Protein 1HLY (pdb70)

Structure (mmCIF, N/CA/C/O backbone):
data_1HLY
#
_entry.id   1HLY
#
loop_
_atom_site.group_PDB
_atom_site.id
_atom_site.type_symbol
_atom_site.label_atom_id
_atom_site.label_alt_id
_atom_site.label_comp_id
_atom_site.label_asym_id
_atom_site.label_entity_id
_atom_site.label_seq_id
_atom_site.pdbx_PDB_ins_code
_atom_site.Cartn_x
_atom_site.Cartn_y
_atom_site.Cartn_z
_atom_site.occupancy
_atom_site.B_iso_or_equiv
_atom_site.auth_seq_id
_atom_site.auth_comp_id
_atom_site.auth_asym_id
_atom_site.auth_atom_id
_atom_site.pdbx_PDB_model_num
ATOM 1 N N . THR A 1 1 ? 1.794 0.538 0.825 1.00 1.00 1 THR A N 1
ATOM 2 C CA . THR A 1 1 ? 2.369 0.585 -0.574 1.00 1.00 1 THR A CA 1
ATOM 3 C C . THR A 1 1 ? 2.352 1.989 -1.117 1.00 1.00 1 THR A C 1
ATOM 4 O O . THR A 1 1 ? 1.874 2.914 -0.468 1.00 1.00 1 THR A O 1
ATOM 17 N N . VAL A 1 2 ? 2.930 2.198 -2.301 1.00 1.00 2 VAL A N 1
ATOM 18 C CA . VAL A 1 2 ? 3.001 3.452 -2.990 1.00 1.00 2 VAL A CA 1
ATOM 19 C C . VAL A 1 2 ? 2.728 2.972 -4.385 1.00 1.00 2 VAL A C 1
ATOM 20 O O . VAL A 1 2 ? 3.188 1.907 -4.787 1.00 1.00 2 VAL A O 1
ATOM 33 N N . ILE A 1 3 ? 1.913 3.722 -5.099 1.00 1.00 3 ILE A N 1
ATOM 34 C CA . ILE A 1 3 ? 1.617 3.659 -6.477 1.00 1.00 3 ILE A CA 1
ATOM 35 C C . ILE A 1 3 ? 1.963 5.044 -6.945 1.00 1.00 3 ILE A C 1
ATOM 36 O O . ILE A 1 3 ? 1.955 6.012 -6.186 1.00 1.00 3 ILE A O 1
ATOM 52 N N . ASP A 1 4 ? 2.181 5.174 -8.246 1.00 1.00 4 ASP A N 1
ATOM 53 C CA . ASP A 1 4 ? 2.387 6.407 -8.952 1.00 1.00 4 ASP A CA 1
ATOM 54 C C . ASP A 1 4 ? 1.065 6.957 -9.467 1.00 1.00 4 ASP A C 1
ATOM 55 O O . ASP A 1 4 ? 0.879 7.379 -10.611 1.00 1.00 4 ASP A O 1
ATOM 64 N N . VAL A 1 5 ? 0.106 6.995 -8.540 1.00 1.00 5 VAL A N 1
ATOM 65 C CA . VAL A 1 5 ? -1.141 7.699 -8.669 1.00 1.00 5 VAL A CA 1
ATOM 66 C C . VAL A 1 5 ? -0.876 9.056 -8.071 1.00 1.00 5 VAL A C 1
ATOM 67 O O . VAL A 1 5 ? -0.587 9.199 -6.882 1.00 1.00 5 VAL A O 1
ATOM 80 N N . LYS A 1 6 ? -0.897 10.091 -8.922 1.00 1.00 6 LYS A N 1
ATOM 81 C CA . LYS A 1 6 ? -0.602 11.438 -8.509 1.00 1.00 6 LYS A CA 1
ATOM 82 C C . LYS A 1 6 ? -1.890 12.069 -8.027 1.00 1.00 6 LYS A C 1
ATOM 83 O O . LYS A 1 6 ? -2.956 11.852 -8.605 1.00 1.00 6 LYS A O 1
ATOM 102 N N . CYS A 1 7 ? -1.841 12.802 -6.908 1.00 1.00 7 CYS A N 1
ATOM 103 C CA . CYS A 1 7 ? -3.048 13.179 -6.209 1.00 1.00 7 CYS A CA 1
ATOM 104 C C . CYS A 1 7 ? -3.214 14.610 -5.767 1.00 1.00 7 CYS A C 1
ATOM 105 O O . CYS A 1 7 ? -2.290 15.313 -5.376 1.00 1.00 7 CYS A O 1
ATOM 112 N N . THR A 1 8 ? -4.499 15.022 -5.765 1.00 1.00 8 THR A N 1
ATOM 113 C CA . THR A 1 8 ? -4.984 16.267 -5.174 1.00 1.00 8 THR A CA 1
ATOM 114 C C . THR A 1 8 ? -5.634 16.011 -3.840 1.00 1.00 8 THR A C 1
ATOM 115 O O . THR A 1 8 ? -5.949 16.903 -3.058 1.00 1.00 8 THR A O 1
ATOM 126 N N . SER A 1 9 ? -5.929 14.741 -3.567 1.00 1.00 9 SER A N 1
ATOM 127 C CA . SER A 1 9 ? -6.741 14.324 -2.452 1.00 1.00 9 SER A CA 1
ATOM 128 C C . SER A 1 9 ? -6.613 12.816 -2.369 1.00 1.00 9 SER A C 1
ATOM 129 O O . SER A 1 9 ? -6.164 12.234 -3.354 1.00 1.00 9 SER A O 1
ATOM 137 N N . PRO A 1 10 ? -7.020 12.097 -1.329 1.00 1.00 10 PRO A N 1
ATOM 138 C CA . PRO A 1 10 ? -7.001 10.626 -1.329 1.00 1.00 10 PRO A CA 1
ATOM 139 C C . PRO A 1 10 ? -7.925 9.993 -2.344 1.00 1.00 10 PRO A C 1
ATOM 140 O O . PRO A 1 10 ? -7.675 8.865 -2.751 1.00 1.00 10 PRO A O 1
ATOM 151 N N . LYS A 1 11 ? -8.984 10.712 -2.765 1.00 1.00 11 LYS A N 1
ATOM 152 C CA . LYS A 1 11 ? -10.115 10.241 -3.552 1.00 1.00 11 LYS A CA 1
ATOM 153 C C . LYS A 1 11 ? -9.680 9.421 -4.756 1.00 1.00 11 LYS A C 1
ATOM 154 O O . LYS A 1 11 ? -10.027 8.261 -4.948 1.00 1.00 11 LYS A O 1
ATOM 173 N N . GLN A 1 12 ? -8.790 10.030 -5.542 1.00 1.00 12 GLN A N 1
ATOM 174 C CA . GLN A 1 12 ? -8.304 9.526 -6.807 1.00 1.00 12 GLN A CA 1
ATOM 175 C C . GLN A 1 12 ? -7.391 8.324 -6.696 1.00 1.00 12 GLN A C 1
ATOM 176 O O . GLN A 1 12 ? -7.118 7.651 -7.683 1.00 1.00 12 GLN A O 1
ATOM 190 N N . CYS A 1 13 ? -6.914 8.003 -5.480 1.00 1.00 13 CYS A N 1
ATOM 191 C CA . CYS A 1 13 ? -6.148 6.791 -5.273 1.00 1.00 13 CYS A CA 1
ATOM 192 C C . CYS A 1 13 ? -6.981 5.670 -4.661 1.00 1.00 13 CYS A C 1
ATOM 193 O O . CYS A 1 13 ? -6.571 4.510 -4.611 1.00 1.00 13 CYS A O 1
ATOM 200 N N . LEU A 1 14 ? -8.214 5.966 -4.213 1.00 1.00 14 LEU A N 1
ATOM 201 C CA . LEU A 1 14 ? -9.034 4.957 -3.562 1.00 1.00 14 LEU A CA 1
ATOM 202 C C . LEU A 1 14 ? -9.491 3.819 -4.494 1.00 1.00 14 LEU A C 1
ATOM 203 O O . LEU A 1 14 ? -9.335 2.655 -4.113 1.00 1.00 14 LEU A O 1
ATOM 219 N N . PRO A 1 15 ? -9.978 4.032 -5.724 1.00 1.00 15 PRO A N 1
ATOM 220 C CA . PRO A 1 15 ? -10.201 2.942 -6.673 1.00 1.00 15 PRO A CA 1
ATOM 221 C C . PRO A 1 15 ? -8.967 2.110 -7.039 1.00 1.00 15 PRO A C 1
ATOM 222 O O . PRO A 1 15 ? -9.176 0.901 -7.096 1.00 1.00 15 PRO A O 1
ATOM 233 N N . PRO A 1 16 ? -7.726 2.560 -7.283 1.00 1.00 16 PRO A N 1
ATOM 234 C CA . PRO A 1 16 ? -6.601 1.652 -7.485 1.00 1.00 16 PRO A CA 1
ATOM 235 C C . PRO A 1 16 ? -6.214 0.916 -6.230 1.00 1.00 16 PRO A C 1
ATOM 236 O O . PRO A 1 16 ? -5.815 -0.245 -6.276 1.00 1.00 16 PRO A O 1
ATOM 247 N N . CYS A 1 17 ? -6.330 1.546 -5.064 1.00 1.00 17 CYS A N 1
ATOM 248 C CA . CYS A 1 17 ? -6.063 0.887 -3.807 1.00 1.00 17 CYS A CA 1
ATOM 249 C C . CYS A 1 17 ? -6.958 -0.313 -3.595 1.00 1.00 17 CYS A C 1
ATOM 250 O O . CYS A 1 17 ? -6.518 -1.440 -3.368 1.00 1.00 17 CYS A O 1
ATOM 257 N N . LYS A 1 18 ? -8.265 -0.106 -3.749 1.00 1.00 18 LYS A N 1
ATOM 258 C CA . LYS A 1 18 ? -9.225 -1.195 -3.767 1.00 1.00 18 LYS A CA 1
ATOM 259 C C . LYS A 1 18 ? -9.200 -2.072 -5.019 1.00 1.00 18 LYS A C 1
ATOM 260 O O . LYS A 1 18 ? -9.917 -3.063 -5.133 1.00 1.00 18 LYS A O 1
ATOM 279 N N . ALA A 1 19 ? -8.358 -1.766 -6.010 1.00 1.00 19 ALA A N 1
ATOM 280 C CA . ALA A 1 19 ? -8.187 -2.613 -7.173 1.00 1.00 19 ALA A CA 1
ATOM 281 C C . ALA A 1 19 ? -7.443 -3.876 -6.822 1.00 1.00 19 ALA A C 1
ATOM 282 O O . ALA A 1 19 ? -7.942 -4.998 -6.822 1.00 1.00 19 ALA A O 1
ATOM 289 N N . GLN A 1 20 ? -6.163 -3.630 -6.539 1.00 1.00 20 GLN A N 1
ATOM 290 C CA . GLN A 1 20 ? -5.086 -4.552 -6.533 1.00 1.00 20 GLN A CA 1
ATOM 291 C C . GLN A 1 20 ? -4.500 -4.725 -5.156 1.00 1.00 20 GLN A C 1
ATOM 292 O O . GLN A 1 20 ? -3.959 -5.774 -4.825 1.00 1.00 20 GLN A O 1
ATOM 306 N N . PHE A 1 21 ? -4.571 -3.680 -4.311 1.00 1.00 21 PHE A N 1
ATOM 307 C CA . PHE A 1 21 ? -3.857 -3.670 -3.064 1.00 1.00 21 PHE A CA 1
ATOM 308 C C . PHE A 1 21 ? -4.624 -4.281 -1.905 1.00 1.00 21 PHE A C 1
ATOM 309 O O . PHE A 1 21 ? -4.021 -4.883 -1.023 1.00 1.00 21 PHE A O 1
ATOM 326 N N . GLY A 1 22 ? -5.964 -4.180 -1.849 1.00 1.00 22 GLY A N 1
ATOM 327 C CA . GLY A 1 22 ? -6.660 -4.913 -0.803 1.00 1.00 22 GLY A CA 1
ATOM 328 C C . GLY A 1 22 ? -8.156 -4.844 -0.843 1.00 1.00 22 GLY A C 1
ATOM 329 O O . GLY A 1 22 ? -8.780 -4.221 -1.702 1.00 1.00 22 GLY A O 1
ATOM 333 N N . ILE A 1 23 ? -8.805 -5.549 0.096 1.00 1.00 23 ILE A N 1
ATOM 334 C CA . ILE A 1 23 ? -10.235 -5.663 0.239 1.00 1.00 23 ILE A CA 1
ATOM 335 C C . ILE A 1 23 ? -10.907 -4.393 0.723 1.00 1.00 23 ILE A C 1
ATOM 336 O O . ILE A 1 23 ? -11.901 -3.956 0.149 1.00 1.00 23 ILE A O 1
ATOM 352 N N . ARG A 1 24 ? -10.363 -3.757 1.762 1.00 1.00 24 ARG A N 1
ATOM 353 C CA . ARG A 1 24 ? -10.902 -2.574 2.391 1.00 1.00 24 ARG A CA 1
ATOM 354 C C . ARG A 1 24 ? -9.813 -1.503 2.308 1.00 1.00 24 ARG A C 1
ATOM 355 O O . ARG A 1 24 ? -9.796 -0.505 3.023 1.00 1.00 24 ARG A O 1
ATOM 376 N N . ALA A 1 25 ? -8.867 -1.698 1.365 1.00 1.00 25 ALA A N 1
ATOM 377 C CA . ALA A 1 25 ? -7.676 -0.895 1.223 1.00 1.00 25 ALA A CA 1
ATOM 378 C C . ALA A 1 25 ? -7.897 0.592 1.020 1.00 1.00 25 ALA A C 1
ATOM 379 O O . ALA A 1 25 ? -8.831 1.044 0.360 1.00 1.00 25 ALA A O 1
ATOM 386 N N . GLY A 1 26 ? -6.996 1.391 1.617 1.00 1.00 26 GLY A N 1
ATOM 387 C CA . GLY A 1 26 ? -7.197 2.808 1.796 1.00 1.00 26 GLY A CA 1
ATOM 388 C C . GLY A 1 26 ? -6.109 3.529 1.103 1.00 1.00 26 GLY A C 1
ATOM 389 O O . GLY A 1 26 ? -5.148 2.940 0.625 1.00 1.00 26 GLY A O 1
ATOM 393 N N . ALA A 1 27 ? -6.204 4.850 1.031 1.00 1.00 27 ALA A N 1
ATOM 394 C CA . ALA A 1 27 ? -5.331 5.603 0.201 1.00 1.00 27 ALA A CA 1
ATOM 395 C C . ALA A 1 27 ? -5.203 6.957 0.814 1.00 1.00 27 ALA A C 1
ATOM 396 O O . ALA A 1 27 ? -6.182 7.548 1.266 1.00 1.00 27 ALA A O 1
ATOM 403 N N . LYS A 1 28 ? -3.995 7.521 0.834 1.00 1.00 28 LYS A N 1
ATOM 404 C CA . LYS A 1 28 ? -3.915 8.933 1.091 1.00 1.00 28 LYS A CA 1
ATOM 405 C C . LYS A 1 28 ? -2.816 9.534 0.280 1.00 1.00 28 LYS A C 1
ATOM 406 O O . LYS A 1 28 ? -2.010 8.861 -0.347 1.00 1.00 28 LYS A O 1
ATOM 425 N N . CYS A 1 29 ? -2.787 10.863 0.269 1.00 1.00 29 CYS A N 1
ATOM 426 C CA . CYS A 1 29 ? -1.860 11.647 -0.510 1.00 1.00 29 CYS A CA 1
ATOM 427 C C . CYS A 1 29 ? -0.807 12.256 0.397 1.00 1.00 29 CYS A C 1
ATOM 428 O O . CYS A 1 29 ? -1.077 12.566 1.563 1.00 1.00 29 CYS A O 1
ATOM 435 N N . MET A 1 30 ? 0.420 12.422 -0.118 1.00 1.00 30 MET A N 1
ATOM 436 C CA . MET A 1 30 ? 1.418 13.330 0.393 1.00 1.00 30 MET A CA 1
ATOM 437 C C . MET A 1 30 ? 2.393 13.547 -0.736 1.00 1.00 30 MET A C 1
ATOM 438 O O . MET A 1 30 ? 2.588 12.658 -1.553 1.00 1.00 30 MET A O 1
ATOM 452 N N . ASN A 1 31 ? 3.012 14.732 -0.842 1.00 1.00 31 ASN A N 1
ATOM 453 C CA . ASN A 1 31 ? 4.014 15.081 -1.833 1.00 1.00 31 ASN A CA 1
ATOM 454 C C . ASN A 1 31 ? 3.520 14.941 -3.272 1.00 1.00 31 ASN A C 1
ATOM 455 O O . ASN A 1 31 ? 4.266 14.688 -4.214 1.00 1.00 31 ASN A O 1
ATOM 466 N N . GLY A 1 32 ? 2.192 15.090 -3.414 1.00 1.00 32 GLY A N 1
ATOM 467 C CA . GLY A 1 32 ? 1.456 14.934 -4.666 1.00 1.00 32 GLY A CA 1
ATOM 468 C C . GLY A 1 32 ? 1.306 13.517 -5.173 1.00 1.00 32 GLY A C 1
ATOM 469 O O . GLY A 1 32 ? 0.942 13.308 -6.326 1.00 1.00 32 GLY A O 1
ATOM 473 N N . LYS A 1 33 ? 1.566 12.477 -4.356 1.00 1.00 33 LYS A N 1
ATOM 474 C CA . LYS A 1 33 ? 1.537 11.112 -4.811 1.00 1.00 33 LYS A CA 1
ATOM 475 C C . LYS A 1 33 ? 1.007 10.224 -3.692 1.00 1.00 33 LYS A C 1
ATOM 476 O O . LYS A 1 33 ? 1.040 10.563 -2.507 1.00 1.00 33 LYS A O 1
ATOM 495 N N . CYS A 1 34 ? 0.415 9.081 -4.054 1.00 1.00 34 CYS A N 1
ATOM 496 C CA . CYS A 1 34 ? -0.279 8.213 -3.121 1.00 1.00 34 CYS A CA 1
ATOM 497 C C . CYS A 1 34 ? 0.588 7.454 -2.122 1.00 1.00 34 CYS A C 1
ATOM 498 O O . CYS A 1 34 ? 1.779 7.212 -2.303 1.00 1.00 34 CYS A O 1
ATOM 505 N N . LYS A 1 35 ? -0.042 7.049 -1.011 1.00 1.00 35 LYS A N 1
ATOM 506 C CA . LYS A 1 35 ? 0.491 6.221 0.026 1.00 1.00 35 LYS A CA 1
ATOM 507 C C . LYS A 1 35 ? -0.716 5.384 0.382 1.00 1.00 35 LYS A C 1
ATOM 508 O O . LYS A 1 35 ? -1.629 5.790 1.095 1.00 1.00 35 LYS A O 1
ATOM 527 N N . CYS A 1 36 ? -0.760 4.223 -0.265 1.00 1.00 36 CYS A N 1
ATOM 528 C CA . CYS A 1 36 ? -1.818 3.239 -0.233 1.00 1.00 36 CYS A CA 1
ATOM 529 C C . CYS A 1 36 ? -1.671 2.268 0.935 1.00 1.00 36 CYS A C 1
ATOM 530 O O . CYS A 1 36 ? -0.572 1.797 1.246 1.00 1.00 36 CYS A O 1
ATOM 537 N N . TYR A 1 37 ? -2.780 1.938 1.616 1.00 1.00 37 TYR A N 1
ATOM 538 C CA . TYR A 1 37 ? -2.826 1.091 2.774 1.00 1.00 37 TYR A CA 1
ATOM 539 C C . TYR A 1 37 ? -3.457 -0.233 2.371 1.00 1.00 37 TYR A C 1
ATOM 540 O O . TYR A 1 37 ? -4.683 -0.287 2.291 1.00 1.00 37 TYR A O 1
ATOM 558 N N . PRO A 1 38 ? -2.732 -1.305 2.081 1.00 1.00 38 PRO A N 1
ATOM 559 C CA . PRO A 1 38 ? -3.337 -2.549 1.618 1.00 1.00 38 PRO A CA 1
ATOM 560 C C . PRO A 1 38 ? -3.942 -3.359 2.755 1.00 1.00 38 PRO A C 1
ATOM 561 O O . PRO A 1 38 ? -3.352 -4.346 3.189 1.00 1.00 38 PRO A O 1
ATOM 572 N N . HIS A 1 39 ? -5.118 -2.963 3.262 1.00 1.00 39 HIS A N 1
ATOM 573 C CA . HIS A 1 39 ? -5.841 -3.787 4.208 1.00 1.00 39 HIS A CA 1
ATOM 574 C C . HIS A 1 39 ? -7.373 -3.760 3.967 1.00 1.00 39 HIS A C 1
ATOM 575 O O . HIS A 1 39 ? -7.848 -4.295 2.927 1.00 1.00 39 HIS A O 1
ATOM 590 N N . THR A 1 1 ? 1.982 0.735 0.852 1.00 1.00 1 THR A N 2
ATOM 591 C CA . THR A 1 1 ? 2.540 0.772 -0.548 1.00 1.00 1 THR A CA 2
ATOM 592 C C . THR A 1 1 ? 2.451 2.153 -1.141 1.00 1.00 1 THR A C 2
ATOM 593 O O . THR A 1 1 ? 1.915 3.072 -0.528 1.00 1.00 1 THR A O 2
ATOM 606 N N . VAL A 1 2 ? 3.044 2.354 -2.325 1.00 1.00 2 VAL A N 2
ATOM 607 C CA . VAL A 1 2 ? 3.149 3.608 -3.006 1.00 1.00 2 VAL A CA 2
ATOM 608 C C . VAL A 1 2 ? 2.965 3.160 -4.428 1.00 1.00 2 VAL A C 2
ATOM 609 O O . VAL A 1 2 ? 3.518 2.142 -4.834 1.00 1.00 2 VAL A O 2
ATOM 622 N N . ILE A 1 3 ? 2.147 3.875 -5.180 1.00 1.00 3 ILE A N 2
ATOM 623 C CA . ILE A 1 3 ? 1.987 3.837 -6.581 1.00 1.00 3 ILE A CA 2
ATOM 624 C C . ILE A 1 3 ? 2.137 5.294 -6.940 1.00 1.00 3 ILE A C 2
ATOM 625 O O . ILE A 1 3 ? 1.830 6.190 -6.154 1.00 1.00 3 ILE A O 2
ATOM 641 N N . ASP A 1 4 ? 2.549 5.553 -8.178 1.00 1.00 4 ASP A N 2
ATOM 642 C CA . ASP A 1 4 ? 2.681 6.858 -8.773 1.00 1.00 4 ASP A CA 2
ATOM 643 C C . ASP A 1 4 ? 1.413 7.253 -9.519 1.00 1.00 4 ASP A C 2
ATOM 644 O O . ASP A 1 4 ? 1.390 7.815 -10.616 1.00 1.00 4 ASP A O 2
ATOM 653 N N . VAL A 1 5 ? 0.292 7.015 -8.831 1.00 1.00 5 VAL A N 2
ATOM 654 C CA . VAL A 1 5 ? -0.989 7.588 -9.132 1.00 1.00 5 VAL A CA 2
ATOM 655 C C . VAL A 1 5 ? -0.951 8.929 -8.449 1.00 1.00 5 VAL A C 2
ATOM 656 O O . VAL A 1 5 ? -0.811 9.017 -7.230 1.00 1.00 5 VAL A O 2
ATOM 669 N N . LYS A 1 6 ? -0.967 10.015 -9.233 1.00 1.00 6 LYS A N 2
ATOM 670 C CA . LYS A 1 6 ? -0.711 11.329 -8.697 1.00 1.00 6 LYS A CA 2
ATOM 671 C C . LYS A 1 6 ? -1.996 12.010 -8.312 1.00 1.00 6 LYS A C 2
ATOM 672 O O . LYS A 1 6 ? -3.042 11.835 -8.935 1.00 1.00 6 LYS A O 2
ATOM 691 N N . CYS A 1 7 ? -1.936 12.759 -7.211 1.00 1.00 7 CYS A N 2
ATOM 692 C CA . CYS A 1 7 ? -3.117 13.280 -6.583 1.00 1.00 7 CYS A CA 2
ATOM 693 C C . CYS A 1 7 ? -3.051 14.672 -6.026 1.00 1.00 7 CYS A C 2
ATOM 694 O O . CYS A 1 7 ? -2.004 15.201 -5.661 1.00 1.00 7 CYS A O 2
ATOM 701 N N . THR A 1 8 ? -4.261 15.239 -5.889 1.00 1.00 8 THR A N 2
ATOM 702 C CA . THR A 1 8 ? -4.547 16.389 -5.043 1.00 1.00 8 THR A CA 2
ATOM 703 C C . THR A 1 8 ? -5.416 15.991 -3.872 1.00 1.00 8 THR A C 2
ATOM 704 O O . THR A 1 8 ? -5.538 16.690 -2.873 1.00 1.00 8 THR A O 2
ATOM 715 N N . SER A 1 9 ? -6.047 14.818 -3.981 1.00 1.00 9 SER A N 2
ATOM 716 C CA . SER A 1 9 ? -7.049 14.324 -3.059 1.00 1.00 9 SER A CA 2
ATOM 717 C C . SER A 1 9 ? -6.779 12.867 -2.752 1.00 1.00 9 SER A C 2
ATOM 718 O O . SER A 1 9 ? -6.281 12.152 -3.623 1.00 1.00 9 SER A O 2
ATOM 726 N N . PRO A 1 10 ? -7.123 12.302 -1.598 1.00 1.00 10 PRO A N 2
ATOM 727 C CA . PRO A 1 10 ? -7.147 10.851 -1.436 1.00 1.00 10 PRO A CA 2
ATOM 728 C C . PRO A 1 10 ? -8.195 10.194 -2.306 1.00 1.00 10 PRO A C 2
ATOM 729 O O . PRO A 1 10 ? -8.086 9.010 -2.611 1.00 1.00 10 PRO A O 2
ATOM 740 N N . LYS A 1 11 ? -9.221 10.936 -2.752 1.00 1.00 11 LYS A N 2
ATOM 741 C CA . LYS A 1 11 ? -10.326 10.375 -3.515 1.00 1.00 11 LYS A CA 2
ATOM 742 C C . LYS A 1 11 ? -9.870 9.676 -4.783 1.00 1.00 11 LYS A C 2
ATOM 743 O O . LYS A 1 11 ? -10.182 8.516 -5.039 1.00 1.00 11 LYS A O 2
ATOM 762 N N . GLN A 1 12 ? -9.036 10.367 -5.560 1.00 1.00 12 GLN A N 2
ATOM 763 C CA . GLN A 1 12 ? -8.449 9.876 -6.797 1.00 1.00 12 GLN A CA 2
ATOM 764 C C . GLN A 1 12 ? -7.402 8.778 -6.605 1.00 1.00 12 GLN A C 2
ATOM 765 O O . GLN A 1 12 ? -7.003 8.101 -7.547 1.00 1.00 12 GLN A O 2
ATOM 779 N N . CYS A 1 13 ? -6.968 8.534 -5.350 1.00 1.00 13 CYS A N 2
ATOM 780 C CA . CYS A 1 13 ? -6.083 7.434 -5.003 1.00 1.00 13 CYS A CA 2
ATOM 781 C C . CYS A 1 13 ? -6.921 6.192 -4.734 1.00 1.00 13 CYS A C 2
ATOM 782 O O . CYS A 1 13 ? -6.484 5.059 -4.931 1.00 1.00 13 CYS A O 2
ATOM 789 N N . LEU A 1 14 ? -8.195 6.377 -4.322 1.00 1.00 14 LEU A N 2
ATOM 790 C CA . LEU A 1 14 ? -9.025 5.307 -3.816 1.00 1.00 14 LEU A CA 2
ATOM 791 C C . LEU A 1 14 ? -9.382 4.221 -4.836 1.00 1.00 14 LEU A C 2
ATOM 792 O O . LEU A 1 14 ? -9.183 3.056 -4.492 1.00 1.00 14 LEU A O 2
ATOM 808 N N . PRO A 1 15 ? -9.872 4.449 -6.060 1.00 1.00 15 PRO A N 2
ATOM 809 C CA . PRO A 1 15 ? -10.136 3.360 -6.993 1.00 1.00 15 PRO A CA 2
ATOM 810 C C . PRO A 1 15 ? -8.905 2.558 -7.433 1.00 1.00 15 PRO A C 2
ATOM 811 O O . PRO A 1 15 ? -9.099 1.342 -7.480 1.00 1.00 15 PRO A O 2
ATOM 822 N N . PRO A 1 16 ? -7.678 3.009 -7.731 1.00 1.00 16 PRO A N 2
ATOM 823 C CA . PRO A 1 16 ? -6.557 2.094 -7.926 1.00 1.00 16 PRO A CA 2
ATOM 824 C C . PRO A 1 16 ? -6.148 1.416 -6.650 1.00 1.00 16 PRO A C 2
ATOM 825 O O . PRO A 1 16 ? -5.762 0.249 -6.650 1.00 1.00 16 PRO A O 2
ATOM 836 N N . CYS A 1 17 ? -6.219 2.114 -5.513 1.00 1.00 17 CYS A N 2
ATOM 837 C CA . CYS A 1 17 ? -5.863 1.544 -4.238 1.00 1.00 17 CYS A CA 2
ATOM 838 C C . CYS A 1 17 ? -6.680 0.308 -3.902 1.00 1.00 17 CYS A C 2
ATOM 839 O O . CYS A 1 17 ? -6.178 -0.724 -3.486 1.00 1.00 17 CYS A O 2
ATOM 846 N N . LYS A 1 18 ? -7.985 0.399 -4.168 1.00 1.00 18 LYS A N 2
ATOM 847 C CA . LYS A 1 18 ? -8.916 -0.693 -3.996 1.00 1.00 18 LYS A CA 2
ATOM 848 C C . LYS A 1 18 ? -8.788 -1.835 -4.978 1.00 1.00 18 LYS A C 2
ATOM 849 O O . LYS A 1 18 ? -9.384 -2.893 -4.792 1.00 1.00 18 LYS A O 2
ATOM 868 N N . ALA A 1 19 ? -8.008 -1.641 -6.045 1.00 1.00 19 ALA A N 2
ATOM 869 C CA . ALA A 1 19 ? -7.806 -2.617 -7.090 1.00 1.00 19 ALA A CA 2
ATOM 870 C C . ALA A 1 19 ? -6.965 -3.781 -6.635 1.00 1.00 19 ALA A C 2
ATOM 871 O O . ALA A 1 19 ? -7.350 -4.944 -6.571 1.00 1.00 19 ALA A O 2
ATOM 878 N N . GLN A 1 20 ? -5.710 -3.406 -6.388 1.00 1.00 20 GLN A N 2
ATOM 879 C CA . GLN A 1 20 ? -4.566 -4.240 -6.295 1.00 1.00 20 GLN A CA 2
ATOM 880 C C . GLN A 1 20 ? -4.039 -4.305 -4.886 1.00 1.00 20 GLN A C 2
ATOM 881 O O . GLN A 1 20 ? -3.421 -5.286 -4.484 1.00 1.00 20 GLN A O 2
ATOM 895 N N . PHE A 1 21 ? -4.262 -3.244 -4.088 1.00 1.00 21 PHE A N 2
ATOM 896 C CA . PHE A 1 21 ? -3.749 -3.180 -2.750 1.00 1.00 21 PHE A CA 2
ATOM 897 C C . PHE A 1 21 ? -4.746 -3.617 -1.693 1.00 1.00 21 PHE A C 2
ATOM 898 O O . PHE A 1 21 ? -4.350 -4.001 -0.597 1.00 1.00 21 PHE A O 2
ATOM 915 N N . GLY A 1 22 ? -6.062 -3.617 -1.984 1.00 1.00 22 GLY A N 2
ATOM 916 C CA . GLY A 1 22 ? -7.002 -4.399 -1.211 1.00 1.00 22 GLY A CA 2
ATOM 917 C C . GLY A 1 22 ? -8.381 -3.828 -1.153 1.00 1.00 22 GLY A C 2
ATOM 918 O O . GLY A 1 22 ? -8.601 -2.622 -1.143 1.00 1.00 22 GLY A O 2
ATOM 922 N N . ILE A 1 23 ? -9.397 -4.695 -1.036 1.00 1.00 23 ILE A N 2
ATOM 923 C CA . ILE A 1 23 ? -10.782 -4.298 -0.997 1.00 1.00 23 ILE A CA 2
ATOM 924 C C . ILE A 1 23 ? -11.132 -3.584 0.289 1.00 1.00 23 ILE A C 2
ATOM 925 O O . ILE A 1 23 ? -11.853 -2.586 0.323 1.00 1.00 23 ILE A O 2
ATOM 941 N N . ARG A 1 24 ? -10.551 -4.025 1.417 1.00 1.00 24 ARG A N 2
ATOM 942 C CA . ARG A 1 24 ? -10.740 -3.365 2.689 1.00 1.00 24 ARG A CA 2
ATOM 943 C C . ARG A 1 24 ? -9.813 -2.155 2.839 1.00 1.00 24 ARG A C 2
ATOM 944 O O . ARG A 1 24 ? -10.162 -1.194 3.518 1.00 1.00 24 ARG A O 2
ATOM 965 N N . ALA A 1 25 ? -8.679 -2.149 2.103 1.00 1.00 25 ALA A N 2
ATOM 966 C CA . ALA A 1 25 ? -7.524 -1.269 2.256 1.00 1.00 25 ALA A CA 2
ATOM 967 C C . ALA A 1 25 ? -7.768 0.227 2.255 1.00 1.00 25 ALA A C 2
ATOM 968 O O . ALA A 1 25 ? -8.800 0.730 1.804 1.00 1.00 25 ALA A O 2
ATOM 975 N N . GLY A 1 26 ? -6.789 1.004 2.765 1.00 1.00 26 GLY A N 2
ATOM 976 C CA . GLY A 1 26 ? -6.928 2.436 2.949 1.00 1.00 26 GLY A CA 2
ATOM 977 C C . GLY A 1 26 ? -6.034 3.141 2.001 1.00 1.00 26 GLY A C 2
ATOM 978 O O . GLY A 1 26 ? -5.150 2.546 1.403 1.00 1.00 26 GLY A O 2
ATOM 982 N N . ALA A 1 27 ? -6.207 4.450 1.844 1.00 1.00 27 ALA A N 2
ATOM 983 C CA . ALA A 1 27 ? -5.588 5.164 0.767 1.00 1.00 27 ALA A CA 2
ATOM 984 C C . ALA A 1 27 ? -5.330 6.588 1.219 1.00 1.00 27 ALA A C 2
ATOM 985 O O . ALA A 1 27 ? -6.182 7.223 1.837 1.00 1.00 27 ALA A O 2
ATOM 992 N N . LYS A 1 28 ? -4.129 7.120 0.960 1.00 1.00 28 LYS A N 2
ATOM 993 C CA . LYS A 1 28 ? -3.787 8.498 1.246 1.00 1.00 28 LYS A CA 2
ATOM 994 C C . LYS A 1 28 ? -3.232 9.164 0.023 1.00 1.00 28 LYS A C 2
ATOM 995 O O . LYS A 1 28 ? -2.662 8.528 -0.847 1.00 1.00 28 LYS A O 2
ATOM 1014 N N . CYS A 1 29 ? -3.332 10.498 0.000 1.00 1.00 29 CYS A N 2
ATOM 1015 C CA . CYS A 1 29 ? -2.520 11.314 -0.871 1.00 1.00 29 CYS A CA 2
ATOM 1016 C C . CYS A 1 29 ? -1.357 11.859 -0.061 1.00 1.00 29 CYS A C 2
ATOM 1017 O O . CYS A 1 29 ? -1.542 12.379 1.028 1.00 1.00 29 CYS A O 2
ATOM 1024 N N . MET A 1 30 ? -0.119 11.705 -0.555 1.00 1.00 30 MET A N 2
ATOM 1025 C CA . MET A 1 30 ? 1.044 12.225 0.097 1.00 1.00 30 MET A CA 2
ATOM 1026 C C . MET A 1 30 ? 2.178 12.371 -0.882 1.00 1.00 30 MET A C 2
ATOM 1027 O O . MET A 1 30 ? 2.438 11.488 -1.704 1.00 1.00 30 MET A O 2
ATOM 1041 N N . ASN A 1 31 ? 2.857 13.526 -0.825 1.00 1.00 31 ASN A N 2
ATOM 1042 C CA . ASN A 1 31 ? 3.924 13.958 -1.725 1.00 1.00 31 ASN A CA 2
ATOM 1043 C C . ASN A 1 31 ? 3.434 13.952 -3.171 1.00 1.00 31 ASN A C 2
ATOM 1044 O O . ASN A 1 31 ? 4.082 13.476 -4.100 1.00 1.00 31 ASN A O 2
ATOM 1055 N N . GLY A 1 32 ? 2.177 14.418 -3.322 1.00 1.00 32 GLY A N 2
ATOM 1056 C CA . GLY A 1 32 ? 1.427 14.440 -4.576 1.00 1.00 32 GLY A CA 2
ATOM 1057 C C . GLY A 1 32 ? 1.118 13.092 -5.177 1.00 1.00 32 GLY A C 2
ATOM 1058 O O . GLY A 1 32 ? 0.768 13.004 -6.351 1.00 1.00 32 GLY A O 2
ATOM 1062 N N . LYS A 1 33 ? 1.252 11.975 -4.429 1.00 1.00 33 LYS A N 2
ATOM 1063 C CA . LYS A 1 33 ? 1.075 10.657 -4.974 1.00 1.00 33 LYS A CA 2
ATOM 1064 C C . LYS A 1 33 ? 0.301 9.808 -3.985 1.00 1.00 33 LYS A C 2
ATOM 1065 O O . LYS A 1 33 ? 0.279 10.043 -2.777 1.00 1.00 33 LYS A O 2
ATOM 1084 N N . CYS A 1 34 ? -0.331 8.753 -4.482 1.00 1.00 34 CYS A N 2
ATOM 1085 C CA . CYS A 1 34 ? -1.120 7.810 -3.709 1.00 1.00 34 CYS A CA 2
ATOM 1086 C C . CYS A 1 34 ? -0.291 7.010 -2.723 1.00 1.00 34 CYS A C 2
ATOM 1087 O O . CYS A 1 34 ? 0.919 6.845 -2.837 1.00 1.00 34 CYS A O 2
ATOM 1094 N N . LYS A 1 35 ? -0.945 6.564 -1.653 1.00 1.00 35 LYS A N 2
ATOM 1095 C CA . LYS A 1 35 ? -0.285 6.044 -0.488 1.00 1.00 35 LYS A CA 2
ATOM 1096 C C . LYS A 1 35 ? -1.209 5.061 0.185 1.00 1.00 35 LYS A C 2
ATOM 1097 O O . LYS A 1 35 ? -1.897 5.349 1.160 1.00 1.00 35 LYS A O 2
ATOM 1116 N N . CYS A 1 36 ? -1.275 3.858 -0.377 1.00 1.00 36 CYS A N 2
ATOM 1117 C CA . CYS A 1 36 ? -2.095 2.768 0.054 1.00 1.00 36 CYS A CA 2
ATOM 1118 C C . CYS A 1 36 ? -1.649 2.062 1.319 1.00 1.00 36 CYS A C 2
ATOM 1119 O O . CYS A 1 36 ? -0.467 1.765 1.519 1.00 1.00 36 CYS A O 2
ATOM 1126 N N . TYR A 1 37 ? -2.626 1.737 2.182 1.00 1.00 37 TYR A N 2
ATOM 1127 C CA . TYR A 1 37 ? -2.461 0.961 3.380 1.00 1.00 37 TYR A CA 2
ATOM 1128 C C . TYR A 1 37 ? -3.052 -0.401 3.075 1.00 1.00 37 TYR A C 2
ATOM 1129 O O . TYR A 1 37 ? -4.273 -0.511 3.179 1.00 1.00 37 TYR A O 2
ATOM 1147 N N . PRO A 1 38 ? -2.317 -1.433 2.658 1.00 1.00 38 PRO A N 2
ATOM 1148 C CA . PRO A 1 38 ? -2.902 -2.695 2.203 1.00 1.00 38 PRO A CA 2
ATOM 1149 C C . PRO A 1 38 ? -3.336 -3.580 3.361 1.00 1.00 38 PRO A C 2
ATOM 1150 O O . PRO A 1 38 ? -2.720 -4.608 3.633 1.00 1.00 38 PRO A O 2
ATOM 1161 N N . HIS A 1 39 ? -4.393 -3.174 4.062 1.00 1.00 39 HIS A N 2
ATOM 1162 C CA . HIS A 1 39 ? -4.985 -3.917 5.135 1.00 1.00 39 HIS A CA 2
ATOM 1163 C C . HIS A 1 39 ? -6.492 -3.603 5.181 1.00 1.00 39 HIS A C 2
ATOM 1164 O O . HIS A 1 39 ? -7.324 -4.509 4.919 1.00 1.00 39 HIS A O 2
ATOM 1179 N N . THR A 1 1 ? 1.729 0.381 0.697 1.00 1.00 1 THR A N 3
ATOM 1180 C CA . THR A 1 1 ? 2.310 0.463 -0.691 1.00 1.00 1 THR A CA 3
ATOM 1181 C C . THR A 1 1 ? 2.239 1.866 -1.236 1.00 1.00 1 THR A C 3
ATOM 1182 O O . THR A 1 1 ? 1.650 2.751 -0.625 1.00 1.00 1 THR A O 3
ATOM 1195 N N . VAL A 1 2 ? 2.894 2.130 -2.372 1.00 1.00 2 VAL A N 3
ATOM 1196 C CA . VAL A 1 2 ? 2.993 3.418 -2.996 1.00 1.00 2 VAL A CA 3
ATOM 1197 C C . VAL A 1 2 ? 2.946 3.012 -4.439 1.00 1.00 2 VAL A C 3
ATOM 1198 O O . VAL A 1 2 ? 3.521 2.000 -4.825 1.00 1.00 2 VAL A O 3
ATOM 1211 N N . ILE A 1 3 ? 2.199 3.763 -5.231 1.00 1.00 3 ILE A N 3
ATOM 1212 C CA . ILE A 1 3 ? 2.094 3.755 -6.636 1.00 1.00 3 ILE A CA 3
ATOM 1213 C C . ILE A 1 3 ? 2.316 5.202 -6.994 1.00 1.00 3 ILE A C 3
ATOM 1214 O O . ILE A 1 3 ? 2.083 6.114 -6.199 1.00 1.00 3 ILE A O 3
ATOM 1230 N N . ASP A 1 4 ? 2.688 5.434 -8.248 1.00 1.00 4 ASP A N 3
ATOM 1231 C CA . ASP A 1 4 ? 2.835 6.718 -8.881 1.00 1.00 4 ASP A CA 3
ATOM 1232 C C . ASP A 1 4 ? 1.528 7.155 -9.537 1.00 1.00 4 ASP A C 3
ATOM 1233 O O . ASP A 1 4 ? 1.446 7.664 -10.660 1.00 1.00 4 ASP A O 3
ATOM 1242 N N . VAL A 1 5 ? 0.454 6.995 -8.755 1.00 1.00 5 VAL A N 3
ATOM 1243 C CA . VAL A 1 5 ? -0.839 7.580 -8.970 1.00 1.00 5 VAL A CA 3
ATOM 1244 C C . VAL A 1 5 ? -0.749 8.940 -8.325 1.00 1.00 5 VAL A C 3
ATOM 1245 O O . VAL A 1 5 ? -0.258 9.076 -7.204 1.00 1.00 5 VAL A O 3
ATOM 1258 N N . LYS A 1 6 ? -1.120 9.991 -9.068 1.00 1.00 6 LYS A N 3
ATOM 1259 C CA . LYS A 1 6 ? -0.767 11.348 -8.726 1.00 1.00 6 LYS A CA 3
ATOM 1260 C C . LYS A 1 6 ? -2.016 12.118 -8.396 1.00 1.00 6 LYS A C 3
ATOM 1261 O O . LYS A 1 6 ? -3.050 11.984 -9.049 1.00 1.00 6 LYS A O 3
ATOM 1280 N N . CYS A 1 7 ? -1.959 12.899 -7.318 1.00 1.00 7 CYS A N 3
ATOM 1281 C CA . CYS A 1 7 ? -3.152 13.415 -6.704 1.00 1.00 7 CYS A CA 3
ATOM 1282 C C . CYS A 1 7 ? -3.012 14.747 -6.013 1.00 1.00 7 CYS A C 3
ATOM 1283 O O . CYS A 1 7 ? -1.940 15.195 -5.619 1.00 1.00 7 CYS A O 3
ATOM 1290 N N . THR A 1 8 ? -4.180 15.368 -5.799 1.00 1.00 8 THR A N 3
ATOM 1291 C CA . THR A 1 8 ? -4.408 16.389 -4.789 1.00 1.00 8 THR A CA 3
ATOM 1292 C C . THR A 1 8 ? -5.239 15.817 -3.657 1.00 1.00 8 THR A C 3
ATOM 1293 O O . THR A 1 8 ? -5.158 16.223 -2.503 1.00 1.00 8 THR A O 3
ATOM 1304 N N . SER A 1 9 ? -6.040 14.791 -3.963 1.00 1.00 9 SER A N 3
ATOM 1305 C CA . SER A 1 9 ? -7.019 14.231 -3.041 1.00 1.00 9 SER A CA 3
ATOM 1306 C C . SER A 1 9 ? -6.733 12.776 -2.747 1.00 1.00 9 SER A C 3
ATOM 1307 O O . SER A 1 9 ? -6.337 12.047 -3.658 1.00 1.00 9 SER A O 3
ATOM 1315 N N . PRO A 1 10 ? -6.991 12.238 -1.555 1.00 1.00 10 PRO A N 3
ATOM 1316 C CA . PRO A 1 10 ? -7.008 10.795 -1.345 1.00 1.00 10 PRO A CA 3
ATOM 1317 C C . PRO A 1 10 ? -8.118 10.108 -2.107 1.00 1.00 10 PRO A C 3
ATOM 1318 O O . PRO A 1 10 ? -8.043 8.907 -2.343 1.00 1.00 10 PRO A O 3
ATOM 1329 N N . LYS A 1 11 ? -9.160 10.842 -2.533 1.00 1.00 11 LYS A N 3
ATOM 1330 C CA . LYS A 1 11 ? -10.261 10.257 -3.289 1.00 1.00 11 LYS A CA 3
ATOM 1331 C C . LYS A 1 11 ? -9.802 9.598 -4.583 1.00 1.00 11 LYS A C 3
ATOM 1332 O O . LYS A 1 11 ? -10.186 8.476 -4.910 1.00 1.00 11 LYS A O 3
ATOM 1351 N N . GLN A 1 12 ? -8.870 10.265 -5.275 1.00 1.00 12 GLN A N 3
ATOM 1352 C CA . GLN A 1 12 ? -8.214 9.809 -6.489 1.00 1.00 12 GLN A CA 3
ATOM 1353 C C . GLN A 1 12 ? -7.420 8.529 -6.314 1.00 1.00 12 GLN A C 3
ATOM 1354 O O . GLN A 1 12 ? -7.159 7.789 -7.260 1.00 1.00 12 GLN A O 3
ATOM 1368 N N . CYS A 1 13 ? -7.033 8.233 -5.073 1.00 1.00 13 CYS A N 3
ATOM 1369 C CA . CYS A 1 13 ? -6.277 7.075 -4.727 1.00 1.00 13 CYS A CA 3
ATOM 1370 C C . CYS A 1 13 ? -7.166 5.913 -4.353 1.00 1.00 13 CYS A C 3
ATOM 1371 O O . CYS A 1 13 ? -6.714 4.772 -4.330 1.00 1.00 13 CYS A O 3
ATOM 1378 N N . LEU A 1 14 ? -8.464 6.143 -4.062 1.00 1.00 14 LEU A N 3
ATOM 1379 C CA . LEU A 1 14 ? -9.308 5.090 -3.540 1.00 1.00 14 LEU A CA 3
ATOM 1380 C C . LEU A 1 14 ? -9.575 3.957 -4.532 1.00 1.00 14 LEU A C 3
ATOM 1381 O O . LEU A 1 14 ? -9.318 2.809 -4.159 1.00 1.00 14 LEU A O 3
ATOM 1397 N N . PRO A 1 15 ? -10.022 4.144 -5.777 1.00 1.00 15 PRO A N 3
ATOM 1398 C CA . PRO A 1 15 ? -10.136 3.039 -6.719 1.00 1.00 15 PRO A CA 3
ATOM 1399 C C . PRO A 1 15 ? -8.816 2.353 -7.101 1.00 1.00 15 PRO A C 3
ATOM 1400 O O . PRO A 1 15 ? -8.924 1.136 -7.226 1.00 1.00 15 PRO A O 3
ATOM 1411 N N . PRO A 1 16 ? -7.602 2.894 -7.292 1.00 1.00 16 PRO A N 3
ATOM 1412 C CA . PRO A 1 16 ? -6.424 2.057 -7.493 1.00 1.00 16 PRO A CA 3
ATOM 1413 C C . PRO A 1 16 ? -5.998 1.328 -6.251 1.00 1.00 16 PRO A C 3
ATOM 1414 O O . PRO A 1 16 ? -5.663 0.146 -6.311 1.00 1.00 16 PRO A O 3
ATOM 1425 N N . CYS A 1 17 ? -6.002 1.980 -5.083 1.00 1.00 17 CYS A N 3
ATOM 1426 C CA . CYS A 1 17 ? -5.590 1.358 -3.850 1.00 1.00 17 CYS A CA 3
ATOM 1427 C C . CYS A 1 17 ? -6.442 0.148 -3.544 1.00 1.00 17 CYS A C 3
ATOM 1428 O O . CYS A 1 17 ? -5.956 -0.939 -3.294 1.00 1.00 17 CYS A O 3
ATOM 1435 N N . LYS A 1 18 ? -7.766 0.313 -3.637 1.00 1.00 18 LYS A N 3
ATOM 1436 C CA . LYS A 1 18 ? -8.691 -0.780 -3.468 1.00 1.00 18 LYS A CA 3
ATOM 1437 C C . LYS A 1 18 ? -8.728 -1.813 -4.572 1.00 1.00 18 LYS A C 3
ATOM 1438 O O . LYS A 1 18 ? -9.354 -2.857 -4.434 1.00 1.00 18 LYS A O 3
ATOM 1457 N N . ALA A 1 19 ? -8.064 -1.543 -5.700 1.00 1.00 19 ALA A N 3
ATOM 1458 C CA . ALA A 1 19 ? -7.875 -2.507 -6.756 1.00 1.00 19 ALA A CA 3
ATOM 1459 C C . ALA A 1 19 ? -6.881 -3.569 -6.388 1.00 1.00 19 ALA A C 3
ATOM 1460 O O . ALA A 1 19 ? -7.167 -4.728 -6.107 1.00 1.00 19 ALA A O 3
ATOM 1467 N N . GLN A 1 20 ? -5.625 -3.102 -6.428 1.00 1.00 20 GLN A N 3
ATOM 1468 C CA . GLN A 1 20 ? -4.419 -3.871 -6.445 1.00 1.00 20 GLN A CA 3
ATOM 1469 C C . GLN A 1 20 ? -4.179 -4.481 -5.096 1.00 1.00 20 GLN A C 3
ATOM 1470 O O . GLN A 1 20 ? -3.645 -5.576 -4.938 1.00 1.00 20 GLN A O 3
ATOM 1484 N N . PHE A 1 21 ? -4.564 -3.707 -4.075 1.00 1.00 21 PHE A N 3
ATOM 1485 C CA . PHE A 1 21 ? -4.329 -4.023 -2.706 1.00 1.00 21 PHE A CA 3
ATOM 1486 C C . PHE A 1 21 ? -5.631 -4.432 -2.019 1.00 1.00 21 PHE A C 3
ATOM 1487 O O . PHE A 1 21 ? -5.649 -4.952 -0.905 1.00 1.00 21 PHE A O 3
ATOM 1504 N N . GLY A 1 22 ? -6.771 -4.257 -2.713 1.00 1.00 22 GLY A N 3
ATOM 1505 C CA . GLY A 1 22 ? -7.986 -5.008 -2.465 1.00 1.00 22 GLY A CA 3
ATOM 1506 C C . GLY A 1 22 ? -8.980 -4.413 -1.506 1.00 1.00 22 GLY A C 3
ATOM 1507 O O . GLY A 1 22 ? -8.996 -3.234 -1.162 1.00 1.00 22 GLY A O 3
ATOM 1511 N N . ILE A 1 23 ? -9.891 -5.266 -1.005 1.00 1.00 23 ILE A N 3
ATOM 1512 C CA . ILE A 1 23 ? -11.080 -4.889 -0.277 1.00 1.00 23 ILE A CA 3
ATOM 1513 C C . ILE A 1 23 ? -10.769 -4.305 1.077 1.00 1.00 23 ILE A C 3
ATOM 1514 O O . ILE A 1 23 ? -11.458 -3.429 1.597 1.00 1.00 23 ILE A O 3
ATOM 1530 N N . ARG A 1 24 ? -9.640 -4.719 1.660 1.00 1.00 24 ARG A N 3
ATOM 1531 C CA . ARG A 1 24 ? -9.157 -4.219 2.913 1.00 1.00 24 ARG A CA 3
ATOM 1532 C C . ARG A 1 24 ? -8.491 -2.867 2.731 1.00 1.00 24 ARG A C 3
ATOM 1533 O O . ARG A 1 24 ? -8.551 -2.044 3.630 1.00 1.00 24 ARG A O 3
ATOM 1554 N N . ALA A 1 25 ? -7.876 -2.587 1.572 1.00 1.00 25 ALA A N 3
ATOM 1555 C CA . ALA A 1 25 ? -6.943 -1.482 1.441 1.00 1.00 25 ALA A CA 3
ATOM 1556 C C . ALA A 1 25 ? -7.509 -0.068 1.539 1.00 1.00 25 ALA A C 3
ATOM 1557 O O . ALA A 1 25 ? -8.673 0.192 1.230 1.00 1.00 25 ALA A O 3
ATOM 1564 N N . GLY A 1 26 ? -6.660 0.875 1.962 1.00 1.00 26 GLY A N 3
ATOM 1565 C CA . GLY A 1 26 ? -6.991 2.271 2.177 1.00 1.00 26 GLY A CA 3
ATOM 1566 C C . GLY A 1 26 ? -6.023 3.120 1.425 1.00 1.00 26 GLY A C 3
ATOM 1567 O O . GLY A 1 26 ? -5.125 2.621 0.755 1.00 1.00 26 GLY A O 3
ATOM 1571 N N . ALA A 1 27 ? -6.170 4.447 1.483 1.00 1.00 27 ALA A N 3
ATOM 1572 C CA . ALA A 1 27 ? -5.621 5.299 0.469 1.00 1.00 27 ALA A CA 3
ATOM 1573 C C . ALA A 1 27 ? -5.363 6.690 1.004 1.00 1.00 27 ALA A C 3
ATOM 1574 O O . ALA A 1 27 ? -6.248 7.322 1.579 1.00 1.00 27 ALA A O 3
ATOM 1581 N N . LYS A 1 28 ? -4.139 7.214 0.829 1.00 1.00 28 LYS A N 3
ATOM 1582 C CA . LYS A 1 28 ? -3.829 8.602 1.105 1.00 1.00 28 LYS A CA 3
ATOM 1583 C C . LYS A 1 28 ? -3.218 9.202 -0.111 1.00 1.00 28 LYS A C 3
ATOM 1584 O O . LYS A 1 28 ? -2.694 8.517 -0.984 1.00 1.00 28 LYS A O 3
ATOM 1603 N N . CYS A 1 29 ? -3.237 10.536 -0.141 1.00 1.00 29 CYS A N 3
ATOM 1604 C CA . CYS A 1 29 ? -2.374 11.311 -1.002 1.00 1.00 29 CYS A CA 3
ATOM 1605 C C . CYS A 1 29 ? -1.327 11.985 -0.136 1.00 1.00 29 CYS A C 3
ATOM 1606 O O . CYS A 1 29 ? -1.637 12.519 0.915 1.00 1.00 29 CYS A O 3
ATOM 1613 N N . MET A 1 30 ? -0.053 11.959 -0.555 1.00 1.00 30 MET A N 3
ATOM 1614 C CA . MET A 1 30 ? 0.989 12.699 0.096 1.00 1.00 30 MET A CA 3
ATOM 1615 C C . MET A 1 30 ? 2.114 12.944 -0.873 1.00 1.00 30 MET A C 3
ATOM 1616 O O . MET A 1 30 ? 2.478 12.074 -1.669 1.00 1.00 30 MET A O 3
ATOM 1630 N N . ASN A 1 31 ? 2.674 14.166 -0.847 1.00 1.00 31 ASN A N 3
ATOM 1631 C CA . ASN A 1 31 ? 3.738 14.647 -1.722 1.00 1.00 31 ASN A CA 3
ATOM 1632 C C . ASN A 1 31 ? 3.281 14.625 -3.180 1.00 1.00 31 ASN A C 3
ATOM 1633 O O . ASN A 1 31 ? 4.038 14.364 -4.112 1.00 1.00 31 ASN A O 3
ATOM 1644 N N . GLY A 1 32 ? 1.969 14.858 -3.365 1.00 1.00 32 GLY A N 3
ATOM 1645 C CA . GLY A 1 32 ? 1.292 14.799 -4.656 1.00 1.00 32 GLY A CA 3
ATOM 1646 C C . GLY A 1 32 ? 1.104 13.415 -5.232 1.00 1.00 32 GLY A C 3
ATOM 1647 O O . GLY A 1 32 ? 0.709 13.278 -6.385 1.00 1.00 32 GLY A O 3
ATOM 1651 N N . LYS A 1 33 ? 1.393 12.328 -4.484 1.00 1.00 33 LYS A N 3
ATOM 1652 C CA . LYS A 1 33 ? 1.276 10.999 -5.026 1.00 1.00 33 LYS A CA 3
ATOM 1653 C C . LYS A 1 33 ? 0.712 10.079 -3.966 1.00 1.00 33 LYS A C 3
ATOM 1654 O O . LYS A 1 33 ? 0.677 10.373 -2.771 1.00 1.00 33 LYS A O 3
ATOM 1673 N N . CYS A 1 34 ? 0.254 8.905 -4.384 1.00 1.00 34 CYS A N 3
ATOM 1674 C CA . CYS A 1 34 ? -0.522 8.012 -3.562 1.00 1.00 34 CYS A CA 3
ATOM 1675 C C . CYS A 1 34 ? 0.194 7.333 -2.423 1.00 1.00 34 CYS A C 3
ATOM 1676 O O . CYS A 1 34 ? 1.423 7.260 -2.396 1.00 1.00 34 CYS A O 3
ATOM 1683 N N . LYS A 1 35 ? -0.558 6.825 -1.441 1.00 1.00 35 LYS A N 3
ATOM 1684 C CA . LYS A 1 35 ? -0.039 6.144 -0.283 1.00 1.00 35 LYS A CA 3
ATOM 1685 C C . LYS A 1 35 ? -1.103 5.156 0.139 1.00 1.00 35 LYS A C 3
ATOM 1686 O O . LYS A 1 35 ? -1.921 5.426 1.015 1.00 1.00 35 LYS A O 3
ATOM 1705 N N . CYS A 1 36 ? -1.153 3.989 -0.499 1.00 1.00 36 CYS A N 3
ATOM 1706 C CA . CYS A 1 36 ? -2.059 2.929 -0.179 1.00 1.00 36 CYS A CA 3
ATOM 1707 C C . CYS A 1 36 ? -1.696 2.161 1.077 1.00 1.00 36 CYS A C 3
ATOM 1708 O O . CYS A 1 36 ? -0.568 1.689 1.257 1.00 1.00 36 CYS A O 3
ATOM 1715 N N . TYR A 1 37 ? -2.666 2.004 1.984 1.00 1.00 37 TYR A N 3
ATOM 1716 C CA . TYR A 1 37 ? -2.522 1.286 3.228 1.00 1.00 37 TYR A CA 3
ATOM 1717 C C . TYR A 1 37 ? -3.092 -0.102 3.046 1.00 1.00 37 TYR A C 3
ATOM 1718 O O . TYR A 1 37 ? -4.034 -0.244 2.271 1.00 1.00 37 TYR A O 3
ATOM 1736 N N . PRO A 1 38 ? -2.655 -1.162 3.717 1.00 1.00 38 PRO A N 3
ATOM 1737 C CA . PRO A 1 38 ? -3.428 -2.398 3.820 1.00 1.00 38 PRO A CA 3
ATOM 1738 C C . PRO A 1 38 ? -4.444 -2.336 4.943 1.00 1.00 38 PRO A C 3
ATOM 1739 O O . PRO A 1 38 ? -4.612 -3.282 5.709 1.00 1.00 38 PRO A O 3
ATOM 1750 N N . HIS A 1 39 ? -5.148 -1.214 5.009 1.00 1.00 39 HIS A N 3
ATOM 1751 C CA . HIS A 1 39 ? -6.131 -0.882 5.997 1.00 1.00 39 HIS A CA 3
ATOM 1752 C C . HIS A 1 39 ? -6.939 0.334 5.517 1.00 1.00 39 HIS A C 3
ATOM 1753 O O . HIS A 1 39 ? -8.189 0.235 5.416 1.00 1.00 39 HIS A O 3
ATOM 1768 N N . THR A 1 1 ? 1.480 0.327 0.387 1.00 1.00 1 THR A N 4
ATOM 1769 C CA . THR A 1 1 ? 2.142 0.443 -0.958 1.00 1.00 1 THR A CA 4
ATOM 1770 C C . THR A 1 1 ? 2.042 1.844 -1.502 1.00 1.00 1 THR A C 4
ATOM 1771 O O . THR A 1 1 ? 1.472 2.729 -0.872 1.00 1.00 1 THR A O 4
ATOM 1784 N N . VAL A 1 2 ? 2.640 2.104 -2.670 1.00 1.00 2 VAL A N 4
ATOM 1785 C CA . VAL A 1 2 ? 2.647 3.385 -3.324 1.00 1.00 2 VAL A CA 4
ATOM 1786 C C . VAL A 1 2 ? 2.582 2.989 -4.776 1.00 1.00 2 VAL A C 4
ATOM 1787 O O . VAL A 1 2 ? 3.265 2.066 -5.202 1.00 1.00 2 VAL A O 4
ATOM 1800 N N . ILE A 1 3 ? 1.706 3.644 -5.530 1.00 1.00 3 ILE A N 4
ATOM 1801 C CA . ILE A 1 3 ? 1.494 3.483 -6.941 1.00 1.00 3 ILE A CA 4
ATOM 1802 C C . ILE A 1 3 ? 2.209 4.632 -7.663 1.00 1.00 3 ILE A C 4
ATOM 1803 O O . ILE A 1 3 ? 3.249 5.145 -7.241 1.00 1.00 3 ILE A O 4
ATOM 1819 N N . ASP A 1 4 ? 1.609 5.137 -8.747 1.00 1.00 4 ASP A N 4
ATOM 1820 C CA . ASP A 1 4 ? 1.942 6.402 -9.343 1.00 1.00 4 ASP A CA 4
ATOM 1821 C C . ASP A 1 4 ? 0.679 7.127 -9.771 1.00 1.00 4 ASP A C 4
ATOM 1822 O O . ASP A 1 4 ? 0.538 7.721 -10.841 1.00 1.00 4 ASP A O 4
ATOM 1831 N N . VAL A 1 5 ? -0.257 7.155 -8.825 1.00 1.00 5 VAL A N 4
ATOM 1832 C CA . VAL A 1 5 ? -1.381 8.059 -8.850 1.00 1.00 5 VAL A CA 4
ATOM 1833 C C . VAL A 1 5 ? -0.913 9.336 -8.193 1.00 1.00 5 VAL A C 4
ATOM 1834 O O . VAL A 1 5 ? -0.512 9.329 -7.025 1.00 1.00 5 VAL A O 4
ATOM 1847 N N . LYS A 1 6 ? -0.915 10.448 -8.950 1.00 1.00 6 LYS A N 4
ATOM 1848 C CA . LYS A 1 6 ? -0.569 11.753 -8.433 1.00 1.00 6 LYS A CA 4
ATOM 1849 C C . LYS A 1 6 ? -1.863 12.442 -8.064 1.00 1.00 6 LYS A C 4
ATOM 1850 O O . LYS A 1 6 ? -2.894 12.269 -8.712 1.00 1.00 6 LYS A O 4
ATOM 1869 N N . CYS A 1 7 ? -1.846 13.189 -6.960 1.00 1.00 7 CYS A N 4
ATOM 1870 C CA . CYS A 1 7 ? -3.057 13.611 -6.324 1.00 1.00 7 CYS A CA 4
ATOM 1871 C C . CYS A 1 7 ? -2.929 14.831 -5.448 1.00 1.00 7 CYS A C 4
ATOM 1872 O O . CYS A 1 7 ? -1.855 15.238 -5.013 1.00 1.00 7 CYS A O 4
ATOM 1879 N N . THR A 1 8 ? -4.103 15.388 -5.116 1.00 1.00 8 THR A N 4
ATOM 1880 C CA . THR A 1 8 ? -4.338 16.133 -3.887 1.00 1.00 8 THR A CA 4
ATOM 1881 C C . THR A 1 8 ? -5.158 15.295 -2.924 1.00 1.00 8 THR A C 4
ATOM 1882 O O . THR A 1 8 ? -4.997 15.312 -1.705 1.00 1.00 8 THR A O 4
ATOM 1893 N N . SER A 1 9 ? -6.045 14.466 -3.479 1.00 1.00 9 SER A N 4
ATOM 1894 C CA . SER A 1 9 ? -7.102 13.790 -2.748 1.00 1.00 9 SER A CA 4
ATOM 1895 C C . SER A 1 9 ? -6.770 12.331 -2.493 1.00 1.00 9 SER A C 4
ATOM 1896 O O . SER A 1 9 ? -6.064 11.718 -3.294 1.00 1.00 9 SER A O 4
ATOM 1904 N N . PRO A 1 10 ? -7.291 11.676 -1.458 1.00 1.00 10 PRO A N 4
ATOM 1905 C CA . PRO A 1 10 ? -7.361 10.219 -1.427 1.00 1.00 10 PRO A CA 4
ATOM 1906 C C . PRO A 1 10 ? -8.249 9.652 -2.510 1.00 1.00 10 PRO A C 4
ATOM 1907 O O . PRO A 1 10 ? -7.978 8.559 -3.001 1.00 1.00 10 PRO A O 4
ATOM 1918 N N . LYS A 1 11 ? -9.316 10.367 -2.919 1.00 1.00 11 LYS A N 4
ATOM 1919 C CA . LYS A 1 11 ? -10.338 9.807 -3.792 1.00 1.00 11 LYS A CA 4
ATOM 1920 C C . LYS A 1 11 ? -9.799 9.400 -5.149 1.00 1.00 11 LYS A C 4
ATOM 1921 O O . LYS A 1 11 ? -10.126 8.341 -5.676 1.00 1.00 11 LYS A O 4
ATOM 1940 N N . GLN A 1 12 ? -8.864 10.208 -5.671 1.00 1.00 12 GLN A N 4
ATOM 1941 C CA . GLN A 1 12 ? -8.137 9.983 -6.908 1.00 1.00 12 GLN A CA 4
ATOM 1942 C C . GLN A 1 12 ? -7.377 8.670 -6.945 1.00 1.00 12 GLN A C 4
ATOM 1943 O O . GLN A 1 12 ? -7.155 8.080 -7.996 1.00 1.00 12 GLN A O 4
ATOM 1957 N N . CYS A 1 13 ? -6.970 8.174 -5.769 1.00 1.00 13 CYS A N 4
ATOM 1958 C CA . CYS A 1 13 ? -6.230 6.938 -5.659 1.00 1.00 13 CYS A CA 4
ATOM 1959 C C . CYS A 1 13 ? -7.126 5.760 -5.344 1.00 1.00 13 CYS A C 4
ATOM 1960 O O . CYS A 1 13 ? -6.719 4.607 -5.459 1.00 1.00 13 CYS A O 4
ATOM 1967 N N . LEU A 1 14 ? -8.382 6.008 -4.931 1.00 1.00 14 LEU A N 4
ATOM 1968 C CA . LEU A 1 14 ? -9.194 4.981 -4.302 1.00 1.00 14 LEU A CA 4
ATOM 1969 C C . LEU A 1 14 ? -9.548 3.816 -5.228 1.00 1.00 14 LEU A C 4
ATOM 1970 O O . LEU A 1 14 ? -9.338 2.681 -4.798 1.00 1.00 14 LEU A O 4
ATOM 1986 N N . PRO A 1 15 ? -10.006 3.962 -6.475 1.00 1.00 15 PRO A N 4
ATOM 1987 C CA . PRO A 1 15 ? -10.217 2.825 -7.372 1.00 1.00 15 PRO A CA 4
ATOM 1988 C C . PRO A 1 15 ? -8.984 1.955 -7.653 1.00 1.00 15 PRO A C 4
ATOM 1989 O O . PRO A 1 15 ? -9.170 0.748 -7.503 1.00 1.00 15 PRO A O 4
ATOM 2000 N N . PRO A 1 16 ? -7.761 2.372 -8.015 1.00 1.00 16 PRO A N 4
ATOM 2001 C CA . PRO A 1 16 ? -6.636 1.446 -8.147 1.00 1.00 16 PRO A CA 4
ATOM 2002 C C . PRO A 1 16 ? -6.184 0.888 -6.820 1.00 1.00 16 PRO A C 4
ATOM 2003 O O . PRO A 1 16 ? -5.834 -0.276 -6.709 1.00 1.00 16 PRO A O 4
ATOM 2014 N N . CYS A 1 17 ? -6.189 1.697 -5.761 1.00 1.00 17 CYS A N 4
ATOM 2015 C CA . CYS A 1 17 ? -5.793 1.267 -4.445 1.00 1.00 17 CYS A CA 4
ATOM 2016 C C . CYS A 1 17 ? -6.648 0.121 -3.935 1.00 1.00 17 CYS A C 4
ATOM 2017 O O . CYS A 1 17 ? -6.184 -0.825 -3.325 1.00 1.00 17 CYS A O 4
ATOM 2024 N N . LYS A 1 18 ? -7.945 0.173 -4.257 1.00 1.00 18 LYS A N 4
ATOM 2025 C CA . LYS A 1 18 ? -8.876 -0.886 -3.959 1.00 1.00 18 LYS A CA 4
ATOM 2026 C C . LYS A 1 18 ? -8.698 -2.153 -4.766 1.00 1.00 18 LYS A C 4
ATOM 2027 O O . LYS A 1 18 ? -9.065 -3.250 -4.351 1.00 1.00 18 LYS A O 4
ATOM 2046 N N . ALA A 1 19 ? -8.136 -1.992 -5.960 1.00 1.00 19 ALA A N 4
ATOM 2047 C CA . ALA A 1 19 ? -7.925 -3.028 -6.938 1.00 1.00 19 ALA A CA 4
ATOM 2048 C C . ALA A 1 19 ? -6.836 -3.993 -6.552 1.00 1.00 19 ALA A C 4
ATOM 2049 O O . ALA A 1 19 ? -7.005 -5.186 -6.330 1.00 1.00 19 ALA A O 4
ATOM 2056 N N . GLN A 1 20 ? -5.638 -3.402 -6.552 1.00 1.00 20 GLN A N 4
ATOM 2057 C CA . GLN A 1 20 ? -4.371 -4.042 -6.509 1.00 1.00 20 GLN A CA 4
ATOM 2058 C C . GLN A 1 20 ? -4.005 -4.333 -5.082 1.00 1.00 20 GLN A C 4
ATOM 2059 O O . GLN A 1 20 ? -3.349 -5.317 -4.753 1.00 1.00 20 GLN A O 4
ATOM 2073 N N . PHE A 1 21 ? -4.373 -3.380 -4.213 1.00 1.00 21 PHE A N 4
ATOM 2074 C CA . PHE A 1 21 ? -3.783 -3.265 -2.916 1.00 1.00 21 PHE A CA 4
ATOM 2075 C C . PHE A 1 21 ? -4.705 -3.568 -1.752 1.00 1.00 21 PHE A C 4
ATOM 2076 O O . PHE A 1 21 ? -4.224 -3.762 -0.637 1.00 1.00 21 PHE A O 4
ATOM 2093 N N . GLY A 1 22 ? -6.034 -3.674 -1.954 1.00 1.00 22 GLY A N 4
ATOM 2094 C CA . GLY A 1 22 ? -6.865 -4.402 -1.011 1.00 1.00 22 GLY A CA 4
ATOM 2095 C C . GLY A 1 22 ? -8.281 -3.929 -0.934 1.00 1.00 22 GLY A C 4
ATOM 2096 O O . GLY A 1 22 ? -8.592 -2.753 -1.079 1.00 1.00 22 GLY A O 4
ATOM 2100 N N . ILE A 1 23 ? -9.223 -4.837 -0.634 1.00 1.00 23 ILE A N 4
ATOM 2101 C CA . ILE A 1 23 ? -10.634 -4.546 -0.613 1.00 1.00 23 ILE A CA 4
ATOM 2102 C C . ILE A 1 23 ? -11.032 -3.656 0.541 1.00 1.00 23 ILE A C 4
ATOM 2103 O O . ILE A 1 23 ? -11.797 -2.698 0.414 1.00 1.00 23 ILE A O 4
ATOM 2119 N N . ARG A 1 24 ? -10.455 -3.892 1.726 1.00 1.00 24 ARG A N 4
ATOM 2120 C CA . ARG A 1 24 ? -10.724 -3.069 2.886 1.00 1.00 24 ARG A CA 4
ATOM 2121 C C . ARG A 1 24 ? -9.839 -1.826 2.888 1.00 1.00 24 ARG A C 4
ATOM 2122 O O . ARG A 1 24 ? -10.216 -0.791 3.426 1.00 1.00 24 ARG A O 4
ATOM 2143 N N . ALA A 1 25 ? -8.700 -1.904 2.166 1.00 1.00 25 ALA A N 4
ATOM 2144 C CA . ALA A 1 25 ? -7.563 -0.990 2.182 1.00 1.00 25 ALA A CA 4
ATOM 2145 C C . ALA A 1 25 ? -7.844 0.491 2.016 1.00 1.00 25 ALA A C 4
ATOM 2146 O O . ALA A 1 25 ? -8.882 0.913 1.499 1.00 1.00 25 ALA A O 4
ATOM 2153 N N . GLY A 1 26 ? -6.891 1.342 2.453 1.00 1.00 26 GLY A N 4
ATOM 2154 C CA . GLY A 1 26 ? -7.065 2.780 2.470 1.00 1.00 26 GLY A CA 4
ATOM 2155 C C . GLY A 1 26 ? -6.107 3.401 1.528 1.00 1.00 26 GLY A C 4
ATOM 2156 O O . GLY A 1 26 ? -5.135 2.791 1.103 1.00 1.00 26 GLY A O 4
ATOM 2160 N N . ALA A 1 27 ? -6.337 4.664 1.186 1.00 1.00 27 ALA A N 4
ATOM 2161 C CA . ALA A 1 27 ? -5.532 5.358 0.231 1.00 1.00 27 ALA A CA 4
ATOM 2162 C C . ALA A 1 27 ? -5.492 6.794 0.679 1.00 1.00 27 ALA A C 4
ATOM 2163 O O . ALA A 1 27 ? -6.517 7.362 1.042 1.00 1.00 27 ALA A O 4
ATOM 2170 N N . LYS A 1 28 ? -4.313 7.421 0.704 1.00 1.00 28 LYS A N 4
ATOM 2171 C CA . LYS A 1 28 ? -4.237 8.799 1.109 1.00 1.00 28 LYS A CA 4
ATOM 2172 C C . LYS A 1 28 ? -3.102 9.419 0.333 1.00 1.00 28 LYS A C 4
ATOM 2173 O O . LYS A 1 28 ? -2.194 8.732 -0.117 1.00 1.00 28 LYS A O 4
ATOM 2192 N N . CYS A 1 29 ? -3.125 10.743 0.107 1.00 1.00 29 CYS A N 4
ATOM 2193 C CA . CYS A 1 29 ? -2.122 11.400 -0.702 1.00 1.00 29 CYS A CA 4
ATOM 2194 C C . CYS A 1 29 ? -1.041 12.052 0.144 1.00 1.00 29 CYS A C 4
ATOM 2195 O O . CYS A 1 29 ? -1.302 12.547 1.245 1.00 1.00 29 CYS A O 4
ATOM 2202 N N . MET A 1 30 ? 0.213 12.042 -0.318 1.00 1.00 30 MET A N 4
ATOM 2203 C CA . MET A 1 30 ? 1.301 12.779 0.277 1.00 1.00 30 MET A CA 4
ATOM 2204 C C . MET A 1 30 ? 2.463 12.895 -0.683 1.00 1.00 30 MET A C 4
ATOM 2205 O O . MET A 1 30 ? 2.745 11.980 -1.460 1.00 1.00 30 MET A O 4
ATOM 2219 N N . ASN A 1 31 ? 3.170 14.040 -0.666 1.00 1.00 31 ASN A N 4
ATOM 2220 C CA . ASN A 1 31 ? 4.337 14.323 -1.495 1.00 1.00 31 ASN A CA 4
ATOM 2221 C C . ASN A 1 31 ? 3.968 14.259 -2.972 1.00 1.00 31 ASN A C 4
ATOM 2222 O O . ASN A 1 31 ? 4.693 13.744 -3.818 1.00 1.00 31 ASN A O 4
ATOM 2233 N N . GLY A 1 32 ? 2.748 14.735 -3.264 1.00 1.00 32 GLY A N 4
ATOM 2234 C CA . GLY A 1 32 ? 2.164 14.723 -4.598 1.00 1.00 32 GLY A CA 4
ATOM 2235 C C . GLY A 1 32 ? 1.568 13.414 -5.043 1.00 1.00 32 GLY A C 4
ATOM 2236 O O . GLY A 1 32 ? 0.922 13.367 -6.084 1.00 1.00 32 GLY A O 4
ATOM 2240 N N . LYS A 1 33 ? 1.744 12.288 -4.314 1.00 1.00 33 LYS A N 4
ATOM 2241 C CA . LYS A 1 33 ? 1.268 11.026 -4.827 1.00 1.00 33 LYS A CA 4
ATOM 2242 C C . LYS A 1 33 ? 0.805 10.112 -3.716 1.00 1.00 33 LYS A C 4
ATOM 2243 O O . LYS A 1 33 ? 0.977 10.346 -2.520 1.00 1.00 33 LYS A O 4
ATOM 2262 N N . CYS A 1 34 ? 0.142 9.023 -4.091 1.00 1.00 34 CYS A N 4
ATOM 2263 C CA . CYS A 1 34 ? -0.578 8.171 -3.165 1.00 1.00 34 CYS A CA 4
ATOM 2264 C C . CYS A 1 34 ? 0.264 7.429 -2.135 1.00 1.00 34 CYS A C 4
ATOM 2265 O O . CYS A 1 34 ? 1.489 7.322 -2.233 1.00 1.00 34 CYS A O 4
ATOM 2272 N N . LYS A 1 35 ? -0.392 6.948 -1.082 1.00 1.00 35 LYS A N 4
ATOM 2273 C CA . LYS A 1 35 ? 0.085 6.216 0.036 1.00 1.00 35 LYS A CA 4
ATOM 2274 C C . LYS A 1 35 ? -1.069 5.295 0.349 1.00 1.00 35 LYS A C 4
ATOM 2275 O O . LYS A 1 35 ? -2.009 5.643 1.053 1.00 1.00 35 LYS A O 4
ATOM 2294 N N . CYS A 1 36 ? -1.064 4.116 -0.265 1.00 1.00 36 CYS A N 4
ATOM 2295 C CA . CYS A 1 36 ? -1.983 3.035 -0.033 1.00 1.00 36 CYS A CA 4
ATOM 2296 C C . CYS A 1 36 ? -1.656 2.269 1.225 1.00 1.00 36 CYS A C 4
ATOM 2297 O O . CYS A 1 36 ? -0.504 1.884 1.453 1.00 1.00 36 CYS A O 4
ATOM 2304 N N . TYR A 1 37 ? -2.670 2.004 2.061 1.00 1.00 37 TYR A N 4
ATOM 2305 C CA . TYR A 1 37 ? -2.543 1.301 3.311 1.00 1.00 37 TYR A CA 4
ATOM 2306 C C . TYR A 1 37 ? -3.180 -0.055 3.112 1.00 1.00 37 TYR A C 4
ATOM 2307 O O . TYR A 1 37 ? -4.408 -0.130 3.181 1.00 1.00 37 TYR A O 4
ATOM 2325 N N . PRO A 1 38 ? -2.449 -1.130 2.819 1.00 1.00 38 PRO A N 4
ATOM 2326 C CA . PRO A 1 38 ? -3.034 -2.429 2.520 1.00 1.00 38 PRO A CA 4
ATOM 2327 C C . PRO A 1 38 ? -3.437 -3.158 3.788 1.00 1.00 38 PRO A C 4
ATOM 2328 O O . PRO A 1 38 ? -2.813 -4.149 4.161 1.00 1.00 38 PRO A O 4
ATOM 2339 N N . HIS A 1 39 ? -4.478 -2.668 4.467 1.00 1.00 39 HIS A N 4
ATOM 2340 C CA . HIS A 1 39 ? -5.100 -3.349 5.571 1.00 1.00 39 HIS A CA 4
ATOM 2341 C C . HIS A 1 39 ? -6.611 -3.455 5.301 1.00 1.00 39 HIS A C 4
ATOM 2342 O O . HIS A 1 39 ? -7.290 -2.405 5.170 1.00 1.00 39 HIS A O 4
ATOM 2357 N N . THR A 1 1 ? 0.929 -0.133 0.111 1.00 1.00 1 THR A N 5
ATOM 2358 C CA . THR A 1 1 ? 1.913 0.098 -1.001 1.00 1.00 1 THR A CA 5
ATOM 2359 C C . THR A 1 1 ? 2.070 1.563 -1.309 1.00 1.00 1 THR A C 5
ATOM 2360 O O . THR A 1 1 ? 1.475 2.420 -0.666 1.00 1.00 1 THR A O 5
ATOM 2373 N N . VAL A 1 2 ? 2.899 1.891 -2.299 1.00 1.00 2 VAL A N 5
ATOM 2374 C CA . VAL A 1 2 ? 3.020 3.192 -2.882 1.00 1.00 2 VAL A CA 5
ATOM 2375 C C . VAL A 1 2 ? 2.864 2.811 -4.326 1.00 1.00 2 VAL A C 5
ATOM 2376 O O . VAL A 1 2 ? 3.392 1.801 -4.780 1.00 1.00 2 VAL A O 5
ATOM 2389 N N . ILE A 1 3 ? 2.054 3.577 -5.027 1.00 1.00 3 ILE A N 5
ATOM 2390 C CA . ILE A 1 3 ? 1.788 3.564 -6.412 1.00 1.00 3 ILE A CA 5
ATOM 2391 C C . ILE A 1 3 ? 2.143 4.964 -6.830 1.00 1.00 3 ILE A C 5
ATOM 2392 O O . ILE A 1 3 ? 2.127 5.908 -6.043 1.00 1.00 3 ILE A O 5
ATOM 2408 N N . ASP A 1 4 ? 2.371 5.125 -8.126 1.00 1.00 4 ASP A N 5
ATOM 2409 C CA . ASP A 1 4 ? 2.575 6.372 -8.815 1.00 1.00 4 ASP A CA 5
ATOM 2410 C C . ASP A 1 4 ? 1.259 6.917 -9.348 1.00 1.00 4 ASP A C 5
ATOM 2411 O O . ASP A 1 4 ? 1.116 7.479 -10.436 1.00 1.00 4 ASP A O 5
ATOM 2420 N N . VAL A 1 5 ? 0.252 6.802 -8.483 1.00 1.00 5 VAL A N 5
ATOM 2421 C CA . VAL A 1 5 ? -1.027 7.430 -8.616 1.00 1.00 5 VAL A CA 5
ATOM 2422 C C . VAL A 1 5 ? -0.848 8.784 -7.986 1.00 1.00 5 VAL A C 5
ATOM 2423 O O . VAL A 1 5 ? -0.515 8.917 -6.804 1.00 1.00 5 VAL A O 5
ATOM 2436 N N . LYS A 1 6 ? -0.965 9.828 -8.813 1.00 1.00 6 LYS A N 5
ATOM 2437 C CA . LYS A 1 6 ? -0.665 11.174 -8.413 1.00 1.00 6 LYS A CA 5
ATOM 2438 C C . LYS A 1 6 ? -1.956 11.889 -8.144 1.00 1.00 6 LYS A C 5
ATOM 2439 O O . LYS A 1 6 ? -2.974 11.670 -8.797 1.00 1.00 6 LYS A O 5
ATOM 2458 N N . CYS A 1 7 ? -1.948 12.696 -7.087 1.00 1.00 7 CYS A N 5
ATOM 2459 C CA . CYS A 1 7 ? -3.175 13.115 -6.467 1.00 1.00 7 CYS A CA 5
ATOM 2460 C C . CYS A 1 7 ? -3.192 14.496 -5.869 1.00 1.00 7 CYS A C 5
ATOM 2461 O O . CYS A 1 7 ? -2.198 15.064 -5.428 1.00 1.00 7 CYS A O 5
ATOM 2468 N N . THR A 1 8 ? -4.421 15.026 -5.824 1.00 1.00 8 THR A N 5
ATOM 2469 C CA . THR A 1 8 ? -4.816 16.266 -5.177 1.00 1.00 8 THR A CA 5
ATOM 2470 C C . THR A 1 8 ? -5.687 15.980 -3.973 1.00 1.00 8 THR A C 5
ATOM 2471 O O . THR A 1 8 ? -6.183 16.874 -3.297 1.00 1.00 8 THR A O 5
ATOM 2482 N N . SER A 1 9 ? -5.933 14.692 -3.692 1.00 1.00 9 SER A N 5
ATOM 2483 C CA . SER A 1 9 ? -6.884 14.269 -2.682 1.00 1.00 9 SER A CA 5
ATOM 2484 C C . SER A 1 9 ? -6.749 12.779 -2.481 1.00 1.00 9 SER A C 5
ATOM 2485 O O . SER A 1 9 ? -6.364 12.090 -3.427 1.00 1.00 9 SER A O 5
ATOM 2493 N N . PRO A 1 10 ? -7.078 12.194 -1.325 1.00 1.00 10 PRO A N 5
ATOM 2494 C CA . PRO A 1 10 ? -6.979 10.747 -1.105 1.00 1.00 10 PRO A CA 5
ATOM 2495 C C . PRO A 1 10 ? -7.951 9.974 -1.976 1.00 1.00 10 PRO A C 5
ATOM 2496 O O . PRO A 1 10 ? -7.626 8.881 -2.430 1.00 1.00 10 PRO A O 5
ATOM 2507 N N . LYS A 1 11 ? -9.123 10.570 -2.272 1.00 1.00 11 LYS A N 5
ATOM 2508 C CA . LYS A 1 11 ? -10.201 10.041 -3.095 1.00 1.00 11 LYS A CA 5
ATOM 2509 C C . LYS A 1 11 ? -9.712 9.449 -4.398 1.00 1.00 11 LYS A C 5
ATOM 2510 O O . LYS A 1 11 ? -10.069 8.350 -4.812 1.00 1.00 11 LYS A O 5
ATOM 2529 N N . GLN A 1 12 ? -8.822 10.199 -5.052 1.00 1.00 12 GLN A N 5
ATOM 2530 C CA . GLN A 1 12 ? -8.298 9.899 -6.366 1.00 1.00 12 GLN A CA 5
ATOM 2531 C C . GLN A 1 12 ? -7.418 8.661 -6.413 1.00 1.00 12 GLN A C 5
ATOM 2532 O O . GLN A 1 12 ? -7.210 8.082 -7.472 1.00 1.00 12 GLN A O 5
ATOM 2546 N N . CYS A 1 13 ? -6.923 8.198 -5.253 1.00 1.00 13 CYS A N 5
ATOM 2547 C CA . CYS A 1 13 ? -6.169 6.960 -5.181 1.00 1.00 13 CYS A CA 5
ATOM 2548 C C . CYS A 1 13 ? -6.999 5.796 -4.655 1.00 1.00 13 CYS A C 5
ATOM 2549 O O . CYS A 1 13 ? -6.582 4.638 -4.685 1.00 1.00 13 CYS A O 5
ATOM 2556 N N . LEU A 1 14 ? -8.233 6.055 -4.188 1.00 1.00 14 LEU A N 5
ATOM 2557 C CA . LEU A 1 14 ? -9.048 5.022 -3.569 1.00 1.00 14 LEU A CA 5
ATOM 2558 C C . LEU A 1 14 ? -9.468 3.907 -4.541 1.00 1.00 14 LEU A C 5
ATOM 2559 O O . LEU A 1 14 ? -9.275 2.738 -4.201 1.00 1.00 14 LEU A O 5
ATOM 2575 N N . PRO A 1 15 ? -9.959 4.147 -5.764 1.00 1.00 15 PRO A N 5
ATOM 2576 C CA . PRO A 1 15 ? -10.168 3.083 -6.745 1.00 1.00 15 PRO A CA 5
ATOM 2577 C C . PRO A 1 15 ? -8.925 2.268 -7.121 1.00 1.00 15 PRO A C 5
ATOM 2578 O O . PRO A 1 15 ? -9.105 1.051 -7.120 1.00 1.00 15 PRO A O 5
ATOM 2589 N N . PRO A 1 16 ? -7.702 2.736 -7.419 1.00 1.00 16 PRO A N 5
ATOM 2590 C CA . PRO A 1 16 ? -6.571 1.843 -7.669 1.00 1.00 16 PRO A CA 5
ATOM 2591 C C . PRO A 1 16 ? -6.140 1.091 -6.437 1.00 1.00 16 PRO A C 5
ATOM 2592 O O . PRO A 1 16 ? -5.759 -0.067 -6.515 1.00 1.00 16 PRO A O 5
ATOM 2603 N N . CYS A 1 17 ? -6.207 1.715 -5.260 1.00 1.00 17 CYS A N 5
ATOM 2604 C CA . CYS A 1 17 ? -5.944 1.052 -4.002 1.00 1.00 17 CYS A CA 5
ATOM 2605 C C . CYS A 1 17 ? -6.834 -0.140 -3.794 1.00 1.00 17 CYS A C 5
ATOM 2606 O O . CYS A 1 17 ? -6.407 -1.243 -3.462 1.00 1.00 17 CYS A O 5
ATOM 2613 N N . LYS A 1 18 ? -8.124 0.037 -4.050 1.00 1.00 18 LYS A N 5
ATOM 2614 C CA . LYS A 1 18 ? -9.085 -1.031 -4.053 1.00 1.00 18 LYS A CA 5
ATOM 2615 C C . LYS A 1 18 ? -9.018 -2.018 -5.189 1.00 1.00 18 LYS A C 5
ATOM 2616 O O . LYS A 1 18 ? -9.710 -3.034 -5.140 1.00 1.00 18 LYS A O 5
ATOM 2635 N N . ALA A 1 19 ? -8.220 -1.743 -6.219 1.00 1.00 19 ALA A N 5
ATOM 2636 C CA . ALA A 1 19 ? -8.105 -2.577 -7.393 1.00 1.00 19 ALA A CA 5
ATOM 2637 C C . ALA A 1 19 ? -7.373 -3.855 -7.066 1.00 1.00 19 ALA A C 5
ATOM 2638 O O . ALA A 1 19 ? -7.886 -4.970 -7.085 1.00 1.00 19 ALA A O 5
ATOM 2645 N N . GLN A 1 20 ? -6.098 -3.638 -6.732 1.00 1.00 20 GLN A N 5
ATOM 2646 C CA . GLN A 1 20 ? -5.082 -4.618 -6.581 1.00 1.00 20 GLN A CA 5
ATOM 2647 C C . GLN A 1 20 ? -4.604 -4.698 -5.155 1.00 1.00 20 GLN A C 5
ATOM 2648 O O . GLN A 1 20 ? -4.180 -5.744 -4.671 1.00 1.00 20 GLN A O 5
ATOM 2662 N N . PHE A 1 21 ? -4.589 -3.552 -4.457 1.00 1.00 21 PHE A N 5
ATOM 2663 C CA . PHE A 1 21 ? -3.749 -3.379 -3.312 1.00 1.00 21 PHE A CA 5
ATOM 2664 C C . PHE A 1 21 ? -4.408 -3.688 -1.992 1.00 1.00 21 PHE A C 5
ATOM 2665 O O . PHE A 1 21 ? -3.708 -3.915 -1.010 1.00 1.00 21 PHE A O 5
ATOM 2682 N N . GLY A 1 22 ? -5.748 -3.738 -1.890 1.00 1.00 22 GLY A N 5
ATOM 2683 C CA . GLY A 1 22 ? -6.287 -4.301 -0.667 1.00 1.00 22 GLY A CA 5
ATOM 2684 C C . GLY A 1 22 ? -7.758 -4.572 -0.656 1.00 1.00 22 GLY A C 5
ATOM 2685 O O . GLY A 1 22 ? -8.537 -4.146 -1.513 1.00 1.00 22 GLY A O 5
ATOM 2689 N N . ILE A 1 23 ? -8.198 -5.312 0.368 1.00 1.00 23 ILE A N 5
ATOM 2690 C CA . ILE A 1 23 ? -9.518 -5.868 0.485 1.00 1.00 23 ILE A CA 5
ATOM 2691 C C . ILE A 1 23 ? -10.543 -4.791 0.727 1.00 1.00 23 ILE A C 5
ATOM 2692 O O . ILE A 1 23 ? -11.525 -4.679 0.000 1.00 1.00 23 ILE A O 5
ATOM 2708 N N . ARG A 1 24 ? -10.289 -3.919 1.704 1.00 1.00 24 ARG A N 5
ATOM 2709 C CA . ARG A 1 24 ? -11.117 -2.802 2.042 1.00 1.00 24 ARG A CA 5
ATOM 2710 C C . ARG A 1 24 ? -10.216 -1.564 2.058 1.00 1.00 24 ARG A C 5
ATOM 2711 O O . ARG A 1 24 ? -10.436 -0.609 2.801 1.00 1.00 24 ARG A O 5
ATOM 2732 N N . ALA A 1 25 ? -9.189 -1.599 1.172 1.00 1.00 25 ALA A N 5
ATOM 2733 C CA . ALA A 1 25 ? -8.013 -0.730 1.111 1.00 1.00 25 ALA A CA 5
ATOM 2734 C C . ALA A 1 25 ? -8.172 0.749 1.390 1.00 1.00 25 ALA A C 5
ATOM 2735 O O . ALA A 1 25 ? -9.210 1.357 1.133 1.00 1.00 25 ALA A O 5
ATOM 2742 N N . GLY A 1 26 ? -7.092 1.391 1.888 1.00 1.00 26 GLY A N 5
ATOM 2743 C CA . GLY A 1 26 ? -7.103 2.813 2.160 1.00 1.00 26 GLY A CA 5
ATOM 2744 C C . GLY A 1 26 ? -6.109 3.472 1.283 1.00 1.00 26 GLY A C 5
ATOM 2745 O O . GLY A 1 26 ? -5.231 2.842 0.705 1.00 1.00 26 GLY A O 5
ATOM 2749 N N . ALA A 1 27 ? -6.206 4.787 1.168 1.00 1.00 27 ALA A N 5
ATOM 2750 C CA . ALA A 1 27 ? -5.437 5.514 0.206 1.00 1.00 27 ALA A CA 5
ATOM 2751 C C . ALA A 1 27 ? -5.299 6.916 0.714 1.00 1.00 27 ALA A C 5
ATOM 2752 O O . ALA A 1 27 ? -6.277 7.542 1.121 1.00 1.00 27 ALA A O 5
ATOM 2759 N N . LYS A 1 28 ? -4.084 7.470 0.735 1.00 1.00 28 LYS A N 5
ATOM 2760 C CA . LYS A 1 28 ? -3.965 8.868 1.062 1.00 1.00 28 LYS A CA 5
ATOM 2761 C C . LYS A 1 28 ? -2.810 9.454 0.318 1.00 1.00 28 LYS A C 5
ATOM 2762 O O . LYS A 1 28 ? -2.013 8.759 -0.288 1.00 1.00 28 LYS A O 5
ATOM 2781 N N . CYS A 1 29 ? -2.741 10.784 0.302 1.00 1.00 29 CYS A N 5
ATOM 2782 C CA . CYS A 1 29 ? -1.902 11.521 -0.610 1.00 1.00 29 CYS A CA 5
ATOM 2783 C C . CYS A 1 29 ? -0.914 12.378 0.141 1.00 1.00 29 CYS A C 5
ATOM 2784 O O . CYS A 1 29 ? -1.267 13.015 1.127 1.00 1.00 29 CYS A O 5
ATOM 2791 N N . MET A 1 30 ? 0.349 12.396 -0.286 1.00 1.00 30 MET A N 5
ATOM 2792 C CA . MET A 1 30 ? 1.351 13.315 0.181 1.00 1.00 30 MET A CA 5
ATOM 2793 C C . MET A 1 30 ? 2.428 13.418 -0.874 1.00 1.00 30 MET A C 5
ATOM 2794 O O . MET A 1 30 ? 2.684 12.464 -1.610 1.00 1.00 30 MET A O 5
ATOM 2808 N N . ASN A 1 31 ? 3.028 14.617 -1.028 1.00 1.00 31 ASN A N 5
ATOM 2809 C CA . ASN A 1 31 ? 3.998 14.973 -2.062 1.00 1.00 31 ASN A CA 5
ATOM 2810 C C . ASN A 1 31 ? 3.377 14.824 -3.449 1.00 1.00 31 ASN A C 5
ATOM 2811 O O . ASN A 1 31 ? 4.014 14.445 -4.428 1.00 1.00 31 ASN A O 5
ATOM 2822 N N . GLY A 1 32 ? 2.056 15.078 -3.512 1.00 1.00 32 GLY A N 5
ATOM 2823 C CA . GLY A 1 32 ? 1.224 14.882 -4.696 1.00 1.00 32 GLY A CA 5
ATOM 2824 C C . GLY A 1 32 ? 1.100 13.456 -5.173 1.00 1.00 32 GLY A C 5
ATOM 2825 O O . GLY A 1 32 ? 0.754 13.214 -6.325 1.00 1.00 32 GLY A O 5
ATOM 2829 N N . LYS A 1 33 ? 1.385 12.439 -4.334 1.00 1.00 33 LYS A N 5
ATOM 2830 C CA . LYS A 1 33 ? 1.416 11.079 -4.801 1.00 1.00 33 LYS A CA 5
ATOM 2831 C C . LYS A 1 33 ? 0.960 10.164 -3.679 1.00 1.00 33 LYS A C 5
ATOM 2832 O O . LYS A 1 33 ? 1.091 10.465 -2.490 1.00 1.00 33 LYS A O 5
ATOM 2851 N N . CYS A 1 34 ? 0.379 9.014 -4.019 1.00 1.00 34 CYS A N 5
ATOM 2852 C CA . CYS A 1 34 ? -0.305 8.157 -3.072 1.00 1.00 34 CYS A CA 5
ATOM 2853 C C . CYS A 1 34 ? 0.555 7.442 -2.037 1.00 1.00 34 CYS A C 5
ATOM 2854 O O . CYS A 1 34 ? 1.780 7.336 -2.142 1.00 1.00 34 CYS A O 5
ATOM 2861 N N . LYS A 1 35 ? -0.091 6.957 -0.973 1.00 1.00 35 LYS A N 5
ATOM 2862 C CA . LYS A 1 35 ? 0.401 6.138 0.081 1.00 1.00 35 LYS A CA 5
ATOM 2863 C C . LYS A 1 35 ? -0.804 5.314 0.436 1.00 1.00 35 LYS A C 5
ATOM 2864 O O . LYS A 1 35 ? -1.731 5.739 1.121 1.00 1.00 35 LYS A O 5
ATOM 2883 N N . CYS A 1 36 ? -0.831 4.131 -0.159 1.00 1.00 36 CYS A N 5
ATOM 2884 C CA . CYS A 1 36 ? -1.889 3.150 -0.119 1.00 1.00 36 CYS A CA 5
ATOM 2885 C C . CYS A 1 36 ? -1.765 2.213 1.068 1.00 1.00 36 CYS A C 5
ATOM 2886 O O . CYS A 1 36 ? -0.689 1.668 1.339 1.00 1.00 36 CYS A O 5
ATOM 2893 N N . TYR A 1 37 ? -2.857 1.971 1.815 1.00 1.00 37 TYR A N 5
ATOM 2894 C CA . TYR A 1 37 ? -2.862 1.129 2.980 1.00 1.00 37 TYR A CA 5
ATOM 2895 C C . TYR A 1 37 ? -3.480 -0.192 2.568 1.00 1.00 37 TYR A C 5
ATOM 2896 O O . TYR A 1 37 ? -4.665 -0.206 2.230 1.00 1.00 37 TYR A O 5
ATOM 2914 N N . PRO A 1 38 ? -2.757 -1.314 2.506 1.00 1.00 38 PRO A N 5
ATOM 2915 C CA . PRO A 1 38 ? -3.250 -2.526 1.863 1.00 1.00 38 PRO A CA 5
ATOM 2916 C C . PRO A 1 38 ? -4.060 -3.395 2.810 1.00 1.00 38 PRO A C 5
ATOM 2917 O O . PRO A 1 38 ? -3.728 -4.550 3.065 1.00 1.00 38 PRO A O 5
ATOM 2928 N N . HIS A 1 39 ? -5.133 -2.832 3.340 1.00 1.00 39 HIS A N 5
ATOM 2929 C CA . HIS A 1 39 ? -5.972 -3.406 4.346 1.00 1.00 39 HIS A CA 5
ATOM 2930 C C . HIS A 1 39 ? -7.356 -2.765 4.183 1.00 1.00 39 HIS A C 5
ATOM 2931 O O . HIS A 1 39 ? -8.392 -3.474 4.081 1.00 1.00 39 HIS A O 5
ATOM 2946 N N . THR A 1 1 ? 4.649 1.775 1.077 1.00 1.00 1 THR A N 6
ATOM 2947 C CA . THR A 1 1 ? 3.869 1.638 -0.204 1.00 1.00 1 THR A CA 6
ATOM 2948 C C . THR A 1 1 ? 3.673 2.967 -0.896 1.00 1.00 1 THR A C 6
ATOM 2949 O O . THR A 1 1 ? 3.630 4.010 -0.248 1.00 1.00 1 THR A O 6
ATOM 2962 N N . VAL A 1 2 ? 3.589 2.959 -2.235 1.00 1.00 2 VAL A N 6
ATOM 2963 C CA . VAL A 1 2 ? 3.252 4.037 -3.097 1.00 1.00 2 VAL A CA 6
ATOM 2964 C C . VAL A 1 2 ? 2.866 3.323 -4.352 1.00 1.00 2 VAL A C 6
ATOM 2965 O O . VAL A 1 2 ? 3.282 2.187 -4.578 1.00 1.00 2 VAL A O 6
ATOM 2978 N N . ILE A 1 3 ? 2.046 3.965 -5.155 1.00 1.00 3 ILE A N 6
ATOM 2979 C CA . ILE A 1 3 ? 1.805 3.744 -6.523 1.00 1.00 3 ILE A CA 6
ATOM 2980 C C . ILE A 1 3 ? 1.961 5.131 -7.082 1.00 1.00 3 ILE A C 6
ATOM 2981 O O . ILE A 1 3 ? 1.725 6.133 -6.408 1.00 1.00 3 ILE A O 6
ATOM 2997 N N . ASP A 1 4 ? 2.306 5.224 -8.361 1.00 1.00 4 ASP A N 6
ATOM 2998 C CA . ASP A 1 4 ? 2.542 6.454 -9.073 1.00 1.00 4 ASP A CA 6
ATOM 2999 C C . ASP A 1 4 ? 1.274 7.000 -9.713 1.00 1.00 4 ASP A C 6
ATOM 3000 O O . ASP A 1 4 ? 1.232 7.551 -10.818 1.00 1.00 4 ASP A O 6
ATOM 3009 N N . VAL A 1 5 ? 0.203 6.905 -8.920 1.00 1.00 5 VAL A N 6
ATOM 3010 C CA . VAL A 1 5 ? -1.064 7.537 -9.122 1.00 1.00 5 VAL A CA 6
ATOM 3011 C C . VAL A 1 5 ? -0.947 8.858 -8.407 1.00 1.00 5 VAL A C 6
ATOM 3012 O O . VAL A 1 5 ? -0.713 8.921 -7.201 1.00 1.00 5 VAL A O 6
ATOM 3025 N N . LYS A 1 6 ? -1.006 9.951 -9.173 1.00 1.00 6 LYS A N 6
ATOM 3026 C CA . LYS A 1 6 ? -0.581 11.249 -8.713 1.00 1.00 6 LYS A CA 6
ATOM 3027 C C . LYS A 1 6 ? -1.803 12.062 -8.383 1.00 1.00 6 LYS A C 6
ATOM 3028 O O . LYS A 1 6 ? -2.815 12.004 -9.079 1.00 1.00 6 LYS A O 6
ATOM 3047 N N . CYS A 1 7 ? -1.764 12.781 -7.258 1.00 1.00 7 CYS A N 6
ATOM 3048 C CA . CYS A 1 7 ? -2.979 13.304 -6.682 1.00 1.00 7 CYS A CA 6
ATOM 3049 C C . CYS A 1 7 ? -2.947 14.690 -6.092 1.00 1.00 7 CYS A C 6
ATOM 3050 O O . CYS A 1 7 ? -1.968 15.190 -5.548 1.00 1.00 7 CYS A O 6
ATOM 3057 N N . THR A 1 8 ? -4.140 15.297 -6.169 1.00 1.00 8 THR A N 6
ATOM 3058 C CA . THR A 1 8 ? -4.537 16.567 -5.585 1.00 1.00 8 THR A CA 6
ATOM 3059 C C . THR A 1 8 ? -5.614 16.334 -4.541 1.00 1.00 8 THR A C 6
ATOM 3060 O O . THR A 1 8 ? -6.269 17.250 -4.049 1.00 1.00 8 THR A O 6
ATOM 3071 N N . SER A 1 9 ? -5.877 15.064 -4.186 1.00 1.00 9 SER A N 6
ATOM 3072 C CA . SER A 1 9 ? -6.949 14.722 -3.271 1.00 1.00 9 SER A CA 6
ATOM 3073 C C . SER A 1 9 ? -6.779 13.281 -2.849 1.00 1.00 9 SER A C 6
ATOM 3074 O O . SER A 1 9 ? -6.289 12.493 -3.658 1.00 1.00 9 SER A O 6
ATOM 3082 N N . PRO A 1 10 ? -7.182 12.830 -1.661 1.00 1.00 10 PRO A N 6
ATOM 3083 C CA . PRO A 1 10 ? -7.067 11.422 -1.273 1.00 1.00 10 PRO A CA 6
ATOM 3084 C C . PRO A 1 10 ? -8.003 10.538 -2.069 1.00 1.00 10 PRO A C 6
ATOM 3085 O O . PRO A 1 10 ? -7.717 9.362 -2.251 1.00 1.00 10 PRO A O 6
ATOM 3096 N N . LYS A 1 11 ? -9.102 11.108 -2.593 1.00 1.00 11 LYS A N 6
ATOM 3097 C CA . LYS A 1 11 ? -10.112 10.452 -3.412 1.00 1.00 11 LYS A CA 6
ATOM 3098 C C . LYS A 1 11 ? -9.514 9.642 -4.549 1.00 1.00 11 LYS A C 6
ATOM 3099 O O . LYS A 1 11 ? -9.850 8.487 -4.793 1.00 1.00 11 LYS A O 6
ATOM 3118 N N . GLN A 1 12 ? -8.529 10.254 -5.222 1.00 1.00 12 GLN A N 6
ATOM 3119 C CA . GLN A 1 12 ? -7.864 9.718 -6.399 1.00 1.00 12 GLN A CA 6
ATOM 3120 C C . GLN A 1 12 ? -7.051 8.458 -6.119 1.00 1.00 12 GLN A C 6
ATOM 3121 O O . GLN A 1 12 ? -6.724 7.684 -7.013 1.00 1.00 12 GLN A O 6
ATOM 3135 N N . CYS A 1 13 ? -6.728 8.215 -4.837 1.00 1.00 13 CYS A N 6
ATOM 3136 C CA . CYS A 1 13 ? -5.993 7.051 -4.388 1.00 1.00 13 CYS A CA 6
ATOM 3137 C C . CYS A 1 13 ? -6.916 5.854 -4.191 1.00 1.00 13 CYS A C 6
ATOM 3138 O O . CYS A 1 13 ? -6.510 4.693 -4.286 1.00 1.00 13 CYS A O 6
ATOM 3145 N N . LEU A 1 14 ? -8.217 6.112 -3.932 1.00 1.00 14 LEU A N 6
ATOM 3146 C CA . LEU A 1 14 ? -9.158 5.106 -3.495 1.00 1.00 14 LEU A CA 6
ATOM 3147 C C . LEU A 1 14 ? -9.470 4.035 -4.545 1.00 1.00 14 LEU A C 6
ATOM 3148 O O . LEU A 1 14 ? -9.308 2.858 -4.214 1.00 1.00 14 LEU A O 6
ATOM 3164 N N . PRO A 1 15 ? -9.867 4.306 -5.795 1.00 1.00 15 PRO A N 6
ATOM 3165 C CA . PRO A 1 15 ? -10.064 3.248 -6.778 1.00 1.00 15 PRO A CA 6
ATOM 3166 C C . PRO A 1 15 ? -8.806 2.457 -7.155 1.00 1.00 15 PRO A C 6
ATOM 3167 O O . PRO A 1 15 ? -9.013 1.251 -7.280 1.00 1.00 15 PRO A O 6
ATOM 3178 N N . PRO A 1 16 ? -7.548 2.892 -7.334 1.00 1.00 16 PRO A N 6
ATOM 3179 C CA . PRO A 1 16 ? -6.441 1.963 -7.542 1.00 1.00 16 PRO A CA 6
ATOM 3180 C C . PRO A 1 16 ? -6.111 1.184 -6.301 1.00 1.00 16 PRO A C 6
ATOM 3181 O O . PRO A 1 16 ? -5.782 0.000 -6.373 1.00 1.00 16 PRO A O 6
ATOM 3192 N N . CYS A 1 17 ? -6.194 1.809 -5.123 1.00 1.00 17 CYS A N 6
ATOM 3193 C CA . CYS A 1 17 ? -5.954 1.141 -3.869 1.00 1.00 17 CYS A CA 6
ATOM 3194 C C . CYS A 1 17 ? -6.865 -0.052 -3.685 1.00 1.00 17 CYS A C 6
ATOM 3195 O O . CYS A 1 17 ? -6.446 -1.151 -3.335 1.00 1.00 17 CYS A O 6
ATOM 3202 N N . LYS A 1 18 ? -8.150 0.130 -4.005 1.00 1.00 18 LYS A N 6
ATOM 3203 C CA . LYS A 1 18 ? -9.118 -0.944 -3.987 1.00 1.00 18 LYS A CA 6
ATOM 3204 C C . LYS A 1 18 ? -8.983 -1.992 -5.071 1.00 1.00 18 LYS A C 6
ATOM 3205 O O . LYS A 1 18 ? -9.557 -3.072 -4.975 1.00 1.00 18 LYS A O 6
ATOM 3224 N N . ALA A 1 19 ? -8.249 -1.665 -6.138 1.00 1.00 19 ALA A N 6
ATOM 3225 C CA . ALA A 1 19 ? -8.088 -2.490 -7.313 1.00 1.00 19 ALA A CA 6
ATOM 3226 C C . ALA A 1 19 ? -7.222 -3.701 -7.069 1.00 1.00 19 ALA A C 6
ATOM 3227 O O . ALA A 1 19 ? -7.604 -4.863 -7.145 1.00 1.00 19 ALA A O 6
ATOM 3234 N N . GLN A 1 20 ? -5.956 -3.348 -6.852 1.00 1.00 20 GLN A N 6
ATOM 3235 C CA . GLN A 1 20 ? -4.800 -4.162 -6.946 1.00 1.00 20 GLN A CA 6
ATOM 3236 C C . GLN A 1 20 ? -4.342 -4.571 -5.574 1.00 1.00 20 GLN A C 6
ATOM 3237 O O . GLN A 1 20 ? -3.858 -5.675 -5.340 1.00 1.00 20 GLN A O 6
ATOM 3251 N N . PHE A 1 21 ? -4.452 -3.622 -4.639 1.00 1.00 21 PHE A N 6
ATOM 3252 C CA . PHE A 1 21 ? -3.819 -3.707 -3.358 1.00 1.00 21 PHE A CA 6
ATOM 3253 C C . PHE A 1 21 ? -4.717 -4.267 -2.275 1.00 1.00 21 PHE A C 6
ATOM 3254 O O . PHE A 1 21 ? -4.305 -5.116 -1.491 1.00 1.00 21 PHE A O 6
ATOM 3271 N N . GLY A 1 22 ? -5.980 -3.821 -2.177 1.00 1.00 22 GLY A N 6
ATOM 3272 C CA . GLY A 1 22 ? -6.881 -4.490 -1.263 1.00 1.00 22 GLY A CA 6
ATOM 3273 C C . GLY A 1 22 ? -8.232 -3.869 -1.150 1.00 1.00 22 GLY A C 6
ATOM 3274 O O . GLY A 1 22 ? -8.417 -2.658 -1.120 1.00 1.00 22 GLY A O 6
ATOM 3278 N N . ILE A 1 23 ? -9.265 -4.709 -1.014 1.00 1.00 23 ILE A N 6
ATOM 3279 C CA . ILE A 1 23 ? -10.641 -4.289 -1.027 1.00 1.00 23 ILE A CA 6
ATOM 3280 C C . ILE A 1 23 ? -11.015 -3.507 0.208 1.00 1.00 23 ILE A C 6
ATOM 3281 O O . ILE A 1 23 ? -11.710 -2.491 0.160 1.00 1.00 23 ILE A O 6
ATOM 3297 N N . ARG A 1 24 ? -10.484 -3.910 1.373 1.00 1.00 24 ARG A N 6
ATOM 3298 C CA . ARG A 1 24 ? -10.728 -3.227 2.626 1.00 1.00 24 ARG A CA 6
ATOM 3299 C C . ARG A 1 24 ? -9.826 -2.005 2.787 1.00 1.00 24 ARG A C 6
ATOM 3300 O O . ARG A 1 24 ? -10.209 -1.035 3.436 1.00 1.00 24 ARG A O 6
ATOM 3321 N N . ALA A 1 25 ? -8.674 -2.003 2.084 1.00 1.00 25 ALA A N 6
ATOM 3322 C CA . ALA A 1 25 ? -7.519 -1.117 2.224 1.00 1.00 25 ALA A CA 6
ATOM 3323 C C . ALA A 1 25 ? -7.758 0.377 2.331 1.00 1.00 25 ALA A C 6
ATOM 3324 O O . ALA A 1 25 ? -8.767 0.912 1.868 1.00 1.00 25 ALA A O 6
ATOM 3331 N N . GLY A 1 26 ? -6.804 1.125 2.930 1.00 1.00 26 GLY A N 6
ATOM 3332 C CA . GLY A 1 26 ? -6.953 2.555 3.165 1.00 1.00 26 GLY A CA 6
ATOM 3333 C C . GLY A 1 26 ? -6.115 3.265 2.180 1.00 1.00 26 GLY A C 6
ATOM 3334 O O . GLY A 1 26 ? -5.228 2.692 1.580 1.00 1.00 26 GLY A O 6
ATOM 3338 N N . ALA A 1 27 ? -6.341 4.544 1.955 1.00 1.00 27 ALA A N 6
ATOM 3339 C CA . ALA A 1 27 ? -5.798 5.156 0.775 1.00 1.00 27 ALA A CA 6
ATOM 3340 C C . ALA A 1 27 ? -5.720 6.632 1.026 1.00 1.00 27 ALA A C 6
ATOM 3341 O O . ALA A 1 27 ? -6.708 7.249 1.419 1.00 1.00 27 ALA A O 6
ATOM 3348 N N . LYS A 1 28 ? -4.553 7.259 0.818 1.00 1.00 28 LYS A N 6
ATOM 3349 C CA . LYS A 1 28 ? -4.545 8.704 0.876 1.00 1.00 28 LYS A CA 6
ATOM 3350 C C . LYS A 1 28 ? -3.438 9.263 0.039 1.00 1.00 28 LYS A C 6
ATOM 3351 O O . LYS A 1 28 ? -2.582 8.553 -0.464 1.00 1.00 28 LYS A O 6
ATOM 3370 N N . CYS A 1 29 ? -3.463 10.584 -0.144 1.00 1.00 29 CYS A N 6
ATOM 3371 C CA . CYS A 1 29 ? -2.496 11.289 -0.953 1.00 1.00 29 CYS A CA 6
ATOM 3372 C C . CYS A 1 29 ? -1.390 11.808 -0.060 1.00 1.00 29 CYS A C 6
ATOM 3373 O O . CYS A 1 29 ? -1.638 12.359 1.001 1.00 1.00 29 CYS A O 6
ATOM 3380 N N . MET A 1 30 ? -0.127 11.620 -0.461 1.00 1.00 30 MET A N 6
ATOM 3381 C CA . MET A 1 30 ? 0.986 12.153 0.257 1.00 1.00 30 MET A CA 6
ATOM 3382 C C . MET A 1 30 ? 2.139 12.359 -0.682 1.00 1.00 30 MET A C 6
ATOM 3383 O O . MET A 1 30 ? 2.466 11.506 -1.506 1.00 1.00 30 MET A O 6
ATOM 3397 N N . ASN A 1 31 ? 2.763 13.538 -0.576 1.00 1.00 31 ASN A N 6
ATOM 3398 C CA . ASN A 1 31 ? 3.799 14.090 -1.427 1.00 1.00 31 ASN A CA 6
ATOM 3399 C C . ASN A 1 31 ? 3.410 14.104 -2.900 1.00 1.00 31 ASN A C 6
ATOM 3400 O O . ASN A 1 31 ? 4.217 13.941 -3.811 1.00 1.00 31 ASN A O 6
ATOM 3411 N N . GLY A 1 32 ? 2.097 14.291 -3.110 1.00 1.00 32 GLY A N 6
ATOM 3412 C CA . GLY A 1 32 ? 1.461 14.310 -4.420 1.00 1.00 32 GLY A CA 6
ATOM 3413 C C . GLY A 1 32 ? 1.214 12.957 -5.039 1.00 1.00 32 GLY A C 6
ATOM 3414 O O . GLY A 1 32 ? 0.854 12.883 -6.209 1.00 1.00 32 GLY A O 6
ATOM 3418 N N . LYS A 1 33 ? 1.386 11.832 -4.310 1.00 1.00 33 LYS A N 6
ATOM 3419 C CA . LYS A 1 33 ? 1.128 10.525 -4.870 1.00 1.00 33 LYS A CA 6
ATOM 3420 C C . LYS A 1 33 ? 0.377 9.674 -3.860 1.00 1.00 33 LYS A C 6
ATOM 3421 O O . LYS A 1 33 ? 0.396 9.911 -2.650 1.00 1.00 33 LYS A O 6
ATOM 3440 N N . CYS A 1 34 ? -0.325 8.662 -4.361 1.00 1.00 34 CYS A N 6
ATOM 3441 C CA . CYS A 1 34 ? -1.160 7.754 -3.589 1.00 1.00 34 CYS A CA 6
ATOM 3442 C C . CYS A 1 34 ? -0.384 6.811 -2.716 1.00 1.00 34 CYS A C 6
ATOM 3443 O O . CYS A 1 34 ? 0.658 6.272 -3.053 1.00 1.00 34 CYS A O 6
ATOM 3450 N N . LYS A 1 35 ? -0.953 6.595 -1.534 1.00 1.00 35 LYS A N 6
ATOM 3451 C CA . LYS A 1 35 ? -0.374 5.891 -0.435 1.00 1.00 35 LYS A CA 6
ATOM 3452 C C . LYS A 1 35 ? -1.504 5.010 0.005 1.00 1.00 35 LYS A C 6
ATOM 3453 O O . LYS A 1 35 ? -2.302 5.346 0.878 1.00 1.00 35 LYS A O 6
ATOM 3472 N N . CYS A 1 36 ? -1.610 3.869 -0.674 1.00 1.00 36 CYS A N 6
ATOM 3473 C CA . CYS A 1 36 ? -2.488 2.772 -0.340 1.00 1.00 36 CYS A CA 6
ATOM 3474 C C . CYS A 1 36 ? -1.911 1.957 0.797 1.00 1.00 36 CYS A C 6
ATOM 3475 O O . CYS A 1 36 ? -0.727 1.616 0.814 1.00 1.00 36 CYS A O 6
ATOM 3482 N N . TYR A 1 37 ? -2.741 1.650 1.796 1.00 1.00 37 TYR A N 6
ATOM 3483 C CA . TYR A 1 37 ? -2.408 0.898 2.971 1.00 1.00 37 TYR A CA 6
ATOM 3484 C C . TYR A 1 37 ? -3.119 -0.427 2.840 1.00 1.00 37 TYR A C 6
ATOM 3485 O O . TYR A 1 37 ? -4.300 -0.468 3.186 1.00 1.00 37 TYR A O 6
ATOM 3503 N N . PRO A 1 38 ? -2.515 -1.504 2.337 1.00 1.00 38 PRO A N 6
ATOM 3504 C CA . PRO A 1 38 ? -3.210 -2.769 2.116 1.00 1.00 38 PRO A CA 6
ATOM 3505 C C . PRO A 1 38 ? -3.437 -3.538 3.407 1.00 1.00 38 PRO A C 6
ATOM 3506 O O . PRO A 1 38 ? -2.788 -4.552 3.655 1.00 1.00 38 PRO A O 6
ATOM 3517 N N . HIS A 1 39 ? -4.373 -3.065 4.237 1.00 1.00 39 HIS A N 6
ATOM 3518 C CA . HIS A 1 39 ? -4.967 -3.833 5.300 1.00 1.00 39 HIS A CA 6
ATOM 3519 C C . HIS A 1 39 ? -6.484 -3.909 5.052 1.00 1.00 39 HIS A C 6
ATOM 3520 O O . HIS A 1 39 ? -7.165 -2.850 5.030 1.00 1.00 39 HIS A O 6
ATOM 3535 N N . THR A 1 1 ? 1.126 0.051 -0.055 1.00 1.00 1 THR A N 7
ATOM 3536 C CA . THR A 1 1 ? 2.053 0.380 -1.200 1.00 1.00 1 THR A CA 7
ATOM 3537 C C . THR A 1 1 ? 2.090 1.858 -1.460 1.00 1.00 1 THR A C 7
ATOM 3538 O O . THR A 1 1 ? 1.418 2.630 -0.787 1.00 1.00 1 THR A O 7
ATOM 3551 N N . VAL A 1 2 ? 2.913 2.285 -2.420 1.00 1.00 2 VAL A N 7
ATOM 3552 C CA . VAL A 1 2 ? 3.018 3.622 -2.919 1.00 1.00 2 VAL A CA 7
ATOM 3553 C C . VAL A 1 2 ? 3.037 3.290 -4.380 1.00 1.00 2 VAL A C 7
ATOM 3554 O O . VAL A 1 2 ? 3.619 2.285 -4.783 1.00 1.00 2 VAL A O 7
ATOM 3567 N N . ILE A 1 3 ? 2.331 4.071 -5.172 1.00 1.00 3 ILE A N 7
ATOM 3568 C CA . ILE A 1 3 ? 2.212 4.037 -6.573 1.00 1.00 3 ILE A CA 7
ATOM 3569 C C . ILE A 1 3 ? 2.355 5.494 -6.923 1.00 1.00 3 ILE A C 7
ATOM 3570 O O . ILE A 1 3 ? 2.046 6.385 -6.131 1.00 1.00 3 ILE A O 7
ATOM 3586 N N . ASP A 1 4 ? 2.770 5.757 -8.156 1.00 1.00 4 ASP A N 7
ATOM 3587 C CA . ASP A 1 4 ? 2.871 7.057 -8.753 1.00 1.00 4 ASP A CA 7
ATOM 3588 C C . ASP A 1 4 ? 1.606 7.393 -9.528 1.00 1.00 4 ASP A C 7
ATOM 3589 O O . ASP A 1 4 ? 1.576 7.822 -10.678 1.00 1.00 4 ASP A O 7
ATOM 3598 N N . VAL A 1 5 ? 0.483 7.225 -8.825 1.00 1.00 5 VAL A N 7
ATOM 3599 C CA . VAL A 1 5 ? -0.775 7.810 -9.195 1.00 1.00 5 VAL A CA 7
ATOM 3600 C C . VAL A 1 5 ? -0.800 9.149 -8.498 1.00 1.00 5 VAL A C 7
ATOM 3601 O O . VAL A 1 5 ? -0.984 9.238 -7.281 1.00 1.00 5 VAL A O 7
ATOM 3614 N N . LYS A 1 6 ? -0.547 10.247 -9.239 1.00 1.00 6 LYS A N 7
ATOM 3615 C CA . LYS A 1 6 ? -0.481 11.546 -8.609 1.00 1.00 6 LYS A CA 7
ATOM 3616 C C . LYS A 1 6 ? -1.844 12.076 -8.226 1.00 1.00 6 LYS A C 7
ATOM 3617 O O . LYS A 1 6 ? -2.835 12.003 -8.952 1.00 1.00 6 LYS A O 7
ATOM 3636 N N . CYS A 1 7 ? -1.921 12.628 -7.017 1.00 1.00 7 CYS A N 7
ATOM 3637 C CA . CYS A 1 7 ? -3.185 13.026 -6.435 1.00 1.00 7 CYS A CA 7
ATOM 3638 C C . CYS A 1 7 ? -3.473 14.507 -6.534 1.00 1.00 7 CYS A C 7
ATOM 3639 O O . CYS A 1 7 ? -2.609 15.370 -6.684 1.00 1.00 7 CYS A O 7
ATOM 3646 N N . THR A 1 8 ? -4.775 14.815 -6.522 1.00 1.00 8 THR A N 7
ATOM 3647 C CA . THR A 1 8 ? -5.351 16.152 -6.456 1.00 1.00 8 THR A CA 7
ATOM 3648 C C . THR A 1 8 ? -6.363 16.167 -5.328 1.00 1.00 8 THR A C 7
ATOM 3649 O O . THR A 1 8 ? -7.081 17.129 -5.081 1.00 1.00 8 THR A O 7
ATOM 3660 N N . SER A 1 9 ? -6.468 15.035 -4.615 1.00 1.00 9 SER A N 7
ATOM 3661 C CA . SER A 1 9 ? -7.361 14.821 -3.499 1.00 1.00 9 SER A CA 7
ATOM 3662 C C . SER A 1 9 ? -7.027 13.427 -3.025 1.00 1.00 9 SER A C 7
ATOM 3663 O O . SER A 1 9 ? -6.535 12.654 -3.847 1.00 1.00 9 SER A O 7
ATOM 3671 N N . PRO A 1 10 ? -7.275 12.998 -1.796 1.00 1.00 10 PRO A N 7
ATOM 3672 C CA . PRO A 1 10 ? -7.032 11.612 -1.388 1.00 1.00 10 PRO A CA 7
ATOM 3673 C C . PRO A 1 10 ? -8.013 10.655 -2.023 1.00 1.00 10 PRO A C 7
ATOM 3674 O O . PRO A 1 10 ? -7.715 9.475 -2.163 1.00 1.00 10 PRO A O 7
ATOM 3685 N N . LYS A 1 11 ? -9.193 11.138 -2.440 1.00 1.00 11 LYS A N 7
ATOM 3686 C CA . LYS A 1 11 ? -10.271 10.311 -2.963 1.00 1.00 11 LYS A CA 7
ATOM 3687 C C . LYS A 1 11 ? -9.855 9.483 -4.171 1.00 1.00 11 LYS A C 7
ATOM 3688 O O . LYS A 1 11 ? -10.120 8.290 -4.265 1.00 1.00 11 LYS A O 7
ATOM 3707 N N . GLN A 1 12 ? -9.094 10.104 -5.088 1.00 1.00 12 GLN A N 7
ATOM 3708 C CA . GLN A 1 12 ? -8.600 9.449 -6.292 1.00 1.00 12 GLN A CA 7
ATOM 3709 C C . GLN A 1 12 ? -7.518 8.402 -6.057 1.00 1.00 12 GLN A C 7
ATOM 3710 O O . GLN A 1 12 ? -7.140 7.679 -6.969 1.00 1.00 12 GLN A O 7
ATOM 3724 N N . CYS A 1 13 ? -7.007 8.277 -4.816 1.00 1.00 13 CYS A N 7
ATOM 3725 C CA . CYS A 1 13 ? -6.102 7.206 -4.438 1.00 1.00 13 CYS A CA 7
ATOM 3726 C C . CYS A 1 13 ? -6.891 5.939 -4.099 1.00 1.00 13 CYS A C 7
ATOM 3727 O O . CYS A 1 13 ? -6.421 4.814 -4.266 1.00 1.00 13 CYS A O 7
ATOM 3734 N N . LEU A 1 14 ? -8.169 6.074 -3.673 1.00 1.00 14 LEU A N 7
ATOM 3735 C CA . LEU A 1 14 ? -8.969 4.948 -3.226 1.00 1.00 14 LEU A CA 7
ATOM 3736 C C . LEU A 1 14 ? -9.295 3.930 -4.319 1.00 1.00 14 LEU A C 7
ATOM 3737 O O . LEU A 1 14 ? -9.071 2.747 -4.055 1.00 1.00 14 LEU A O 7
ATOM 3753 N N . PRO A 1 15 ? -9.769 4.231 -5.532 1.00 1.00 15 PRO A N 7
ATOM 3754 C CA . PRO A 1 15 ? -9.937 3.215 -6.565 1.00 1.00 15 PRO A CA 7
ATOM 3755 C C . PRO A 1 15 ? -8.644 2.530 -7.025 1.00 1.00 15 PRO A C 7
ATOM 3756 O O . PRO A 1 15 ? -8.780 1.324 -7.229 1.00 1.00 15 PRO A O 7
ATOM 3767 N N . PRO A 1 16 ? -7.422 3.058 -7.196 1.00 1.00 16 PRO A N 7
ATOM 3768 C CA . PRO A 1 16 ? -6.253 2.221 -7.440 1.00 1.00 16 PRO A CA 7
ATOM 3769 C C . PRO A 1 16 ? -5.887 1.383 -6.247 1.00 1.00 16 PRO A C 7
ATOM 3770 O O . PRO A 1 16 ? -5.496 0.228 -6.395 1.00 1.00 16 PRO A O 7
ATOM 3781 N N . CYS A 1 17 ? -6.028 1.907 -5.025 1.00 1.00 17 CYS A N 7
ATOM 3782 C CA . CYS A 1 17 ? -5.828 1.120 -3.831 1.00 1.00 17 CYS A CA 7
ATOM 3783 C C . CYS A 1 17 ? -6.739 -0.085 -3.778 1.00 1.00 17 CYS A C 7
ATOM 3784 O O . CYS A 1 17 ? -6.346 -1.192 -3.422 1.00 1.00 17 CYS A O 7
ATOM 3791 N N . LYS A 1 18 ? -7.987 0.092 -4.213 1.00 1.00 18 LYS A N 7
ATOM 3792 C CA . LYS A 1 18 ? -8.963 -0.960 -4.354 1.00 1.00 18 LYS A CA 7
ATOM 3793 C C . LYS A 1 18 ? -8.739 -1.960 -5.475 1.00 1.00 18 LYS A C 7
ATOM 3794 O O . LYS A 1 18 ? -9.367 -3.014 -5.524 1.00 1.00 18 LYS A O 7
ATOM 3813 N N . ALA A 1 19 ? -7.830 -1.641 -6.400 1.00 1.00 19 ALA A N 7
ATOM 3814 C CA . ALA A 1 19 ? -7.619 -2.364 -7.644 1.00 1.00 19 ALA A CA 7
ATOM 3815 C C . ALA A 1 19 ? -6.989 -3.722 -7.453 1.00 1.00 19 ALA A C 7
ATOM 3816 O O . ALA A 1 19 ? -7.223 -4.681 -8.186 1.00 1.00 19 ALA A O 7
ATOM 3823 N N . GLN A 1 20 ? -6.105 -3.776 -6.457 1.00 1.00 20 GLN A N 7
ATOM 3824 C CA . GLN A 1 20 ? -5.260 -4.898 -6.188 1.00 1.00 20 GLN A CA 7
ATOM 3825 C C . GLN A 1 20 ? -4.661 -4.827 -4.805 1.00 1.00 20 GLN A C 7
ATOM 3826 O O . GLN A 1 20 ? -4.362 -5.845 -4.191 1.00 1.00 20 GLN A O 7
ATOM 3840 N N . PHE A 1 21 ? -4.472 -3.614 -4.243 1.00 1.00 21 PHE A N 7
ATOM 3841 C CA . PHE A 1 21 ? -3.796 -3.457 -2.985 1.00 1.00 21 PHE A CA 7
ATOM 3842 C C . PHE A 1 21 ? -4.688 -3.757 -1.789 1.00 1.00 21 PHE A C 7
ATOM 3843 O O . PHE A 1 21 ? -4.197 -4.030 -0.696 1.00 1.00 21 PHE A O 7
ATOM 3860 N N . GLY A 1 22 ? -6.023 -3.765 -1.973 1.00 1.00 22 GLY A N 7
ATOM 3861 C CA . GLY A 1 22 ? -6.899 -4.544 -1.119 1.00 1.00 22 GLY A CA 7
ATOM 3862 C C . GLY A 1 22 ? -8.320 -4.074 -1.160 1.00 1.00 22 GLY A C 7
ATOM 3863 O O . GLY A 1 22 ? -8.609 -2.912 -1.415 1.00 1.00 22 GLY A O 7
ATOM 3867 N N . ILE A 1 23 ? -9.290 -4.958 -0.872 1.00 1.00 23 ILE A N 7
ATOM 3868 C CA . ILE A 1 23 ? -10.697 -4.633 -0.892 1.00 1.00 23 ILE A CA 7
ATOM 3869 C C . ILE A 1 23 ? -11.097 -3.712 0.243 1.00 1.00 23 ILE A C 7
ATOM 3870 O O . ILE A 1 23 ? -11.783 -2.701 0.080 1.00 1.00 23 ILE A O 7
ATOM 3886 N N . ARG A 1 24 ? -10.592 -3.982 1.453 1.00 1.00 24 ARG A N 7
ATOM 3887 C CA . ARG A 1 24 ? -10.784 -3.105 2.591 1.00 1.00 24 ARG A CA 7
ATOM 3888 C C . ARG A 1 24 ? -9.886 -1.874 2.495 1.00 1.00 24 ARG A C 7
ATOM 3889 O O . ARG A 1 24 ? -10.268 -0.790 2.928 1.00 1.00 24 ARG A O 7
ATOM 3910 N N . ALA A 1 25 ? -8.725 -2.017 1.822 1.00 1.00 25 ALA A N 7
ATOM 3911 C CA . ALA A 1 25 ? -7.562 -1.142 1.879 1.00 1.00 25 ALA A CA 7
ATOM 3912 C C . ALA A 1 25 ? -7.772 0.360 1.805 1.00 1.00 25 ALA A C 7
ATOM 3913 O O . ALA A 1 25 ? -8.719 0.874 1.204 1.00 1.00 25 ALA A O 7
ATOM 3920 N N . GLY A 1 26 ? -6.846 1.114 2.430 1.00 1.00 26 GLY A N 7
ATOM 3921 C CA . GLY A 1 26 ? -6.981 2.542 2.654 1.00 1.00 26 GLY A CA 7
ATOM 3922 C C . GLY A 1 26 ? -6.091 3.288 1.723 1.00 1.00 26 GLY A C 7
ATOM 3923 O O . GLY A 1 26 ? -5.315 2.697 0.984 1.00 1.00 26 GLY A O 7
ATOM 3927 N N . ALA A 1 27 ? -6.159 4.623 1.735 1.00 1.00 27 ALA A N 7
ATOM 3928 C CA . ALA A 1 27 ? -5.571 5.408 0.689 1.00 1.00 27 ALA A CA 7
ATOM 3929 C C . ALA A 1 27 ? -5.220 6.791 1.210 1.00 1.00 27 ALA A C 7
ATOM 3930 O O . ALA A 1 27 ? -6.021 7.444 1.877 1.00 1.00 27 ALA A O 7
ATOM 3937 N N . LYS A 1 28 ? -3.994 7.270 0.941 1.00 1.00 28 LYS A N 7
ATOM 3938 C CA . LYS A 1 28 ? -3.556 8.609 1.275 1.00 1.00 28 LYS A CA 7
ATOM 3939 C C . LYS A 1 28 ? -2.976 9.309 0.077 1.00 1.00 28 LYS A C 7
ATOM 3940 O O . LYS A 1 28 ? -2.435 8.700 -0.830 1.00 1.00 28 LYS A O 7
ATOM 3959 N N . CYS A 1 29 ? -3.044 10.647 0.112 1.00 1.00 29 CYS A N 7
ATOM 3960 C CA . CYS A 1 29 ? -2.285 11.513 -0.757 1.00 1.00 29 CYS A CA 7
ATOM 3961 C C . CYS A 1 29 ? -1.106 12.051 0.023 1.00 1.00 29 CYS A C 7
ATOM 3962 O O . CYS A 1 29 ? -1.292 12.731 1.027 1.00 1.00 29 CYS A O 7
ATOM 3969 N N . MET A 1 30 ? 0.134 11.748 -0.371 1.00 1.00 30 MET A N 7
ATOM 3970 C CA . MET A 1 30 ? 1.296 12.293 0.298 1.00 1.00 30 MET A CA 7
ATOM 3971 C C . MET A 1 30 ? 2.418 12.494 -0.685 1.00 1.00 30 MET A C 7
ATOM 3972 O O . MET A 1 30 ? 2.647 11.683 -1.580 1.00 1.00 30 MET A O 7
ATOM 3986 N N . ASN A 1 31 ? 3.096 13.651 -0.588 1.00 1.00 31 ASN A N 7
ATOM 3987 C CA . ASN A 1 31 ? 4.085 14.195 -1.512 1.00 1.00 31 ASN A CA 7
ATOM 3988 C C . ASN A 1 31 ? 3.579 14.270 -2.948 1.00 1.00 31 ASN A C 7
ATOM 3989 O O . ASN A 1 31 ? 4.303 14.158 -3.931 1.00 1.00 31 ASN A O 7
ATOM 4000 N N . GLY A 1 32 ? 2.252 14.463 -3.045 1.00 1.00 32 GLY A N 7
ATOM 4001 C CA . GLY A 1 32 ? 1.510 14.540 -4.297 1.00 1.00 32 GLY A CA 7
ATOM 4002 C C . GLY A 1 32 ? 1.194 13.218 -4.951 1.00 1.00 32 GLY A C 7
ATOM 4003 O O . GLY A 1 32 ? 0.667 13.201 -6.056 1.00 1.00 32 GLY A O 7
ATOM 4007 N N . LYS A 1 33 ? 1.483 12.066 -4.311 1.00 1.00 33 LYS A N 7
ATOM 4008 C CA . LYS A 1 33 ? 1.349 10.754 -4.897 1.00 1.00 33 LYS A CA 7
ATOM 4009 C C . LYS A 1 33 ? 0.640 9.838 -3.906 1.00 1.00 33 LYS A C 7
ATOM 4010 O O . LYS A 1 33 ? 0.688 10.029 -2.692 1.00 1.00 33 LYS A O 7
ATOM 4029 N N . CYS A 1 34 ? -0.059 8.829 -4.424 1.00 1.00 34 CYS A N 7
ATOM 4030 C CA . CYS A 1 34 ? -0.891 7.890 -3.676 1.00 1.00 34 CYS A CA 7
ATOM 4031 C C . CYS A 1 34 ? -0.157 6.890 -2.799 1.00 1.00 34 CYS A C 7
ATOM 4032 O O . CYS A 1 34 ? 0.901 6.369 -3.118 1.00 1.00 34 CYS A O 7
ATOM 4039 N N . LYS A 1 35 ? -0.766 6.611 -1.639 1.00 1.00 35 LYS A N 7
ATOM 4040 C CA . LYS A 1 35 ? -0.216 5.900 -0.511 1.00 1.00 35 LYS A CA 7
ATOM 4041 C C . LYS A 1 35 ? -1.287 4.969 0.000 1.00 1.00 35 LYS A C 7
ATOM 4042 O O . LYS A 1 35 ? -1.999 5.248 0.961 1.00 1.00 35 LYS A O 7
ATOM 4061 N N . CYS A 1 36 ? -1.433 3.816 -0.638 1.00 1.00 36 CYS A N 7
ATOM 4062 C CA . CYS A 1 36 ? -2.311 2.762 -0.231 1.00 1.00 36 CYS A CA 7
ATOM 4063 C C . CYS A 1 36 ? -1.899 2.030 1.027 1.00 1.00 36 CYS A C 7
ATOM 4064 O O . CYS A 1 36 ? -0.758 1.589 1.177 1.00 1.00 36 CYS A O 7
ATOM 4071 N N . TYR A 1 37 ? -2.849 1.843 1.959 1.00 1.00 37 TYR A N 7
ATOM 4072 C CA . TYR A 1 37 ? -2.666 1.076 3.167 1.00 1.00 37 TYR A CA 7
ATOM 4073 C C . TYR A 1 37 ? -3.208 -0.302 2.885 1.00 1.00 37 TYR A C 7
ATOM 4074 O O . TYR A 1 37 ? -4.431 -0.435 2.882 1.00 1.00 37 TYR A O 7
ATOM 4092 N N . PRO A 1 38 ? -2.426 -1.336 2.599 1.00 1.00 38 PRO A N 7
ATOM 4093 C CA . PRO A 1 38 ? -2.961 -2.626 2.196 1.00 1.00 38 PRO A CA 7
ATOM 4094 C C . PRO A 1 38 ? -3.416 -3.446 3.393 1.00 1.00 38 PRO A C 7
ATOM 4095 O O . PRO A 1 38 ? -2.750 -4.407 3.782 1.00 1.00 38 PRO A O 7
ATOM 4106 N N . HIS A 1 39 ? -4.543 -3.075 4.006 1.00 1.00 39 HIS A N 7
ATOM 4107 C CA . HIS A 1 39 ? -5.143 -3.857 5.055 1.00 1.00 39 HIS A CA 7
ATOM 4108 C C . HIS A 1 39 ? -6.671 -3.886 4.857 1.00 1.00 39 HIS A C 7
ATOM 4109 O O . HIS A 1 39 ? -7.233 -4.994 4.639 1.00 1.00 39 HIS A O 7
ATOM 4124 N N . THR A 1 1 ? 1.270 -0.055 0.513 1.00 1.00 1 THR A N 8
ATOM 4125 C CA . THR A 1 1 ? 2.172 0.069 -0.680 1.00 1.00 1 THR A CA 8
ATOM 4126 C C . THR A 1 1 ? 2.269 1.501 -1.119 1.00 1.00 1 THR A C 8
ATOM 4127 O O . THR A 1 1 ? 1.679 2.389 -0.515 1.00 1.00 1 THR A O 8
ATOM 4140 N N . VAL A 1 2 ? 3.058 1.780 -2.158 1.00 1.00 2 VAL A N 8
ATOM 4141 C CA . VAL A 1 2 ? 3.220 3.090 -2.725 1.00 1.00 2 VAL A CA 8
ATOM 4142 C C . VAL A 1 2 ? 3.142 2.773 -4.191 1.00 1.00 2 VAL A C 8
ATOM 4143 O O . VAL A 1 2 ? 3.794 1.852 -4.670 1.00 1.00 2 VAL A O 8
ATOM 4156 N N . ILE A 1 3 ? 2.267 3.472 -4.902 1.00 1.00 3 ILE A N 8
ATOM 4157 C CA . ILE A 1 3 ? 2.050 3.372 -6.311 1.00 1.00 3 ILE A CA 8
ATOM 4158 C C . ILE A 1 3 ? 2.739 4.576 -6.951 1.00 1.00 3 ILE A C 8
ATOM 4159 O O . ILE A 1 3 ? 3.708 5.144 -6.443 1.00 1.00 3 ILE A O 8
ATOM 4175 N N . ASP A 1 4 ? 2.196 5.056 -8.072 1.00 1.00 4 ASP A N 8
ATOM 4176 C CA . ASP A 1 4 ? 2.557 6.317 -8.665 1.00 1.00 4 ASP A CA 8
ATOM 4177 C C . ASP A 1 4 ? 1.332 6.999 -9.243 1.00 1.00 4 ASP A C 8
ATOM 4178 O O . ASP A 1 4 ? 1.333 7.724 -10.240 1.00 1.00 4 ASP A O 8
ATOM 4187 N N . VAL A 1 5 ? 0.245 6.815 -8.485 1.00 1.00 5 VAL A N 8
ATOM 4188 C CA . VAL A 1 5 ? -1.026 7.456 -8.670 1.00 1.00 5 VAL A CA 8
ATOM 4189 C C . VAL A 1 5 ? -0.929 8.808 -8.004 1.00 1.00 5 VAL A C 8
ATOM 4190 O O . VAL A 1 5 ? -0.635 8.918 -6.811 1.00 1.00 5 VAL A O 8
ATOM 4203 N N . LYS A 1 6 ? -1.098 9.874 -8.796 1.00 1.00 6 LYS A N 8
ATOM 4204 C CA . LYS A 1 6 ? -0.843 11.224 -8.360 1.00 1.00 6 LYS A CA 8
ATOM 4205 C C . LYS A 1 6 ? -2.153 11.899 -8.053 1.00 1.00 6 LYS A C 8
ATOM 4206 O O . LYS A 1 6 ? -3.182 11.624 -8.664 1.00 1.00 6 LYS A O 8
ATOM 4225 N N . CYS A 1 7 ? -2.153 12.737 -7.013 1.00 1.00 7 CYS A N 8
ATOM 4226 C CA . CYS A 1 7 ? -3.386 13.142 -6.392 1.00 1.00 7 CYS A CA 8
ATOM 4227 C C . CYS A 1 7 ? -3.499 14.576 -5.932 1.00 1.00 7 CYS A C 8
ATOM 4228 O O . CYS A 1 7 ? -2.567 15.243 -5.502 1.00 1.00 7 CYS A O 8
ATOM 4235 N N . THR A 1 8 ? -4.761 15.031 -5.986 1.00 1.00 8 THR A N 8
ATOM 4236 C CA . THR A 1 8 ? -5.266 16.309 -5.508 1.00 1.00 8 THR A CA 8
ATOM 4237 C C . THR A 1 8 ? -6.150 16.089 -4.295 1.00 1.00 8 THR A C 8
ATOM 4238 O O . THR A 1 8 ? -6.792 16.988 -3.754 1.00 1.00 8 THR A O 8
ATOM 4249 N N . SER A 1 9 ? -6.248 14.828 -3.855 1.00 1.00 9 SER A N 8
ATOM 4250 C CA . SER A 1 9 ? -7.105 14.387 -2.778 1.00 1.00 9 SER A CA 8
ATOM 4251 C C . SER A 1 9 ? -6.825 12.908 -2.610 1.00 1.00 9 SER A C 8
ATOM 4252 O O . SER A 1 9 ? -6.602 12.260 -3.632 1.00 1.00 9 SER A O 8
ATOM 4260 N N . PRO A 1 10 ? -6.861 12.276 -1.443 1.00 1.00 10 PRO A N 8
ATOM 4261 C CA . PRO A 1 10 ? -6.557 10.844 -1.303 1.00 1.00 10 PRO A CA 8
ATOM 4262 C C . PRO A 1 10 ? -7.557 9.959 -2.014 1.00 1.00 10 PRO A C 8
ATOM 4263 O O . PRO A 1 10 ? -7.202 8.872 -2.455 1.00 1.00 10 PRO A O 8
ATOM 4274 N N . LYS A 1 11 ? -8.802 10.441 -2.178 1.00 1.00 11 LYS A N 8
ATOM 4275 C CA . LYS A 1 11 ? -9.898 9.755 -2.839 1.00 1.00 11 LYS A CA 8
ATOM 4276 C C . LYS A 1 11 ? -9.572 9.297 -4.255 1.00 1.00 11 LYS A C 8
ATOM 4277 O O . LYS A 1 11 ? -9.995 8.238 -4.704 1.00 1.00 11 LYS A O 8
ATOM 4296 N N . GLN A 1 12 ? -8.697 10.047 -4.952 1.00 1.00 12 GLN A N 8
ATOM 4297 C CA . GLN A 1 12 ? -8.244 9.729 -6.300 1.00 1.00 12 GLN A CA 8
ATOM 4298 C C . GLN A 1 12 ? -7.493 8.412 -6.390 1.00 1.00 12 GLN A C 8
ATOM 4299 O O . GLN A 1 12 ? -7.466 7.747 -7.420 1.00 1.00 12 GLN A O 8
ATOM 4313 N N . CYS A 1 13 ? -6.872 7.998 -5.278 1.00 1.00 13 CYS A N 8
ATOM 4314 C CA . CYS A 1 13 ? -6.131 6.755 -5.210 1.00 1.00 13 CYS A CA 8
ATOM 4315 C C . CYS A 1 13 ? -6.924 5.639 -4.553 1.00 1.00 13 CYS A C 8
ATOM 4316 O O . CYS A 1 13 ? -6.491 4.489 -4.487 1.00 1.00 13 CYS A O 8
ATOM 4323 N N . LEU A 1 14 ? -8.159 5.925 -4.107 1.00 1.00 14 LEU A N 8
ATOM 4324 C CA . LEU A 1 14 ? -9.030 4.910 -3.540 1.00 1.00 14 LEU A CA 8
ATOM 4325 C C . LEU A 1 14 ? -9.404 3.796 -4.528 1.00 1.00 14 LEU A C 8
ATOM 4326 O O . LEU A 1 14 ? -9.225 2.627 -4.174 1.00 1.00 14 LEU A O 8
ATOM 4342 N N . PRO A 1 15 ? -9.865 4.022 -5.766 1.00 1.00 15 PRO A N 8
ATOM 4343 C CA . PRO A 1 15 ? -10.087 2.930 -6.703 1.00 1.00 15 PRO A CA 8
ATOM 4344 C C . PRO A 1 15 ? -8.830 2.159 -7.128 1.00 1.00 15 PRO A C 8
ATOM 4345 O O . PRO A 1 15 ? -9.035 0.962 -7.305 1.00 1.00 15 PRO A O 8
ATOM 4356 N N . PRO A 1 16 ? -7.578 2.613 -7.309 1.00 1.00 16 PRO A N 8
ATOM 4357 C CA . PRO A 1 16 ? -6.451 1.704 -7.502 1.00 1.00 16 PRO A CA 8
ATOM 4358 C C . PRO A 1 16 ? -6.089 0.945 -6.252 1.00 1.00 16 PRO A C 8
ATOM 4359 O O . PRO A 1 16 ? -5.717 -0.215 -6.311 1.00 1.00 16 PRO A O 8
ATOM 4370 N N . CYS A 1 17 ? -6.189 1.565 -5.077 1.00 1.00 17 CYS A N 8
ATOM 4371 C CA . CYS A 1 17 ? -5.941 0.895 -3.822 1.00 1.00 17 CYS A CA 8
ATOM 4372 C C . CYS A 1 17 ? -6.855 -0.288 -3.636 1.00 1.00 17 CYS A C 8
ATOM 4373 O O . CYS A 1 17 ? -6.434 -1.424 -3.431 1.00 1.00 17 CYS A O 8
ATOM 4380 N N . LYS A 1 18 ? -8.156 -0.048 -3.787 1.00 1.00 18 LYS A N 8
ATOM 4381 C CA . LYS A 1 18 ? -9.161 -1.091 -3.818 1.00 1.00 18 LYS A CA 8
ATOM 4382 C C . LYS A 1 18 ? -9.170 -1.949 -5.081 1.00 1.00 18 LYS A C 8
ATOM 4383 O O . LYS A 1 18 ? -9.933 -2.903 -5.214 1.00 1.00 18 LYS A O 8
ATOM 4402 N N . ALA A 1 19 ? -8.308 -1.668 -6.062 1.00 1.00 19 ALA A N 8
ATOM 4403 C CA . ALA A 1 19 ? -8.177 -2.502 -7.242 1.00 1.00 19 ALA A CA 8
ATOM 4404 C C . ALA A 1 19 ? -7.503 -3.809 -6.908 1.00 1.00 19 ALA A C 8
ATOM 4405 O O . ALA A 1 19 ? -8.058 -4.904 -6.936 1.00 1.00 19 ALA A O 8
ATOM 4412 N N . GLN A 1 20 ? -6.218 -3.633 -6.603 1.00 1.00 20 GLN A N 8
ATOM 4413 C CA . GLN A 1 20 ? -5.191 -4.610 -6.572 1.00 1.00 20 GLN A CA 8
ATOM 4414 C C . GLN A 1 20 ? -4.642 -4.811 -5.181 1.00 1.00 20 GLN A C 8
ATOM 4415 O O . GLN A 1 20 ? -4.169 -5.889 -4.838 1.00 1.00 20 GLN A O 8
ATOM 4429 N N . PHE A 1 21 ? -4.663 -3.762 -4.340 1.00 1.00 21 PHE A N 8
ATOM 4430 C CA . PHE A 1 21 ? -3.938 -3.776 -3.099 1.00 1.00 21 PHE A CA 8
ATOM 4431 C C . PHE A 1 21 ? -4.733 -4.253 -1.894 1.00 1.00 21 PHE A C 8
ATOM 4432 O O . PHE A 1 21 ? -4.144 -4.726 -0.928 1.00 1.00 21 PHE A O 8
ATOM 4449 N N . GLY A 1 22 ? -6.076 -4.180 -1.889 1.00 1.00 22 GLY A N 8
ATOM 4450 C CA . GLY A 1 22 ? -6.806 -4.834 -0.815 1.00 1.00 22 GLY A CA 8
ATOM 4451 C C . GLY A 1 22 ? -8.298 -4.728 -0.900 1.00 1.00 22 GLY A C 8
ATOM 4452 O O . GLY A 1 22 ? -8.879 -4.116 -1.796 1.00 1.00 22 GLY A O 8
ATOM 4456 N N . ILE A 1 23 ? -8.993 -5.384 0.032 1.00 1.00 23 ILE A N 8
ATOM 4457 C CA . ILE A 1 23 ? -10.429 -5.423 0.154 1.00 1.00 23 ILE A CA 8
ATOM 4458 C C . ILE A 1 23 ? -11.049 -4.114 0.605 1.00 1.00 23 ILE A C 8
ATOM 4459 O O . ILE A 1 23 ? -12.029 -3.653 0.024 1.00 1.00 23 ILE A O 8
ATOM 4475 N N . ARG A 1 24 ? -10.474 -3.477 1.625 1.00 1.00 24 ARG A N 8
ATOM 4476 C CA . ARG A 1 24 ? -10.957 -2.260 2.242 1.00 1.00 24 ARG A CA 8
ATOM 4477 C C . ARG A 1 24 ? -9.851 -1.215 2.097 1.00 1.00 24 ARG A C 8
ATOM 4478 O O . ARG A 1 24 ? -9.866 -0.143 2.698 1.00 1.00 24 ARG A O 8
ATOM 4499 N N . ALA A 1 25 ? -8.861 -1.515 1.233 1.00 1.00 25 ALA A N 8
ATOM 4500 C CA . ALA A 1 25 ? -7.671 -0.717 1.040 1.00 1.00 25 ALA A CA 8
ATOM 4501 C C . ALA A 1 25 ? -7.893 0.728 0.661 1.00 1.00 25 ALA A C 8
ATOM 4502 O O . ALA A 1 25 ? -8.829 1.098 -0.038 1.00 1.00 25 ALA A O 8
ATOM 4509 N N . GLY A 1 26 ? -6.995 1.599 1.150 1.00 1.00 26 GLY A N 8
ATOM 4510 C CA . GLY A 1 26 ? -7.248 3.027 1.173 1.00 1.00 26 GLY A CA 8
ATOM 4511 C C . GLY A 1 26 ? -5.988 3.761 0.923 1.00 1.00 26 GLY A C 8
ATOM 4512 O O . GLY A 1 26 ? -4.932 3.171 0.759 1.00 1.00 26 GLY A O 8
ATOM 4516 N N . ALA A 1 27 ? -6.036 5.091 0.871 1.00 1.00 27 ALA A N 8
ATOM 4517 C CA . ALA A 1 27 ? -4.976 5.857 0.311 1.00 1.00 27 ALA A CA 8
ATOM 4518 C C . ALA A 1 27 ? -4.794 7.127 1.084 1.00 1.00 27 ALA A C 8
ATOM 4519 O O . ALA A 1 27 ? -5.743 7.771 1.522 1.00 1.00 27 ALA A O 8
ATOM 4526 N N . LYS A 1 28 ? -3.532 7.520 1.252 1.00 1.00 28 LYS A N 8
ATOM 4527 C CA . LYS A 1 28 ? -3.132 8.814 1.720 1.00 1.00 28 LYS A CA 8
ATOM 4528 C C . LYS A 1 28 ? -2.469 9.509 0.568 1.00 1.00 28 LYS A C 8
ATOM 4529 O O . LYS A 1 28 ? -1.735 8.894 -0.184 1.00 1.00 28 LYS A O 8
ATOM 4548 N N . CYS A 1 29 ? -2.728 10.811 0.400 1.00 1.00 29 CYS A N 8
ATOM 4549 C CA . CYS A 1 29 ? -2.012 11.617 -0.567 1.00 1.00 29 CYS A CA 8
ATOM 4550 C C . CYS A 1 29 ? -0.955 12.432 0.146 1.00 1.00 29 CYS A C 8
ATOM 4551 O O . CYS A 1 29 ? -1.242 13.063 1.160 1.00 1.00 29 CYS A O 8
ATOM 4558 N N . MET A 1 30 ? 0.289 12.432 -0.326 1.00 1.00 30 MET A N 8
ATOM 4559 C CA . MET A 1 30 ? 1.299 13.325 0.185 1.00 1.00 30 MET A CA 8
ATOM 4560 C C . MET A 1 30 ? 2.285 13.646 -0.903 1.00 1.00 30 MET A C 8
ATOM 4561 O O . MET A 1 30 ? 2.668 12.785 -1.689 1.00 1.00 30 MET A O 8
ATOM 4575 N N . ASN A 1 31 ? 2.688 14.924 -0.998 1.00 1.00 31 ASN A N 8
ATOM 4576 C CA . ASN A 1 31 ? 3.627 15.446 -1.984 1.00 1.00 31 ASN A CA 8
ATOM 4577 C C . ASN A 1 31 ? 3.084 15.286 -3.405 1.00 1.00 31 ASN A C 8
ATOM 4578 O O . ASN A 1 31 ? 3.807 15.156 -4.386 1.00 1.00 31 ASN A O 8
ATOM 4589 N N . GLY A 1 32 ? 1.743 15.269 -3.497 1.00 1.00 32 GLY A N 8
ATOM 4590 C CA . GLY A 1 32 ? 1.007 15.036 -4.733 1.00 1.00 32 GLY A CA 8
ATOM 4591 C C . GLY A 1 32 ? 0.920 13.598 -5.180 1.00 1.00 32 GLY A C 8
ATOM 4592 O O . GLY A 1 32 ? 0.476 13.331 -6.293 1.00 1.00 32 GLY A O 8
ATOM 4596 N N . LYS A 1 33 ? 1.318 12.598 -4.365 1.00 1.00 33 LYS A N 8
ATOM 4597 C CA . LYS A 1 33 ? 1.302 11.221 -4.787 1.00 1.00 33 LYS A CA 8
ATOM 4598 C C . LYS A 1 33 ? 0.857 10.316 -3.643 1.00 1.00 33 LYS A C 8
ATOM 4599 O O . LYS A 1 33 ? 0.972 10.618 -2.456 1.00 1.00 33 LYS A O 8
ATOM 4618 N N . CYS A 1 34 ? 0.245 9.184 -4.001 1.00 1.00 34 CYS A N 8
ATOM 4619 C CA . CYS A 1 34 ? -0.356 8.234 -3.088 1.00 1.00 34 CYS A CA 8
ATOM 4620 C C . CYS A 1 34 ? 0.565 7.408 -2.211 1.00 1.00 34 CYS A C 8
ATOM 4621 O O . CYS A 1 34 ? 1.703 7.089 -2.551 1.00 1.00 34 CYS A O 8
ATOM 4628 N N . LYS A 1 35 ? 0.025 6.983 -1.059 1.00 1.00 35 LYS A N 8
ATOM 4629 C CA . LYS A 1 35 ? 0.627 6.131 -0.079 1.00 1.00 35 LYS A CA 8
ATOM 4630 C C . LYS A 1 35 ? -0.499 5.293 0.452 1.00 1.00 35 LYS A C 8
ATOM 4631 O O . LYS A 1 35 ? -1.265 5.665 1.337 1.00 1.00 35 LYS A O 8
ATOM 4650 N N . CYS A 1 36 ? -0.646 4.147 -0.195 1.00 1.00 36 CYS A N 8
ATOM 4651 C C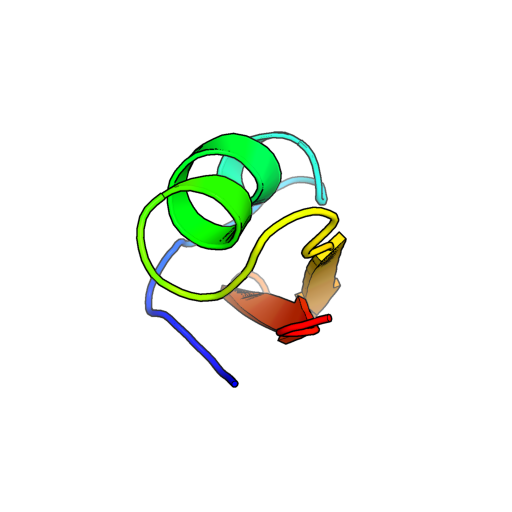A . CYS A 1 36 ? -1.704 3.165 -0.064 1.00 1.00 36 CYS A CA 8
ATOM 4652 C C . CYS A 1 36 ? -1.589 2.261 1.158 1.00 1.00 36 CYS A C 8
ATOM 4653 O O . CYS A 1 36 ? -0.513 1.754 1.493 1.00 1.00 36 CYS A O 8
ATOM 4660 N N . TYR A 1 37 ? -2.713 2.006 1.848 1.00 1.00 37 TYR A N 8
ATOM 4661 C CA . TYR A 1 37 ? -2.853 1.095 2.956 1.00 1.00 37 TYR A CA 8
ATOM 4662 C C . TYR A 1 37 ? -3.461 -0.168 2.393 1.00 1.00 37 TYR A C 8
ATOM 4663 O O . TYR A 1 37 ? -4.659 -0.160 2.117 1.00 1.00 37 TYR A O 8
ATOM 4681 N N . PRO A 1 38 ? -2.735 -1.246 2.148 1.00 1.00 38 PRO A N 8
ATOM 4682 C CA . PRO A 1 38 ? -3.287 -2.403 1.474 1.00 1.00 38 PRO A CA 8
ATOM 4683 C C . PRO A 1 38 ? -3.993 -3.341 2.444 1.00 1.00 38 PRO A C 8
ATOM 4684 O O . PRO A 1 38 ? -3.472 -4.408 2.762 1.00 1.00 38 PRO A O 8
ATOM 4695 N N . HIS A 1 39 ? -5.170 -2.956 2.953 1.00 1.00 39 HIS A N 8
ATOM 4696 C CA . HIS A 1 39 ? -5.909 -3.817 3.853 1.00 1.00 39 HIS A CA 8
ATOM 4697 C C . HIS A 1 39 ? -7.441 -3.678 3.680 1.00 1.00 39 HIS A C 8
ATOM 4698 O O . HIS A 1 39 ? -8.107 -3.106 4.583 1.00 1.00 39 HIS A O 8
ATOM 4713 N N . THR A 1 1 ? 1.116 -0.019 0.043 1.00 1.00 1 THR A N 9
ATOM 4714 C CA . THR A 1 1 ? 2.017 0.242 -1.131 1.00 1.00 1 THR A CA 9
ATOM 4715 C C . THR A 1 1 ? 2.104 1.711 -1.456 1.00 1.00 1 THR A C 9
ATOM 4716 O O . THR A 1 1 ? 1.471 2.543 -0.812 1.00 1.00 1 THR A O 9
ATOM 4729 N N . VAL A 1 2 ? 2.915 2.063 -2.456 1.00 1.00 2 VAL A N 9
ATOM 4730 C CA . VAL A 1 2 ? 3.050 3.375 -3.008 1.00 1.00 2 VAL A CA 9
ATOM 4731 C C . VAL A 1 2 ? 2.999 3.014 -4.465 1.00 1.00 2 VAL A C 9
ATOM 4732 O O . VAL A 1 2 ? 3.560 2.005 -4.884 1.00 1.00 2 VAL A O 9
ATOM 4745 N N . ILE A 1 3 ? 2.252 3.787 -5.226 1.00 1.00 3 ILE A N 9
ATOM 4746 C CA . ILE A 1 3 ? 2.063 3.758 -6.623 1.00 1.00 3 ILE A CA 9
ATOM 4747 C C . ILE A 1 3 ? 2.292 5.203 -6.984 1.00 1.00 3 ILE A C 9
ATOM 4748 O O . ILE A 1 3 ? 2.090 6.114 -6.183 1.00 1.00 3 ILE A O 9
ATOM 4764 N N . ASP A 1 4 ? 2.673 5.436 -8.235 1.00 1.00 4 ASP A N 9
ATOM 4765 C CA . ASP A 1 4 ? 2.921 6.718 -8.833 1.00 1.00 4 ASP A CA 9
ATOM 4766 C C . ASP A 1 4 ? 1.672 7.242 -9.539 1.00 1.00 4 ASP A C 9
ATOM 4767 O O . ASP A 1 4 ? 1.670 7.754 -10.660 1.00 1.00 4 ASP A O 9
ATOM 4776 N N . VAL A 1 5 ? 0.558 7.148 -8.803 1.00 1.00 5 VAL A N 9
ATOM 4777 C CA . VAL A 1 5 ? -0.721 7.733 -9.114 1.00 1.00 5 VAL A CA 9
ATOM 4778 C C . VAL A 1 5 ? -0.754 9.063 -8.400 1.00 1.00 5 VAL A C 9
ATOM 4779 O O . VAL A 1 5 ? -0.541 9.124 -7.189 1.00 1.00 5 VAL A O 9
ATOM 4792 N N . LYS A 1 6 ? -0.963 10.165 -9.141 1.00 1.00 6 LYS A N 9
ATOM 4793 C CA . LYS A 1 6 ? -0.808 11.505 -8.614 1.00 1.00 6 LYS A CA 9
ATOM 4794 C C . LYS A 1 6 ? -2.131 12.042 -8.113 1.00 1.00 6 LYS A C 9
ATOM 4795 O O . LYS A 1 6 ? -3.198 11.771 -8.663 1.00 1.00 6 LYS A O 9
ATOM 4814 N N . CYS A 1 7 ? -2.085 12.820 -7.025 1.00 1.00 7 CYS A N 9
ATOM 4815 C CA . CYS A 1 7 ? -3.264 13.319 -6.385 1.00 1.00 7 CYS A CA 9
ATOM 4816 C C . CYS A 1 7 ? -3.126 14.675 -5.743 1.00 1.00 7 CYS A C 9
ATOM 4817 O O . CYS A 1 7 ? -2.066 15.121 -5.313 1.00 1.00 7 CYS A O 9
ATOM 4824 N N . THR A 1 8 ? -4.292 15.324 -5.624 1.00 1.00 8 THR A N 9
ATOM 4825 C CA . THR A 1 8 ? -4.581 16.381 -4.667 1.00 1.00 8 THR A CA 9
ATOM 4826 C C . THR A 1 8 ? -5.570 15.881 -3.630 1.00 1.00 8 THR A C 9
ATOM 4827 O O . THR A 1 8 ? -5.627 16.321 -2.488 1.00 1.00 8 THR A O 9
ATOM 4838 N N . SER A 1 9 ? -6.367 14.874 -4.003 1.00 1.00 9 SER A N 9
ATOM 4839 C CA . SER A 1 9 ? -7.467 14.368 -3.201 1.00 1.00 9 SER A CA 9
ATOM 4840 C C . SER A 1 9 ? -7.228 12.920 -2.837 1.00 1.00 9 SER A C 9
ATOM 4841 O O . SER A 1 9 ? -6.715 12.179 -3.675 1.00 1.00 9 SER A O 9
ATOM 4849 N N . PRO A 1 10 ? -7.647 12.408 -1.679 1.00 1.00 10 PRO A N 9
ATOM 4850 C CA . PRO A 1 10 ? -7.685 10.968 -1.432 1.00 1.00 10 PRO A CA 9
ATOM 4851 C C . PRO A 1 10 ? -8.681 10.263 -2.330 1.00 1.00 10 PRO A C 9
ATOM 4852 O O . PRO A 1 10 ? -8.613 9.054 -2.514 1.00 1.00 10 PRO A O 9
ATOM 4863 N N . LYS A 1 11 ? -9.616 10.996 -2.949 1.00 1.00 11 LYS A N 9
ATOM 4864 C CA . LYS A 1 11 ? -10.584 10.397 -3.855 1.00 1.00 11 LYS A CA 9
ATOM 4865 C C . LYS A 1 11 ? -9.920 9.692 -5.038 1.00 1.00 11 LYS A C 9
ATOM 4866 O O . LYS A 1 11 ? -10.223 8.551 -5.380 1.00 1.00 11 LYS A O 9
ATOM 4885 N N . GLN A 1 12 ? -8.893 10.350 -5.595 1.00 1.00 12 GLN A N 9
ATOM 4886 C CA . GLN A 1 12 ? -8.048 9.862 -6.675 1.00 1.00 12 GLN A CA 9
ATOM 4887 C C . GLN A 1 12 ? -7.224 8.639 -6.310 1.00 1.00 12 GLN A C 9
ATOM 4888 O O . GLN A 1 12 ? -6.730 7.913 -7.165 1.00 1.00 12 GLN A O 9
ATOM 4902 N N . CYS A 1 13 ? -7.089 8.364 -5.007 1.00 1.00 13 CYS A N 9
ATOM 4903 C CA . CYS A 1 13 ? -6.399 7.205 -4.514 1.00 1.00 13 CYS A CA 9
ATOM 4904 C C . CYS A 1 13 ? -7.310 5.987 -4.510 1.00 1.00 13 CYS A C 9
ATOM 4905 O O . CYS A 1 13 ? -6.848 4.849 -4.603 1.00 1.00 13 CYS A O 9
ATOM 4912 N N . LEU A 1 14 ? -8.639 6.182 -4.369 1.00 1.00 14 LEU A N 9
ATOM 4913 C CA . LEU A 1 14 ? -9.524 5.116 -3.945 1.00 1.00 14 LEU A CA 9
ATOM 4914 C C . LEU A 1 14 ? -9.729 4.010 -4.985 1.00 1.00 14 LEU A C 9
ATOM 4915 O O . LEU A 1 14 ? -9.452 2.853 -4.648 1.00 1.00 14 LEU A O 9
ATOM 4931 N N . PRO A 1 15 ? -10.126 4.258 -6.239 1.00 1.00 15 PRO A N 9
ATOM 4932 C CA . PRO A 1 15 ? -10.188 3.218 -7.265 1.00 1.00 15 PRO A CA 9
ATOM 4933 C C . PRO A 1 15 ? -8.874 2.481 -7.533 1.00 1.00 15 PRO A C 9
ATOM 4934 O O . PRO A 1 15 ? -8.978 1.256 -7.569 1.00 1.00 15 PRO A O 9
ATOM 4945 N N . PRO A 1 16 ? -7.659 3.029 -7.699 1.00 1.00 16 PRO A N 9
ATOM 4946 C CA . PRO A 1 16 ? -6.465 2.205 -7.858 1.00 1.00 16 PRO A CA 9
ATOM 4947 C C . PRO A 1 16 ? -6.127 1.439 -6.609 1.00 1.00 16 PRO A C 9
ATOM 4948 O O . PRO A 1 16 ? -5.690 0.292 -6.665 1.00 1.00 16 PRO A O 9
ATOM 4959 N N . CYS A 1 17 ? -6.316 2.030 -5.430 1.00 1.00 17 CYS A N 9
ATOM 4960 C CA . CYS A 1 17 ? -6.001 1.364 -4.196 1.00 1.00 17 CYS A CA 9
ATOM 4961 C C . CYS A 1 17 ? -6.862 0.137 -3.954 1.00 1.00 17 CYS A C 9
ATOM 4962 O O . CYS A 1 17 ? -6.416 -0.890 -3.472 1.00 1.00 17 CYS A O 9
ATOM 4969 N N . LYS A 1 18 ? -8.144 0.215 -4.333 1.00 1.00 18 LYS A N 9
ATOM 4970 C CA . LYS A 1 18 ? -9.023 -0.940 -4.354 1.00 1.00 18 LYS A CA 9
ATOM 4971 C C . LYS A 1 18 ? -8.760 -1.982 -5.427 1.00 1.00 18 LYS A C 9
ATOM 4972 O O . LYS A 1 18 ? -9.311 -3.076 -5.377 1.00 1.00 18 LYS A O 9
ATOM 4991 N N . ALA A 1 19 ? -7.914 -1.669 -6.411 1.00 1.00 19 ALA A N 9
ATOM 4992 C CA . ALA A 1 19 ? -7.736 -2.450 -7.628 1.00 1.00 19 ALA A CA 9
ATOM 4993 C C . ALA A 1 19 ? -7.041 -3.772 -7.397 1.00 1.00 19 ALA A C 9
ATOM 4994 O O . ALA A 1 19 ? -7.267 -4.775 -8.067 1.00 1.00 19 ALA A O 9
ATOM 5001 N N . GLN A 1 20 ? -6.125 -3.739 -6.429 1.00 1.00 20 GLN A N 9
ATOM 5002 C CA . GLN A 1 20 ? -5.256 -4.828 -6.099 1.00 1.00 20 GLN A CA 9
ATOM 5003 C C . GLN A 1 20 ? -4.613 -4.629 -4.747 1.00 1.00 20 GLN A C 9
ATOM 5004 O O . GLN A 1 20 ? -4.288 -5.584 -4.050 1.00 1.00 20 GLN A O 9
ATOM 5018 N N . PHE A 1 21 ? -4.422 -3.369 -4.303 1.00 1.00 21 PHE A N 9
ATOM 5019 C CA . PHE A 1 21 ? -3.697 -3.081 -3.097 1.00 1.00 21 PHE A CA 9
ATOM 5020 C C . PHE A 1 21 ? -4.513 -3.309 -1.837 1.00 1.00 21 PHE A C 9
ATOM 5021 O O . PHE A 1 21 ? -3.967 -3.417 -0.742 1.00 1.00 21 PHE A O 9
ATOM 5038 N N . GLY A 1 22 ? -5.845 -3.437 -1.979 1.00 1.00 22 GLY A N 9
ATOM 5039 C CA . GLY A 1 22 ? -6.627 -4.257 -1.080 1.00 1.00 22 GLY A CA 9
ATOM 5040 C C . GLY A 1 22 ? -8.069 -3.868 -1.036 1.00 1.00 22 GLY A C 9
ATOM 5041 O O . GLY A 1 22 ? -8.450 -2.721 -1.277 1.00 1.00 22 GLY A O 9
ATOM 5045 N N . ILE A 1 23 ? -8.945 -4.822 -0.681 1.00 1.00 23 ILE A N 9
ATOM 5046 C CA . ILE A 1 23 ? -10.377 -4.656 -0.701 1.00 1.00 23 ILE A CA 9
ATOM 5047 C C . ILE A 1 23 ? -10.866 -3.718 0.371 1.00 1.00 23 ILE A C 9
ATOM 5048 O O . ILE A 1 23 ? -11.680 -2.832 0.135 1.00 1.00 23 ILE A O 9
ATOM 5064 N N . ARG A 1 24 ? -10.306 -3.834 1.581 1.00 1.00 24 ARG A N 9
ATOM 5065 C CA . ARG A 1 24 ? -10.593 -2.926 2.671 1.00 1.00 24 ARG A CA 9
ATOM 5066 C C . ARG A 1 24 ? -9.612 -1.757 2.681 1.00 1.00 24 ARG A C 9
ATOM 5067 O O . ARG A 1 24 ? -9.896 -0.703 3.239 1.00 1.00 24 ARG A O 9
ATOM 5088 N N . ALA A 1 25 ? -8.460 -1.924 1.993 1.00 1.00 25 ALA A N 9
ATOM 5089 C CA . ALA A 1 25 ? -7.258 -1.095 2.088 1.00 1.00 25 ALA A CA 9
ATOM 5090 C C . ALA A 1 25 ? -7.439 0.407 2.072 1.00 1.00 25 ALA A C 9
ATOM 5091 O O . ALA A 1 25 ? -8.280 0.950 1.349 1.00 1.00 25 ALA A O 9
ATOM 5098 N N . GLY A 1 26 ? -6.607 1.142 2.837 1.00 1.00 26 GLY A N 9
ATOM 5099 C CA . GLY A 1 26 ? -6.789 2.568 3.013 1.00 1.00 26 GLY A CA 9
ATOM 5100 C C . GLY A 1 26 ? -5.948 3.249 2.010 1.00 1.00 26 GLY A C 9
ATOM 5101 O O . GLY A 1 26 ? -5.061 2.652 1.416 1.00 1.00 26 GLY A O 9
ATOM 5105 N N . ALA A 1 27 ? -6.191 4.528 1.774 1.00 1.00 27 ALA A N 9
ATOM 5106 C CA . ALA A 1 27 ? -5.570 5.158 0.645 1.00 1.00 27 ALA A CA 9
ATOM 5107 C C . ALA A 1 27 ? -5.572 6.653 0.836 1.00 1.00 27 ALA A C 9
ATOM 5108 O O . ALA A 1 27 ? -6.610 7.261 1.087 1.00 1.00 27 ALA A O 9
ATOM 5115 N N . LYS A 1 28 ? -4.404 7.299 0.757 1.00 1.00 28 LYS A N 9
ATOM 5116 C CA . LYS A 1 28 ? -4.381 8.737 0.938 1.00 1.00 28 LYS A CA 9
ATOM 5117 C C . LYS A 1 28 ? -3.223 9.321 0.187 1.00 1.00 28 LYS A C 9
ATOM 5118 O O . LYS A 1 28 ? -2.365 8.613 -0.318 1.00 1.00 28 LYS A O 9
ATOM 5137 N N . CYS A 1 29 ? -3.186 10.650 0.078 1.00 1.00 29 CYS A N 9
ATOM 5138 C CA . CYS A 1 29 ? -2.201 11.343 -0.719 1.00 1.00 29 CYS A CA 9
ATOM 5139 C C . CYS A 1 29 ? -1.068 11.905 0.120 1.00 1.00 29 CYS A C 9
ATOM 5140 O O . CYS A 1 29 ? -1.293 12.413 1.217 1.00 1.00 29 CYS A O 9
ATOM 5147 N N . MET A 1 30 ? 0.178 11.811 -0.354 1.00 1.00 30 MET A N 9
ATOM 5148 C CA . MET A 1 30 ? 1.313 12.518 0.192 1.00 1.00 30 MET A CA 9
ATOM 5149 C C . MET A 1 30 ? 2.429 12.500 -0.830 1.00 1.00 30 MET A C 9
ATOM 5150 O O . MET A 1 30 ? 2.531 11.558 -1.617 1.00 1.00 30 MET A O 9
ATOM 5164 N N . ASN A 1 31 ? 3.286 13.548 -0.884 1.00 1.00 31 ASN A N 9
ATOM 5165 C CA . ASN A 1 31 ? 4.343 13.694 -1.893 1.00 1.00 31 ASN A CA 9
ATOM 5166 C C . ASN A 1 31 ? 3.726 13.814 -3.294 1.00 1.00 31 ASN A C 9
ATOM 5167 O O . ASN A 1 31 ? 4.283 13.413 -4.310 1.00 1.00 31 ASN A O 9
ATOM 5178 N N . GLY A 1 32 ? 2.494 14.360 -3.335 1.00 1.00 32 GLY A N 9
ATOM 5179 C CA . GLY A 1 32 ? 1.667 14.449 -4.533 1.00 1.00 32 GLY A CA 9
ATOM 5180 C C . GLY A 1 32 ? 1.194 13.133 -5.095 1.00 1.00 32 GLY A C 9
ATOM 5181 O O . GLY A 1 32 ? 0.707 13.091 -6.218 1.00 1.00 32 GLY A O 9
ATOM 5185 N N . LYS A 1 33 ? 1.323 12.001 -4.367 1.00 1.00 33 LYS A N 9
ATOM 5186 C CA . LYS A 1 33 ? 0.994 10.726 -4.941 1.00 1.00 33 LYS A CA 9
ATOM 5187 C C . LYS A 1 33 ? 0.491 9.781 -3.878 1.00 1.00 33 LYS A C 9
ATOM 5188 O O . LYS A 1 33 ? 0.614 9.998 -2.671 1.00 1.00 33 LYS A O 9
ATOM 5207 N N . CYS A 1 34 ? -0.128 8.686 -4.302 1.00 1.00 34 CYS A N 9
ATOM 5208 C CA . CYS A 1 34 ? -0.889 7.831 -3.410 1.00 1.00 34 CYS A CA 9
ATOM 5209 C C . CYS A 1 34 ? -0.062 7.049 -2.404 1.00 1.00 34 CYS A C 9
ATOM 5210 O O . CYS A 1 34 ? 1.121 6.790 -2.575 1.00 1.00 34 CYS A O 9
ATOM 5217 N N . LYS A 1 35 ? -0.694 6.708 -1.280 1.00 1.00 35 LYS A N 9
ATOM 5218 C CA . LYS A 1 35 ? -0.149 6.092 -0.110 1.00 1.00 35 LYS A CA 9
ATOM 5219 C C . LYS A 1 35 ? -1.233 5.139 0.326 1.00 1.00 35 LYS A C 9
ATOM 5220 O O . LYS A 1 35 ? -2.106 5.458 1.130 1.00 1.00 35 LYS A O 9
ATOM 5239 N N . CYS A 1 36 ? -1.221 3.946 -0.256 1.00 1.00 36 CYS A N 9
ATOM 5240 C CA . CYS A 1 36 ? -2.065 2.836 0.070 1.00 1.00 36 CYS A CA 9
ATOM 5241 C C . CYS A 1 36 ? -1.634 2.126 1.343 1.00 1.00 36 CYS A C 9
ATOM 5242 O O . CYS A 1 36 ? -0.483 1.695 1.467 1.00 1.00 36 CYS A O 9
ATOM 5249 N N . TYR A 1 37 ? -2.559 1.939 2.299 1.00 1.00 37 TYR A N 9
ATOM 5250 C CA . TYR A 1 37 ? -2.336 1.207 3.515 1.00 1.00 37 TYR A CA 9
ATOM 5251 C C . TYR A 1 37 ? -2.903 -0.171 3.273 1.00 1.00 37 TYR A C 9
ATOM 5252 O O . TYR A 1 37 ? -4.129 -0.293 3.259 1.00 1.00 37 TYR A O 9
ATOM 5270 N N . PRO A 1 38 ? -2.123 -1.215 3.003 1.00 1.00 38 PRO A N 9
ATOM 5271 C CA . PRO A 1 38 ? -2.655 -2.469 2.489 1.00 1.00 38 PRO A CA 9
ATOM 5272 C C . PRO A 1 38 ? -3.169 -3.368 3.596 1.00 1.00 38 PRO A C 9
ATOM 5273 O O . PRO A 1 38 ? -2.623 -4.441 3.834 1.00 1.00 38 PRO A O 9
ATOM 5284 N N . HIS A 1 39 ? -4.234 -2.941 4.274 1.00 1.00 39 HIS A N 9
ATOM 5285 C CA . HIS A 1 39 ? -4.953 -3.760 5.213 1.00 1.00 39 HIS A CA 9
ATOM 5286 C C . HIS A 1 39 ? -6.462 -3.572 4.987 1.00 1.00 39 HIS A C 9
ATOM 5287 O O . HIS A 1 39 ? -7.176 -4.574 4.718 1.00 1.00 39 HIS A O 9
ATOM 5302 N N . THR A 1 1 ? 2.167 0.490 0.822 1.00 1.00 1 THR A N 10
ATOM 5303 C CA . THR A 1 1 ? 2.617 0.528 -0.613 1.00 1.00 1 THR A CA 10
ATOM 5304 C C . THR A 1 1 ? 2.523 1.919 -1.181 1.00 1.00 1 THR A C 10
ATOM 5305 O O . THR A 1 1 ? 2.056 2.844 -0.525 1.00 1.00 1 THR A O 10
ATOM 5318 N N . VAL A 1 2 ? 3.023 2.122 -2.402 1.00 1.00 2 VAL A N 10
ATOM 5319 C CA . VAL A 1 2 ? 3.085 3.385 -3.072 1.00 1.00 2 VAL A CA 10
ATOM 5320 C C . VAL A 1 2 ? 2.764 2.955 -4.474 1.00 1.00 2 VAL A C 10
ATOM 5321 O O . VAL A 1 2 ? 3.239 1.924 -4.940 1.00 1.00 2 VAL A O 10
ATOM 5334 N N . ILE A 1 3 ? 1.908 3.712 -5.138 1.00 1.00 3 ILE A N 10
ATOM 5335 C CA . ILE A 1 3 ? 1.657 3.736 -6.527 1.00 1.00 3 ILE A CA 10
ATOM 5336 C C . ILE A 1 3 ? 1.937 5.173 -6.870 1.00 1.00 3 ILE A C 10
ATOM 5337 O O . ILE A 1 3 ? 1.788 6.075 -6.047 1.00 1.00 3 ILE A O 10
ATOM 5353 N N . ASP A 1 4 ? 2.261 5.409 -8.135 1.00 1.00 4 ASP A N 10
ATOM 5354 C CA . ASP A 1 4 ? 2.466 6.701 -8.729 1.00 1.00 4 ASP A CA 10
ATOM 5355 C C . ASP A 1 4 ? 1.179 7.246 -9.329 1.00 1.00 4 ASP A C 10
ATOM 5356 O O . ASP A 1 4 ? 1.112 7.823 -10.418 1.00 1.00 4 ASP A O 10
ATOM 5365 N N . VAL A 1 5 ? 0.111 7.114 -8.541 1.00 1.00 5 VAL A N 10
ATOM 5366 C CA . VAL A 1 5 ? -1.153 7.755 -8.772 1.00 1.00 5 VAL A CA 10
ATOM 5367 C C . VAL A 1 5 ? -1.012 9.123 -8.158 1.00 1.00 5 VAL A C 10
ATOM 5368 O O . VAL A 1 5 ? -0.733 9.270 -6.968 1.00 1.00 5 VAL A O 10
ATOM 5381 N N . LYS A 1 6 ? -1.096 10.163 -8.998 1.00 1.00 6 LYS A N 10
ATOM 5382 C CA . LYS A 1 6 ? -0.775 11.509 -8.602 1.00 1.00 6 LYS A CA 10
ATOM 5383 C C . LYS A 1 6 ? -2.047 12.265 -8.339 1.00 1.00 6 LYS A C 10
ATOM 5384 O O . LYS A 1 6 ? -3.067 12.092 -9.005 1.00 1.00 6 LYS A O 10
ATOM 5403 N N . CYS A 1 7 ? -2.023 13.069 -7.278 1.00 1.00 7 CYS A N 10
ATOM 5404 C CA . CYS A 1 7 ? -3.240 13.516 -6.660 1.00 1.00 7 CYS A CA 10
ATOM 5405 C C . CYS A 1 7 ? -3.169 14.820 -5.901 1.00 1.00 7 CYS A C 10
ATOM 5406 O O . CYS A 1 7 ? -2.127 15.311 -5.484 1.00 1.00 7 CYS A O 10
ATOM 5413 N N . THR A 1 8 ? -4.373 15.370 -5.661 1.00 1.00 8 THR A N 10
ATOM 5414 C CA . THR A 1 8 ? -4.635 16.442 -4.707 1.00 1.00 8 THR A CA 10
ATOM 5415 C C . THR A 1 8 ? -5.410 15.905 -3.513 1.00 1.00 8 THR A C 10
ATOM 5416 O O . THR A 1 8 ? -5.452 16.482 -2.433 1.00 1.00 8 THR A O 10
ATOM 5427 N N . SER A 1 9 ? -6.010 14.721 -3.673 1.00 1.00 9 SER A N 10
ATOM 5428 C CA . SER A 1 9 ? -6.880 14.114 -2.675 1.00 1.00 9 SER A CA 10
ATOM 5429 C C . SER A 1 9 ? -6.598 12.631 -2.631 1.00 1.00 9 SER A C 10
ATOM 5430 O O . SER A 1 9 ? -6.279 12.072 -3.681 1.00 1.00 9 SER A O 10
ATOM 5438 N N . PRO A 1 10 ? -6.748 11.904 -1.521 1.00 1.00 10 PRO A N 10
ATOM 5439 C CA . PRO A 1 10 ? -6.727 10.442 -1.537 1.00 1.00 10 PRO A CA 10
ATOM 5440 C C . PRO A 1 10 ? -7.848 9.853 -2.362 1.00 1.00 10 PRO A C 10
ATOM 5441 O O . PRO A 1 10 ? -7.732 8.713 -2.804 1.00 1.00 10 PRO A O 10
ATOM 5452 N N . LYS A 1 11 ? -8.923 10.627 -2.613 1.00 1.00 11 LYS A N 10
ATOM 5453 C CA . LYS A 1 11 ? -10.082 10.214 -3.397 1.00 1.00 11 LYS A CA 10
ATOM 5454 C C . LYS A 1 11 ? -9.709 9.631 -4.748 1.00 1.00 11 LYS A C 10
ATOM 5455 O O . LYS A 1 11 ? -10.161 8.560 -5.154 1.00 1.00 11 LYS A O 10
ATOM 5474 N N . GLN A 1 12 ? -8.785 10.320 -5.428 1.00 1.00 12 GLN A N 10
ATOM 5475 C CA . GLN A 1 12 ? -8.281 9.994 -6.749 1.00 1.00 12 GLN A CA 10
ATOM 5476 C C . GLN A 1 12 ? -7.524 8.680 -6.798 1.00 1.00 12 GLN A C 10
ATOM 5477 O O . GLN A 1 12 ? -7.407 8.043 -7.838 1.00 1.00 12 GLN A O 10
ATOM 5491 N N . CYS A 1 13 ? -7.013 8.233 -5.642 1.00 1.00 13 CYS A N 10
ATOM 5492 C CA . CYS A 1 13 ? -6.291 6.987 -5.538 1.00 1.00 13 CYS A CA 10
ATOM 5493 C C . CYS A 1 13 ? -7.173 5.868 -5.040 1.00 1.00 13 CYS A C 10
ATOM 5494 O O . CYS A 1 13 ? -6.781 4.706 -5.035 1.00 1.00 13 CYS A O 10
ATOM 5501 N N . LEU A 1 14 ? -8.414 6.159 -4.617 1.00 1.00 14 LEU A N 10
ATOM 5502 C CA . LEU A 1 14 ? -9.246 5.152 -3.992 1.00 1.00 14 LEU A CA 10
ATOM 5503 C C . LEU A 1 14 ? -9.617 3.992 -4.934 1.00 1.00 14 LEU A C 10
ATOM 5504 O O . LEU A 1 14 ? -9.372 2.844 -4.557 1.00 1.00 14 LEU A O 10
ATOM 5520 N N . PRO A 1 15 ? -10.122 4.180 -6.159 1.00 1.00 15 PRO A N 10
ATOM 5521 C CA . PRO A 1 15 ? -10.334 3.075 -7.098 1.00 1.00 15 PRO A CA 10
ATOM 5522 C C . PRO A 1 15 ? -9.099 2.225 -7.424 1.00 1.00 15 PRO A C 10
ATOM 5523 O O . PRO A 1 15 ? -9.293 1.013 -7.369 1.00 1.00 15 PRO A O 10
ATOM 5534 N N . PRO A 1 16 ? -7.871 2.670 -7.731 1.00 1.00 16 PRO A N 10
ATOM 5535 C CA . PRO A 1 16 ? -6.743 1.756 -7.891 1.00 1.00 16 PRO A CA 10
ATOM 5536 C C . PRO A 1 16 ? -6.322 1.107 -6.597 1.00 1.00 16 PRO A C 10
ATOM 5537 O O . PRO A 1 16 ? -5.938 -0.045 -6.580 1.00 1.00 16 PRO A O 10
ATOM 5548 N N . CYS A 1 17 ? -6.362 1.822 -5.476 1.00 1.00 17 CYS A N 10
ATOM 5549 C CA . CYS A 1 17 ? -5.941 1.294 -4.201 1.00 1.00 17 CYS A CA 10
ATOM 5550 C C . CYS A 1 17 ? -6.799 0.117 -3.763 1.00 1.00 17 CYS A C 10
ATOM 5551 O O . CYS A 1 17 ? -6.324 -0.878 -3.238 1.00 1.00 17 CYS A O 10
ATOM 5558 N N . LYS A 1 18 ? -8.114 0.196 -4.026 1.00 1.00 18 LYS A N 10
ATOM 5559 C CA . LYS A 1 18 ? -9.025 -0.902 -3.792 1.00 1.00 18 LYS A CA 10
ATOM 5560 C C . LYS A 1 18 ? -8.900 -2.089 -4.732 1.00 1.00 18 LYS A C 10
ATOM 5561 O O . LYS A 1 18 ? -9.541 -3.114 -4.521 1.00 1.00 18 LYS A O 10
ATOM 5580 N N . ALA A 1 19 ? -8.081 -1.969 -5.783 1.00 1.00 19 ALA A N 10
ATOM 5581 C CA . ALA A 1 19 ? -7.984 -2.929 -6.862 1.00 1.00 19 ALA A CA 10
ATOM 5582 C C . ALA A 1 19 ? -7.314 -4.217 -6.448 1.00 1.00 19 ALA A C 10
ATOM 5583 O O . ALA A 1 19 ? -7.853 -5.318 -6.502 1.00 1.00 19 ALA A O 10
ATOM 5590 N N . GLN A 1 20 ? -6.046 -4.044 -6.064 1.00 1.00 20 GLN A N 10
ATOM 5591 C CA . GLN A 1 20 ? -5.075 -5.077 -5.886 1.00 1.00 20 GLN A CA 10
ATOM 5592 C C . GLN A 1 20 ? -4.327 -4.970 -4.576 1.00 1.00 20 GLN A C 10
ATOM 5593 O O . GLN A 1 20 ? -3.890 -5.974 -4.017 1.00 1.00 20 GLN A O 10
ATOM 5607 N N . PHE A 1 21 ? -4.205 -3.763 -3.990 1.00 1.00 21 PHE A N 10
ATOM 5608 C CA . PHE A 1 21 ? -3.881 -3.616 -2.597 1.00 1.00 21 PHE A CA 10
ATOM 5609 C C . PHE A 1 21 ? -5.118 -3.959 -1.763 1.00 1.00 21 PHE A C 10
ATOM 5610 O O . PHE A 1 21 ? -5.050 -4.582 -0.705 1.00 1.00 21 PHE A O 10
ATOM 5627 N N . GLY A 1 22 ? -6.311 -3.637 -2.300 1.00 1.00 22 GLY A N 10
ATOM 5628 C CA . GLY A 1 22 ? -7.452 -4.526 -2.228 1.00 1.00 22 GLY A CA 10
ATOM 5629 C C . GLY A 1 22 ? -8.547 -4.151 -1.277 1.00 1.00 22 GLY A C 10
ATOM 5630 O O . GLY A 1 22 ? -8.789 -2.996 -0.931 1.00 1.00 22 GLY A O 10
ATOM 5634 N N . ILE A 1 23 ? -9.296 -5.164 -0.810 1.00 1.00 23 ILE A N 10
ATOM 5635 C CA . ILE A 1 23 ? -10.575 -5.004 -0.166 1.00 1.00 23 ILE A CA 10
ATOM 5636 C C . ILE A 1 23 ? -10.471 -4.378 1.194 1.00 1.00 23 ILE A C 10
ATOM 5637 O O . ILE A 1 23 ? -11.286 -3.550 1.601 1.00 1.00 23 ILE A O 10
ATOM 5653 N N . ARG A 1 24 ? -9.379 -4.671 1.907 1.00 1.00 24 ARG A N 10
ATOM 5654 C CA . ARG A 1 24 ? -9.068 -4.057 3.171 1.00 1.00 24 ARG A CA 10
ATOM 5655 C C . ARG A 1 24 ? -8.555 -2.638 2.954 1.00 1.00 24 ARG A C 10
ATOM 5656 O O . ARG A 1 24 ? -8.899 -1.737 3.710 1.00 1.00 24 ARG A O 10
ATOM 5677 N N . ALA A 1 25 ? -7.786 -2.402 1.879 1.00 1.00 25 ALA A N 10
ATOM 5678 C CA . ALA A 1 25 ? -6.893 -1.262 1.741 1.00 1.00 25 ALA A CA 10
ATOM 5679 C C . ALA A 1 25 ? -7.510 0.127 1.681 1.00 1.00 25 ALA A C 10
ATOM 5680 O O . ALA A 1 25 ? -8.706 0.306 1.431 1.00 1.00 25 ALA A O 10
ATOM 5687 N N . GLY A 1 26 ? -6.675 1.162 1.895 1.00 1.00 26 GLY A N 10
ATOM 5688 C CA . GLY A 1 26 ? -7.070 2.558 1.798 1.00 1.00 26 GLY A CA 10
ATOM 5689 C C . GLY A 1 26 ? -5.876 3.349 1.390 1.00 1.00 26 GLY A C 10
ATOM 5690 O O . GLY A 1 26 ? -4.756 2.858 1.389 1.00 1.00 26 GLY A O 10
ATOM 5694 N N . ALA A 1 27 ? -6.063 4.617 1.022 1.00 1.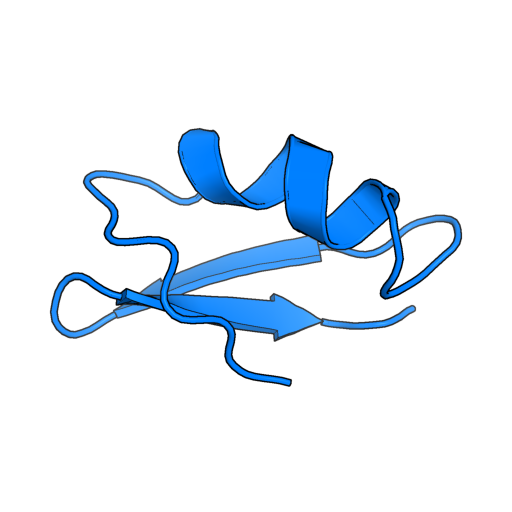00 27 ALA A N 10
ATOM 5695 C CA . ALA A 1 27 ? -5.057 5.403 0.385 1.00 1.00 27 ALA A CA 10
ATOM 5696 C C . ALA A 1 27 ? -4.935 6.730 1.083 1.00 1.00 27 ALA A C 10
ATOM 5697 O O . ALA A 1 27 ? -5.880 7.288 1.638 1.00 1.00 27 ALA A O 10
ATOM 5704 N N . LYS A 1 28 ? -3.724 7.270 1.042 1.00 1.00 28 LYS A N 10
ATOM 5705 C CA . LYS A 1 28 ? -3.406 8.638 1.376 1.00 1.00 28 LYS A CA 10
ATOM 5706 C C . LYS A 1 28 ? -2.847 9.259 0.138 1.00 1.00 28 LYS A C 10
ATOM 5707 O O . LYS A 1 28 ? -2.254 8.591 -0.694 1.00 1.00 28 LYS A O 10
ATOM 5726 N N . CYS A 1 29 ? -3.009 10.580 0.034 1.00 1.00 29 CYS A N 10
ATOM 5727 C CA . CYS A 1 29 ? -2.245 11.393 -0.879 1.00 1.00 29 CYS A CA 10
ATOM 5728 C C . CYS A 1 29 ? -1.273 12.234 -0.078 1.00 1.00 29 CYS A C 10
ATOM 5729 O O . CYS A 1 29 ? -1.669 12.928 0.843 1.00 1.00 29 CYS A O 10
ATOM 5736 N N . MET A 1 30 ? 0.019 12.173 -0.397 1.00 1.00 30 MET A N 10
ATOM 5737 C CA . MET A 1 30 ? 1.020 13.009 0.213 1.00 1.00 30 MET A CA 10
ATOM 5738 C C . MET A 1 30 ? 2.188 13.150 -0.737 1.00 1.00 30 MET A C 10
ATOM 5739 O O . MET A 1 30 ? 2.493 12.241 -1.519 1.00 1.00 30 MET A O 10
ATOM 5753 N N . ASN A 1 31 ? 2.820 14.342 -0.751 1.00 1.00 31 ASN A N 10
ATOM 5754 C CA . ASN A 1 31 ? 3.841 14.772 -1.703 1.00 1.00 31 ASN A CA 10
ATOM 5755 C C . ASN A 1 31 ? 3.268 14.790 -3.120 1.00 1.00 31 ASN A C 10
ATOM 5756 O O . ASN A 1 31 ? 3.946 14.539 -4.112 1.00 1.00 31 ASN A O 10
ATOM 5767 N N . GLY A 1 32 ? 1.948 15.045 -3.200 1.00 1.00 32 GLY A N 10
ATOM 5768 C CA . GLY A 1 32 ? 1.163 14.986 -4.426 1.00 1.00 32 GLY A CA 10
ATOM 5769 C C . GLY A 1 32 ? 0.956 13.608 -5.007 1.00 1.00 32 GLY A C 10
ATOM 5770 O O . GLY A 1 32 ? 0.489 13.483 -6.135 1.00 1.00 32 GLY A O 10
ATOM 5774 N N . LYS A 1 33 ? 1.307 12.505 -4.300 1.00 1.00 33 LYS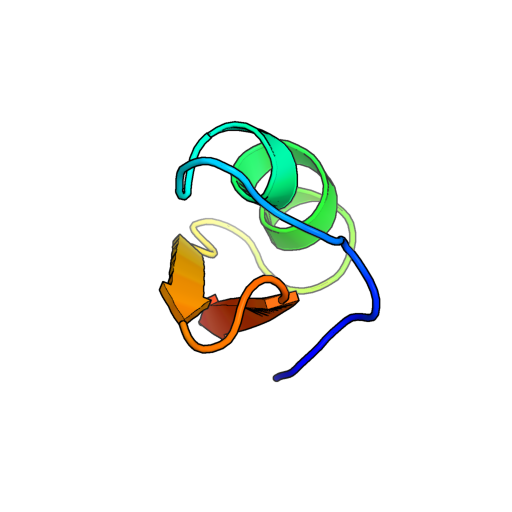 A N 10
ATOM 5775 C CA . LYS A 1 33 ? 1.206 11.191 -4.884 1.00 1.00 33 LYS A CA 10
ATOM 5776 C C . LYS A 1 33 ? 0.698 10.231 -3.828 1.00 1.00 33 LYS A C 10
ATOM 5777 O O . LYS A 1 33 ? 0.774 10.469 -2.621 1.00 1.00 33 LYS A O 10
ATOM 5796 N N . CYS A 1 34 ? 0.149 9.094 -4.252 1.00 1.00 34 CYS A N 10
ATOM 5797 C CA . CYS A 1 34 ? -0.529 8.169 -3.370 1.00 1.00 34 CYS A CA 10
ATOM 5798 C C . CYS A 1 34 ? 0.367 7.442 -2.382 1.00 1.00 34 CYS A C 10
ATOM 5799 O O . CYS A 1 34 ? 1.592 7.443 -2.502 1.00 1.00 34 CYS A O 10
ATOM 5806 N N . LYS A 1 35 ? -0.226 6.836 -1.346 1.00 1.00 35 LYS A N 10
ATOM 5807 C CA . LYS A 1 35 ? 0.398 6.021 -0.350 1.00 1.00 35 LYS A CA 10
ATOM 5808 C C . LYS A 1 35 ? -0.664 5.178 0.267 1.00 1.00 35 LYS A C 10
ATOM 5809 O O . LYS A 1 35 ? -1.437 5.581 1.131 1.00 1.00 35 LYS A O 10
ATOM 5828 N N . CYS A 1 36 ? -0.732 3.972 -0.254 1.00 1.00 36 CYS A N 10
ATOM 5829 C CA . CYS A 1 36 ? -1.671 2.926 0.034 1.00 1.00 36 CYS A CA 10
ATOM 5830 C C . CYS A 1 36 ? -1.297 2.101 1.254 1.00 1.00 36 CYS A C 10
ATOM 5831 O O . CYS A 1 36 ? -0.156 1.668 1.436 1.00 1.00 36 CYS A O 10
ATOM 5838 N N . TYR A 1 37 ? -2.286 1.852 2.120 1.00 1.00 37 TYR A N 10
ATOM 5839 C CA . TYR A 1 37 ? -2.189 1.067 3.316 1.00 1.00 37 TYR A CA 10
ATOM 5840 C C . TYR A 1 37 ? -2.867 -0.247 3.015 1.00 1.00 37 TYR A C 10
ATOM 5841 O O . TYR A 1 37 ? -3.930 -0.200 2.402 1.00 1.00 37 TYR A O 10
ATOM 5859 N N . PRO A 1 38 ? -2.406 -1.434 3.394 1.00 1.00 38 PRO A N 10
ATOM 5860 C CA . PRO A 1 38 ? -3.246 -2.630 3.410 1.00 1.00 38 PRO A CA 10
ATOM 5861 C C . PRO A 1 38 ? -4.054 -2.720 4.684 1.00 1.00 38 PRO A C 10
ATOM 5862 O O . PRO A 1 38 ? -4.216 -3.784 5.272 1.00 1.00 38 PRO A O 10
ATOM 5873 N N . HIS A 1 39 ? -4.589 -1.579 5.093 1.00 1.00 39 HIS A N 10
ATOM 5874 C CA . HIS A 1 39 ? -5.271 -1.344 6.326 1.00 1.00 39 HIS A CA 10
ATOM 5875 C C . HIS A 1 39 ? -6.029 -0.002 6.254 1.00 1.00 39 HIS A C 10
ATOM 5876 O O . HIS A 1 39 ? -6.036 0.624 5.167 1.00 1.00 39 HIS A O 10
ATOM 5891 N N . THR A 1 1 ? 2.167 0.490 0.822 1.00 1.00 1 THR A N 11
ATOM 5892 C CA . THR A 1 1 ? 2.617 0.528 -0.613 1.00 1.00 1 THR A CA 11
ATOM 5893 C C . THR A 1 1 ? 2.523 1.919 -1.181 1.00 1.00 1 THR A C 11
ATOM 5894 O O . THR A 1 1 ? 2.056 2.844 -0.525 1.00 1.00 1 THR A O 11
ATOM 5907 N N . VAL A 1 2 ? 3.023 2.122 -2.402 1.00 1.00 2 VAL A N 11
ATOM 5908 C CA . VAL A 1 2 ? 3.085 3.385 -3.072 1.00 1.00 2 VAL A CA 11
ATOM 5909 C C . VAL A 1 2 ? 2.764 2.955 -4.474 1.00 1.00 2 VAL A C 11
ATOM 5910 O O . VAL A 1 2 ? 3.239 1.924 -4.940 1.00 1.00 2 VAL A O 11
ATOM 5923 N N . ILE A 1 3 ? 1.908 3.712 -5.138 1.00 1.00 3 ILE A N 11
ATOM 5924 C CA . ILE A 1 3 ? 1.657 3.736 -6.527 1.00 1.00 3 ILE A CA 11
ATOM 5925 C C . ILE A 1 3 ? 1.937 5.173 -6.870 1.00 1.00 3 ILE A C 11
ATOM 5926 O O . ILE A 1 3 ? 1.788 6.075 -6.047 1.00 1.00 3 ILE A O 11
ATOM 5942 N N . ASP A 1 4 ? 2.261 5.409 -8.135 1.00 1.00 4 ASP A N 11
ATOM 5943 C CA . ASP A 1 4 ? 2.466 6.701 -8.729 1.00 1.00 4 ASP A CA 11
ATOM 5944 C C . ASP A 1 4 ? 1.179 7.246 -9.329 1.00 1.00 4 ASP A C 11
ATOM 5945 O O . ASP A 1 4 ? 1.112 7.823 -10.418 1.00 1.00 4 ASP A O 11
ATOM 5954 N N . VAL A 1 5 ? 0.111 7.114 -8.541 1.00 1.00 5 VAL A N 11
ATOM 5955 C CA . VAL A 1 5 ? -1.153 7.755 -8.772 1.00 1.00 5 VAL A CA 11
ATOM 5956 C C . VAL A 1 5 ? -1.012 9.123 -8.158 1.00 1.00 5 VAL A C 11
ATOM 5957 O O . VAL A 1 5 ? -0.733 9.270 -6.968 1.00 1.00 5 VAL A O 11
ATOM 5970 N N . LYS A 1 6 ? -1.096 10.163 -8.998 1.00 1.00 6 LYS A N 11
ATOM 5971 C CA . LYS A 1 6 ? -0.775 11.509 -8.602 1.00 1.00 6 LYS A CA 11
ATOM 5972 C C . LYS A 1 6 ? -2.047 12.265 -8.339 1.00 1.00 6 LYS A C 11
ATOM 5973 O O . LYS A 1 6 ? -3.067 12.092 -9.005 1.00 1.00 6 LYS A O 11
ATOM 5992 N N . CYS A 1 7 ? -2.023 13.069 -7.278 1.00 1.00 7 CYS A N 11
ATOM 5993 C CA . CYS A 1 7 ? -3.240 13.516 -6.660 1.00 1.00 7 CYS A CA 11
ATOM 5994 C C . CYS A 1 7 ? -3.169 14.820 -5.901 1.00 1.00 7 CYS A C 11
ATOM 5995 O O . CYS A 1 7 ? -2.127 15.311 -5.484 1.00 1.00 7 CYS A O 11
ATOM 6002 N N . THR A 1 8 ? -4.373 15.370 -5.661 1.00 1.00 8 THR A N 11
ATOM 6003 C CA . THR A 1 8 ? -4.635 16.442 -4.707 1.00 1.00 8 THR A CA 11
ATOM 6004 C C . THR A 1 8 ? -5.410 15.905 -3.513 1.00 1.00 8 THR A C 11
ATOM 6005 O O . THR A 1 8 ? -5.452 16.482 -2.433 1.00 1.00 8 THR A O 11
ATOM 6016 N N . SER A 1 9 ? -6.010 14.721 -3.673 1.00 1.00 9 SER A N 11
ATOM 6017 C CA . SER A 1 9 ? -6.880 14.114 -2.675 1.00 1.00 9 SER A CA 11
ATOM 6018 C C . SER A 1 9 ? -6.598 12.631 -2.631 1.00 1.00 9 SER A C 11
ATOM 6019 O O . SER A 1 9 ? -6.279 12.072 -3.681 1.00 1.00 9 SER A O 11
ATOM 6027 N N . PRO A 1 10 ? -6.748 11.904 -1.521 1.00 1.00 10 PRO A N 11
ATOM 6028 C CA . PRO A 1 10 ? -6.727 10.442 -1.537 1.00 1.00 10 PRO A CA 11
ATOM 6029 C C . PRO A 1 10 ? -7.848 9.853 -2.362 1.00 1.00 10 PRO A C 11
ATOM 6030 O O . PRO A 1 10 ? -7.732 8.713 -2.804 1.00 1.00 10 PRO A O 11
ATOM 6041 N N . LYS A 1 11 ? -8.923 10.627 -2.613 1.00 1.00 11 LYS A N 11
ATOM 6042 C CA . LYS A 1 11 ? -10.082 10.214 -3.397 1.00 1.00 11 LYS A CA 11
ATOM 6043 C C . LYS A 1 11 ? -9.709 9.631 -4.748 1.00 1.00 11 LYS A C 11
ATOM 6044 O O . LYS A 1 11 ? -10.161 8.560 -5.154 1.00 1.00 11 LYS A O 11
ATOM 6063 N N . GLN A 1 12 ? -8.785 10.320 -5.428 1.00 1.00 12 GLN A N 11
ATOM 6064 C CA . GLN A 1 12 ? -8.281 9.994 -6.749 1.00 1.00 12 GLN A CA 11
ATOM 6065 C C . GLN A 1 12 ? -7.524 8.680 -6.798 1.00 1.00 12 GLN A C 11
ATOM 6066 O O . GLN A 1 12 ? -7.407 8.043 -7.838 1.00 1.00 12 GLN A O 11
ATOM 6080 N N . CYS A 1 13 ? -7.013 8.233 -5.642 1.00 1.00 13 CYS A N 11
ATOM 6081 C CA . CYS A 1 13 ? -6.291 6.987 -5.538 1.00 1.00 13 CYS A CA 11
ATOM 6082 C C . CYS A 1 13 ? -7.173 5.868 -5.040 1.00 1.00 13 CYS A C 11
ATOM 6083 O O . CYS A 1 13 ? -6.781 4.706 -5.035 1.00 1.00 13 CYS A O 11
ATOM 6090 N N . LEU A 1 14 ? -8.414 6.159 -4.617 1.00 1.00 14 LEU A N 11
ATOM 6091 C CA . LEU A 1 14 ? -9.246 5.152 -3.992 1.00 1.00 14 LEU A CA 11
ATOM 6092 C C . LEU A 1 14 ? -9.617 3.992 -4.934 1.00 1.00 14 LEU A C 11
ATOM 6093 O O . LEU A 1 14 ? -9.372 2.844 -4.557 1.00 1.00 14 LEU A O 11
ATOM 6109 N N . PRO A 1 15 ? -10.122 4.180 -6.159 1.00 1.00 15 PRO A N 11
ATOM 6110 C CA . PRO A 1 15 ? -10.334 3.075 -7.098 1.00 1.00 15 PRO A CA 11
ATOM 6111 C C . PRO A 1 15 ? -9.099 2.225 -7.424 1.00 1.00 15 PRO A C 11
ATOM 6112 O O . PRO A 1 15 ? -9.293 1.013 -7.369 1.00 1.00 15 PRO A O 11
ATOM 6123 N N . PRO A 1 16 ? -7.871 2.670 -7.731 1.00 1.00 16 PRO A N 11
ATOM 6124 C CA . PRO A 1 16 ? -6.743 1.756 -7.891 1.00 1.00 16 PRO A CA 11
ATOM 6125 C C . PRO A 1 16 ? -6.322 1.107 -6.597 1.00 1.00 16 PRO A C 11
ATOM 6126 O O . PRO A 1 16 ? -5.938 -0.045 -6.580 1.00 1.00 16 PRO A O 11
ATOM 6137 N N . CYS A 1 17 ? -6.362 1.822 -5.476 1.00 1.00 17 CYS A N 11
ATOM 6138 C CA . CYS A 1 17 ? -5.941 1.294 -4.201 1.00 1.00 17 CYS A CA 11
ATOM 6139 C C . CYS A 1 17 ? -6.799 0.117 -3.763 1.00 1.00 17 CYS A C 11
ATOM 6140 O O . CYS A 1 17 ? -6.324 -0.878 -3.238 1.00 1.00 17 CYS A O 11
ATOM 6147 N N . LYS A 1 18 ? -8.114 0.196 -4.026 1.00 1.00 18 LYS A N 11
ATOM 6148 C CA . LYS A 1 18 ? -9.025 -0.902 -3.792 1.00 1.00 18 LYS A CA 11
ATOM 6149 C C . LYS A 1 18 ? -8.900 -2.089 -4.732 1.00 1.00 18 LYS A C 11
ATOM 6150 O O . LYS A 1 18 ? -9.541 -3.114 -4.521 1.00 1.00 18 LYS A O 11
ATOM 6169 N N . ALA A 1 19 ? -8.081 -1.969 -5.783 1.00 1.00 19 ALA A N 11
ATOM 6170 C CA . ALA A 1 19 ? -7.984 -2.929 -6.862 1.00 1.00 19 ALA A CA 11
ATOM 6171 C C . ALA A 1 19 ? -7.314 -4.217 -6.448 1.00 1.00 19 ALA A C 11
ATOM 6172 O O . ALA A 1 19 ? -7.853 -5.318 -6.502 1.00 1.00 19 ALA A O 11
ATOM 6179 N N . GLN A 1 20 ? -6.046 -4.044 -6.064 1.00 1.00 20 GLN A N 11
ATOM 6180 C CA . GLN A 1 20 ? -5.075 -5.077 -5.886 1.00 1.00 20 GLN A CA 11
ATOM 6181 C C . GLN A 1 20 ? -4.327 -4.970 -4.576 1.00 1.00 20 GLN A C 11
ATOM 6182 O O . GLN A 1 20 ? -3.890 -5.974 -4.017 1.00 1.00 20 GLN A O 11
ATOM 6196 N N . PHE A 1 21 ? -4.205 -3.763 -3.990 1.00 1.00 21 PHE A N 11
ATOM 6197 C CA . PHE A 1 21 ? -3.881 -3.616 -2.597 1.00 1.00 21 PHE A CA 11
ATOM 6198 C C . PHE A 1 21 ? -5.118 -3.959 -1.763 1.00 1.00 21 PHE A C 11
ATOM 6199 O O . PHE A 1 21 ? -5.050 -4.582 -0.705 1.00 1.00 21 PHE A O 11
ATOM 6216 N N . GLY A 1 22 ? -6.311 -3.637 -2.300 1.00 1.00 22 GLY A N 11
ATOM 6217 C CA . GLY A 1 22 ? -7.452 -4.526 -2.228 1.00 1.00 22 GLY A CA 11
ATOM 6218 C C . GLY A 1 22 ? -8.547 -4.151 -1.277 1.00 1.00 22 GLY A C 11
ATOM 6219 O O . GLY A 1 22 ? -8.789 -2.996 -0.931 1.00 1.00 22 GLY A O 11
ATOM 6223 N N . ILE A 1 23 ? -9.296 -5.164 -0.810 1.00 1.00 23 ILE A N 11
ATOM 6224 C CA . ILE A 1 23 ? -10.575 -5.004 -0.166 1.00 1.00 23 ILE A CA 11
ATOM 6225 C C . ILE A 1 23 ? -10.471 -4.378 1.194 1.00 1.00 23 ILE A C 11
ATOM 6226 O O . ILE A 1 23 ? -11.286 -3.550 1.601 1.00 1.00 23 ILE A O 11
ATOM 6242 N N . ARG A 1 24 ? -9.379 -4.671 1.907 1.00 1.00 24 ARG A N 11
ATOM 6243 C CA . ARG A 1 24 ? -9.068 -4.057 3.171 1.00 1.00 24 ARG A CA 11
ATOM 6244 C C . ARG A 1 24 ? -8.555 -2.638 2.954 1.00 1.00 24 ARG A C 11
ATOM 6245 O O . ARG A 1 24 ? -8.899 -1.737 3.710 1.00 1.00 24 ARG A O 11
ATOM 6266 N N . ALA A 1 25 ? -7.786 -2.402 1.879 1.00 1.00 25 ALA A N 11
ATOM 6267 C CA . ALA A 1 25 ? -6.893 -1.262 1.741 1.00 1.00 25 ALA A CA 11
ATOM 6268 C C . ALA A 1 25 ? -7.510 0.127 1.681 1.00 1.00 25 ALA A C 11
ATOM 6269 O O . ALA A 1 25 ? -8.706 0.306 1.431 1.00 1.00 25 ALA A O 11
ATOM 6276 N N . GLY A 1 26 ? -6.675 1.162 1.895 1.00 1.00 26 GLY A N 11
ATOM 6277 C CA . GLY A 1 26 ? -7.070 2.558 1.798 1.00 1.00 26 GLY A CA 11
ATOM 6278 C C . GLY A 1 26 ? -5.876 3.349 1.390 1.00 1.00 26 GLY A C 11
ATOM 6279 O O . GLY A 1 26 ? -4.756 2.858 1.389 1.00 1.00 26 GLY A O 11
ATOM 6283 N N . ALA A 1 27 ? -6.063 4.617 1.022 1.00 1.00 27 ALA A N 11
ATOM 6284 C CA . ALA A 1 27 ? -5.057 5.403 0.385 1.00 1.00 27 ALA A CA 11
ATOM 6285 C C . ALA A 1 27 ? -4.935 6.730 1.083 1.00 1.00 27 ALA A C 11
ATOM 6286 O O . ALA A 1 27 ? -5.880 7.288 1.638 1.00 1.00 27 ALA A O 11
ATOM 6293 N N . LYS A 1 28 ? -3.724 7.270 1.042 1.00 1.00 28 LYS A N 11
ATOM 6294 C CA . LYS A 1 28 ? -3.406 8.638 1.376 1.00 1.00 28 LYS A CA 11
ATOM 6295 C C . LYS A 1 28 ? -2.847 9.259 0.138 1.00 1.00 28 LYS A C 11
ATOM 6296 O O . LYS A 1 28 ? -2.254 8.591 -0.694 1.00 1.00 28 LYS A O 11
ATOM 6315 N N . CYS A 1 29 ? -3.009 10.580 0.034 1.00 1.00 29 CYS A N 11
ATOM 6316 C CA . CYS A 1 29 ? -2.245 11.393 -0.879 1.00 1.00 29 CYS A CA 11
ATOM 6317 C C . CYS A 1 29 ? -1.273 12.234 -0.078 1.00 1.00 29 CYS A C 11
ATOM 6318 O O . CYS A 1 29 ? -1.669 12.928 0.843 1.00 1.00 29 CYS A O 11
ATOM 6325 N N . MET A 1 30 ? 0.019 12.173 -0.397 1.00 1.00 30 MET A N 11
ATOM 6326 C CA . MET A 1 30 ? 1.020 13.009 0.213 1.00 1.00 30 MET A CA 11
ATOM 6327 C C . MET A 1 30 ? 2.188 13.150 -0.737 1.00 1.00 30 MET A C 11
ATOM 6328 O O . MET A 1 30 ? 2.493 12.241 -1.519 1.00 1.00 30 MET A O 11
ATOM 6342 N N . ASN A 1 31 ? 2.820 14.342 -0.751 1.00 1.00 31 ASN A N 11
ATOM 6343 C CA . ASN A 1 31 ? 3.841 14.772 -1.703 1.00 1.00 31 ASN A CA 11
ATOM 6344 C C . ASN A 1 31 ? 3.268 14.790 -3.120 1.00 1.00 31 ASN A C 11
ATOM 6345 O O . ASN A 1 31 ? 3.946 14.539 -4.112 1.00 1.00 31 ASN A O 11
ATOM 6356 N N . GLY A 1 32 ? 1.948 15.045 -3.200 1.00 1.00 32 GLY A N 11
ATOM 6357 C CA . GLY A 1 32 ? 1.163 14.986 -4.426 1.00 1.00 32 GLY A CA 11
ATOM 6358 C C . GLY A 1 32 ? 0.956 13.608 -5.007 1.00 1.00 32 GLY A C 11
ATOM 6359 O O . GLY A 1 32 ? 0.489 13.483 -6.135 1.00 1.00 32 GLY A O 11
ATOM 6363 N N . LYS A 1 33 ? 1.307 12.505 -4.300 1.00 1.00 33 LYS A N 11
ATOM 6364 C CA . LYS A 1 33 ? 1.206 11.191 -4.884 1.00 1.00 33 LYS A CA 11
ATOM 6365 C C . LYS A 1 33 ? 0.698 10.231 -3.828 1.00 1.00 33 LYS A C 11
ATOM 6366 O O . LYS A 1 33 ? 0.774 10.469 -2.621 1.00 1.00 33 LYS A O 11
ATOM 6385 N N . CYS A 1 34 ? 0.149 9.094 -4.252 1.00 1.00 34 CYS A N 11
ATOM 6386 C CA . CYS A 1 34 ? -0.529 8.169 -3.370 1.00 1.00 34 CYS A CA 11
ATOM 6387 C C . CYS A 1 34 ? 0.367 7.442 -2.382 1.00 1.00 34 CYS A C 11
ATOM 6388 O O . CYS A 1 34 ? 1.592 7.443 -2.502 1.00 1.00 34 CYS A O 11
ATOM 6395 N N . LYS A 1 35 ? -0.226 6.836 -1.346 1.00 1.00 35 LYS A N 11
ATOM 6396 C CA . LYS A 1 35 ? 0.398 6.021 -0.350 1.00 1.00 35 LYS A CA 11
ATOM 6397 C C . LYS A 1 35 ? -0.664 5.178 0.267 1.00 1.00 35 LYS A C 11
ATOM 6398 O O . LYS A 1 35 ? -1.437 5.581 1.131 1.00 1.00 35 LYS A O 11
ATOM 6417 N N . CYS A 1 36 ? -0.732 3.972 -0.254 1.00 1.00 36 CYS A N 11
ATOM 6418 C CA . CYS A 1 36 ? -1.671 2.926 0.034 1.00 1.00 36 CYS A CA 11
ATOM 6419 C C . CYS A 1 36 ? -1.297 2.101 1.254 1.00 1.00 36 CYS A C 11
ATOM 6420 O O . CYS A 1 36 ? -0.156 1.668 1.436 1.00 1.00 36 CYS A O 11
ATOM 6427 N N . TYR A 1 37 ? -2.286 1.852 2.120 1.00 1.00 37 TYR A N 11
ATOM 6428 C CA . TYR A 1 37 ? -2.189 1.067 3.316 1.00 1.00 37 TYR A CA 11
ATOM 6429 C C . TYR A 1 37 ? -2.867 -0.247 3.015 1.00 1.00 37 TYR A C 11
ATOM 6430 O O . TYR A 1 37 ? -3.930 -0.200 2.402 1.00 1.00 37 TYR A O 11
ATOM 6448 N N . PRO A 1 38 ? -2.406 -1.434 3.394 1.00 1.00 38 PRO A N 11
ATOM 6449 C CA . PRO A 1 38 ? -3.246 -2.630 3.410 1.00 1.00 38 PRO A CA 11
ATOM 6450 C C . PRO A 1 38 ? -4.054 -2.720 4.684 1.00 1.00 38 PRO A C 11
ATOM 6451 O O . PRO A 1 38 ? -4.216 -3.784 5.272 1.00 1.00 38 PRO A O 11
ATOM 6462 N N . HIS A 1 39 ? -4.589 -1.579 5.093 1.00 1.00 39 HIS A N 11
ATOM 6463 C CA . HIS A 1 39 ? -5.271 -1.344 6.326 1.00 1.00 39 HIS A CA 11
ATOM 6464 C C . HIS A 1 39 ? -6.029 -0.002 6.254 1.00 1.00 39 HIS A C 11
ATOM 6465 O O . HIS A 1 39 ? -6.036 0.624 5.167 1.00 1.00 39 HIS A O 11
ATOM 6480 N N . THR A 1 1 ? 4.305 2.010 1.458 1.00 1.00 1 THR A N 12
ATOM 6481 C CA . THR A 1 1 ? 3.738 1.782 0.070 1.00 1.00 1 THR A CA 12
ATOM 6482 C C . THR A 1 1 ? 3.730 3.067 -0.722 1.00 1.00 1 THR A C 12
ATOM 6483 O O . THR A 1 1 ? 3.709 4.148 -0.142 1.00 1.00 1 THR A O 12
ATOM 6496 N N . VAL A 1 2 ? 3.777 2.990 -2.064 1.00 1.00 2 VAL A N 12
ATOM 6497 C CA . VAL A 1 2 ? 3.716 4.111 -2.966 1.00 1.00 2 VAL A CA 12
ATOM 6498 C C . VAL A 1 2 ? 3.200 3.427 -4.205 1.00 1.00 2 VAL A C 12
ATOM 6499 O O . VAL A 1 2 ? 3.624 2.317 -4.510 1.00 1.00 2 VAL A O 12
ATOM 6512 N N . ILE A 1 3 ? 2.265 4.040 -4.919 1.00 1.00 3 ILE A N 12
ATOM 6513 C CA . ILE A 1 3 ? 2.005 3.861 -6.295 1.00 1.00 3 ILE A CA 12
ATOM 6514 C C . ILE A 1 3 ? 2.055 5.289 -6.781 1.00 1.00 3 ILE A C 12
ATOM 6515 O O . ILE A 1 3 ? 1.770 6.229 -6.037 1.00 1.00 3 ILE A O 12
ATOM 6531 N N . ASP A 1 4 ? 2.404 5.479 -8.049 1.00 1.00 4 ASP A N 12
ATOM 6532 C CA . ASP A 1 4 ? 2.588 6.752 -8.691 1.00 1.00 4 ASP A CA 12
ATOM 6533 C C . ASP A 1 4 ? 1.363 7.146 -9.503 1.00 1.00 4 ASP A C 12
ATOM 6534 O O . ASP A 1 4 ? 1.404 7.570 -10.659 1.00 1.00 4 ASP A O 12
ATOM 6543 N N . VAL A 1 5 ? 0.216 7.049 -8.823 1.00 1.00 5 VAL A N 12
ATOM 6544 C CA . VAL A 1 5 ? -1.021 7.664 -9.221 1.00 1.00 5 VAL A CA 12
ATOM 6545 C C . VAL A 1 5 ? -1.028 9.007 -8.535 1.00 1.00 5 VAL A C 12
ATOM 6546 O O . VAL A 1 5 ? -0.950 9.083 -7.308 1.00 1.00 5 VAL A O 12
ATOM 6559 N N . LYS A 1 6 ? -1.033 10.101 -9.316 1.00 1.00 6 LYS A N 12
ATOM 6560 C CA . LYS A 1 6 ? -0.786 11.428 -8.797 1.00 1.00 6 LYS A CA 12
ATOM 6561 C C . LYS A 1 6 ? -2.072 12.086 -8.332 1.00 1.00 6 LYS A C 12
ATOM 6562 O O . LYS A 1 6 ? -3.143 11.886 -8.906 1.00 1.00 6 LYS A O 12
ATOM 6581 N N . CYS A 1 7 ? -2.006 12.868 -7.244 1.00 1.00 7 CYS A N 12
ATOM 6582 C CA . CYS A 1 7 ? -3.177 13.395 -6.608 1.00 1.00 7 CYS A CA 12
ATOM 6583 C C . CYS A 1 7 ? -3.039 14.754 -5.973 1.00 1.00 7 CYS A C 12
ATOM 6584 O O . CYS A 1 7 ? -1.997 15.178 -5.487 1.00 1.00 7 CYS A O 12
ATOM 6591 N N . THR A 1 8 ? -4.209 15.407 -5.917 1.00 1.00 8 THR A N 12
ATOM 6592 C CA . THR A 1 8 ? -4.574 16.473 -5.004 1.00 1.00 8 THR A CA 12
ATOM 6593 C C . THR A 1 8 ? -5.278 15.880 -3.814 1.00 1.00 8 THR A C 12
ATOM 6594 O O . THR A 1 8 ? -5.086 16.228 -2.653 1.00 1.00 8 THR A O 12
ATOM 6605 N N . SER A 1 9 ? -6.147 14.919 -4.111 1.00 1.00 9 SER A N 12
ATOM 6606 C CA . SER A 1 9 ? -7.147 14.406 -3.184 1.00 1.00 9 SER A CA 12
ATOM 6607 C C . SER A 1 9 ? -6.808 13.004 -2.724 1.00 1.00 9 SER A C 12
ATOM 6608 O O . SER A 1 9 ? -6.277 12.218 -3.511 1.00 1.00 9 SER A O 12
ATOM 6616 N N . PRO A 1 10 ? -7.142 12.568 -1.509 1.00 1.00 10 PRO A N 12
ATOM 6617 C CA . PRO A 1 10 ? -7.126 11.150 -1.171 1.00 1.00 10 PRO A CA 12
ATOM 6618 C C . PRO A 1 10 ? -8.108 10.346 -1.989 1.00 1.00 10 PRO A C 12
ATOM 6619 O O . PRO A 1 10 ? -7.911 9.150 -2.170 1.00 1.00 10 PRO A O 12
ATOM 6630 N N . LYS A 1 11 ? -9.173 10.962 -2.527 1.00 1.00 11 LYS A N 12
ATOM 6631 C CA . LYS A 1 11 ? -10.167 10.229 -3.296 1.00 1.00 11 LYS A CA 12
ATOM 6632 C C . LYS A 1 11 ? -9.609 9.622 -4.572 1.00 1.00 11 LYS A C 12
ATOM 6633 O O . LYS A 1 11 ? -9.938 8.500 -4.943 1.00 1.00 11 LYS A O 12
ATOM 6652 N N . GLN A 1 12 ? -8.648 10.308 -5.203 1.00 1.00 12 GLN A N 12
ATOM 6653 C CA . GLN A 1 12 ? -7.921 9.828 -6.367 1.00 1.00 12 GLN A CA 12
ATOM 6654 C C . GLN A 1 12 ? -7.064 8.590 -6.094 1.00 1.00 12 GLN A C 12
ATOM 6655 O O . GLN A 1 12 ? -6.640 7.887 -7.005 1.00 1.00 12 GLN A O 12
ATOM 6669 N N . CYS A 1 13 ? -6.817 8.277 -4.809 1.00 1.00 13 CYS A N 12
ATOM 6670 C CA . CYS A 1 13 ? -6.076 7.108 -4.388 1.00 1.00 13 CYS A CA 12
ATOM 6671 C C . CYS A 1 13 ? -6.993 5.905 -4.196 1.00 1.00 13 CYS A C 12
ATOM 6672 O O . CYS A 1 13 ? -6.559 4.753 -4.268 1.00 1.00 13 CYS A O 12
ATOM 6679 N N . LEU A 1 14 ? -8.315 6.130 -3.985 1.00 1.00 14 LEU A N 12
ATOM 6680 C CA . LEU A 1 14 ? -9.250 5.083 -3.668 1.00 1.00 14 LEU A CA 12
ATOM 6681 C C . LEU A 1 14 ? -9.440 4.062 -4.794 1.00 1.00 14 LEU A C 12
ATOM 6682 O O . LEU A 1 14 ? -9.277 2.874 -4.511 1.00 1.00 14 LEU A O 12
ATOM 6698 N N . PRO A 1 15 ? -9.753 4.391 -6.055 1.00 1.00 15 PRO A N 12
ATOM 6699 C CA . PRO A 1 15 ? -9.865 3.383 -7.101 1.00 1.00 15 PRO A CA 12
ATOM 6700 C C . PRO A 1 15 ? -8.568 2.641 -7.435 1.00 1.00 15 PRO A C 12
ATOM 6701 O O . PRO A 1 15 ? -8.748 1.450 -7.678 1.00 1.00 15 PRO A O 12
ATOM 6712 N N . PRO A 1 16 ? -7.307 3.101 -7.472 1.00 1.00 16 PRO A N 12
ATOM 6713 C CA . PRO A 1 16 ? -6.173 2.194 -7.623 1.00 1.00 16 PRO A CA 12
ATOM 6714 C C . PRO A 1 16 ? -5.947 1.349 -6.399 1.00 1.00 16 PRO A C 12
ATOM 6715 O O . PRO A 1 16 ? -5.642 0.164 -6.512 1.00 1.00 16 PRO A O 12
ATOM 6726 N N . CYS A 1 17 ? -6.097 1.914 -5.199 1.00 1.00 17 CYS A N 12
ATOM 6727 C CA . CYS A 1 17 ? -5.920 1.190 -3.964 1.00 1.00 17 CYS A CA 12
ATOM 6728 C C . CYS A 1 17 ? -6.832 -0.013 -3.881 1.00 1.00 17 CYS A C 12
ATOM 6729 O O . CYS A 1 17 ? -6.438 -1.153 -3.640 1.00 1.00 17 CYS A O 12
ATOM 6736 N N . LYS A 1 18 ? -8.113 0.219 -4.153 1.00 1.00 18 LYS A N 12
ATOM 6737 C CA . LYS A 1 18 ? -9.130 -0.793 -4.252 1.00 1.00 18 LYS A CA 12
ATOM 6738 C C . LYS A 1 18 ? -9.058 -1.690 -5.479 1.00 1.00 18 LYS A C 12
ATOM 6739 O O . LYS A 1 18 ? -9.765 -2.693 -5.572 1.00 1.00 18 LYS A O 12
ATOM 6758 N N . ALA A 1 19 ? -8.196 -1.376 -6.445 1.00 1.00 19 ALA A N 12
ATOM 6759 C CA . ALA A 1 19 ? -8.045 -2.159 -7.654 1.00 1.00 19 ALA A CA 12
ATOM 6760 C C . ALA A 1 19 ? -7.366 -3.476 -7.364 1.00 1.00 19 ALA A C 12
ATOM 6761 O O . ALA A 1 19 ? -7.918 -4.570 -7.443 1.00 1.00 19 ALA A O 12
ATOM 6768 N N . GLN A 1 20 ? -6.092 -3.314 -7.017 1.00 1.00 20 GLN A N 12
ATOM 6769 C CA . GLN A 1 20 ? -5.090 -4.315 -6.907 1.00 1.00 20 GLN A CA 12
ATOM 6770 C C . GLN A 1 20 ? -4.774 -4.591 -5.462 1.00 1.00 20 GLN A C 12
ATOM 6771 O O . GLN A 1 20 ? -4.604 -5.726 -5.028 1.00 1.00 20 GLN A O 12
ATOM 6785 N N . PHE A 1 21 ? -4.630 -3.507 -4.685 1.00 1.00 21 PHE A N 12
ATOM 6786 C CA . PHE A 1 21 ? -3.847 -3.517 -3.487 1.00 1.00 21 PHE A CA 12
ATOM 6787 C C . PHE A 1 21 ? -4.624 -3.944 -2.266 1.00 1.00 21 PHE A C 12
ATOM 6788 O O . PHE A 1 21 ? -4.054 -4.458 -1.308 1.00 1.00 21 PHE A O 12
ATOM 6805 N N . GLY A 1 22 ? -5.961 -3.786 -2.237 1.00 1.00 22 GLY A N 12
ATOM 6806 C CA . GLY A 1 22 ? -6.642 -4.478 -1.165 1.00 1.00 22 GLY A CA 12
ATOM 6807 C C . GLY A 1 22 ? -8.132 -4.481 -1.160 1.00 1.00 22 GLY A C 12
ATOM 6808 O O . GLY A 1 22 ? -8.823 -3.767 -1.885 1.00 1.00 22 GLY A O 12
ATOM 6812 N N . ILE A 1 23 ? -8.692 -5.354 -0.305 1.00 1.00 23 ILE A N 12
ATOM 6813 C CA . ILE A 1 23 ? -10.113 -5.451 -0.035 1.00 1.00 23 ILE A CA 12
ATOM 6814 C C . ILE A 1 23 ? -10.624 -4.281 0.758 1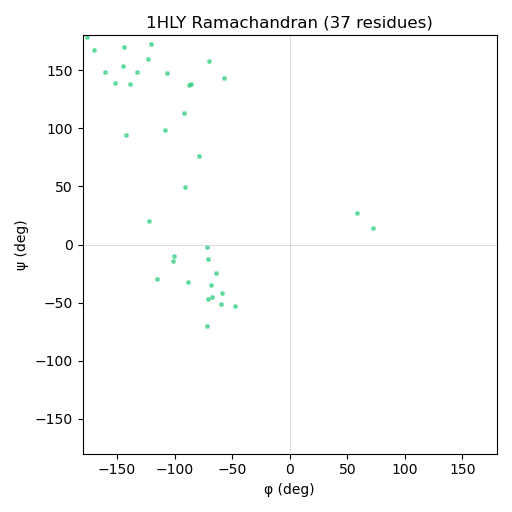.00 1.00 23 ILE A C 12
ATOM 6815 O O . ILE A 1 23 ? -11.475 -3.519 0.314 1.00 1.00 23 ILE A O 12
ATOM 6831 N N . ARG A 1 24 ? -10.076 -4.120 1.969 1.00 1.00 24 ARG A N 12
ATOM 6832 C CA . ARG A 1 24 ? -10.519 -3.150 2.945 1.00 1.00 24 ARG A CA 12
ATOM 6833 C C . ARG A 1 24 ? -9.527 -1.994 3.006 1.00 1.00 24 ARG A C 12
ATOM 6834 O O . ARG A 1 24 ? -9.555 -1.158 3.903 1.00 1.00 24 ARG A O 12
ATOM 6855 N N . ALA A 1 25 ? -8.590 -1.956 2.046 1.00 1.00 25 ALA A N 12
ATOM 6856 C CA . ALA A 1 25 ? -7.430 -1.067 2.082 1.00 1.00 25 ALA A CA 12
ATOM 6857 C C . ALA A 1 25 ? -7.756 0.424 2.148 1.00 1.00 25 ALA A C 12
ATOM 6858 O O . ALA A 1 25 ? -8.757 0.893 1.610 1.00 1.00 25 ALA A O 12
ATOM 6865 N N . GLY A 1 26 ? -6.907 1.207 2.851 1.00 1.00 26 GLY A N 12
ATOM 6866 C CA . GLY A 1 26 ? -7.117 2.630 3.064 1.00 1.00 26 GLY A CA 12
ATOM 6867 C C . GLY A 1 26 ? -6.252 3.362 2.110 1.00 1.00 26 GLY A C 12
ATOM 6868 O O . GLY A 1 26 ? -5.376 2.786 1.491 1.00 1.00 26 GLY A O 12
ATOM 6872 N N . ALA A 1 27 ? -6.446 4.658 1.929 1.00 1.00 27 ALA A N 12
ATOM 6873 C CA . ALA A 1 27 ? -5.896 5.277 0.757 1.00 1.00 27 ALA A CA 12
ATOM 6874 C C . ALA A 1 27 ? -5.774 6.765 0.978 1.00 1.00 27 ALA A C 12
ATOM 6875 O O . ALA A 1 27 ? -6.734 7.441 1.351 1.00 1.00 27 ALA A O 12
ATOM 6882 N N . LYS A 1 28 ? -4.579 7.337 0.758 1.00 1.00 28 LYS A N 12
ATOM 6883 C CA . LYS A 1 28 ? -4.452 8.778 0.868 1.00 1.00 28 LYS A CA 12
ATOM 6884 C C . LYS A 1 28 ? -3.367 9.298 -0.019 1.00 1.00 28 LYS A C 12
ATOM 6885 O O . LYS A 1 28 ? -2.626 8.562 -0.658 1.00 1.00 28 LYS A O 12
ATOM 6904 N N . CYS A 1 29 ? -3.263 10.630 -0.092 1.00 1.00 29 CYS A N 12
ATOM 6905 C CA . CYS A 1 29 ? -2.287 11.315 -0.912 1.00 1.00 29 CYS A CA 12
ATOM 6906 C C . CYS A 1 29 ? -1.128 11.801 -0.051 1.00 1.00 29 CYS A C 12
ATOM 6907 O O . CYS A 1 29 ? -1.327 12.245 1.077 1.00 1.00 29 CYS A O 12
ATOM 6914 N N . MET A 1 30 ? 0.104 11.687 -0.558 1.00 1.00 30 MET A N 12
ATOM 6915 C CA . MET A 1 30 ? 1.299 12.271 0.012 1.00 1.00 30 MET A CA 12
ATOM 6916 C C . MET A 1 30 ? 2.394 12.241 -1.028 1.00 1.00 30 MET A C 12
ATOM 6917 O O . MET A 1 30 ? 2.437 11.325 -1.847 1.00 1.00 30 MET A O 12
ATOM 6931 N N . ASN A 1 31 ? 3.293 13.248 -1.061 1.00 1.00 31 ASN A N 12
ATOM 6932 C CA . ASN A 1 31 ? 4.335 13.397 -2.087 1.00 1.00 31 ASN A CA 12
ATOM 6933 C C . ASN A 1 31 ? 3.699 13.597 -3.469 1.00 1.00 31 ASN A C 12
ATOM 6934 O O . ASN A 1 31 ? 4.227 13.226 -4.509 1.00 1.00 31 ASN A O 12
ATOM 6945 N N . GLY A 1 32 ? 2.483 14.176 -3.471 1.00 1.00 32 GLY A N 12
ATOM 6946 C CA . GLY A 1 32 ? 1.645 14.325 -4.659 1.00 1.00 32 GLY A CA 12
ATOM 6947 C C . GLY A 1 32 ? 1.146 13.034 -5.261 1.00 1.00 32 GLY A C 12
ATOM 6948 O O . GLY A 1 32 ? 0.698 13.021 -6.401 1.00 1.00 32 GLY A O 12
ATOM 6952 N N . LYS A 1 33 ? 1.206 11.893 -4.541 1.00 1.00 33 LYS A N 12
ATOM 6953 C CA . LYS A 1 33 ? 0.830 10.628 -5.114 1.00 1.00 33 LYS A CA 12
ATOM 6954 C C . LYS A 1 33 ? 0.277 9.694 -4.051 1.00 1.00 33 LYS A C 12
ATOM 6955 O O . LYS A 1 33 ? 0.428 9.881 -2.842 1.00 1.00 33 LYS A O 12
ATOM 6974 N N . CYS A 1 34 ? -0.418 8.655 -4.492 1.00 1.00 34 CYS A N 12
ATOM 6975 C CA . CYS A 1 34 ? -1.189 7.740 -3.663 1.00 1.00 34 CYS A CA 12
ATOM 6976 C C . CYS A 1 34 ? -0.372 6.916 -2.686 1.00 1.00 34 CYS A C 12
ATOM 6977 O O . CYS A 1 34 ? 0.816 6.651 -2.840 1.00 1.00 34 CYS A O 12
ATOM 6984 N N . LYS A 1 35 ? -1.038 6.549 -1.592 1.00 1.00 35 LYS A N 12
ATOM 6985 C CA . LYS A 1 35 ? -0.521 5.826 -0.474 1.00 1.00 35 LYS A CA 12
ATOM 6986 C C . LYS A 1 35 ? -1.648 4.923 -0.061 1.00 1.00 35 LYS A C 12
ATOM 6987 O O . LYS A 1 35 ? -2.486 5.275 0.753 1.00 1.00 35 LYS A O 12
ATOM 7006 N N . CYS A 1 36 ? -1.719 3.758 -0.706 1.00 1.00 36 CYS A N 12
ATOM 7007 C CA . CYS A 1 36 ? -2.633 2.689 -0.354 1.00 1.00 36 CYS A CA 12
ATOM 7008 C C . CYS A 1 36 ? -2.108 1.866 0.810 1.00 1.00 36 CYS A C 12
ATOM 7009 O O . CYS A 1 36 ? -0.965 1.408 0.801 1.00 1.00 36 CYS A O 12
ATOM 7016 N N . TYR A 1 37 ? -2.929 1.675 1.849 1.00 1.00 37 TYR A N 12
ATOM 7017 C CA . TYR A 1 37 ? -2.611 0.976 3.067 1.00 1.00 37 TYR A CA 12
ATOM 7018 C C . TYR A 1 37 ? -3.399 -0.319 3.117 1.00 1.00 37 TYR A C 12
ATOM 7019 O O . TYR A 1 37 ? -4.559 -0.295 3.536 1.00 1.00 37 TYR A O 12
ATOM 7037 N N . PRO A 1 38 ? -2.880 -1.476 2.716 1.00 1.00 38 PRO A N 12
ATOM 7038 C CA . PRO A 1 38 ? -3.505 -2.765 3.003 1.00 1.00 38 PRO A CA 12
ATOM 7039 C C . PRO A 1 38 ? -3.228 -3.217 4.432 1.00 1.00 38 PRO A C 12
ATOM 7040 O O . PRO A 1 38 ? -2.531 -4.202 4.652 1.00 1.00 38 PRO A O 12
ATOM 7051 N N . HIS A 1 39 ? -3.785 -2.494 5.406 1.00 1.00 39 HIS A N 12
ATOM 7052 C CA . HIS A 1 39 ? -3.709 -2.782 6.814 1.00 1.00 39 HIS A CA 12
ATOM 7053 C C . HIS A 1 39 ? -4.946 -2.120 7.449 1.00 1.00 39 HIS A C 12
ATOM 7054 O O . HIS A 1 39 ? -5.279 -0.975 7.042 1.00 1.00 39 HIS A O 12
ATOM 7069 N N . THR A 1 1 ? 0.488 -0.302 -0.518 1.00 1.00 1 THR A N 13
ATOM 7070 C CA . THR A 1 1 ? 1.644 -0.002 -1.445 1.00 1.00 1 THR A CA 13
ATOM 7071 C C . THR A 1 1 ? 1.873 1.470 -1.610 1.00 1.00 1 THR A C 13
ATOM 7072 O O . THR A 1 1 ? 1.155 2.300 -1.064 1.00 1.00 1 THR A O 13
ATOM 7085 N N . VAL A 1 2 ? 2.902 1.846 -2.374 1.00 1.00 2 VAL A N 13
ATOM 7086 C CA . VAL A 1 2 ? 3.128 3.184 -2.828 1.00 1.00 2 VAL A CA 13
ATOM 7087 C C . VAL A 1 2 ? 3.121 2.939 -4.306 1.00 1.00 2 VAL A C 13
ATOM 7088 O O . VAL A 1 2 ? 3.756 2.018 -4.809 1.00 1.00 2 VAL A O 13
ATOM 7101 N N . ILE A 1 3 ? 2.308 3.712 -4.986 1.00 1.00 3 ILE A N 13
ATOM 7102 C CA . ILE A 1 3 ? 2.116 3.811 -6.375 1.00 1.00 3 ILE A CA 13
ATOM 7103 C C . ILE A 1 3 ? 2.247 5.298 -6.570 1.00 1.00 3 ILE A C 13
ATOM 7104 O O . ILE A 1 3 ? 1.935 6.093 -5.683 1.00 1.00 3 ILE A O 13
ATOM 7120 N N . ASP A 1 4 ? 2.653 5.692 -7.768 1.00 1.00 4 ASP A N 13
ATOM 7121 C CA . ASP A 1 4 ? 2.743 7.047 -8.228 1.00 1.00 4 ASP A CA 13
ATOM 7122 C C . ASP A 1 4 ? 1.498 7.417 -9.037 1.00 1.00 4 ASP A C 13
ATOM 7123 O O . ASP A 1 4 ? 1.517 7.968 -10.140 1.00 1.00 4 ASP A O 13
ATOM 7132 N N . VAL A 1 5 ? 0.349 7.155 -8.398 1.00 1.00 5 VAL A N 13
ATOM 7133 C CA . VAL A 1 5 ? -0.926 7.709 -8.762 1.00 1.00 5 VAL A CA 13
ATOM 7134 C C . VAL A 1 5 ? -0.945 9.098 -8.166 1.00 1.00 5 VAL A C 13
ATOM 7135 O O . VAL A 1 5 ? -0.705 9.279 -6.970 1.00 1.00 5 VAL A O 13
ATOM 7148 N N . LYS A 1 6 ? -1.164 10.122 -9.008 1.00 1.00 6 LYS A N 13
ATOM 7149 C CA . LYS A 1 6 ? -1.073 11.500 -8.589 1.00 1.00 6 LYS A CA 13
ATOM 7150 C C . LYS A 1 6 ? -2.336 11.921 -7.875 1.00 1.00 6 LYS A C 13
ATOM 7151 O O . LYS A 1 6 ? -3.442 11.506 -8.218 1.00 1.00 6 LYS A O 13
ATOM 7170 N N . CYS A 1 7 ? -2.191 12.749 -6.839 1.00 1.00 7 CYS A N 13
ATOM 7171 C CA . CYS A 1 7 ? -3.327 13.161 -6.060 1.00 1.00 7 CYS A CA 13
ATOM 7172 C C . CYS A 1 7 ? -3.340 14.604 -5.617 1.00 1.00 7 CYS A C 13
ATOM 7173 O O . CYS A 1 7 ? -2.332 15.257 -5.365 1.00 1.00 7 CYS A O 13
ATOM 7180 N N . THR A 1 8 ? -4.582 15.084 -5.496 1.00 1.00 8 THR A N 13
ATOM 7181 C CA . THR A 1 8 ? -5.028 16.373 -4.998 1.00 1.00 8 THR A CA 13
ATOM 7182 C C . THR A 1 8 ? -5.808 16.136 -3.718 1.00 1.00 8 THR A C 13
ATOM 7183 O O . THR A 1 8 ? -6.222 17.033 -2.990 1.00 1.00 8 THR A O 13
ATOM 7194 N N . SER A 1 9 ? -6.076 14.855 -3.447 1.00 1.00 9 SER A N 13
ATOM 7195 C CA . SER A 1 9 ? -7.023 14.384 -2.460 1.00 1.00 9 SER A CA 13
ATOM 7196 C C . SER A 1 9 ? -6.893 12.879 -2.395 1.00 1.00 9 SER A C 13
ATOM 7197 O O . SER A 1 9 ? -6.431 12.273 -3.360 1.00 1.00 9 SER A O 13
ATOM 7205 N N . PRO A 1 10 ? -7.285 12.181 -1.333 1.00 1.00 10 PRO A N 13
ATOM 7206 C CA . PRO A 1 10 ? -7.131 10.726 -1.252 1.00 1.00 10 PRO A CA 13
ATOM 7207 C C . PRO A 1 10 ? -8.030 9.998 -2.226 1.00 1.00 10 PRO A C 13
ATOM 7208 O O . PRO A 1 10 ? -7.680 8.915 -2.690 1.00 1.00 10 PRO A O 13
ATOM 7219 N N . LYS A 1 11 ? -9.188 10.597 -2.566 1.00 1.00 11 LYS A N 13
ATOM 7220 C CA . LYS A 1 11 ? -10.246 9.992 -3.359 1.00 1.00 11 LYS A CA 13
ATOM 7221 C C . LYS A 1 11 ? -9.767 9.470 -4.701 1.00 1.00 11 LYS A C 13
ATOM 7222 O O . LYS A 1 11 ? -10.109 8.372 -5.129 1.00 1.00 11 LYS A O 13
ATOM 7241 N N . GLN A 1 12 ? -8.877 10.240 -5.343 1.00 1.00 12 GLN A N 13
ATOM 7242 C CA . GLN A 1 12 ? -8.269 9.925 -6.625 1.00 1.00 12 GLN A CA 13
ATOM 7243 C C . GLN A 1 12 ? -7.490 8.626 -6.637 1.00 1.00 12 GLN A C 13
ATOM 7244 O O . GLN A 1 12 ? -7.408 7.937 -7.649 1.00 1.00 12 GLN A O 13
ATOM 7258 N N . CYS A 1 13 ? -6.934 8.231 -5.483 1.00 1.00 13 CYS A N 13
ATOM 7259 C CA . CYS A 1 13 ? -6.203 6.978 -5.406 1.00 1.00 13 CYS A CA 13
ATOM 7260 C C . CYS A 1 13 ? -7.024 5.846 -4.824 1.00 1.00 13 CYS A C 13
ATOM 7261 O O . CYS A 1 13 ? -6.588 4.697 -4.779 1.00 1.00 13 CYS A O 13
ATOM 7268 N N . LEU A 1 14 ? -8.264 6.116 -4.388 1.00 1.00 14 LEU A N 13
ATOM 7269 C CA . LEU A 1 14 ? -9.098 5.081 -3.807 1.00 1.00 14 LEU A CA 13
ATOM 7270 C C . LEU A 1 14 ? -9.420 3.930 -4.770 1.00 1.00 14 LEU A C 13
ATOM 7271 O O . LEU A 1 14 ? -9.152 2.786 -4.394 1.00 1.00 14 LEU A O 13
ATOM 7287 N N . PRO A 1 15 ? -9.918 4.107 -6.000 1.00 1.00 15 PRO A N 13
ATOM 7288 C CA . PRO A 1 15 ? -10.104 2.988 -6.914 1.00 1.00 15 PRO A CA 13
ATOM 7289 C C . PRO A 1 15 ? -8.824 2.251 -7.334 1.00 1.00 15 PRO A C 13
ATOM 7290 O O . PRO A 1 15 ? -8.968 1.033 -7.404 1.00 1.00 15 PRO A O 13
ATOM 7301 N N . PRO A 1 16 ? -7.605 2.752 -7.601 1.00 1.00 16 PRO A N 13
ATOM 7302 C CA . PRO A 1 16 ? -6.451 1.880 -7.816 1.00 1.00 16 PRO A CA 13
ATOM 7303 C C . PRO A 1 16 ? -6.021 1.164 -6.561 1.00 1.00 16 PRO A C 13
ATOM 7304 O O . PRO A 1 16 ? -5.633 0.001 -6.605 1.00 1.00 16 PRO A O 13
ATOM 7315 N N . CYS A 1 17 ? -6.070 1.822 -5.405 1.00 1.00 17 CYS A N 13
ATOM 7316 C CA . CYS A 1 17 ? -5.694 1.232 -4.143 1.00 1.00 17 CYS A CA 13
ATOM 7317 C C . CYS A 1 17 ? -6.523 0.000 -3.829 1.00 1.00 17 CYS A C 13
ATOM 7318 O O . CYS A 1 17 ? -6.033 -1.090 -3.552 1.00 1.00 17 CYS A O 13
ATOM 7325 N N . LYS A 1 18 ? -7.841 0.152 -3.928 1.00 1.00 18 LYS A N 13
ATOM 7326 C CA . LYS A 1 18 ? -8.803 -0.916 -3.835 1.00 1.00 18 LYS A CA 13
ATOM 7327 C C . LYS A 1 18 ? -8.870 -1.883 -5.010 1.00 1.00 18 LYS A C 13
ATOM 7328 O O . LYS A 1 18 ? -9.648 -2.835 -4.987 1.00 1.00 18 LYS A O 13
ATOM 7347 N N . ALA A 1 19 ? -8.056 -1.676 -6.053 1.00 1.00 19 ALA A N 13
ATOM 7348 C CA . ALA A 1 19 ? -8.093 -2.475 -7.271 1.00 1.00 19 ALA A CA 13
ATOM 7349 C C . ALA A 1 19 ? -7.576 -3.877 -7.053 1.00 1.00 19 ALA A C 13
ATOM 7350 O O . ALA A 1 19 ? -8.099 -4.875 -7.541 1.00 1.00 19 ALA A O 13
ATOM 7357 N N . GLN A 1 20 ? -6.472 -3.931 -6.306 1.00 1.00 20 GLN A N 13
ATOM 7358 C CA . GLN A 1 20 ? -5.695 -5.106 -6.091 1.00 1.00 20 GLN A CA 13
ATOM 7359 C C . GLN A 1 20 ? -4.891 -5.032 -4.815 1.00 1.00 20 GLN A C 13
ATOM 7360 O O . GLN A 1 20 ? -4.575 -6.051 -4.209 1.00 1.00 20 GLN A O 13
ATOM 7374 N N . PHE A 1 21 ? -4.533 -3.824 -4.334 1.00 1.00 21 PHE A N 13
ATOM 7375 C CA . PHE A 1 21 ? -3.590 -3.689 -3.263 1.00 1.00 21 PHE A CA 13
ATOM 7376 C C . PHE A 1 21 ? -4.191 -3.956 -1.905 1.00 1.00 21 PHE A C 13
ATOM 7377 O O . PHE A 1 21 ? -3.475 -4.273 -0.960 1.00 1.00 21 PHE A O 13
ATOM 7394 N N . GLY A 1 22 ? -5.527 -3.882 -1.765 1.00 1.00 22 GLY A N 13
ATOM 7395 C CA . GLY A 1 22 ? -6.131 -4.587 -0.653 1.00 1.00 22 GLY A CA 13
ATOM 7396 C C . GLY A 1 22 ? -7.626 -4.586 -0.653 1.00 1.00 22 GLY A C 13
ATOM 7397 O O . GLY A 1 22 ? -8.294 -3.725 -1.216 1.00 1.00 22 GLY A O 13
ATOM 7401 N N . ILE A 1 23 ? -8.223 -5.567 0.037 1.00 1.00 23 ILE A N 13
ATOM 7402 C CA . ILE A 1 23 ? -9.642 -5.825 0.046 1.00 1.00 23 ILE A CA 13
ATOM 7403 C C . ILE A 1 23 ? -10.421 -4.738 0.774 1.00 1.00 23 ILE A C 13
ATOM 7404 O O . ILE A 1 23 ? -11.518 -4.352 0.365 1.00 1.00 23 ILE A O 13
ATOM 7420 N N . ARG A 1 24 ? -9.826 -4.185 1.844 1.00 1.00 24 ARG A N 13
ATOM 7421 C CA . ARG A 1 24 ? -10.372 -3.124 2.657 1.00 1.00 24 ARG A CA 13
ATOM 7422 C C . ARG A 1 24 ? -9.553 -1.842 2.502 1.00 1.00 24 ARG A C 13
ATOM 7423 O O . ARG A 1 24 ? -9.688 -0.893 3.267 1.00 1.00 24 ARG A O 13
ATOM 7444 N N . ALA A 1 25 ? -8.638 -1.799 1.523 1.00 1.00 25 ALA A N 13
ATOM 7445 C CA . ALA A 1 25 ? -7.612 -0.769 1.440 1.00 1.00 25 ALA A CA 13
ATOM 7446 C C . ALA A 1 25 ? -8.110 0.648 1.203 1.00 1.00 25 ALA A C 13
ATOM 7447 O O . ALA A 1 25 ? -9.192 0.881 0.669 1.00 1.00 25 ALA A O 13
ATOM 7454 N N . GLY A 1 26 ? -7.303 1.643 1.617 1.00 1.00 26 GLY A N 13
ATOM 7455 C CA . GLY A 1 26 ? -7.637 3.047 1.451 1.00 1.00 26 GLY A CA 13
ATOM 7456 C C . GLY A 1 26 ? -6.367 3.766 1.201 1.00 1.00 26 GLY A C 13
ATOM 7457 O O . GLY A 1 26 ? -5.284 3.235 1.393 1.00 1.00 26 GLY A O 13
ATOM 7461 N N . ALA A 1 27 ? -6.437 5.005 0.742 1.00 1.00 27 ALA A N 13
ATOM 7462 C CA . ALA A 1 27 ? -5.317 5.678 0.190 1.00 1.00 27 ALA A CA 13
ATOM 7463 C C . ALA A 1 27 ? -5.306 7.066 0.734 1.00 1.00 27 ALA A C 13
ATOM 7464 O O . ALA A 1 27 ? -6.330 7.633 1.106 1.00 1.00 27 ALA A O 13
ATOM 7471 N N . LYS A 1 28 ? -4.117 7.656 0.770 1.00 1.00 28 LYS A N 13
ATOM 7472 C CA . LYS A 1 28 ? -4.000 9.066 1.024 1.00 1.00 28 LYS A CA 13
ATOM 7473 C C . LYS A 1 28 ? -2.794 9.616 0.319 1.00 1.00 28 LYS A C 13
ATOM 7474 O O . LYS A 1 28 ? -1.971 8.881 -0.213 1.00 1.00 28 LYS A O 13
ATOM 7493 N N . CYS A 1 29 ? -2.731 10.950 0.226 1.00 1.00 29 CYS A N 13
ATOM 7494 C CA . CYS A 1 29 ? -1.772 11.645 -0.592 1.00 1.00 29 CYS A CA 13
ATOM 7495 C C . CYS A 1 29 ? -0.558 12.125 0.178 1.00 1.00 29 CYS A C 13
ATOM 7496 O O . CYS A 1 29 ? -0.669 12.592 1.307 1.00 1.00 29 CYS A O 13
ATOM 7503 N N . MET A 1 30 ? 0.635 12.030 -0.409 1.00 1.00 30 MET A N 13
ATOM 7504 C CA . MET A 1 30 ? 1.820 12.676 0.107 1.00 1.00 30 MET A CA 13
ATOM 7505 C C . MET A 1 30 ? 2.808 12.888 -1.009 1.00 1.00 30 MET A C 13
ATOM 7506 O O . MET A 1 30 ? 3.007 12.020 -1.857 1.00 1.00 30 MET A O 13
ATOM 7520 N N . ASN A 1 31 ? 3.434 14.077 -1.060 1.00 1.00 31 ASN A N 13
ATOM 7521 C CA . ASN A 1 31 ? 4.360 14.497 -2.116 1.00 1.00 31 ASN A CA 13
ATOM 7522 C C . ASN A 1 31 ? 3.637 14.539 -3.473 1.00 1.00 31 ASN A C 13
ATOM 7523 O O . ASN A 1 31 ? 4.186 14.264 -4.540 1.00 1.00 31 ASN A O 13
ATOM 7534 N N . GLY A 1 32 ? 2.328 14.847 -3.417 1.00 1.00 32 GLY A N 13
ATOM 7535 C CA . GLY A 1 32 ? 1.420 14.832 -4.566 1.00 1.00 32 GLY A CA 13
ATOM 7536 C C . GLY A 1 32 ? 1.148 13.465 -5.147 1.00 1.00 32 GLY A C 13
ATOM 7537 O O . GLY A 1 32 ? 0.664 13.351 -6.269 1.00 1.00 32 GLY A O 13
ATOM 7541 N N . LYS A 1 33 ? 1.463 12.368 -4.426 1.00 1.00 33 LYS A N 13
ATOM 7542 C CA . LYS A 1 33 ? 1.305 11.048 -4.967 1.00 1.00 33 LYS A CA 13
ATOM 7543 C C . LYS A 1 33 ? 0.927 10.074 -3.864 1.00 1.00 33 LYS A C 13
ATOM 7544 O O . LYS A 1 33 ? 1.114 10.302 -2.666 1.00 1.00 33 LYS A O 13
ATOM 7563 N N . CYS A 1 34 ? 0.321 8.952 -4.243 1.00 1.00 34 CYS A N 13
ATOM 7564 C CA . CYS A 1 34 ? -0.416 8.094 -3.342 1.00 1.00 34 CYS A CA 13
ATOM 7565 C C . CYS A 1 34 ? 0.371 7.317 -2.311 1.00 1.00 34 CYS A C 13
ATOM 7566 O O . CYS A 1 34 ? 1.568 7.054 -2.435 1.00 1.00 34 CYS A O 13
ATOM 7573 N N . LYS A 1 35 ? -0.314 6.943 -1.231 1.00 1.00 35 LYS A N 13
ATOM 7574 C CA . LYS A 1 35 ? 0.131 6.159 -0.125 1.00 1.00 35 LYS A CA 13
ATOM 7575 C C . LYS A 1 35 ? -1.063 5.298 0.201 1.00 1.00 35 LYS A C 13
ATOM 7576 O O . LYS A 1 35 ? -1.965 5.692 0.932 1.00 1.00 35 LYS A O 13
ATOM 7595 N N . CYS A 1 36 ? -1.124 4.131 -0.438 1.00 1.00 36 CYS A N 13
ATOM 7596 C CA . CYS A 1 36 ? -2.151 3.107 -0.317 1.00 1.00 36 CYS A CA 13
ATOM 7597 C C . CYS A 1 36 ? -1.892 2.141 0.836 1.00 1.00 36 CYS A C 13
ATOM 7598 O O . CYS A 1 36 ? -0.828 1.526 0.947 1.00 1.00 36 CYS A O 13
ATOM 7605 N N . TYR A 1 37 ? -2.881 1.968 1.727 1.00 1.00 37 TYR A N 13
ATOM 7606 C CA . TYR A 1 37 ? -2.803 1.232 2.959 1.00 1.00 37 TYR A CA 13
ATOM 7607 C C . TYR A 1 37 ? -3.747 0.045 2.872 1.00 1.00 37 TYR A C 13
ATOM 7608 O O . TYR A 1 37 ? -4.961 0.252 2.917 1.00 1.00 37 TYR A O 13
ATOM 7626 N N . PRO A 1 38 ? -3.312 -1.192 2.748 1.00 1.00 38 PRO A N 13
ATOM 7627 C CA . PRO A 1 38 ? -4.130 -2.351 3.089 1.00 1.00 38 PRO A CA 13
ATOM 7628 C C . PRO A 1 38 ? -4.083 -2.608 4.585 1.00 1.00 38 PRO A C 13
ATOM 7629 O O . PRO A 1 38 ? -3.716 -3.693 5.024 1.00 1.00 38 PRO A O 13
ATOM 7640 N N . HIS A 1 39 ? -4.458 -1.591 5.356 1.00 1.00 39 HIS A N 13
ATOM 7641 C CA . HIS A 1 39 ? -4.332 -1.504 6.785 1.00 1.00 39 HIS A CA 13
ATOM 7642 C C . HIS A 1 39 ? -5.324 -0.411 7.224 1.00 1.00 39 HIS A C 13
ATOM 7643 O O . HIS A 1 39 ? -5.532 0.549 6.443 1.00 1.00 39 HIS A O 13
ATOM 7658 N N . THR A 1 1 ? 1.894 0.767 0.988 1.00 1.00 1 THR A N 14
ATOM 7659 C CA . THR A 1 1 ? 2.521 0.906 -0.376 1.00 1.00 1 THR A CA 14
ATOM 7660 C C . THR A 1 1 ? 2.539 2.346 -0.823 1.00 1.00 1 THR A C 14
ATOM 7661 O O . THR A 1 1 ? 1.976 3.211 -0.163 1.00 1.00 1 THR A O 14
ATOM 7674 N N . VAL A 1 2 ? 3.194 2.650 -1.946 1.00 1.00 2 VAL A N 14
ATOM 7675 C CA . VAL A 1 2 ? 3.220 3.926 -2.597 1.00 1.00 2 VAL A CA 14
ATOM 7676 C C . VAL A 1 2 ? 3.089 3.456 -4.018 1.00 1.00 2 VAL A C 14
ATOM 7677 O O . VAL A 1 2 ? 3.679 2.448 -4.393 1.00 1.00 2 VAL A O 14
ATOM 7690 N N . ILE A 1 3 ? 2.253 4.113 -4.803 1.00 1.00 3 ILE A N 14
ATOM 7691 C CA . ILE A 1 3 ? 2.071 3.952 -6.191 1.00 1.00 3 ILE A CA 14
ATOM 7692 C C . ILE A 1 3 ? 2.258 5.344 -6.742 1.00 1.00 3 ILE A C 14
ATOM 7693 O O . ILE A 1 3 ? 2.086 6.356 -6.065 1.00 1.00 3 ILE A O 14
ATOM 7709 N N . ASP A 1 4 ? 2.536 5.412 -8.038 1.00 1.00 4 ASP A N 14
ATOM 7710 C CA . ASP A 1 4 ? 2.627 6.607 -8.841 1.00 1.00 4 ASP A CA 14
ATOM 7711 C C . ASP A 1 4 ? 1.261 6.976 -9.415 1.00 1.00 4 ASP A C 14
ATOM 7712 O O . ASP A 1 4 ? 1.068 7.376 -10.567 1.00 1.00 4 ASP A O 14
ATOM 7721 N N . VAL A 1 5 ? 0.269 6.879 -8.524 1.00 1.00 5 VAL A N 14
ATOM 7722 C CA . VAL A 1 5 ? -1.078 7.346 -8.676 1.00 1.00 5 VAL A CA 14
ATOM 7723 C C . VAL A 1 5 ? -1.049 8.731 -8.098 1.00 1.00 5 VAL A C 14
ATOM 7724 O O . VAL A 1 5 ? -0.759 8.938 -6.920 1.00 1.00 5 VAL A O 14
ATOM 7737 N N . LYS A 1 6 ? -1.243 9.733 -8.960 1.00 1.00 6 LYS A N 14
ATOM 7738 C CA . LYS A 1 6 ? -0.864 11.085 -8.652 1.00 1.00 6 LYS A CA 14
ATOM 7739 C C . LYS A 1 6 ? -2.073 11.844 -8.180 1.00 1.00 6 LYS A C 14
ATOM 7740 O O . LYS A 1 6 ? -3.161 11.723 -8.738 1.00 1.00 6 LYS A O 14
ATOM 7759 N N . CYS A 1 7 ? -1.911 12.582 -7.080 1.00 1.00 7 CYS A N 14
ATOM 7760 C CA . CYS A 1 7 ? -3.048 13.092 -6.353 1.00 1.00 7 CYS A CA 14
ATOM 7761 C C . CYS A 1 7 ? -3.018 14.519 -5.886 1.00 1.00 7 CYS A C 14
ATOM 7762 O O . CYS A 1 7 ? -1.982 15.128 -5.633 1.00 1.00 7 CYS A O 14
ATOM 7769 N N . THR A 1 8 ? -4.244 15.029 -5.679 1.00 1.00 8 THR A N 14
ATOM 7770 C CA . THR A 1 8 ? -4.540 16.156 -4.803 1.00 1.00 8 THR A CA 14
ATOM 7771 C C . THR A 1 8 ? -5.288 15.686 -3.572 1.00 1.00 8 THR A C 14
ATOM 7772 O O . THR A 1 8 ? -5.247 16.278 -2.497 1.00 1.00 8 THR A O 14
ATOM 7783 N N . SER A 1 9 ? -5.961 14.536 -3.681 1.00 1.00 9 SER A N 14
ATOM 7784 C CA . SER A 1 9 ? -6.826 13.997 -2.645 1.00 1.00 9 SER A CA 14
ATOM 7785 C C . SER A 1 9 ? -6.496 12.544 -2.414 1.00 1.00 9 SER A C 14
ATOM 7786 O O . SER A 1 9 ? -6.091 11.871 -3.361 1.00 1.00 9 SER A O 14
ATOM 7794 N N . PRO A 1 10 ? -6.685 11.941 -1.246 1.00 1.00 10 PRO A N 14
ATOM 7795 C CA . PRO A 1 10 ? -6.678 10.485 -1.130 1.00 1.00 10 PRO A CA 14
ATOM 7796 C C . PRO A 1 10 ? -7.837 9.851 -1.876 1.00 1.00 10 PRO A C 14
ATOM 7797 O O . PRO A 1 10 ? -7.752 8.697 -2.284 1.00 1.00 10 PRO A O 14
ATOM 7808 N N . LYS A 1 11 ? -8.947 10.586 -2.080 1.00 1.00 11 LYS A N 14
ATOM 7809 C CA . LYS A 1 11 ? -10.170 10.028 -2.652 1.00 1.00 11 LYS A CA 14
ATOM 7810 C C . LYS A 1 11 ? -9.972 9.423 -4.029 1.00 1.00 11 LYS A C 14
ATOM 7811 O O . LYS A 1 11 ? -10.439 8.327 -4.341 1.00 1.00 11 LYS A O 14
ATOM 7830 N N . GLN A 1 12 ? -9.184 10.114 -4.859 1.00 1.00 12 GLN A N 14
ATOM 7831 C CA . GLN A 1 12 ? -8.895 9.731 -6.226 1.00 1.00 12 GLN A CA 14
ATOM 7832 C C . GLN A 1 12 ? -8.026 8.491 -6.335 1.00 1.00 12 GLN A C 14
ATOM 7833 O O . GLN A 1 12 ? -7.926 7.851 -7.378 1.00 1.00 12 GLN A O 14
ATOM 7847 N N . CYS A 1 13 ? -7.406 8.080 -5.219 1.00 1.00 13 CYS A N 14
ATOM 7848 C CA . CYS A 1 13 ? -6.596 6.919 -5.151 1.00 1.00 13 CYS A CA 14
ATOM 7849 C C . CYS A 1 13 ? -7.401 5.696 -4.766 1.00 1.00 13 CYS A C 14
ATOM 7850 O O . CYS A 1 13 ? -6.891 4.578 -4.790 1.00 1.00 13 CYS A O 14
ATOM 7857 N N . LEU A 1 14 ? -8.685 5.868 -4.378 1.00 1.00 14 LEU A N 14
ATOM 7858 C CA . LEU A 1 14 ? -9.488 4.777 -3.860 1.00 1.00 14 LEU A CA 14
ATOM 7859 C C . LEU A 1 14 ? -9.778 3.694 -4.901 1.00 1.00 14 LEU A C 14
ATOM 7860 O O . LEU A 1 14 ? -9.587 2.526 -4.555 1.00 1.00 14 LEU A O 14
ATOM 7876 N N . PRO A 1 15 ? -10.149 3.945 -6.163 1.00 1.00 15 PRO A N 14
ATOM 7877 C CA . PRO A 1 15 ? -10.225 2.896 -7.182 1.00 1.00 15 PRO A CA 14
ATOM 7878 C C . PRO A 1 15 ? -8.919 2.137 -7.454 1.00 1.00 15 PRO A C 14
ATOM 7879 O O . PRO A 1 15 ? -9.037 0.914 -7.464 1.00 1.00 15 PRO A O 14
ATOM 7890 N N . PRO A 1 16 ? -7.695 2.656 -7.645 1.00 1.00 16 PRO A N 14
ATOM 7891 C CA . PRO A 1 16 ? -6.509 1.811 -7.789 1.00 1.00 16 PRO A CA 14
ATOM 7892 C C . PRO A 1 16 ? -6.149 1.089 -6.513 1.00 1.00 16 PRO A C 14
ATOM 7893 O O . PRO A 1 16 ? -5.695 -0.043 -6.536 1.00 1.00 16 PRO A O 14
ATOM 7904 N N . CYS A 1 17 ? -6.359 1.714 -5.356 1.00 1.00 17 CYS A N 14
ATOM 7905 C CA . CYS A 1 17 ? -6.211 1.065 -4.077 1.00 1.00 17 CYS A CA 14
ATOM 7906 C C . CYS A 1 17 ? -7.116 -0.127 -3.934 1.00 1.00 17 CYS A C 14
ATOM 7907 O O . CYS A 1 17 ? -6.746 -1.158 -3.387 1.00 1.00 17 CYS A O 14
ATOM 7914 N N . LYS A 1 18 ? -8.323 -0.043 -4.499 1.00 1.00 18 LYS A N 14
ATOM 7915 C CA . LYS A 1 18 ? -9.230 -1.168 -4.578 1.00 1.00 18 LYS A CA 14
ATOM 7916 C C . LYS A 1 18 ? -8.853 -2.284 -5.527 1.00 1.00 18 LYS A C 14
ATOM 7917 O O . LYS A 1 18 ? -9.335 -3.404 -5.405 1.00 1.00 18 LYS A O 14
ATOM 7936 N N . ALA A 1 19 ? -7.981 -1.980 -6.491 1.00 1.00 19 ALA A N 14
ATOM 7937 C CA . ALA A 1 19 ? -7.584 -2.854 -7.567 1.00 1.00 19 ALA A CA 14
ATOM 7938 C C . ALA A 1 19 ? -6.704 -3.975 -7.084 1.00 1.00 19 ALA A C 14
ATOM 7939 O O . ALA A 1 19 ? -7.020 -5.159 -7.062 1.00 1.00 19 ALA A O 14
ATOM 7946 N N . GLN A 1 20 ? -5.506 -3.527 -6.718 1.00 1.00 20 GLN A N 14
ATOM 7947 C CA . GLN A 1 20 ? -4.352 -4.299 -6.441 1.00 1.00 20 GLN A CA 14
ATOM 7948 C C . GLN A 1 20 ? -4.265 -4.596 -4.968 1.00 1.00 20 GLN A C 14
ATOM 7949 O O . GLN A 1 20 ? -3.834 -5.665 -4.542 1.00 1.00 20 GLN A O 14
ATOM 7963 N N . PHE A 1 21 ? -4.638 -3.600 -4.153 1.00 1.00 21 PHE A N 14
ATOM 7964 C CA . PHE A 1 21 ? -4.386 -3.613 -2.743 1.00 1.00 21 PHE A CA 14
ATOM 7965 C C . PHE A 1 21 ? -5.596 -4.042 -1.918 1.00 1.00 21 PHE A C 14
ATOM 7966 O O . PHE A 1 21 ? -5.461 -4.358 -0.739 1.00 1.00 21 PHE A O 14
ATOM 7983 N N . GLY A 1 22 ? -6.801 -4.125 -2.522 1.00 1.00 22 GLY A N 14
ATOM 7984 C CA . GLY A 1 22 ? -7.910 -4.903 -2.004 1.00 1.00 22 GLY A CA 14
ATOM 7985 C C . GLY A 1 22 ? -9.100 -4.103 -1.560 1.00 1.00 22 GLY A C 14
ATOM 7986 O O . GLY A 1 22 ? -9.105 -2.879 -1.511 1.00 1.00 22 GLY A O 14
ATOM 7990 N N . ILE A 1 23 ? -10.198 -4.784 -1.188 1.00 1.00 23 ILE A N 14
ATOM 7991 C CA . ILE A 1 23 ? -11.500 -4.186 -0.992 1.00 1.00 23 ILE A CA 14
ATOM 7992 C C . ILE A 1 23 ? -11.561 -3.277 0.218 1.00 1.00 23 ILE A C 14
ATOM 7993 O O . ILE A 1 23 ? -12.202 -2.225 0.232 1.00 1.00 23 ILE A O 14
ATOM 8009 N N . ARG A 1 24 ? -10.806 -3.625 1.266 1.00 1.00 24 ARG A N 14
ATOM 8010 C CA . ARG A 1 24 ? -10.751 -2.884 2.511 1.00 1.00 24 ARG A CA 14
ATOM 8011 C C . ARG A 1 24 ? -9.711 -1.763 2.466 1.00 1.00 24 ARG A C 14
ATOM 8012 O O . ARG A 1 24 ? -9.710 -0.854 3.294 1.00 1.00 24 ARG A O 14
ATOM 8033 N N . ALA A 1 25 ? -8.829 -1.763 1.446 1.00 1.00 25 ALA A N 14
ATOM 8034 C CA . ALA A 1 25 ? -7.695 -0.864 1.348 1.00 1.00 25 ALA A CA 14
ATOM 8035 C C . ALA A 1 25 ? -8.007 0.628 1.257 1.00 1.00 25 ALA A C 14
ATOM 8036 O O . ALA A 1 25 ? -9.103 1.051 0.872 1.00 1.00 25 ALA A O 14
ATOM 8043 N N . GLY A 1 26 ? -7.024 1.478 1.617 1.00 1.00 26 GLY A N 14
ATOM 8044 C CA . GLY A 1 26 ? -7.196 2.916 1.780 1.00 1.00 26 GLY A CA 14
ATOM 8045 C C . GLY A 1 26 ? -6.034 3.665 1.219 1.00 1.00 26 GLY A C 14
ATOM 8046 O O . GLY A 1 26 ? -5.128 3.080 0.646 1.00 1.00 26 GLY A O 14
ATOM 8050 N N . ALA A 1 27 ? -6.003 4.994 1.360 1.00 1.00 27 ALA A N 14
ATOM 8051 C CA . ALA A 1 27 ? -5.020 5.806 0.706 1.00 1.00 27 ALA A CA 14
ATOM 8052 C C . ALA A 1 27 ? -4.770 7.084 1.472 1.00 1.00 27 ALA A C 14
ATOM 8053 O O . ALA A 1 27 ? -5.647 7.629 2.141 1.00 1.00 27 ALA A O 14
ATOM 8060 N N . LYS A 1 28 ? -3.535 7.586 1.383 1.00 1.00 28 LYS A N 14
ATOM 8061 C CA . LYS A 1 28 ? -3.128 8.910 1.800 1.00 1.00 28 LYS A CA 14
ATOM 8062 C C . LYS A 1 28 ? -2.528 9.611 0.623 1.00 1.00 28 LYS A C 14
ATOM 8063 O O . LYS A 1 28 ? -1.716 9.048 -0.090 1.00 1.00 28 LYS A O 14
ATOM 8082 N N . CYS A 1 29 ? -2.875 10.882 0.412 1.00 1.00 29 CYS A N 14
ATOM 8083 C CA . CYS A 1 29 ? -2.131 11.683 -0.544 1.00 1.00 29 CYS A CA 14
ATOM 8084 C C . CYS A 1 29 ? -0.972 12.383 0.135 1.00 1.00 29 CYS A C 14
ATOM 8085 O O . CYS A 1 29 ? -1.138 13.009 1.176 1.00 1.00 29 CYS A O 14
ATOM 8092 N N . MET A 1 30 ? 0.236 12.282 -0.422 1.00 1.00 30 MET A N 14
ATOM 8093 C CA . MET A 1 30 ? 1.366 13.030 0.065 1.00 1.00 30 MET A CA 14
ATOM 8094 C C . MET A 1 30 ? 2.367 13.205 -1.038 1.00 1.00 30 MET A C 14
ATOM 8095 O O . MET A 1 30 ? 2.646 12.284 -1.808 1.00 1.00 30 MET A O 14
ATOM 8109 N N . ASN A 1 31 ? 2.927 14.419 -1.152 1.00 1.00 31 ASN A N 14
ATOM 8110 C CA . ASN A 1 31 ? 3.941 14.813 -2.124 1.00 1.00 31 ASN A CA 14
ATOM 8111 C C . ASN A 1 31 ? 3.426 14.644 -3.550 1.00 1.00 31 ASN A C 14
ATOM 8112 O O . ASN A 1 31 ? 4.158 14.345 -4.491 1.00 1.00 31 ASN A O 14
ATOM 8123 N N . GLY A 1 32 ? 2.097 14.782 -3.690 1.00 1.00 32 GLY A N 14
ATOM 8124 C CA . GLY A 1 32 ? 1.367 14.582 -4.936 1.00 1.00 32 GLY A CA 14
ATOM 8125 C C . GLY A 1 32 ? 1.290 13.165 -5.454 1.00 1.00 32 GLY A C 14
ATOM 8126 O O . GLY A 1 32 ? 0.869 12.956 -6.587 1.00 1.00 32 GLY A O 14
ATOM 8130 N N . LYS A 1 33 ? 1.680 12.123 -4.681 1.00 1.00 33 LYS A N 14
ATOM 8131 C CA . LYS A 1 33 ? 1.628 10.760 -5.191 1.00 1.00 33 LYS A CA 14
ATOM 8132 C C . LYS A 1 33 ? 1.235 9.825 -4.069 1.00 1.00 33 LYS A C 14
ATOM 8133 O O . LYS A 1 33 ? 1.808 9.852 -2.982 1.00 1.00 33 LYS A O 14
ATOM 8152 N N . CYS A 1 34 ? 0.205 9.003 -4.280 1.00 1.00 34 CYS A N 14
ATOM 8153 C CA . CYS A 1 34 ? -0.513 8.341 -3.229 1.00 1.00 34 CYS A CA 14
ATOM 8154 C C . CYS A 1 34 ? 0.156 7.217 -2.463 1.00 1.00 34 CYS A C 14
ATOM 8155 O O . CYS A 1 34 ? 1.059 6.520 -2.921 1.00 1.00 34 CYS A O 14
ATOM 8162 N N . LYS A 1 35 ? -0.288 7.032 -1.220 1.00 1.00 35 LYS A N 14
ATOM 8163 C CA . LYS A 1 35 ? 0.282 6.230 -0.177 1.00 1.00 35 LYS A CA 14
ATOM 8164 C C . LYS A 1 35 ? -0.812 5.289 0.201 1.00 1.00 35 LYS A C 14
ATOM 8165 O O . LYS A 1 35 ? -1.561 5.484 1.155 1.00 1.00 35 LYS A O 14
ATOM 8184 N N . CYS A 1 36 ? -0.967 4.265 -0.623 1.00 1.00 36 CYS A N 14
ATOM 8185 C CA . CYS A 1 36 ? -1.956 3.221 -0.484 1.00 1.00 36 CYS A CA 14
ATOM 8186 C C . CYS A 1 36 ? -1.702 2.274 0.682 1.00 1.00 36 CYS A C 14
ATOM 8187 O O . CYS A 1 36 ? -0.590 1.781 0.887 1.00 1.00 36 CYS A O 14
ATOM 8194 N N . TYR A 1 37 ? -2.741 1.991 1.481 1.00 1.00 37 TYR A N 14
ATOM 8195 C CA . TYR A 1 37 ? -2.717 1.104 2.607 1.00 1.00 37 TYR A CA 14
ATOM 8196 C C . TYR A 1 37 ? -3.442 -0.152 2.190 1.00 1.00 37 TYR A C 14
ATOM 8197 O O . TYR A 1 37 ? -4.673 -0.105 2.153 1.00 1.00 37 TYR A O 14
ATOM 8215 N N . PRO A 1 38 ? -2.820 -1.279 1.880 1.00 1.00 38 PRO A N 14
ATOM 8216 C CA . PRO A 1 38 ? -3.496 -2.568 1.952 1.00 1.00 38 PRO A CA 14
ATOM 8217 C C . PRO A 1 38 ? -3.787 -2.920 3.404 1.00 1.00 38 PRO A C 14
ATOM 8218 O O . PRO A 1 38 ? -2.937 -3.476 4.093 1.00 1.00 38 PRO A O 14
ATOM 8229 N N . HIS A 1 39 ? -4.980 -2.534 3.880 1.00 1.00 39 HIS A N 14
ATOM 8230 C CA . HIS A 1 39 ? -5.510 -2.928 5.162 1.00 1.00 39 HIS A CA 14
ATOM 8231 C C . HIS A 1 39 ? -6.234 -4.281 5.027 1.00 1.00 39 HIS A C 14
ATOM 8232 O O . HIS A 1 39 ? -7.244 -4.384 4.275 1.00 1.00 39 HIS A O 14
ATOM 8247 N N . THR A 1 1 ? 1.492 0.571 0.158 1.00 1.00 1 THR A N 15
ATOM 8248 C CA . THR A 1 1 ? 2.053 0.780 -1.225 1.00 1.00 1 THR A CA 15
ATOM 8249 C C . THR A 1 1 ? 1.941 2.210 -1.708 1.00 1.00 1 THR A C 15
ATOM 8250 O O . THR A 1 1 ? 1.258 3.035 -1.110 1.00 1.00 1 THR A O 15
ATOM 8263 N N . VAL A 1 2 ? 2.611 2.557 -2.816 1.00 1.00 2 VAL A N 15
ATOM 8264 C CA . VAL A 1 2 ? 2.557 3.834 -3.477 1.00 1.00 2 VAL A CA 15
ATOM 8265 C C . VAL A 1 2 ? 2.564 3.384 -4.913 1.00 1.00 2 VAL A C 15
ATOM 8266 O O . VAL A 1 2 ? 3.279 2.455 -5.269 1.00 1.00 2 VAL A O 15
ATOM 8279 N N . ILE A 1 3 ? 1.696 3.971 -5.727 1.00 1.00 3 ILE A N 15
ATOM 8280 C CA . ILE A 1 3 ? 1.488 3.676 -7.113 1.00 1.00 3 ILE A CA 15
ATOM 8281 C C . ILE A 1 3 ? 2.140 4.800 -7.934 1.00 1.00 3 ILE A C 15
ATOM 8282 O O . ILE A 1 3 ? 3.119 5.443 -7.540 1.00 1.00 3 ILE A O 15
ATOM 8298 N N . ASP A 1 4 ? 1.540 5.132 -9.080 1.00 1.00 4 ASP A N 15
ATOM 8299 C CA . ASP A 1 4 ? 1.773 6.341 -9.821 1.00 1.00 4 ASP A CA 15
ATOM 8300 C C . ASP A 1 4 ? 0.458 7.056 -10.022 1.00 1.00 4 ASP A C 15
ATOM 8301 O O . ASP A 1 4 ? 0.103 7.595 -11.066 1.00 1.00 4 ASP A O 15
ATOM 8310 N N . VAL A 1 5 ? -0.260 7.122 -8.903 1.00 1.00 5 VAL A N 15
ATOM 8311 C CA . VAL A 1 5 ? -1.320 8.070 -8.703 1.00 1.00 5 VAL A CA 15
ATOM 8312 C C . VAL A 1 5 ? -0.668 9.268 -8.060 1.00 1.00 5 VAL A C 15
ATOM 8313 O O . VAL A 1 5 ? -0.277 9.243 -6.887 1.00 1.00 5 VAL A O 15
ATOM 8326 N N . LYS A 1 6 ? -0.495 10.333 -8.855 1.00 1.00 6 LYS A N 15
ATOM 8327 C CA . LYS A 1 6 ? -0.055 11.621 -8.387 1.00 1.00 6 LYS A CA 15
ATOM 8328 C C . LYS A 1 6 ? -1.298 12.430 -8.108 1.00 1.00 6 LYS A C 15
ATOM 8329 O O . LYS A 1 6 ? -2.252 12.426 -8.885 1.00 1.00 6 LYS A O 15
ATOM 8348 N N . CYS A 1 7 ? -1.360 13.064 -6.935 1.00 1.00 7 CYS A N 15
ATOM 8349 C CA . CYS A 1 7 ? -2.619 13.531 -6.418 1.00 1.00 7 CYS A CA 15
ATOM 8350 C C . CYS A 1 7 ? -2.598 14.802 -5.605 1.00 1.00 7 CYS A C 15
ATOM 8351 O O . CYS A 1 7 ? -1.604 15.238 -5.035 1.00 1.00 7 CYS A O 15
ATOM 8358 N N . THR A 1 8 ? -3.811 15.368 -5.493 1.00 1.00 8 THR A N 15
ATOM 8359 C CA . THR A 1 8 ? -4.244 16.243 -4.410 1.00 1.00 8 THR A CA 15
ATOM 8360 C C . THR A 1 8 ? -4.841 15.415 -3.291 1.00 1.00 8 THR A C 15
ATOM 8361 O O . THR A 1 8 ? -4.573 15.571 -2.103 1.00 1.00 8 THR A O 15
ATOM 8372 N N . SER A 1 9 ? -5.709 14.498 -3.695 1.00 1.00 9 SER A N 15
ATOM 8373 C CA . SER A 1 9 ? -6.833 14.043 -2.891 1.00 1.00 9 SER A CA 15
ATOM 8374 C C . SER A 1 9 ? -6.860 12.537 -2.759 1.00 1.00 9 SER A C 15
ATOM 8375 O O . SER A 1 9 ? -6.394 11.852 -3.673 1.00 1.00 9 SER A O 15
ATOM 8383 N N . PRO A 1 10 ? -7.424 11.949 -1.693 1.00 1.00 10 PRO A N 15
ATOM 8384 C CA . PRO A 1 10 ? -7.460 10.494 -1.502 1.0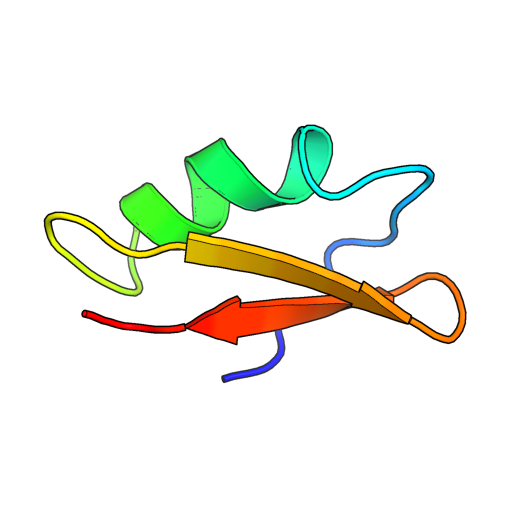0 1.00 10 PRO A CA 15
ATOM 8385 C C . PRO A 1 10 ? -8.298 9.807 -2.549 1.00 1.00 10 PRO A C 15
ATOM 8386 O O . PRO A 1 10 ? -7.944 8.713 -2.983 1.00 1.00 10 PRO A O 15
ATOM 8397 N N . LYS A 1 11 ? -9.375 10.471 -3.015 1.00 1.00 11 LYS A N 15
ATOM 8398 C CA . LYS A 1 11 ? -10.316 10.022 -4.029 1.00 1.00 11 LYS A CA 15
ATOM 8399 C C . LYS A 1 11 ? -9.625 9.412 -5.224 1.00 1.00 11 LYS A C 15
ATOM 8400 O O . LYS A 1 11 ? -9.914 8.309 -5.678 1.00 1.00 11 LYS A O 15
ATOM 8419 N N . GLN A 1 12 ? -8.619 10.144 -5.710 1.00 1.00 12 GLN A N 15
ATOM 8420 C CA . GLN A 1 12 ? -7.883 9.851 -6.919 1.00 1.00 12 GLN A CA 15
ATOM 8421 C C . GLN A 1 12 ? -7.105 8.550 -6.867 1.00 1.00 12 GLN A C 15
ATOM 8422 O O . GLN A 1 12 ? -6.808 7.957 -7.895 1.00 1.00 12 GLN A O 15
ATOM 8436 N N . CYS A 1 13 ? -6.786 8.064 -5.656 1.00 1.00 13 CYS A N 15
ATOM 8437 C CA . CYS A 1 13 ? -6.088 6.802 -5.488 1.00 1.00 13 CYS A CA 15
ATOM 8438 C C . CYS A 1 13 ? -6.993 5.705 -4.976 1.00 1.00 13 CYS A C 15
ATOM 8439 O O . CYS A 1 13 ? -6.607 4.536 -4.918 1.00 1.00 13 CYS A O 15
ATOM 8446 N N . LEU A 1 14 ? -8.241 6.040 -4.599 1.00 1.00 14 LEU A N 15
ATOM 8447 C CA . LEU A 1 14 ? -9.112 5.089 -3.942 1.00 1.00 14 LEU A CA 15
ATOM 8448 C C . LEU A 1 14 ? -9.491 3.897 -4.819 1.00 1.00 14 LEU A C 15
ATOM 8449 O O . LEU A 1 14 ? -9.278 2.774 -4.357 1.00 1.00 14 LEU A O 15
ATOM 8465 N N . PRO A 1 15 ? -9.980 4.006 -6.060 1.00 1.00 15 PRO A N 15
ATOM 8466 C CA . PRO A 1 15 ? -10.217 2.834 -6.889 1.00 1.00 15 PRO A CA 15
ATOM 8467 C C . PRO A 1 15 ? -8.976 1.998 -7.222 1.00 1.00 15 PRO A C 15
ATOM 8468 O O . PRO A 1 15 ? -9.177 0.789 -7.138 1.00 1.00 15 PRO A O 15
ATOM 8479 N N . PRO A 1 16 ? -7.739 2.404 -7.556 1.00 1.00 16 PRO A N 15
ATOM 8480 C CA . PRO A 1 16 ? -6.639 1.454 -7.713 1.00 1.00 16 PRO A CA 15
ATOM 8481 C C . PRO A 1 16 ? -6.205 0.829 -6.411 1.00 1.00 16 PRO A C 15
ATOM 8482 O O . PRO A 1 16 ? -5.938 -0.360 -6.345 1.00 1.00 16 PRO A O 15
ATOM 8493 N N . CYS A 1 17 ? -6.144 1.597 -5.319 1.00 1.00 17 CYS A N 15
ATOM 8494 C CA . CYS A 1 17 ? -5.792 1.077 -4.016 1.00 1.00 17 CYS A CA 15
ATOM 8495 C C . CYS A 1 17 ? -6.717 -0.050 -3.595 1.00 1.00 17 CYS A C 15
ATOM 8496 O O . CYS A 1 17 ? -6.318 -1.124 -3.151 1.00 1.00 17 CYS A O 15
ATOM 8503 N N . LYS A 1 18 ? -8.012 0.161 -3.819 1.00 1.00 18 LYS A N 15
ATOM 8504 C CA . LYS A 1 18 ? -9.052 -0.808 -3.615 1.00 1.00 18 LYS A CA 15
ATOM 8505 C C . LYS A 1 18 ? -9.094 -1.966 -4.584 1.00 1.00 18 LYS A C 15
ATOM 8506 O O . LYS A 1 18 ? -9.694 -3.000 -4.288 1.00 1.00 18 LYS A O 15
ATOM 8525 N N . ALA A 1 19 ? -8.487 -1.791 -5.754 1.00 1.00 19 ALA A N 15
ATOM 8526 C CA . ALA A 1 19 ? -8.381 -2.772 -6.808 1.00 1.00 19 ALA A CA 15
ATOM 8527 C C . ALA A 1 19 ? -7.424 -3.884 -6.478 1.00 1.00 19 ALA A C 15
ATOM 8528 O O . ALA A 1 19 ? -7.751 -5.050 -6.282 1.00 1.00 19 ALA A O 15
ATOM 8535 N N . GLN A 1 20 ? -6.160 -3.454 -6.494 1.00 1.00 20 GLN A N 15
ATOM 8536 C CA . GLN A 1 20 ? -4.976 -4.228 -6.628 1.00 1.00 20 GLN A CA 15
ATOM 8537 C C . GLN A 1 20 ? -4.503 -4.619 -5.266 1.00 1.00 20 GLN A C 15
ATOM 8538 O O . GLN A 1 20 ? -4.024 -5.717 -5.009 1.00 1.00 20 GLN A O 15
ATOM 8552 N N . PHE A 1 21 ? -4.574 -3.629 -4.370 1.00 1.00 21 PHE A N 15
ATOM 8553 C CA . PHE A 1 21 ? -3.812 -3.647 -3.166 1.00 1.00 21 PHE A CA 15
ATOM 8554 C C . PHE A 1 21 ? -4.572 -4.167 -1.975 1.00 1.00 21 PHE A C 15
ATOM 8555 O O . PHE A 1 21 ? -3.976 -4.780 -1.096 1.00 1.00 21 PHE A O 15
ATOM 8572 N N . GLY A 1 22 ? -5.905 -4.004 -1.882 1.00 1.00 22 GLY A N 15
ATOM 8573 C CA . GLY A 1 22 ? -6.552 -4.832 -0.877 1.00 1.00 22 GLY A CA 15
ATOM 8574 C C . GLY A 1 22 ? -8.018 -4.639 -0.754 1.00 1.00 22 GLY A C 15
ATOM 8575 O O . GLY A 1 22 ? -8.560 -3.613 -1.130 1.00 1.00 22 GLY A O 15
ATOM 8579 N N . ILE A 1 23 ? -8.735 -5.626 -0.186 1.00 1.00 23 ILE A N 15
ATOM 8580 C CA . ILE A 1 23 ? -10.176 -5.680 -0.070 1.00 1.00 23 ILE A CA 15
ATOM 8581 C C . ILE A 1 23 ? -10.748 -4.684 0.907 1.00 1.00 23 ILE A C 15
ATOM 8582 O O . ILE A 1 23 ? -11.800 -4.107 0.648 1.00 1.00 23 ILE A O 15
ATOM 8598 N N . ARG A 1 24 ? -10.030 -4.397 1.999 1.00 1.00 24 ARG A N 15
ATOM 8599 C CA . ARG A 1 24 ? -10.385 -3.342 2.933 1.00 1.00 24 ARG A CA 15
ATOM 8600 C C . ARG A 1 24 ? -9.596 -2.055 2.665 1.00 1.00 24 ARG A C 15
ATOM 8601 O O . ARG A 1 24 ? -9.924 -0.991 3.178 1.00 1.00 24 ARG A O 15
ATOM 8622 N N . ALA A 1 25 ? -8.555 -2.126 1.806 1.00 1.00 25 ALA A N 15
ATOM 8623 C CA . ALA A 1 25 ? -7.552 -1.091 1.623 1.00 1.00 25 ALA A CA 15
ATOM 8624 C C . ALA A 1 25 ? -8.030 0.300 1.246 1.00 1.00 25 ALA A C 15
ATOM 8625 O O . ALA A 1 25 ? -9.055 0.493 0.592 1.00 1.00 25 ALA A O 15
ATOM 8632 N N . GLY A 1 26 ? -7.238 1.320 1.638 1.00 1.00 26 GLY A N 15
ATOM 8633 C CA . GLY A 1 26 ? -7.644 2.710 1.494 1.00 1.00 26 GLY A CA 15
ATOM 8634 C C . GLY A 1 26 ? -6.438 3.547 1.285 1.00 1.00 26 GLY A C 15
ATOM 8635 O O . GLY A 1 26 ? -5.312 3.095 1.447 1.00 1.00 26 GLY A O 15
ATOM 8639 N N . ALA A 1 27 ? -6.614 4.804 0.890 1.00 1.00 27 ALA A N 15
ATOM 8640 C CA . ALA A 1 27 ? -5.548 5.581 0.358 1.00 1.00 27 ALA A CA 15
ATOM 8641 C C . ALA A 1 27 ? -5.696 7.012 0.772 1.00 1.00 27 ALA A C 15
ATOM 8642 O O . ALA A 1 27 ? -6.781 7.534 1.019 1.00 1.00 27 ALA A O 15
ATOM 8649 N N . LYS A 1 28 ? -4.561 7.700 0.809 1.00 1.00 28 LYS A N 15
ATOM 8650 C CA . LYS A 1 28 ? -4.551 9.137 0.914 1.00 1.00 28 LYS A CA 15
ATOM 8651 C C . LYS A 1 28 ? -3.382 9.634 0.138 1.00 1.00 28 LYS A C 15
ATOM 8652 O O . LYS A 1 28 ? -2.597 8.873 -0.405 1.00 1.00 28 LYS A O 15
ATOM 8671 N N . CYS A 1 29 ? -3.256 10.955 0.044 1.00 1.00 29 CYS A N 15
ATOM 8672 C CA . CYS A 1 29 ? -2.182 11.578 -0.690 1.00 1.00 29 CYS A CA 15
ATOM 8673 C C . CYS A 1 29 ? -1.183 12.198 0.258 1.00 1.00 29 CYS A C 15
ATOM 8674 O O . CYS A 1 29 ? -1.540 12.635 1.357 1.00 1.00 29 CYS A O 15
ATOM 8681 N N . MET A 1 30 ? 0.096 12.202 -0.119 1.00 1.00 30 MET A N 15
ATOM 8682 C CA . MET A 1 30 ? 1.154 12.922 0.535 1.00 1.00 30 MET A CA 15
ATOM 8683 C C . MET A 1 30 ? 2.355 13.007 -0.377 1.00 1.00 30 MET A C 15
ATOM 8684 O O . MET A 1 30 ? 2.668 12.067 -1.110 1.00 1.00 30 MET A O 15
ATOM 8698 N N . ASN A 1 31 ? 3.050 14.157 -0.362 1.00 1.00 31 ASN A N 15
ATOM 8699 C CA . ASN A 1 31 ? 4.270 14.434 -1.109 1.00 1.00 31 ASN A CA 15
ATOM 8700 C C . ASN A 1 31 ? 4.019 14.306 -2.606 1.00 1.00 31 ASN A C 15
ATOM 8701 O O . ASN A 1 31 ? 4.832 13.804 -3.377 1.00 1.00 31 ASN A O 15
ATOM 8712 N N . GLY A 1 32 ? 2.806 14.718 -3.007 1.00 1.00 32 GLY A N 15
ATOM 8713 C CA . GLY A 1 32 ? 2.330 14.645 -4.386 1.00 1.00 32 GLY A CA 15
ATOM 8714 C C . GLY A 1 32 ? 1.873 13.288 -4.863 1.00 1.00 32 GLY A C 15
ATOM 8715 O O . GLY A 1 32 ? 1.374 13.172 -5.976 1.00 1.00 32 GLY A O 15
ATOM 8719 N N . LYS A 1 33 ? 2.007 12.198 -4.074 1.00 1.00 33 LYS A N 15
ATOM 8720 C CA . LYS A 1 33 ? 1.644 10.885 -4.547 1.00 1.00 33 LYS A CA 15
ATOM 8721 C C . LYS A 1 33 ? 0.860 10.159 -3.484 1.00 1.00 33 LYS A C 15
ATOM 8722 O O . LYS A 1 33 ? 0.834 10.499 -2.302 1.00 1.00 33 LYS A O 15
ATOM 8741 N N . CYS A 1 34 ? 0.210 9.073 -3.900 1.00 1.00 34 CYS A N 15
ATOM 8742 C CA . CYS A 1 34 ? -0.582 8.235 -3.033 1.00 1.00 34 CYS A CA 15
ATOM 8743 C C . CYS A 1 34 ? 0.184 7.576 -1.902 1.00 1.00 34 CYS A C 15
ATOM 8744 O O . CYS A 1 34 ? 1.411 7.476 -1.899 1.00 1.00 34 CYS A O 15
ATOM 8751 N N . LYS A 1 35 ? -0.548 7.137 -0.884 1.00 1.00 35 LYS A N 15
ATOM 8752 C CA . LYS A 1 35 ? -0.115 6.399 0.245 1.00 1.00 35 LYS A CA 15
ATOM 8753 C C . LYS A 1 35 ? -1.294 5.476 0.432 1.00 1.00 35 LYS A C 15
ATOM 8754 O O . LYS A 1 35 ? -2.305 5.833 1.026 1.00 1.00 35 LYS A O 15
ATOM 8773 N N . CYS A 1 36 ? -1.218 4.316 -0.214 1.00 1.00 36 CYS A N 15
ATOM 8774 C CA . CYS A 1 36 ? -2.210 3.258 -0.197 1.00 1.00 36 CYS A CA 15
ATOM 8775 C C . CYS A 1 36 ? -1.867 2.279 0.900 1.00 1.00 36 CYS A C 15
ATOM 8776 O O . CYS A 1 36 ? -0.730 1.807 0.988 1.00 1.00 36 CYS A O 15
ATOM 8783 N N . TYR A 1 37 ? -2.832 1.959 1.772 1.00 1.00 37 TYR A N 15
ATOM 8784 C CA . TYR A 1 37 ? -2.647 1.175 2.961 1.00 1.00 37 TYR A CA 15
ATOM 8785 C C . TYR A 1 37 ? -3.373 -0.130 2.756 1.00 1.00 37 TYR A C 15
ATOM 8786 O O . TYR A 1 37 ? -4.593 -0.168 2.923 1.00 1.00 37 TYR A O 15
ATOM 8804 N N . PRO A 1 38 ? -2.723 -1.217 2.367 1.00 1.00 38 PRO A N 15
ATOM 8805 C CA . PRO A 1 38 ? -3.377 -2.511 2.292 1.00 1.00 38 PRO A CA 15
ATOM 8806 C C . PRO A 1 38 ? -3.497 -3.143 3.668 1.00 1.00 38 PRO A C 15
ATOM 8807 O O . PRO A 1 38 ? -2.716 -4.027 4.012 1.00 1.00 38 PRO A O 15
ATOM 8818 N N . HIS A 1 39 ? -4.469 -2.696 4.472 1.00 1.00 39 HIS A N 15
ATOM 8819 C CA . HIS A 1 39 ? -4.861 -3.380 5.678 1.00 1.00 39 HIS A CA 15
ATOM 8820 C C . HIS A 1 39 ? -6.351 -3.756 5.581 1.00 1.00 39 HIS A C 15
ATOM 8821 O O . HIS A 1 39 ? -6.684 -4.970 5.622 1.00 1.00 39 HIS A O 15
ATOM 8836 N N . THR A 1 1 ? 1.120 0.182 0.164 1.00 1.00 1 THR A N 16
ATOM 8837 C CA . THR A 1 1 ? 2.064 0.424 -0.984 1.00 1.00 1 THR A CA 16
ATOM 8838 C C . THR A 1 1 ? 2.139 1.880 -1.357 1.00 1.00 1 THR A C 16
ATOM 8839 O O . THR A 1 1 ? 1.488 2.725 -0.752 1.00 1.00 1 THR A O 16
ATOM 8852 N N . VAL A 1 2 ? 2.981 2.201 -2.346 1.00 1.00 2 VAL A N 16
ATOM 8853 C CA . VAL A 1 2 ? 3.179 3.496 -2.916 1.00 1.00 2 VAL A CA 16
ATOM 8854 C C . VAL A 1 2 ? 3.215 3.099 -4.365 1.00 1.00 2 VAL A C 16
ATOM 8855 O O . VAL A 1 2 ? 3.754 2.051 -4.712 1.00 1.00 2 VAL A O 16
ATOM 8868 N N . ILE A 1 3 ? 2.568 3.882 -5.206 1.00 1.00 3 ILE A N 16
ATOM 8869 C CA . ILE A 1 3 ? 2.426 3.773 -6.603 1.00 1.00 3 ILE A CA 16
ATOM 8870 C C . ILE A 1 3 ? 2.662 5.196 -7.046 1.00 1.00 3 ILE A C 16
ATOM 8871 O O . ILE A 1 3 ? 2.478 6.149 -6.286 1.00 1.00 3 ILE A O 16
ATOM 8887 N N . ASP A 1 4 ? 3.022 5.370 -8.314 1.00 1.00 4 ASP A N 16
ATOM 8888 C CA . ASP A 1 4 ? 3.169 6.635 -8.989 1.00 1.00 4 ASP A CA 16
ATOM 8889 C C . ASP A 1 4 ? 1.894 7.053 -9.707 1.00 1.00 4 ASP A C 16
ATOM 8890 O O . ASP A 1 4 ? 1.871 7.610 -10.808 1.00 1.00 4 ASP A O 16
ATOM 8899 N N . VAL A 1 5 ? 0.782 6.832 -9.002 1.00 1.00 5 VAL A N 16
ATOM 8900 C CA . VAL A 1 5 ? -0.530 7.307 -9.342 1.00 1.00 5 VAL A CA 16
ATOM 8901 C C . VAL A 1 5 ? -0.708 8.573 -8.540 1.00 1.00 5 VAL A C 16
ATOM 8902 O O . VAL A 1 5 ? -0.436 8.616 -7.337 1.00 1.00 5 VAL A O 16
ATOM 8915 N N . LYS A 1 6 ? -1.060 9.664 -9.231 1.00 1.00 6 LYS A N 16
ATOM 8916 C CA . LYS A 1 6 ? -0.817 10.997 -8.737 1.00 1.00 6 LYS A CA 16
ATOM 8917 C C . LYS A 1 6 ? -2.109 11.661 -8.313 1.00 1.00 6 LYS A C 16
ATOM 8918 O O . LYS A 1 6 ? -3.162 11.483 -8.923 1.00 1.00 6 LYS A O 16
ATOM 8937 N N . CYS A 1 7 ? -2.063 12.398 -7.199 1.00 1.00 7 CYS A N 16
ATOM 8938 C CA . CYS A 1 7 ? -3.246 12.890 -6.546 1.00 1.00 7 CYS A CA 16
ATOM 8939 C C . CYS A 1 7 ? -3.160 14.305 -6.045 1.00 1.00 7 CYS A C 16
ATOM 8940 O O . CYS A 1 7 ? -2.104 14.841 -5.725 1.00 1.00 7 CYS A O 16
ATOM 8947 N N . THR A 1 8 ? -4.357 14.899 -5.913 1.00 1.00 8 THR A N 16
ATOM 8948 C CA . THR A 1 8 ? -4.617 16.096 -5.122 1.00 1.00 8 THR A CA 16
ATOM 8949 C C . THR A 1 8 ? -5.412 15.728 -3.890 1.00 1.00 8 THR A C 16
ATOM 8950 O O . THR A 1 8 ? -5.373 16.361 -2.841 1.00 1.00 8 THR A O 16
ATOM 8961 N N . SER A 1 9 ? -6.171 14.637 -3.996 1.00 1.00 9 SER A N 16
ATOM 8962 C CA . SER A 1 9 ? -7.187 14.252 -3.028 1.00 1.00 9 SER A CA 16
ATOM 8963 C C . SER A 1 9 ? -6.914 12.860 -2.495 1.00 1.00 9 SER A C 16
ATOM 8964 O O . SER A 1 9 ? -6.341 12.044 -3.218 1.00 1.00 9 SER A O 16
ATOM 8972 N N . PRO A 1 10 ? -7.345 12.477 -1.296 1.00 1.00 10 PRO A N 16
ATOM 8973 C CA . PRO A 1 10 ? -7.469 11.068 -0.937 1.00 1.00 10 PRO A CA 16
ATOM 8974 C C . PRO A 1 10 ? -8.524 10.354 -1.753 1.00 1.00 10 PRO A C 16
ATOM 8975 O O . PRO A 1 10 ? -8.420 9.152 -1.966 1.00 1.00 10 PRO A O 16
ATOM 8986 N N . LYS A 1 11 ? -9.559 11.052 -2.255 1.00 1.00 11 LYS A N 16
ATOM 8987 C CA . LYS A 1 11 ? -10.667 10.377 -2.919 1.00 1.00 11 LYS A CA 16
ATOM 8988 C C . LYS A 1 11 ? -10.235 9.640 -4.174 1.00 1.00 11 LYS A C 16
ATOM 8989 O O . LYS A 1 11 ? -10.440 8.440 -4.341 1.00 1.00 11 LYS A O 16
ATOM 9008 N N . GLN A 1 12 ? -9.493 10.353 -5.035 1.00 1.00 12 GLN A N 16
ATOM 9009 C CA . GLN A 1 12 ? -8.896 9.832 -6.256 1.00 1.00 12 GLN A CA 16
ATOM 9010 C C . GLN A 1 12 ? -7.778 8.821 -6.008 1.00 1.00 12 GLN A C 16
ATOM 9011 O O . GLN A 1 12 ? -7.260 8.202 -6.929 1.00 1.00 12 GLN A O 16
ATOM 9025 N N . CYS A 1 13 ? -7.404 8.619 -4.732 1.00 1.00 13 CYS A N 16
ATOM 9026 C CA . CYS A 1 13 ? -6.403 7.670 -4.303 1.00 1.00 13 CYS A CA 16
ATOM 9027 C C . CYS A 1 13 ? -7.062 6.311 -4.047 1.00 1.00 13 CYS A C 16
ATOM 9028 O O . CYS A 1 13 ? -6.468 5.233 -4.190 1.00 1.00 13 CYS A O 16
ATOM 9035 N N . LEU A 1 14 ? -8.367 6.330 -3.682 1.00 1.00 14 LEU A N 16
ATOM 9036 C CA . LEU A 1 14 ? -9.066 5.140 -3.261 1.00 1.00 14 LEU A CA 16
ATOM 9037 C C . LEU A 1 14 ? -9.331 4.131 -4.372 1.00 1.00 14 LEU A C 16
ATOM 9038 O O . LEU A 1 14 ? -9.030 2.961 -4.130 1.00 1.00 14 LEU A O 16
ATOM 9054 N N . PRO A 1 15 ? -9.831 4.428 -5.575 1.00 1.00 15 PRO A N 16
ATOM 9055 C CA . PRO A 1 15 ? -9.915 3.433 -6.637 1.00 1.00 15 PRO A CA 16
ATOM 9056 C C . PRO A 1 15 ? -8.571 2.879 -7.123 1.00 1.00 15 PRO A C 16
ATOM 9057 O O . PRO A 1 15 ? -8.610 1.680 -7.394 1.00 1.00 15 PRO A O 16
ATOM 9068 N N . PRO A 1 16 ? -7.393 3.513 -7.255 1.00 1.00 16 PRO A N 16
ATOM 9069 C CA . PRO A 1 16 ? -6.161 2.784 -7.530 1.00 1.00 16 PRO A CA 16
ATOM 9070 C C . PRO A 1 16 ? -5.743 1.916 -6.378 1.00 1.00 16 PRO A C 16
ATOM 9071 O O . PRO A 1 16 ? -5.314 0.783 -6.578 1.00 1.00 16 PRO A O 16
ATOM 9082 N N . CYS A 1 17 ? -5.881 2.385 -5.133 1.00 1.00 17 CYS A N 16
ATOM 9083 C CA . CYS A 1 17 ? -5.592 1.532 -4.002 1.00 1.00 17 CYS A CA 16
ATOM 9084 C C . CYS A 1 17 ? -6.478 0.295 -3.936 1.00 1.00 17 CYS A C 16
ATOM 9085 O O . CYS A 1 17 ? -6.061 -0.787 -3.557 1.00 1.00 17 CYS A O 16
ATOM 9092 N N . LYS A 1 18 ? -7.733 0.435 -4.379 1.00 1.00 18 LYS A N 16
ATOM 9093 C CA . LYS A 1 18 ? -8.676 -0.651 -4.523 1.00 1.00 18 LYS A CA 16
ATOM 9094 C C . LYS A 1 18 ? -8.401 -1.641 -5.642 1.00 1.00 18 LYS A C 16
ATOM 9095 O O . LYS A 1 18 ? -8.997 -2.712 -5.704 1.00 1.00 18 LYS A O 16
ATOM 9114 N N . ALA A 1 19 ? -7.476 -1.297 -6.543 1.00 1.00 19 ALA A N 16
ATOM 9115 C CA . ALA A 1 19 ? -7.260 -1.969 -7.817 1.00 1.00 19 ALA A CA 16
ATOM 9116 C C . ALA A 1 19 ? -6.662 -3.347 -7.677 1.00 1.00 19 ALA A C 16
ATOM 9117 O O . ALA A 1 19 ? -6.887 -4.262 -8.464 1.00 1.00 19 ALA A O 16
ATOM 9124 N N . GLN A 1 20 ? -5.825 -3.467 -6.649 1.00 1.00 20 GLN A N 16
ATOM 9125 C CA . GLN A 1 20 ? -5.035 -4.630 -6.385 1.00 1.00 20 GLN A CA 16
ATOM 9126 C C . GLN A 1 20 ? -4.518 -4.632 -4.968 1.00 1.00 20 GLN A C 16
ATOM 9127 O O . GLN A 1 20 ? -4.337 -5.682 -4.361 1.00 1.00 20 GLN A O 16
ATOM 9141 N N . PHE A 1 21 ? -4.281 -3.450 -4.365 1.00 1.00 21 PHE A N 16
ATOM 9142 C CA . PHE A 1 21 ? -3.691 -3.364 -3.056 1.00 1.00 21 PHE A CA 16
ATOM 9143 C C . PHE A 1 21 ? -4.678 -3.659 -1.938 1.00 1.00 21 PHE A C 16
ATOM 9144 O O . PHE A 1 21 ? -4.293 -3.958 -0.809 1.00 1.00 21 PHE A O 16
ATOM 9161 N N . GLY A 1 22 ? -5.989 -3.640 -2.248 1.00 1.00 22 GLY A N 16
ATOM 9162 C CA . GLY A 1 22 ? -6.950 -4.459 -1.546 1.00 1.00 22 GLY A CA 16
ATOM 9163 C C . GLY A 1 22 ? -8.333 -3.900 -1.544 1.00 1.00 22 GLY A C 16
ATOM 9164 O O . GLY A 1 22 ? -8.552 -2.698 -1.561 1.00 1.00 22 GLY A O 16
ATOM 9168 N N . ILE A 1 23 ? -9.355 -4.765 -1.432 1.00 1.00 23 ILE A N 16
ATOM 9169 C CA . ILE A 1 23 ? -10.743 -4.361 -1.360 1.00 1.00 23 ILE A CA 16
ATOM 9170 C C . ILE A 1 23 ? -11.061 -3.655 -0.044 1.00 1.00 23 ILE A C 16
ATOM 9171 O O . ILE A 1 23 ? -11.777 -2.655 0.012 1.00 1.00 23 ILE A O 16
ATOM 9187 N N . ARG A 1 24 ? -10.420 -4.107 1.036 1.00 1.00 24 ARG A N 16
ATOM 9188 C CA . ARG A 1 24 ? -10.457 -3.520 2.348 1.00 1.00 24 ARG A CA 16
ATOM 9189 C C . ARG A 1 24 ? -9.703 -2.198 2.342 1.00 1.00 24 ARG A C 16
ATOM 9190 O O . ARG A 1 24 ? -10.164 -1.235 2.945 1.00 1.00 24 ARG A O 16
ATOM 9211 N N . ALA A 1 25 ? -8.587 -2.129 1.589 1.00 1.00 25 ALA A N 16
ATOM 9212 C CA . ALA A 1 25 ? -7.528 -1.133 1.693 1.00 1.00 25 ALA A CA 16
ATOM 9213 C C . ALA A 1 25 ? -7.920 0.339 1.665 1.00 1.00 25 ALA A C 16
ATOM 9214 O O . ALA A 1 25 ? -8.956 0.739 1.124 1.00 1.00 25 ALA A O 16
ATOM 9221 N N . GLY A 1 26 ? -7.062 1.193 2.248 1.00 1.00 26 GLY A N 16
ATOM 9222 C CA . GLY A 1 26 ? -7.272 2.611 2.423 1.00 1.00 26 GLY A CA 16
ATOM 9223 C C . GLY A 1 26 ? -6.242 3.337 1.637 1.00 1.00 26 GLY A C 16
ATOM 9224 O O . GLY A 1 26 ? -5.337 2.741 1.055 1.00 1.00 26 GLY A O 16
ATOM 9228 N N . ALA A 1 27 ? -6.339 4.661 1.572 1.00 1.00 27 ALA A N 16
ATOM 9229 C CA . ALA A 1 27 ? -5.601 5.398 0.600 1.00 1.00 27 ALA A CA 16
ATOM 9230 C C . ALA A 1 27 ? -5.504 6.834 1.031 1.00 1.00 27 ALA A C 16
ATOM 9231 O O . ALA A 1 27 ? -6.484 7.418 1.489 1.00 1.00 27 ALA A O 16
ATOM 9238 N N . LYS A 1 28 ? -4.329 7.458 0.883 1.00 1.00 28 LYS A N 16
ATOM 9239 C CA . LYS A 1 28 ? -4.274 8.902 0.993 1.00 1.00 28 LYS A CA 16
ATOM 9240 C C . LYS A 1 28 ? -3.089 9.436 0.241 1.00 1.00 28 LYS A C 16
ATOM 9241 O O . LYS A 1 28 ? -2.220 8.695 -0.197 1.00 1.00 28 LYS A O 16
ATOM 9260 N N . CYS A 1 29 ? -3.069 10.755 0.017 1.00 1.00 29 CYS A N 16
ATOM 9261 C CA . CYS A 1 29 ? -2.091 11.389 -0.833 1.00 1.00 29 CYS A CA 16
ATOM 9262 C C . CYS A 1 29 ? -0.922 11.959 -0.044 1.00 1.00 29 CYS A C 16
ATOM 9263 O O . CYS A 1 29 ? -1.090 12.496 1.039 1.00 1.00 29 CYS A O 16
ATOM 9270 N N . MET A 1 30 ? 0.298 11.848 -0.580 1.00 1.00 30 MET A N 16
ATOM 9271 C CA . MET A 1 30 ? 1.453 12.539 -0.061 1.00 1.00 30 MET A CA 16
ATOM 9272 C C . MET A 1 30 ? 2.483 12.708 -1.152 1.00 1.00 30 MET A C 16
ATOM 9273 O O . MET A 1 30 ? 2.743 11.795 -1.937 1.00 1.00 30 MET A O 16
ATOM 9287 N N . ASN A 1 31 ? 3.066 13.914 -1.233 1.00 1.00 31 ASN A N 16
ATOM 9288 C CA . ASN A 1 31 ? 4.045 14.347 -2.227 1.00 1.00 31 ASN A CA 16
ATOM 9289 C C . ASN A 1 31 ? 3.455 14.255 -3.630 1.00 1.00 31 ASN A C 16
ATOM 9290 O O . ASN A 1 31 ? 4.109 13.904 -4.608 1.00 1.00 31 ASN A O 16
ATOM 9301 N N . GLY A 1 32 ? 2.138 14.520 -3.706 1.00 1.00 32 GLY A N 16
ATOM 9302 C CA . GLY A 1 32 ? 1.338 14.403 -4.920 1.00 1.00 32 GLY A CA 16
ATOM 9303 C C . GLY A 1 32 ? 1.125 12.998 -5.430 1.00 1.00 32 GLY A C 16
ATOM 9304 O O . GLY A 1 32 ? 0.720 12.812 -6.570 1.00 1.00 32 GLY A O 16
ATOM 9308 N N . LYS A 1 33 ? 1.384 11.943 -4.630 1.00 1.00 33 LYS A N 16
ATOM 9309 C CA . LYS A 1 33 ? 1.264 10.592 -5.116 1.00 1.00 33 LYS A CA 16
ATOM 9310 C C . LYS A 1 33 ? 0.780 9.684 -4.009 1.00 1.00 33 LYS A C 16
ATOM 9311 O O . LYS A 1 33 ? 0.965 9.917 -2.811 1.00 1.00 33 LYS A O 16
ATOM 9330 N N . CYS A 1 34 ? 0.068 8.622 -4.381 1.00 1.00 34 CYS A N 16
ATOM 9331 C CA . CYS A 1 34 ? -0.731 7.867 -3.443 1.00 1.00 34 CYS A CA 16
ATOM 9332 C C . CYS A 1 34 ? 0.026 7.043 -2.418 1.00 1.00 34 CYS A C 16
ATOM 9333 O O . CYS A 1 34 ? 1.194 6.705 -2.577 1.00 1.00 34 CYS A O 16
ATOM 9340 N N . LYS A 1 35 ? -0.639 6.746 -1.299 1.00 1.00 35 LYS A N 16
ATOM 9341 C CA . LYS A 1 35 ? -0.140 6.059 -0.150 1.00 1.00 35 LYS A CA 16
ATOM 9342 C C . LYS A 1 35 ? -1.276 5.148 0.244 1.00 1.00 35 LYS A C 16
ATOM 9343 O O . LYS A 1 35 ? -2.147 5.504 1.035 1.00 1.00 35 LYS A O 16
ATOM 9362 N N . CYS A 1 36 ? -1.319 3.963 -0.351 1.00 1.00 36 CYS A N 16
ATOM 9363 C CA . CYS A 1 36 ? -2.227 2.900 -0.043 1.00 1.00 36 CYS A CA 16
ATOM 9364 C C . CYS A 1 36 ? -1.887 2.165 1.239 1.00 1.00 36 CYS A C 16
ATOM 9365 O O . CYS A 1 36 ? -0.744 1.743 1.447 1.00 1.00 36 CYS A O 16
ATOM 9372 N N . TYR A 1 37 ? -2.874 1.966 2.127 1.00 1.00 37 TYR A N 16
ATOM 9373 C CA . TYR A 1 37 ? -2.703 1.328 3.410 1.00 1.00 37 TYR A CA 16
ATOM 9374 C C . TYR A 1 37 ? -3.442 0.008 3.324 1.00 1.00 37 TYR A C 16
ATOM 9375 O O . TYR A 1 37 ? -4.606 0.053 2.937 1.00 1.00 37 TYR A O 16
ATOM 9393 N N . PRO A 1 38 ? -2.907 -1.175 3.597 1.00 1.00 38 PRO A N 16
ATOM 9394 C CA . PRO A 1 38 ? -3.590 -2.429 3.271 1.00 1.00 38 PRO A CA 16
ATOM 9395 C C . PRO A 1 38 ? -4.530 -2.900 4.353 1.00 1.00 38 PRO A C 16
ATOM 9396 O O . PRO A 1 38 ? -4.695 -4.095 4.585 1.00 1.00 38 PRO A O 16
ATOM 9407 N N . HIS A 1 39 ? -5.214 -1.944 4.955 1.00 1.00 39 HIS A N 16
ATOM 9408 C CA . HIS A 1 39 ? -6.287 -2.134 5.875 1.00 1.00 39 HIS A CA 16
ATOM 9409 C C . HIS A 1 39 ? -7.181 -0.874 5.896 1.00 1.00 39 HIS A C 16
ATOM 9410 O O . HIS A 1 39 ? -7.659 -0.446 6.980 1.00 1.00 39 HIS A O 16
ATOM 9425 N N . THR A 1 1 ? 1.303 0.008 0.067 1.00 1.00 1 THR A N 17
ATOM 9426 C CA . THR A 1 1 ? 1.981 0.245 -1.258 1.00 1.00 1 THR A CA 17
ATOM 9427 C C . THR A 1 1 ? 2.185 1.715 -1.532 1.00 1.00 1 THR A C 17
ATOM 9428 O O . THR A 1 1 ? 1.653 2.569 -0.830 1.00 1.00 1 THR A O 17
ATOM 9441 N N . VAL A 1 2 ? 2.943 2.065 -2.573 1.00 1.00 2 VAL A N 17
ATOM 9442 C CA . VAL A 1 2 ? 3.078 3.394 -3.091 1.00 1.00 2 VAL A CA 17
ATOM 9443 C C . VAL A 1 2 ? 2.881 3.091 -4.546 1.00 1.00 2 VAL A C 17
ATOM 9444 O O . VAL A 1 2 ? 3.401 2.108 -5.064 1.00 1.00 2 VAL A O 17
ATOM 9457 N N . ILE A 1 3 ? 2.044 3.877 -5.192 1.00 1.00 3 ILE A N 17
ATOM 9458 C CA . ILE A 1 3 ? 1.735 3.884 -6.568 1.00 1.00 3 ILE A CA 17
ATOM 9459 C C . ILE A 1 3 ? 2.022 5.300 -6.979 1.00 1.00 3 ILE A C 17
ATOM 9460 O O . ILE A 1 3 ? 1.986 6.239 -6.184 1.00 1.00 3 ILE A O 17
ATOM 9476 N N . ASP A 1 4 ? 2.236 5.469 -8.273 1.00 1.00 4 ASP A N 17
ATOM 9477 C CA . ASP A 1 4 ? 2.476 6.707 -8.956 1.00 1.00 4 ASP A CA 17
ATOM 9478 C C . ASP A 1 4 ? 1.171 7.279 -9.489 1.00 1.00 4 ASP A C 17
ATOM 9479 O O . ASP A 1 4 ? 1.009 7.682 -10.641 1.00 1.00 4 ASP A O 17
ATOM 9488 N N . VAL A 1 5 ? 0.204 7.349 -8.570 1.00 1.00 5 VAL A N 17
ATOM 9489 C CA . VAL A 1 5 ? -1.008 8.104 -8.700 1.00 1.00 5 VAL A CA 17
ATOM 9490 C C . VAL A 1 5 ? -0.724 9.433 -8.043 1.00 1.00 5 VAL A C 17
ATOM 9491 O O . VAL A 1 5 ? -0.372 9.499 -6.864 1.00 1.00 5 VAL A O 17
ATOM 950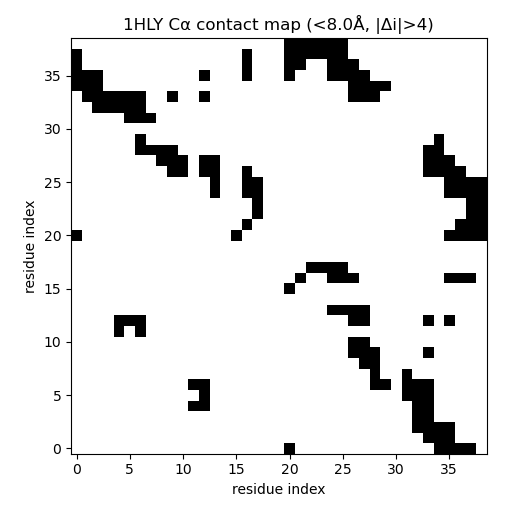4 N N . LYS A 1 6 ? -0.803 10.526 -8.817 1.00 1.00 6 LYS A N 17
ATOM 9505 C CA . LYS A 1 6 ? -0.518 11.862 -8.350 1.00 1.00 6 LYS A CA 17
ATOM 9506 C C . LYS A 1 6 ? -1.833 12.474 -7.922 1.00 1.00 6 LYS A C 17
ATOM 9507 O O . LYS A 1 6 ? -2.860 12.315 -8.580 1.00 1.00 6 LYS A O 17
ATOM 9526 N N . CYS A 1 7 ? -1.845 13.118 -6.750 1.00 1.00 7 CYS A N 17
ATOM 9527 C CA . CYS A 1 7 ? -3.080 13.475 -6.104 1.00 1.00 7 CYS A CA 17
ATOM 9528 C C . CYS A 1 7 ? -3.181 14.873 -5.546 1.00 1.00 7 CYS A C 17
ATOM 9529 O O . CYS A 1 7 ? -2.250 15.472 -5.019 1.00 1.00 7 CYS A O 17
ATOM 9536 N N . THR A 1 8 ? -4.427 15.368 -5.626 1.00 1.00 8 THR A N 17
ATOM 9537 C CA . THR A 1 8 ? -4.941 16.564 -4.967 1.00 1.00 8 THR A CA 17
ATOM 9538 C C . THR A 1 8 ? -5.932 16.154 -3.891 1.00 1.00 8 THR A C 17
ATOM 9539 O O . THR A 1 8 ? -6.247 16.867 -2.946 1.00 1.00 8 THR A O 17
ATOM 9550 N N . SER A 1 9 ? -6.418 14.912 -3.989 1.00 1.00 9 SER A N 17
ATOM 9551 C CA . SER A 1 9 ? -7.347 14.317 -3.048 1.00 1.00 9 SER A CA 17
ATOM 9552 C C . SER A 1 9 ? -6.909 12.888 -2.870 1.00 1.00 9 SER A C 17
ATOM 9553 O O . SER A 1 9 ? -6.461 12.301 -3.858 1.00 1.00 9 SER A O 17
ATOM 9561 N N . PRO A 1 10 ? -7.063 12.242 -1.719 1.00 1.00 10 PRO A N 17
ATOM 9562 C CA . PRO A 1 10 ? -6.892 10.794 -1.604 1.00 1.00 10 PRO A CA 17
ATOM 9563 C C . PRO A 1 10 ? -7.856 10.019 -2.468 1.00 1.00 10 PRO A C 17
ATOM 9564 O O . PRO A 1 10 ? -7.543 8.897 -2.863 1.00 1.00 10 PRO A O 17
ATOM 9575 N N . LYS A 1 11 ? -9.018 10.614 -2.824 1.00 1.00 11 LYS A N 17
ATOM 9576 C CA . LYS A 1 11 ? -10.083 9.928 -3.547 1.00 1.00 11 LYS A CA 17
ATOM 9577 C C . LYS A 1 11 ? -9.603 9.335 -4.859 1.00 1.00 11 LYS A C 17
ATOM 9578 O O . LYS A 1 11 ? -9.939 8.220 -5.245 1.00 1.00 11 LYS A O 17
ATOM 9597 N N . GLN A 1 12 ? -8.710 10.074 -5.531 1.00 1.00 12 GLN A N 17
ATOM 9598 C CA . GLN A 1 12 ? -8.128 9.732 -6.814 1.00 1.00 12 GLN A CA 17
ATOM 9599 C C . GLN A 1 12 ? -7.345 8.432 -6.816 1.00 1.00 12 GLN A C 17
ATOM 9600 O O . GLN A 1 12 ? -7.198 7.782 -7.846 1.00 1.00 12 GLN A O 17
ATOM 9614 N N . CYS A 1 13 ? -6.843 8.021 -5.647 1.00 1.00 13 CYS A N 17
ATOM 9615 C CA . CYS A 1 13 ? -6.077 6.796 -5.524 1.00 1.00 13 CYS A CA 17
ATOM 9616 C C . CYS A 1 13 ? -6.882 5.662 -4.904 1.00 1.00 13 CYS A C 17
ATOM 9617 O O . CYS A 1 13 ? -6.453 4.507 -4.847 1.00 1.00 13 CYS A O 17
ATOM 9624 N N . LEU A 1 14 ? -8.121 5.946 -4.463 1.00 1.00 14 LEU A N 17
ATOM 9625 C CA . LEU A 1 14 ? -8.961 4.937 -3.844 1.00 1.00 14 LEU A CA 17
ATOM 9626 C C . LEU A 1 14 ? -9.357 3.785 -4.778 1.00 1.00 14 LEU A C 17
ATOM 9627 O O . LEU A 1 14 ? -9.164 2.632 -4.380 1.00 1.00 14 LEU A O 17
ATOM 9643 N N . PRO A 1 15 ? -9.849 3.960 -6.011 1.00 1.00 15 PRO A N 17
ATOM 9644 C CA . PRO A 1 15 ? -10.075 2.831 -6.904 1.00 1.00 15 PRO A CA 17
ATOM 9645 C C . PRO A 1 15 ? -8.817 2.055 -7.317 1.00 1.00 15 PRO A C 17
ATOM 9646 O O . PRO A 1 15 ? -9.004 0.846 -7.428 1.00 1.00 15 PRO A O 17
ATOM 9657 N N . PRO A 1 16 ? -7.573 2.518 -7.534 1.00 1.00 16 PRO A N 17
ATOM 9658 C CA . PRO A 1 16 ? -6.442 1.614 -7.702 1.00 1.00 16 PRO A CA 17
ATOM 9659 C C . PRO A 1 16 ? -6.091 0.886 -6.431 1.00 1.00 16 PRO A C 17
ATOM 9660 O O . PRO A 1 16 ? -5.717 -0.275 -6.462 1.00 1.00 16 PRO A O 17
ATOM 9671 N N . CYS A 1 17 ? -6.203 1.531 -5.271 1.00 1.00 17 CYS A N 17
ATOM 9672 C CA . CYS A 1 17 ? -5.955 0.880 -4.003 1.00 1.00 17 CYS A CA 17
ATOM 9673 C C . CYS A 1 17 ? -6.864 -0.301 -3.777 1.00 1.00 17 CYS A C 17
ATOM 9674 O O . CYS A 1 17 ? -6.449 -1.426 -3.508 1.00 1.00 17 CYS A O 17
ATOM 9681 N N . LYS A 1 18 ? -8.161 -0.079 -3.947 1.00 1.00 18 LYS A N 17
ATOM 9682 C CA . LYS A 1 18 ? -9.145 -1.139 -3.964 1.00 1.00 18 LYS A CA 17
ATOM 9683 C C . LYS A 1 18 ? -9.160 -2.042 -5.191 1.00 1.00 18 LYS A C 17
ATOM 9684 O O . LYS A 1 18 ? -9.976 -2.956 -5.280 1.00 1.00 18 LYS A O 17
ATOM 9703 N N . ALA A 1 19 ? -8.250 -1.847 -6.153 1.00 1.00 19 ALA A N 17
ATOM 9704 C CA . ALA A 1 19 ? -8.196 -2.662 -7.356 1.00 1.00 19 ALA A CA 17
ATOM 9705 C C . ALA A 1 19 ? -7.714 -4.059 -7.056 1.00 1.00 19 ALA A C 17
ATOM 9706 O O . ALA A 1 19 ? -8.293 -5.075 -7.429 1.00 1.00 19 ALA A O 17
ATOM 9713 N N . GLN A 1 20 ? -6.580 -4.090 -6.351 1.00 1.00 20 GLN A N 17
ATOM 9714 C CA . GLN A 1 20 ? -5.851 -5.277 -6.060 1.00 1.00 20 GLN A CA 17
ATOM 9715 C C . GLN A 1 20 ? -5.087 -5.197 -4.763 1.00 1.00 20 GLN A C 17
ATOM 9716 O O . GLN A 1 20 ? -4.594 -6.209 -4.278 1.00 1.00 20 GLN A O 17
ATOM 9730 N N . PHE A 1 21 ? -4.931 -4.006 -4.145 1.00 1.00 21 PHE A N 17
ATOM 9731 C CA . PHE A 1 21 ? -4.054 -3.876 -3.020 1.00 1.00 21 PHE A CA 17
ATOM 9732 C C . PHE A 1 21 ? -4.707 -4.245 -1.702 1.00 1.00 21 PHE A C 17
ATOM 9733 O O . PHE A 1 21 ? -4.004 -4.592 -0.760 1.00 1.00 21 PHE A O 17
ATOM 9750 N N . GLY A 1 22 ? -6.051 -4.247 -1.566 1.00 1.00 22 GLY A N 17
ATOM 9751 C CA . GLY A 1 22 ? -6.560 -4.973 -0.409 1.00 1.00 22 GLY A CA 17
ATOM 9752 C C . GLY A 1 22 ? -8.043 -5.090 -0.214 1.00 1.00 22 GLY A C 17
ATOM 9753 O O . GLY A 1 22 ? -8.860 -4.880 -1.110 1.00 1.00 22 GLY A O 17
ATOM 9757 N N . ILE A 1 23 ? -8.440 -5.509 0.995 1.00 1.00 23 ILE A N 17
ATOM 9758 C CA . ILE A 1 23 ? -9.809 -5.825 1.361 1.00 1.00 23 ILE A CA 17
ATOM 9759 C C . ILE A 1 23 ? -10.670 -4.597 1.463 1.00 1.00 23 ILE A C 17
ATOM 9760 O O . ILE A 1 23 ? -11.635 -4.412 0.722 1.00 1.00 23 ILE A O 17
ATOM 9776 N N . ARG A 1 24 ? -10.304 -3.725 2.393 1.00 1.00 24 ARG A N 17
ATOM 9777 C CA . ARG A 1 24 ? -10.997 -2.507 2.729 1.00 1.00 24 ARG A CA 17
ATOM 9778 C C . ARG A 1 24 ? -10.053 -1.348 2.433 1.00 1.00 24 ARG A C 17
ATOM 9779 O O . ARG A 1 24 ? -10.288 -0.200 2.791 1.00 1.00 24 ARG A O 17
ATOM 9800 N N . ALA A 1 25 ? -8.978 -1.684 1.693 1.00 1.00 25 ALA A N 17
ATOM 9801 C CA . ALA A 1 25 ? -7.810 -0.869 1.401 1.00 1.00 25 ALA A CA 17
ATOM 9802 C C . ALA A 1 25 ? -8.023 0.571 1.016 1.00 1.00 25 ALA A C 17
ATOM 9803 O O . ALA A 1 25 ? -8.988 0.952 0.354 1.00 1.00 25 ALA A O 17
ATOM 9810 N N . GLY A 1 26 ? -7.076 1.428 1.441 1.00 1.00 26 GLY A N 17
ATOM 9811 C CA . GLY A 1 26 ? -7.303 2.851 1.494 1.00 1.00 26 GLY A CA 17
ATOM 9812 C C . GLY A 1 26 ? -6.177 3.550 0.842 1.00 1.00 26 GLY A C 17
ATOM 9813 O O . GLY A 1 26 ? -5.154 2.963 0.509 1.00 1.00 26 GLY A O 17
ATOM 9817 N N . ALA A 1 27 ? -6.321 4.850 0.640 1.00 1.00 27 ALA A N 17
ATOM 9818 C CA . ALA A 1 27 ? -5.407 5.591 -0.147 1.00 1.00 27 ALA A CA 17
ATOM 9819 C C . ALA A 1 27 ? -5.300 6.942 0.469 1.00 1.00 27 ALA A C 17
ATOM 9820 O O . ALA A 1 27 ? -6.294 7.544 0.868 1.00 1.00 27 ALA A O 17
ATOM 9827 N N . LYS A 1 28 ? -4.082 7.461 0.603 1.00 1.00 28 LYS A N 17
ATOM 9828 C CA . LYS A 1 28 ? -3.933 8.772 1.170 1.00 1.00 28 LYS A CA 17
ATOM 9829 C C . LYS A 1 28 ? -2.793 9.447 0.455 1.00 1.00 28 LYS A C 17
ATOM 9830 O O . LYS A 1 28 ? -1.887 8.805 -0.056 1.00 1.00 28 LYS A O 17
ATOM 9849 N N . CYS A 1 29 ? -2.855 10.777 0.332 1.00 1.00 29 CYS A N 17
ATOM 9850 C CA . CYS A 1 29 ? -1.915 11.540 -0.453 1.00 1.00 29 CYS A CA 17
ATOM 9851 C C . CYS A 1 29 ? -0.796 12.106 0.398 1.00 1.00 29 CYS A C 17
ATOM 9852 O O . CYS A 1 29 ? -1.031 12.584 1.506 1.00 1.00 29 CYS A O 17
ATOM 9859 N N . MET A 1 30 ? 0.451 12.055 -0.074 1.00 1.00 30 MET A N 17
ATOM 9860 C CA . MET A 1 30 ? 1.553 12.774 0.516 1.00 1.00 30 MET A CA 17
ATOM 9861 C C . MET A 1 30 ? 2.627 13.000 -0.522 1.00 1.00 30 MET A C 17
ATOM 9862 O O . MET A 1 30 ? 2.879 12.142 -1.370 1.00 1.00 30 MET A O 17
ATOM 9876 N N . ASN A 1 31 ? 3.243 14.197 -0.515 1.00 1.00 31 ASN A N 17
ATOM 9877 C CA . ASN A 1 31 ? 4.214 14.678 -1.497 1.00 1.00 31 ASN A CA 17
ATOM 9878 C C . ASN A 1 31 ? 3.577 14.731 -2.884 1.00 1.00 31 ASN A C 17
ATOM 9879 O O . ASN A 1 31 ? 4.187 14.438 -3.909 1.00 1.00 31 ASN A O 17
ATOM 9890 N N . GLY A 1 32 ? 2.268 15.050 -2.900 1.00 1.00 32 GLY A N 17
ATOM 9891 C CA . GLY A 1 32 ? 1.429 15.034 -4.097 1.00 1.00 32 GLY A CA 17
ATOM 9892 C C . GLY A 1 32 ? 1.234 13.680 -4.737 1.00 1.00 32 GLY A C 17
ATOM 9893 O O . GLY A 1 32 ? 0.831 13.589 -5.891 1.00 1.00 32 GLY A O 17
ATOM 9897 N N . LYS A 1 33 ? 1.520 12.561 -4.038 1.00 1.00 33 LYS A N 17
ATOM 9898 C CA . LYS A 1 33 ? 1.486 11.266 -4.658 1.00 1.00 33 LYS A CA 17
ATOM 9899 C C . LYS A 1 33 ? 0.983 10.271 -3.632 1.00 1.00 33 LYS A C 17
ATOM 9900 O O . LYS A 1 33 ? 1.080 10.468 -2.419 1.00 1.00 33 LYS A O 17
ATOM 9919 N N . CYS A 1 34 ? 0.385 9.166 -4.075 1.00 1.00 34 CYS A N 17
ATOM 9920 C CA . CYS A 1 34 ? -0.323 8.262 -3.194 1.00 1.00 34 CYS A CA 17
ATOM 9921 C C . CYS A 1 34 ? 0.530 7.505 -2.193 1.00 1.00 34 CYS A C 17
ATOM 9922 O O . CYS A 1 34 ? 1.746 7.362 -2.322 1.00 1.00 34 CYS A O 17
ATOM 9929 N N . LYS A 1 35 ? -0.117 7.041 -1.127 1.00 1.00 35 LYS A N 17
ATOM 9930 C CA . LYS A 1 35 ? 0.373 6.289 -0.020 1.00 1.00 35 LYS A CA 17
ATOM 9931 C C . LYS A 1 35 ? -0.792 5.375 0.266 1.00 1.00 35 LYS A C 17
ATOM 9932 O O . LYS A 1 35 ? -1.744 5.718 0.958 1.00 1.00 35 LYS A O 17
ATOM 9951 N N . CYS A 1 36 ? -0.771 4.222 -0.390 1.00 1.00 36 CYS A N 17
ATOM 9952 C CA . CYS A 1 36 ? -1.808 3.208 -0.398 1.00 1.00 36 CYS A CA 17
ATOM 9953 C C . CYS A 1 36 ? -1.685 2.246 0.769 1.00 1.00 36 CYS A C 17
ATOM 9954 O O . CYS A 1 36 ? -0.610 1.688 1.009 1.00 1.00 36 CYS A O 17
ATOM 9961 N N . TYR A 1 37 ? -2.772 2.013 1.524 1.00 1.00 37 TYR A N 17
ATOM 9962 C CA . TYR A 1 37 ? -2.784 1.225 2.730 1.00 1.00 37 TYR A CA 17
ATOM 9963 C C . TYR A 1 37 ? -3.405 -0.103 2.374 1.00 1.00 37 TYR A C 17
ATOM 9964 O O . TYR A 1 37 ? -4.623 -0.149 2.191 1.00 1.00 37 TYR A O 17
ATOM 9982 N N . PRO A 1 38 ? -2.663 -1.191 2.198 1.00 1.00 38 PRO A N 17
ATOM 9983 C CA . PRO A 1 38 ? -3.193 -2.398 1.585 1.00 1.00 38 PRO A CA 17
ATOM 9984 C C . PRO A 1 38 ? -3.855 -3.305 2.604 1.00 1.00 38 PRO A C 17
ATOM 9985 O O . PRO A 1 38 ? -3.408 -4.426 2.836 1.00 1.00 38 PRO A O 17
ATOM 9996 N N . HIS A 1 39 ? -4.929 -2.831 3.231 1.00 1.00 39 HIS A N 17
ATOM 9997 C CA . HIS A 1 39 ? -5.639 -3.600 4.223 1.00 1.00 39 HIS A CA 17
ATOM 9998 C C . HIS A 1 39 ? -7.139 -3.267 4.183 1.00 1.00 39 HIS A C 17
ATOM 9999 O O . HIS A 1 39 ? -7.492 -2.089 4.424 1.00 1.00 39 HIS A O 17
ATOM 10014 N N . THR A 1 1 ? 1.986 0.737 1.041 1.00 1.00 1 THR A N 18
ATOM 10015 C CA . THR A 1 1 ? 2.590 0.770 -0.335 1.00 1.00 1 THR A CA 18
ATOM 10016 C C . THR A 1 1 ? 2.577 2.167 -0.897 1.00 1.00 1 THR A C 18
ATOM 10017 O O . THR A 1 1 ? 2.120 3.110 -0.259 1.00 1.00 1 THR A O 18
ATOM 10030 N N . VAL A 1 2 ? 3.138 2.346 -2.092 1.00 1.00 2 VAL A N 18
ATOM 10031 C CA . VAL A 1 2 ? 3.188 3.574 -2.824 1.00 1.00 2 VAL A CA 18
ATOM 10032 C C . VAL A 1 2 ? 2.899 3.031 -4.190 1.00 1.00 2 VAL A C 18
ATOM 10033 O O . VAL A 1 2 ? 3.357 1.947 -4.540 1.00 1.00 2 VAL A O 18
ATOM 10046 N N . ILE A 1 3 ? 2.069 3.735 -4.937 1.00 1.00 3 ILE A N 18
ATOM 10047 C CA . ILE A 1 3 ? 1.808 3.607 -6.318 1.00 1.00 3 ILE A CA 18
ATOM 10048 C C . ILE A 1 3 ? 2.143 4.974 -6.840 1.00 1.00 3 ILE A C 18
ATOM 10049 O O . ILE A 1 3 ? 2.047 5.981 -6.138 1.00 1.00 3 ILE A O 18
ATOM 10065 N N . ASP A 1 4 ? 2.438 5.015 -8.130 1.00 1.00 4 ASP A N 18
ATOM 10066 C CA . ASP A 1 4 ? 2.731 6.171 -8.931 1.00 1.00 4 ASP A CA 18
ATOM 10067 C C . ASP A 1 4 ? 1.471 6.775 -9.525 1.00 1.00 4 ASP A C 18
ATOM 10068 O O . ASP A 1 4 ? 1.381 7.275 -10.640 1.00 1.00 4 ASP A O 18
ATOM 10077 N N . VAL A 1 5 ? 0.453 6.809 -8.666 1.00 1.00 5 VAL A N 18
ATOM 10078 C CA . VAL A 1 5 ? -0.779 7.495 -8.882 1.00 1.00 5 VAL A CA 18
ATOM 10079 C C . VAL A 1 5 ? -0.607 8.863 -8.270 1.00 1.00 5 VAL A C 18
ATOM 10080 O O . VAL A 1 5 ? -0.509 9.020 -7.048 1.00 1.00 5 VAL A O 18
ATOM 10093 N N . LYS A 1 6 ? -0.543 9.920 -9.104 1.00 1.00 6 LYS A N 18
ATOM 10094 C CA . LYS A 1 6 ? -0.570 11.271 -8.586 1.00 1.00 6 LYS A CA 18
ATOM 10095 C C . LYS A 1 6 ? -1.931 11.600 -8.029 1.00 1.00 6 LYS A C 18
ATOM 10096 O O . LYS A 1 6 ? -2.969 11.289 -8.616 1.00 1.00 6 LYS A O 18
ATOM 10115 N N . CYS A 1 7 ? -1.978 12.268 -6.879 1.00 1.00 7 CYS A N 18
ATOM 10116 C CA . CYS A 1 7 ? -3.230 12.579 -6.217 1.00 1.00 7 CYS A CA 18
ATOM 10117 C C . CYS A 1 7 ? -3.640 14.032 -6.367 1.00 1.00 7 CYS A C 18
ATOM 10118 O O . CYS A 1 7 ? -2.916 14.863 -6.906 1.00 1.00 7 CYS A O 18
ATOM 10125 N N . THR A 1 8 ? -4.883 14.325 -5.964 1.00 1.00 8 THR A N 18
ATOM 10126 C CA . THR A 1 8 ? -5.412 15.653 -5.646 1.00 1.00 8 THR A CA 18
ATOM 10127 C C . THR A 1 8 ? -6.169 15.577 -4.333 1.00 1.00 8 THR A C 18
ATOM 10128 O O . THR A 1 8 ? -6.731 16.544 -3.836 1.00 1.00 8 THR A O 18
ATOM 10139 N N . SER A 1 9 ? -6.222 14.372 -3.752 1.00 1.00 9 SER A N 18
ATOM 10140 C CA . SER A 1 9 ? -7.081 14.006 -2.650 1.00 1.00 9 SER A CA 18
ATOM 10141 C C . SER A 1 9 ? -6.687 12.579 -2.373 1.00 1.00 9 SER A C 18
ATOM 10142 O O . SER A 1 9 ? -6.224 11.926 -3.314 1.00 1.00 9 SER A O 18
ATOM 10150 N N . PRO A 1 10 ? -6.850 11.987 -1.200 1.00 1.00 10 PRO A N 18
ATOM 10151 C CA . PRO A 1 10 ? -6.788 10.535 -1.056 1.00 1.00 10 PRO A CA 18
ATOM 10152 C C . PRO A 1 10 ? -7.901 9.846 -1.823 1.00 1.00 10 PRO A C 18
ATOM 10153 O O . PRO A 1 10 ? -7.738 8.706 -2.247 1.00 1.00 10 PRO A O 18
ATOM 10164 N N . LYS A 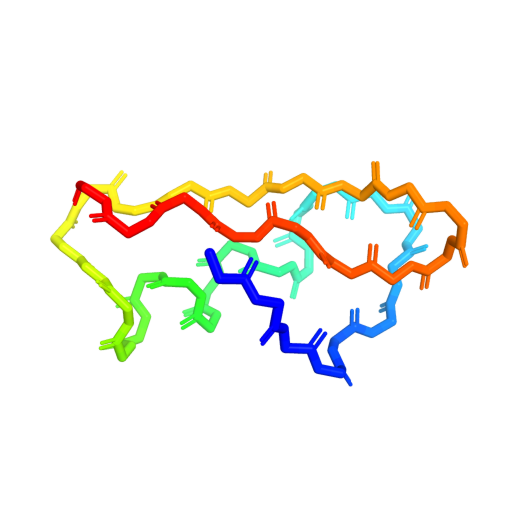1 11 ? -9.045 10.524 -2.034 1.00 1.00 11 LYS A N 18
ATOM 10165 C CA . LYS A 1 11 ? -10.255 9.909 -2.562 1.00 1.00 11 LYS A CA 18
ATOM 10166 C C . LYS A 1 11 ? -10.072 9.353 -3.960 1.00 1.00 11 LYS A C 18
ATOM 10167 O O . LYS A 1 11 ? -10.468 8.236 -4.282 1.00 1.00 11 LYS A O 18
ATOM 10186 N N . GLN A 1 12 ? -9.385 10.117 -4.816 1.00 1.00 12 GLN A N 18
ATOM 10187 C CA . GLN A 1 12 ? -9.065 9.717 -6.176 1.00 1.00 12 GLN A CA 18
ATOM 10188 C C . GLN A 1 12 ? -8.024 8.608 -6.282 1.00 1.00 12 GLN A C 18
ATOM 10189 O O . GLN A 1 12 ? -7.772 8.093 -7.365 1.00 1.00 12 GLN A O 18
ATOM 10203 N N . CYS A 1 13 ? -7.392 8.199 -5.162 1.00 1.00 13 CYS A N 18
ATOM 10204 C CA . CYS A 1 13 ? -6.537 7.021 -5.150 1.00 1.00 13 CYS A CA 18
ATOM 10205 C C . CYS A 1 13 ? -7.263 5.811 -4.579 1.00 1.00 13 CYS A C 18
ATOM 10206 O O . CYS A 1 13 ? -6.785 4.677 -4.620 1.00 1.00 13 CYS A O 18
ATOM 10213 N N . LEU A 1 14 ? -8.490 5.998 -4.065 1.00 1.00 14 LEU A N 18
ATOM 10214 C CA . LEU A 1 14 ? -9.262 4.889 -3.538 1.00 1.00 14 LEU A CA 18
ATOM 10215 C C . LEU A 1 14 ? -9.622 3.818 -4.579 1.00 1.00 14 LEU A C 18
ATOM 10216 O O . LEU A 1 14 ? -9.510 2.641 -4.237 1.00 1.00 14 LEU A O 18
ATOM 10232 N N . PRO A 1 15 ? -9.987 4.098 -5.839 1.00 1.00 15 PRO A N 18
ATOM 10233 C CA . PRO A 1 15 ? -10.106 3.066 -6.869 1.00 1.00 15 PRO A CA 18
ATOM 10234 C C . PRO A 1 15 ? -8.826 2.275 -7.173 1.00 1.00 15 PRO A C 18
ATOM 10235 O O . PRO A 1 15 ? -8.988 1.057 -7.190 1.00 1.00 15 PRO A O 18
ATOM 10246 N N . PRO A 1 16 ? -7.592 2.753 -7.389 1.00 1.00 16 PRO A N 18
ATOM 10247 C CA . PRO A 1 16 ? -6.437 1.869 -7.553 1.00 1.00 16 PRO A CA 18
ATOM 10248 C C . PRO A 1 16 ? -6.092 1.129 -6.286 1.00 1.00 16 PRO A C 18
ATOM 10249 O O . PRO A 1 16 ? -5.703 -0.027 -6.319 1.00 1.00 16 PRO A O 18
ATOM 10260 N N . CYS A 1 17 ? -6.257 1.765 -5.124 1.00 1.00 17 CYS A N 18
ATOM 10261 C CA . CYS A 1 17 ? -6.101 1.105 -3.849 1.00 1.00 17 CYS A CA 18
ATOM 10262 C C . CYS A 1 17 ? -7.048 -0.058 -3.681 1.00 1.00 17 CYS A C 18
ATOM 10263 O O . CYS A 1 17 ? -6.706 -1.093 -3.119 1.00 1.00 17 CYS A O 18
ATOM 10270 N N . LYS A 1 18 ? -8.258 0.053 -4.236 1.00 1.00 18 LYS A N 18
ATOM 10271 C CA . LYS A 1 18 ? -9.191 -1.046 -4.325 1.00 1.00 18 LYS A CA 18
ATOM 10272 C C . LYS A 1 18 ? -8.850 -2.161 -5.291 1.00 1.00 18 LYS A C 18
ATOM 10273 O O . LYS A 1 18 ? -9.300 -3.293 -5.154 1.00 1.00 18 LYS A O 18
ATOM 10292 N N . ALA A 1 19 ? -8.062 -1.824 -6.309 1.00 1.00 19 ALA A N 18
ATOM 10293 C CA . ALA A 1 19 ? -7.699 -2.673 -7.416 1.00 1.00 19 ALA A CA 18
ATOM 10294 C C . ALA A 1 19 ? -6.735 -3.766 -7.036 1.00 1.00 19 ALA A C 18
ATOM 10295 O O . ALA A 1 19 ? -6.979 -4.966 -7.097 1.00 1.00 19 ALA A O 18
ATOM 10302 N N . GLN A 1 20 ? -5.543 -3.272 -6.697 1.00 1.00 20 GLN A N 18
ATOM 10303 C CA . GLN A 1 20 ? -4.330 -3.994 -6.545 1.00 1.00 20 GLN A CA 18
ATOM 10304 C C . GLN A 1 20 ? -4.137 -4.375 -5.108 1.00 1.00 20 GLN A C 18
ATOM 10305 O O . GLN A 1 20 ? -3.616 -5.430 -4.764 1.00 1.00 20 GLN A O 18
ATOM 10319 N N . PHE A 1 21 ? -4.506 -3.433 -4.228 1.00 1.00 21 PHE A N 18
ATOM 10320 C CA . PHE A 1 21 ? -4.066 -3.444 -2.868 1.00 1.00 21 PHE A CA 18
ATOM 10321 C C . PHE A 1 21 ? -5.078 -4.014 -1.889 1.00 1.00 21 PHE A C 18
ATOM 10322 O O . PHE A 1 21 ? -4.687 -4.564 -0.861 1.00 1.00 21 PHE A O 18
ATOM 10339 N N . GLY A 1 22 ? -6.397 -3.947 -2.157 1.00 1.00 22 GLY A N 18
ATOM 10340 C CA . GLY A 1 22 ? -7.334 -4.781 -1.427 1.00 1.00 22 GLY A CA 18
ATOM 10341 C C . GLY A 1 22 ? -8.723 -4.238 -1.296 1.00 1.00 22 GLY A C 18
ATOM 10342 O O . GLY A 1 22 ? -9.018 -3.083 -1.574 1.00 1.00 22 GLY A O 18
ATOM 10346 N N . ILE A 1 23 ? -9.652 -5.065 -0.786 1.00 1.00 23 ILE A N 18
ATOM 10347 C CA . ILE A 1 23 ? -11.058 -4.740 -0.681 1.00 1.00 23 ILE A CA 18
ATOM 10348 C C . ILE A 1 23 ? -11.309 -3.677 0.346 1.00 1.00 23 ILE A C 18
ATOM 10349 O O . ILE A 1 23 ? -12.009 -2.684 0.143 1.00 1.00 23 ILE A O 18
ATOM 10365 N N . ARG A 1 24 ? -10.690 -3.843 1.515 1.00 1.00 24 ARG A N 18
ATOM 10366 C CA . ARG A 1 24 ? -10.870 -2.912 2.598 1.00 1.00 24 ARG A CA 18
ATOM 10367 C C . ARG A 1 24 ? -9.939 -1.705 2.461 1.00 1.00 24 ARG A C 18
ATOM 10368 O O . ARG A 1 24 ? -10.192 -0.652 3.035 1.00 1.00 24 ARG A O 18
ATOM 10389 N N . ALA A 1 25 ? -8.902 -1.829 1.598 1.00 1.00 25 ALA A N 18
ATOM 10390 C CA . ALA A 1 25 ? -7.745 -0.953 1.481 1.00 1.00 25 ALA A CA 18
ATOM 10391 C C . ALA A 1 25 ? -7.997 0.534 1.289 1.00 1.00 25 ALA A C 18
ATOM 10392 O O . ALA A 1 25 ? -9.075 0.972 0.878 1.00 1.00 25 ALA A O 18
ATOM 10399 N N . GLY A 1 26 ? -6.982 1.371 1.588 1.00 1.00 26 GLY A N 18
ATOM 10400 C CA . GLY A 1 26 ? -7.174 2.808 1.715 1.00 1.00 26 GLY A CA 18
ATOM 10401 C C . GLY A 1 26 ? -6.033 3.574 1.138 1.00 1.00 26 GLY A C 18
ATOM 10402 O O . GLY A 1 26 ? -5.051 3.006 0.683 1.00 1.00 26 GLY A O 18
ATOM 10406 N N . ALA A 1 27 ? -6.110 4.909 1.143 1.00 1.00 27 ALA A N 18
ATOM 10407 C CA . ALA A 1 27 ? -5.173 5.733 0.442 1.00 1.00 27 ALA A CA 18
ATOM 10408 C C . ALA A 1 27 ? -4.937 7.000 1.223 1.00 1.00 27 ALA A C 18
ATOM 10409 O O . ALA A 1 27 ? -5.834 7.548 1.858 1.00 1.00 27 ALA A O 18
ATOM 10416 N N . LYS A 1 28 ? -3.700 7.501 1.181 1.00 1.00 28 LYS A N 18
ATOM 10417 C CA . LYS A 1 28 ? -3.352 8.855 1.562 1.00 1.00 28 LYS A CA 18
ATOM 10418 C C . LYS A 1 28 ? -2.763 9.543 0.363 1.00 1.00 28 LYS A C 18
ATOM 10419 O O . LYS A 1 28 ? -2.193 8.923 -0.522 1.00 1.00 28 LYS A O 18
ATOM 10438 N N . CYS A 1 29 ? -2.893 10.871 0.337 1.00 1.00 29 CYS A N 18
ATOM 10439 C CA . CYS A 1 29 ? -2.181 11.729 -0.586 1.00 1.00 29 CYS A CA 18
ATOM 10440 C C . CYS A 1 29 ? -1.013 12.397 0.110 1.00 1.00 29 CYS A C 18
ATOM 10441 O O . CYS A 1 29 ? -1.210 13.075 1.112 1.00 1.00 29 CYS A O 18
ATOM 10448 N N . MET A 1 30 ? 0.226 12.223 -0.369 1.00 1.00 30 MET A N 18
ATOM 10449 C CA . MET A 1 30 ? 1.349 12.987 0.131 1.00 1.00 30 MET A CA 18
ATOM 10450 C C . MET A 1 30 ? 2.460 13.095 -0.888 1.00 1.00 30 MET A C 18
ATOM 10451 O O . MET A 1 30 ? 2.748 12.155 -1.636 1.00 1.00 30 MET A O 18
ATOM 10465 N N . ASN A 1 31 ? 3.095 14.282 -0.968 1.00 1.00 31 ASN A N 18
ATOM 10466 C CA . ASN A 1 31 ? 4.146 14.633 -1.916 1.00 1.00 31 ASN A CA 18
ATOM 10467 C C . ASN A 1 31 ? 3.607 14.555 -3.342 1.00 1.00 31 ASN A C 18
ATOM 10468 O O . ASN A 1 31 ? 4.275 14.146 -4.289 1.00 1.00 31 ASN A O 18
ATOM 10479 N N . GLY A 1 32 ? 2.311 14.890 -3.482 1.00 1.00 32 GLY A N 18
ATOM 10480 C CA . GLY A 1 32 ? 1.568 14.787 -4.734 1.00 1.00 32 GLY A CA 18
ATOM 10481 C C . GLY A 1 32 ? 1.247 13.384 -5.198 1.00 1.00 32 GLY A C 18
ATOM 10482 O O . GLY A 1 32 ? 0.640 13.206 -6.248 1.00 1.00 32 GLY A O 18
ATOM 10486 N N . LYS A 1 33 ? 1.623 12.326 -4.447 1.00 1.00 33 LYS A N 18
ATOM 10487 C CA . LYS A 1 33 ? 1.565 10.974 -4.923 1.00 1.00 33 LYS A CA 18
ATOM 10488 C C . LYS A 1 33 ? 0.905 10.133 -3.851 1.00 1.00 33 LYS A C 18
ATOM 10489 O O . LYS A 1 33 ? 0.960 10.414 -2.653 1.00 1.00 33 LYS A O 18
ATOM 10508 N N . CYS A 1 34 ? 0.235 9.050 -4.237 1.00 1.00 34 CYS A N 18
ATOM 10509 C CA . CYS A 1 34 ? -0.496 8.224 -3.302 1.00 1.00 34 CYS A CA 18
ATOM 10510 C C . CYS A 1 34 ? 0.369 7.473 -2.309 1.00 1.00 34 CYS A C 18
ATOM 10511 O O . CYS A 1 34 ? 1.566 7.267 -2.502 1.00 1.00 34 CYS A O 18
ATOM 10518 N N . LYS A 1 35 ? -0.215 7.099 -1.176 1.00 1.00 35 LYS A N 18
ATOM 10519 C CA . LYS A 1 35 ? 0.378 6.425 -0.063 1.00 1.00 35 LYS A CA 18
ATOM 10520 C C . LYS A 1 35 ? -0.665 5.408 0.327 1.00 1.00 35 LYS A C 18
ATOM 10521 O O . LYS A 1 35 ? -1.511 5.635 1.188 1.00 1.00 35 LYS A O 18
ATOM 10540 N N . CYS A 1 36 ? -0.686 4.295 -0.392 1.00 1.00 36 CYS A N 18
ATOM 10541 C CA . CYS A 1 36 ? -1.724 3.283 -0.309 1.00 1.00 36 CYS A CA 18
ATOM 10542 C C . CYS A 1 36 ? -1.551 2.313 0.853 1.00 1.00 36 CYS A C 18
ATOM 10543 O O . CYS A 1 36 ? -0.440 1.894 1.192 1.00 1.00 36 CYS A O 18
ATOM 10550 N N . TYR A 1 37 ? -2.657 1.931 1.514 1.00 1.00 37 TYR A N 18
ATOM 10551 C CA . TYR A 1 37 ? -2.689 1.057 2.654 1.00 1.00 37 TYR A CA 18
ATOM 10552 C C . TYR A 1 37 ? -3.355 -0.224 2.213 1.00 1.00 37 TYR A C 18
ATOM 10553 O O . TYR A 1 37 ? -4.585 -0.230 2.157 1.00 1.00 37 TYR A O 18
ATOM 10571 N N . PRO A 1 38 ? -2.674 -1.317 1.884 1.00 1.00 38 PRO A N 18
ATOM 10572 C CA . PRO A 1 38 ? -3.313 -2.615 1.677 1.00 1.00 38 PRO A CA 18
ATOM 10573 C C . PRO A 1 38 ? -3.703 -3.245 3.007 1.00 1.00 38 PRO A C 18
ATOM 10574 O O . PRO A 1 38 ? -3.047 -4.169 3.480 1.00 1.00 38 PRO A O 18
ATOM 10585 N N . HIS A 1 39 ? -4.748 -2.715 3.645 1.00 1.00 39 HIS A N 18
ATOM 10586 C CA . HIS A 1 39 ? -5.213 -3.134 4.931 1.00 1.00 39 HIS A CA 18
ATOM 10587 C C . HIS A 1 39 ? -6.711 -2.809 5.030 1.00 1.00 39 HIS A C 18
ATOM 10588 O O . HIS A 1 39 ? -7.537 -3.744 5.176 1.00 1.00 39 HIS A O 18
ATOM 10603 N N . THR A 1 1 ? 0.837 -0.199 -0.043 1.00 1.00 1 THR A N 19
ATOM 10604 C CA . THR A 1 1 ? 1.845 0.034 -1.144 1.00 1.00 1 THR A CA 19
ATOM 10605 C C . THR A 1 1 ? 2.043 1.501 -1.408 1.00 1.00 1 THR A C 19
ATOM 10606 O O . THR A 1 1 ? 1.474 2.355 -0.740 1.00 1.00 1 THR A O 19
ATOM 10619 N N . VAL A 1 2 ? 2.876 1.833 -2.393 1.00 1.00 2 VAL A N 19
ATOM 10620 C CA . VAL A 1 2 ? 3.006 3.137 -2.962 1.00 1.00 2 VAL A CA 19
ATOM 10621 C C . VAL A 1 2 ? 2.779 2.768 -4.400 1.00 1.00 2 VAL A C 19
ATOM 10622 O O . VAL A 1 2 ? 3.246 1.733 -4.869 1.00 1.00 2 VAL A O 19
ATOM 10635 N N . ILE A 1 3 ? 1.965 3.562 -5.065 1.00 1.00 3 ILE A N 19
ATOM 10636 C CA . ILE A 1 3 ? 1.642 3.560 -6.438 1.00 1.00 3 ILE A CA 19
ATOM 10637 C C . ILE A 1 3 ? 2.017 4.947 -6.861 1.00 1.00 3 ILE A C 19
ATOM 10638 O O . ILE A 1 3 ? 2.019 5.893 -6.074 1.00 1.00 3 ILE A O 19
ATOM 10654 N N . ASP A 1 4 ? 2.242 5.091 -8.157 1.00 1.00 4 ASP A N 19
ATOM 10655 C CA . ASP A 1 4 ? 2.638 6.299 -8.830 1.00 1.00 4 ASP A CA 19
ATOM 10656 C C . ASP A 1 4 ? 1.441 7.127 -9.271 1.00 1.00 4 ASP A C 19
ATOM 10657 O O . ASP A 1 4 ? 1.370 7.788 -10.302 1.00 1.00 4 ASP A O 19
ATOM 10666 N N . VAL A 1 5 ? 0.446 7.141 -8.389 1.00 1.00 5 VAL A N 19
ATOM 10667 C CA . VAL A 1 5 ? -0.786 7.848 -8.564 1.00 1.00 5 VAL A CA 19
ATOM 10668 C C . VAL A 1 5 ? -0.612 9.216 -7.954 1.00 1.00 5 VAL A C 19
ATOM 10669 O O . VAL A 1 5 ? -0.617 9.386 -6.734 1.00 1.00 5 VAL A O 19
ATOM 10682 N N . LYS A 1 6 ? -0.424 10.253 -8.794 1.00 1.00 6 LYS A N 19
ATOM 10683 C CA . LYS A 1 6 ? -0.441 11.624 -8.324 1.00 1.00 6 LYS A CA 19
ATOM 10684 C C . LYS A 1 6 ? -1.841 12.037 -7.930 1.00 1.00 6 LYS A C 19
ATOM 10685 O O . LYS A 1 6 ? -2.831 11.652 -8.553 1.00 1.00 6 LYS A O 19
ATOM 10704 N N . CYS A 1 7 ? -1.972 12.834 -6.870 1.00 1.00 7 CYS A N 19
ATOM 10705 C CA . CYS A 1 7 ? -3.282 13.110 -6.294 1.00 1.00 7 CYS A CA 19
ATOM 10706 C C . CYS A 1 7 ? -4.008 14.293 -6.934 1.00 1.00 7 CYS A C 19
ATOM 10707 O O . CYS A 1 7 ? -3.453 15.077 -7.700 1.00 1.00 7 CYS A O 19
ATOM 10714 N N . THR A 1 8 ? -5.311 14.415 -6.647 1.00 1.00 8 THR A N 19
ATOM 10715 C CA . THR A 1 8 ? -6.085 15.660 -6.593 1.00 1.00 8 THR A CA 19
ATOM 10716 C C . THR A 1 8 ? -6.797 15.752 -5.253 1.00 1.00 8 THR A C 19
ATOM 10717 O O . THR A 1 8 ? -7.445 16.732 -4.906 1.00 1.00 8 THR A O 19
ATOM 10728 N N . SER A 1 9 ? -6.696 14.670 -4.478 1.00 1.00 9 SER A N 19
ATOM 10729 C CA . SER A 1 9 ? -7.438 14.351 -3.284 1.00 1.00 9 SER A CA 19
ATOM 10730 C C . SER A 1 9 ? -6.822 13.027 -2.904 1.00 1.00 9 SER A C 19
ATOM 10731 O O . SER A 1 9 ? -6.341 12.349 -3.819 1.00 1.00 9 SER A O 19
ATOM 10739 N N . PRO A 1 10 ? -6.804 12.550 -1.673 1.00 1.00 10 PRO A N 19
ATOM 10740 C CA . PRO A 1 10 ? -6.547 11.139 -1.396 1.00 1.00 10 PRO A CA 19
ATOM 10741 C C . PRO A 1 10 ? -7.602 10.239 -1.994 1.00 1.00 10 PRO A C 19
ATOM 10742 O O . PRO A 1 10 ? -7.306 9.102 -2.352 1.00 1.00 10 PRO A O 19
ATOM 10753 N N . LYS A 1 11 ? -8.845 10.730 -2.155 1.00 1.00 11 LYS A N 19
ATOM 10754 C CA . LYS A 1 11 ? -9.957 9.880 -2.534 1.00 1.00 11 LYS A CA 19
ATOM 10755 C C . LYS A 1 11 ? -9.833 9.346 -3.946 1.00 1.00 11 LYS A C 19
ATOM 10756 O O . LYS A 1 11 ? -10.251 8.232 -4.255 1.00 1.00 11 LYS A O 19
ATOM 10775 N N . GLN A 1 12 ? -9.165 10.101 -4.837 1.00 1.00 12 GLN A N 19
ATOM 10776 C CA . GLN A 1 12 ? -8.909 9.654 -6.195 1.00 1.00 12 GLN A CA 19
ATOM 10777 C C . GLN A 1 12 ? -7.893 8.526 -6.302 1.00 1.00 12 GLN A C 19
ATOM 10778 O O . GLN A 1 12 ? -7.729 7.926 -7.361 1.00 1.00 12 GLN A O 19
ATOM 10792 N N . CYS A 1 13 ? -7.186 8.188 -5.206 1.00 1.00 13 CYS A N 19
ATOM 10793 C CA . CYS A 1 13 ? -6.339 7.005 -5.181 1.00 1.00 13 CYS A CA 19
ATOM 10794 C C . CYS A 1 13 ? -7.071 5.784 -4.628 1.00 1.00 13 CYS A C 19
ATOM 10795 O O . CYS A 1 13 ? -6.597 4.651 -4.710 1.00 1.00 13 CYS A O 19
ATOM 10802 N N . LEU A 1 14 ? -8.293 5.963 -4.099 1.00 1.00 14 LEU A N 19
ATOM 10803 C CA . LEU A 1 14 ? -9.080 4.858 -3.574 1.00 1.00 14 LEU A CA 19
ATOM 10804 C C . LEU A 1 14 ? -9.430 3.784 -4.624 1.00 1.00 14 LEU A C 19
ATOM 10805 O O . LEU A 1 14 ? -9.177 2.609 -4.354 1.00 1.00 14 LEU A O 19
ATOM 10821 N N . PRO A 1 15 ? -9.953 4.060 -5.827 1.00 1.00 15 PRO A N 19
ATOM 10822 C CA . PRO A 1 15 ? -10.159 3.012 -6.821 1.00 1.00 15 PRO A CA 19
ATOM 10823 C C . PRO A 1 15 ? -8.889 2.323 -7.344 1.00 1.00 15 PRO A C 19
ATOM 10824 O O . PRO A 1 15 ? -9.053 1.133 -7.602 1.00 1.00 15 PRO A O 19
ATOM 10835 N N . PRO A 1 16 ? -7.661 2.837 -7.528 1.00 1.00 16 PRO A N 19
ATOM 10836 C CA . PRO A 1 16 ? -6.508 1.976 -7.775 1.00 1.00 16 PRO A CA 19
ATOM 10837 C C . PRO A 1 16 ? -6.107 1.183 -6.561 1.00 1.00 16 PRO A C 19
ATOM 10838 O O . PRO A 1 16 ? -5.689 0.035 -6.675 1.00 1.00 16 PRO A O 19
ATOM 10849 N N . CYS A 1 17 ? -6.214 1.752 -5.360 1.00 1.00 17 CYS A N 19
ATOM 10850 C CA . CYS A 1 17 ? -5.895 1.066 -4.129 1.00 1.00 17 CYS A CA 19
ATOM 10851 C C . CYS A 1 17 ? -6.726 -0.170 -3.950 1.00 1.00 17 CYS A C 19
ATOM 10852 O O . CYS A 1 17 ? -6.244 -1.301 -3.916 1.00 1.00 17 CYS A O 19
ATOM 10859 N N . LYS A 1 18 ? -8.039 0.015 -3.872 1.00 1.00 18 LYS A N 19
ATOM 10860 C CA . LYS A 1 18 ? -9.015 -1.044 -3.942 1.00 1.00 18 LYS A CA 19
ATOM 10861 C C . LYS A 1 18 ? -9.191 -1.632 -5.343 1.00 1.00 18 LYS A C 19
ATOM 10862 O O . LYS A 1 18 ? -10.194 -2.269 -5.661 1.00 1.00 18 LYS A O 19
ATOM 10881 N N . ALA A 1 19 ? -8.220 -1.486 -6.256 1.00 1.00 19 ALA A N 19
ATOM 10882 C CA . ALA A 1 19 ? -8.155 -2.385 -7.391 1.00 1.00 19 ALA A CA 19
ATOM 10883 C C . ALA A 1 19 ? -7.714 -3.745 -6.886 1.00 1.00 19 ALA A C 19
ATOM 10884 O O . ALA A 1 19 ? -8.466 -4.717 -6.778 1.00 1.00 19 ALA A O 19
ATOM 10891 N N . GLN A 1 20 ? -6.437 -3.755 -6.492 1.00 1.00 20 GLN A N 19
ATOM 10892 C CA . GLN A 1 20 ? -5.609 -4.889 -6.275 1.00 1.00 20 GLN A CA 19
ATOM 10893 C C . GLN A 1 20 ? -4.836 -4.850 -4.972 1.00 1.00 20 GLN A C 19
ATOM 10894 O O . GLN A 1 20 ? -4.375 -5.878 -4.491 1.00 1.00 20 GLN A O 19
ATOM 10908 N N . PHE A 1 21 ? -4.635 -3.665 -4.363 1.00 1.00 21 PHE A N 19
ATOM 10909 C CA . PHE A 1 21 ? -3.669 -3.503 -3.314 1.00 1.00 21 PHE A CA 19
ATOM 10910 C C . PHE A 1 21 ? -4.194 -3.796 -1.923 1.00 1.00 21 PHE A C 19
ATOM 10911 O O . PHE A 1 21 ? -3.403 -4.007 -1.012 1.00 1.00 21 PHE A O 19
ATOM 10928 N N . GLY A 1 22 ? -5.521 -3.842 -1.703 1.00 1.00 22 GLY A N 19
ATOM 10929 C CA . GLY A 1 22 ? -6.015 -4.396 -0.451 1.00 1.00 22 GLY A CA 19
ATOM 10930 C C . GLY A 1 22 ? -7.469 -4.736 -0.542 1.00 1.00 22 GLY A C 19
ATOM 10931 O O . GLY A 1 22 ? -8.093 -4.534 -1.578 1.00 1.00 22 GLY A O 19
ATOM 10935 N N . ILE A 1 23 ? -8.053 -5.281 0.529 1.00 1.00 23 ILE A N 19
ATOM 10936 C CA . ILE A 1 23 ? -9.449 -5.703 0.575 1.00 1.00 23 ILE A CA 19
ATOM 10937 C C . ILE A 1 23 ? -10.411 -4.540 0.584 1.00 1.00 23 ILE A C 19
ATOM 10938 O O . ILE A 1 23 ? -11.310 -4.426 -0.235 1.00 1.00 23 ILE A O 19
ATOM 10954 N N . ARG A 1 24 ? -10.228 -3.648 1.558 1.00 1.00 24 ARG A N 19
ATOM 10955 C CA . ARG A 1 24 ? -11.077 -2.511 1.822 1.00 1.00 24 ARG A CA 19
ATOM 10956 C C . ARG A 1 24 ? -10.199 -1.266 1.758 1.00 1.00 24 ARG A C 19
ATOM 10957 O O . ARG A 1 24 ? -10.495 -0.202 2.291 1.00 1.00 24 ARG A O 19
ATOM 10978 N N . ALA A 1 25 ? -9.104 -1.427 0.995 1.00 1.00 25 ALA A N 19
ATOM 10979 C CA . ALA A 1 25 ? -7.893 -0.621 0.955 1.00 1.00 25 ALA A CA 19
ATOM 10980 C C . ALA A 1 25 ? -8.005 0.882 1.061 1.00 1.00 25 ALA A C 19
ATOM 10981 O O . ALA A 1 25 ? -8.905 1.527 0.519 1.00 1.00 25 ALA A O 19
ATOM 10988 N N . GLY A 1 26 ? -7.020 1.504 1.745 1.00 1.00 26 GLY A N 19
ATOM 10989 C CA . GLY A 1 26 ? -7.071 2.919 2.030 1.00 1.00 26 GLY A CA 19
ATOM 10990 C C . GLY A 1 26 ? -6.088 3.603 1.167 1.00 1.00 26 GLY A C 19
ATOM 10991 O O . GLY A 1 26 ? -5.179 3.000 0.609 1.00 1.00 26 GLY A O 19
ATOM 10995 N N . ALA A 1 27 ? -6.221 4.912 1.042 1.00 1.00 27 ALA A N 19
ATOM 10996 C CA . ALA A 1 27 ? -5.427 5.639 0.106 1.00 1.00 27 ALA A CA 19
ATOM 10997 C C . ALA A 1 27 ? -5.271 7.036 0.627 1.00 1.00 27 ALA A C 19
ATOM 10998 O O . ALA A 1 27 ? -6.247 7.698 0.982 1.00 1.00 27 ALA A O 19
ATOM 11005 N N . LYS A 1 28 ? -4.031 7.517 0.740 1.00 1.00 28 LYS A N 19
ATOM 11006 C CA . LYS A 1 28 ? -3.829 8.816 1.321 1.00 1.00 28 LYS A CA 19
ATOM 11007 C C . LYS A 1 28 ? -2.688 9.471 0.587 1.00 1.00 28 LYS A C 19
ATOM 11008 O O . LYS A 1 28 ? -1.825 8.814 0.021 1.00 1.00 28 LYS A O 19
ATOM 11027 N N . CYS A 1 29 ? -2.695 10.808 0.513 1.00 1.00 29 CYS A N 19
ATOM 11028 C CA . CYS A 1 29 ? -1.744 11.560 -0.269 1.00 1.00 29 CYS A CA 19
ATOM 11029 C C . CYS A 1 29 ? -0.584 12.061 0.570 1.00 1.00 29 CYS A C 19
ATOM 11030 O O . CYS A 1 29 ? -0.766 12.500 1.703 1.00 1.00 29 CYS A O 19
ATOM 11037 N N . MET A 1 30 ? 0.640 12.009 0.035 1.00 1.00 30 MET A N 19
ATOM 11038 C CA . MET A 1 30 ? 1.790 12.693 0.580 1.00 1.00 30 MET A CA 19
ATOM 11039 C C . MET A 1 30 ? 2.778 12.871 -0.544 1.00 1.00 30 MET A C 19
ATOM 11040 O O . MET A 1 30 ? 2.841 12.045 -1.445 1.00 1.00 30 MET A O 19
ATOM 11054 N N . ASN A 1 31 ? 3.526 13.984 -0.580 1.00 1.00 31 ASN A N 19
ATOM 11055 C CA . ASN A 1 31 ? 4.436 14.380 -1.646 1.00 1.00 31 ASN A CA 19
ATOM 11056 C C . ASN A 1 31 ? 3.737 14.616 -2.983 1.00 1.00 31 ASN A C 19
ATOM 11057 O O . ASN A 1 31 ? 4.325 14.587 -4.058 1.00 1.00 31 ASN A O 19
ATOM 11068 N N . GLY A 1 32 ? 2.416 14.848 -2.900 1.00 1.00 32 GLY A N 19
ATOM 11069 C CA . GLY A 1 32 ? 1.526 14.969 -4.054 1.00 1.00 32 GLY A CA 19
ATOM 11070 C C . GLY A 1 32 ? 1.160 13.656 -4.709 1.00 1.00 32 GLY A C 19
ATOM 11071 O O . GLY A 1 32 ? 0.561 13.633 -5.783 1.00 1.00 32 GLY A O 19
ATOM 11075 N N . LYS A 1 33 ? 1.499 12.507 -4.092 1.00 1.00 33 LYS A N 19
ATOM 11076 C CA . LYS A 1 33 ? 1.378 11.215 -4.701 1.00 1.00 33 LYS A CA 19
ATOM 11077 C C . LYS A 1 33 ? 0.899 10.235 -3.636 1.00 1.00 33 LYS A C 19
ATOM 11078 O O . LYS A 1 33 ? 0.989 10.465 -2.428 1.00 1.00 33 LYS A O 19
ATOM 11097 N N . CYS A 1 34 ? 0.318 9.109 -4.041 1.00 1.00 34 CYS A N 19
ATOM 11098 C CA . CYS A 1 34 ? -0.364 8.221 -3.125 1.00 1.00 34 CYS A CA 19
ATOM 11099 C C . CYS A 1 34 ? 0.511 7.457 -2.148 1.00 1.00 34 CYS A C 19
ATOM 11100 O O . CYS A 1 34 ? 1.720 7.296 -2.317 1.00 1.00 34 CYS A O 19
ATOM 11107 N N . LYS A 1 35 ? -0.117 7.004 -1.062 1.00 1.00 35 LYS A N 19
ATOM 11108 C CA . LYS A 1 35 ? 0.386 6.242 0.027 1.00 1.00 35 LYS A CA 19
ATOM 11109 C C . LYS A 1 35 ? -0.788 5.355 0.359 1.00 1.00 35 LYS A C 19
ATOM 11110 O O . LYS A 1 35 ? -1.716 5.722 1.076 1.00 1.00 35 LYS A O 19
ATOM 11129 N N . CYS A 1 36 ? -0.804 4.196 -0.285 1.00 1.00 36 CYS A N 19
ATOM 11130 C CA . CYS A 1 36 ? -1.855 3.201 -0.251 1.00 1.00 36 CYS A CA 19
ATOM 11131 C C . CYS A 1 36 ? -1.741 2.259 0.935 1.00 1.00 36 CYS A C 19
ATOM 11132 O O . CYS A 1 36 ? -0.677 1.688 1.199 1.00 1.00 36 CYS A O 19
ATOM 11139 N N . TYR A 1 37 ? -2.832 2.050 1.693 1.00 1.00 37 TYR A N 19
ATOM 11140 C CA . TYR A 1 37 ? -2.840 1.280 2.909 1.00 1.00 37 TYR A CA 19
ATOM 11141 C C . TYR A 1 37 ? -3.439 -0.057 2.556 1.00 1.00 37 TYR A C 19
ATOM 11142 O O . TYR A 1 37 ? -4.637 -0.110 2.277 1.00 1.00 37 TYR A O 19
ATOM 11160 N N . PRO A 1 38 ? -2.685 -1.148 2.485 1.00 1.00 38 PRO A N 19
ATOM 11161 C CA . PRO A 1 38 ? -3.172 -2.376 1.882 1.00 1.00 38 PRO A CA 19
ATOM 11162 C C . PRO A 1 38 ? -3.952 -3.230 2.862 1.00 1.00 38 PRO A C 19
ATOM 11163 O O . PRO A 1 38 ? -3.537 -4.336 3.193 1.00 1.00 38 PRO A O 19
ATOM 11174 N N . HIS A 1 39 ? -5.096 -2.731 3.332 1.00 1.00 39 HIS A N 19
ATOM 11175 C CA . HIS A 1 39 ? -5.959 -3.486 4.206 1.00 1.00 39 HIS A CA 19
ATOM 11176 C C . HIS A 1 39 ? -7.436 -3.237 3.849 1.00 1.00 39 HIS A C 19
ATOM 11177 O O . HIS A 1 39 ? -8.167 -4.202 3.501 1.00 1.00 39 HIS A O 19
ATOM 11192 N N . THR A 1 1 ? 2.766 -2.191 -1.213 1.00 1.00 1 THR A N 20
ATOM 11193 C CA . THR A 1 1 ? 1.925 -1.522 -2.280 1.00 1.00 1 THR A CA 20
ATOM 11194 C C . THR A 1 1 ? 2.696 -0.381 -2.892 1.00 1.00 1 THR A C 20
ATOM 11195 O O . THR A 1 1 ? 3.486 0.235 -2.197 1.00 1.00 1 THR A O 20
ATOM 11208 N N . VAL A 1 2 ? 2.530 -0.102 -4.199 1.00 1.00 2 VAL A N 20
ATOM 11209 C CA . VAL A 1 2 ? 3.162 1.015 -4.858 1.00 1.00 2 VAL A CA 20
ATOM 11210 C C . VAL A 1 2 ? 2.244 1.291 -6.020 1.00 1.00 2 VAL A C 20
ATOM 11211 O O . VAL A 1 2 ? 1.900 0.394 -6.778 1.00 1.00 2 VAL A O 20
ATOM 11224 N N . ILE A 1 3 ? 1.805 2.533 -6.168 1.00 1.00 3 ILE A N 20
ATOM 11225 C CA . ILE A 1 3 ? 1.254 3.110 -7.330 1.00 1.00 3 ILE A CA 20
ATOM 11226 C C . ILE A 1 3 ? 1.933 4.451 -7.408 1.00 1.00 3 ILE A C 20
ATOM 11227 O O . ILE A 1 3 ? 2.395 4.991 -6.404 1.00 1.00 3 ILE A O 20
ATOM 11243 N N . ASP A 1 4 ? 1.899 5.043 -8.599 1.00 1.00 4 ASP A N 20
ATOM 11244 C CA . ASP A 1 4 ? 2.113 6.439 -8.853 1.00 1.00 4 ASP A CA 20
ATOM 11245 C C . ASP A 1 4 ? 0.786 7.034 -9.274 1.00 1.00 4 ASP A C 20
ATOM 11246 O O . ASP A 1 4 ? 0.587 7.518 -10.389 1.00 1.00 4 ASP A O 20
ATOM 11255 N N . VAL A 1 5 ? -0.167 7.032 -8.336 1.00 1.00 5 VAL A N 20
ATOM 11256 C CA . VAL A 1 5 ? -1.319 7.900 -8.421 1.00 1.00 5 VAL A CA 20
ATOM 11257 C C . VAL A 1 5 ? -0.881 9.217 -7.832 1.00 1.00 5 VAL A C 20
ATOM 11258 O O . VAL A 1 5 ? -0.610 9.338 -6.635 1.00 1.00 5 VAL A O 20
ATOM 11271 N N . LYS A 1 6 ? -0.737 10.216 -8.707 1.00 1.00 6 LYS A N 20
ATOM 11272 C CA . LYS A 1 6 ? -0.270 11.533 -8.380 1.00 1.00 6 LYS A CA 20
ATOM 11273 C C . LYS A 1 6 ? -1.455 12.439 -8.193 1.00 1.00 6 LYS A C 20
ATOM 11274 O O . LYS A 1 6 ? -2.370 12.515 -9.012 1.00 1.00 6 LYS A O 20
ATOM 11293 N N . CYS A 1 7 ? -1.488 13.054 -7.011 1.00 1.00 7 CYS A N 20
ATOM 11294 C CA . CYS A 1 7 ? -2.725 13.518 -6.436 1.00 1.00 7 CYS A CA 20
ATOM 11295 C C . CYS A 1 7 ? -2.655 14.795 -5.640 1.00 1.00 7 CYS A C 20
ATOM 11296 O O . CYS A 1 7 ? -1.615 15.230 -5.150 1.00 1.00 7 CYS A O 20
ATOM 11303 N N . THR A 1 8 ? -3.851 15.368 -5.438 1.00 1.00 8 THR A N 20
ATOM 11304 C CA . THR A 1 8 ? -4.174 16.249 -4.329 1.00 1.00 8 THR A CA 20
ATOM 11305 C C . THR A 1 8 ? -4.901 15.477 -3.261 1.00 1.00 8 THR A C 20
ATOM 11306 O O . THR A 1 8 ? -4.756 15.678 -2.058 1.00 1.00 8 THR A O 20
ATOM 11317 N N . SER A 1 9 ? -5.729 14.545 -3.723 1.00 1.00 9 SER A N 20
ATOM 11318 C CA . SER A 1 9 ? -6.856 14.018 -2.986 1.00 1.00 9 SER A CA 20
ATOM 11319 C C . SER A 1 9 ? -6.696 12.542 -2.709 1.00 1.00 9 SER A C 20
ATOM 11320 O O . SER A 1 9 ? -6.109 11.830 -3.525 1.00 1.00 9 SER A O 20
ATOM 11328 N N . PRO A 1 10 ? -7.238 11.981 -1.630 1.00 1.00 10 PRO A N 20
ATOM 11329 C CA . PRO A 1 10 ? -7.278 10.529 -1.447 1.00 1.00 10 PRO A CA 20
ATOM 11330 C C . PRO A 1 10 ? -8.180 9.861 -2.459 1.00 1.00 10 PRO A C 20
ATOM 11331 O O . PRO A 1 10 ? -7.873 8.765 -2.919 1.00 1.00 10 PRO A O 20
ATOM 11342 N N . LYS A 1 11 ? -9.283 10.527 -2.860 1.00 1.00 11 LYS A N 20
ATOM 11343 C CA . LYS A 1 11 ? -10.301 9.993 -3.744 1.00 1.00 11 LYS A CA 20
ATOM 11344 C C . LYS A 1 11 ? -9.740 9.488 -5.056 1.00 1.00 11 LYS A C 20
ATOM 11345 O O . LYS A 1 11 ? -10.061 8.393 -5.509 1.00 1.00 11 LYS A O 20
ATOM 11364 N N . GLN A 1 12 ? -8.792 10.258 -5.622 1.00 1.00 12 GLN A N 20
ATOM 11365 C CA . GLN A 1 12 ? -8.086 9.935 -6.858 1.00 1.00 12 GLN A CA 20
ATOM 11366 C C . GLN A 1 12 ? -7.408 8.578 -6.849 1.00 1.00 12 GLN A C 20
ATOM 11367 O O . GLN A 1 12 ? -7.273 7.914 -7.869 1.00 1.00 12 GLN A O 20
ATOM 11381 N N . CYS A 1 13 ? -6.977 8.141 -5.664 1.00 1.00 13 CYS A N 20
ATOM 11382 C CA . CYS A 1 13 ? -6.253 6.905 -5.505 1.00 1.00 13 CYS A CA 20
ATOM 11383 C C . CYS A 1 13 ? -7.127 5.776 -5.005 1.00 1.00 13 CYS A C 20
ATOM 11384 O O . CYS A 1 13 ? -6.713 4.618 -4.991 1.00 1.00 13 CYS A O 20
ATOM 11391 N N . LEU A 1 14 ? -8.374 6.058 -4.588 1.00 1.00 14 LEU A N 20
ATOM 11392 C CA . LEU A 1 14 ? -9.176 5.055 -3.906 1.00 1.00 14 LEU A CA 20
ATOM 11393 C C . LEU A 1 14 ? -9.597 3.894 -4.819 1.00 1.00 14 LEU A C 20
ATOM 11394 O O . LEU A 1 14 ? -9.338 2.747 -4.443 1.00 1.00 14 LEU A O 20
ATOM 11410 N N . PRO A 1 15 ? -10.150 4.069 -6.024 1.00 1.00 15 PRO A N 20
ATOM 11411 C CA . PRO A 1 15 ? -10.374 2.961 -6.950 1.00 1.00 15 PRO A CA 20
ATOM 11412 C C . PRO A 1 15 ? -9.133 2.152 -7.340 1.00 1.00 15 PRO A C 20
ATOM 11413 O O . PRO A 1 15 ? -9.295 0.934 -7.313 1.00 1.00 15 PRO A O 20
ATOM 11424 N N . PRO A 1 16 ? -7.923 2.632 -7.680 1.00 1.00 16 PRO A N 20
ATOM 11425 C CA . PRO A 1 16 ? -6.785 1.750 -7.933 1.00 1.00 16 PRO A CA 20
ATOM 11426 C C . PRO A 1 16 ? -6.298 1.046 -6.691 1.00 1.00 16 PRO A C 20
ATOM 11427 O O . PRO A 1 16 ? -5.922 -0.113 -6.735 1.00 1.00 16 PRO A O 20
ATOM 11438 N N . CYS A 1 17 ? -6.301 1.719 -5.540 1.00 1.00 17 CYS A N 20
ATOM 11439 C CA . CYS A 1 17 ? -5.910 1.144 -4.276 1.00 1.00 17 CYS A CA 20
ATOM 11440 C C . CYS A 1 17 ? -6.754 -0.071 -3.935 1.00 1.00 17 CYS A C 20
ATOM 11441 O O . CYS A 1 17 ? -6.287 -1.168 -3.642 1.00 1.00 17 CYS A O 20
ATOM 11448 N N . LYS A 1 18 ? -8.067 0.086 -4.049 1.00 1.00 18 LYS A N 20
ATOM 11449 C CA . LYS A 1 18 ? -9.033 -0.969 -3.902 1.00 1.00 18 LYS A CA 20
ATOM 11450 C C . LYS A 1 18 ? -9.069 -1.991 -5.034 1.00 1.00 18 LYS A C 20
ATOM 11451 O O . LYS A 1 18 ? -9.723 -3.030 -4.935 1.00 1.00 18 LYS A O 20
ATOM 11470 N N . ALA A 1 19 ? -8.345 -1.750 -6.130 1.00 1.00 19 ALA A N 20
ATOM 11471 C CA . ALA A 1 19 ? -8.407 -2.567 -7.330 1.00 1.00 19 ALA A CA 20
ATOM 11472 C C . ALA A 1 19 ? -7.778 -3.921 -7.118 1.00 1.00 19 ALA A C 20
ATOM 11473 O O . ALA A 1 19 ? -8.358 -4.979 -7.331 1.00 1.00 19 ALA A O 20
ATOM 11480 N N . GLN A 1 20 ? -6.523 -3.852 -6.673 1.00 1.00 20 GLN A N 20
ATOM 11481 C CA . GLN A 1 20 ? -5.637 -4.953 -6.501 1.00 1.00 20 GLN A CA 20
ATOM 11482 C C . GLN A 1 20 ? -4.842 -4.863 -5.222 1.00 1.00 20 GLN A C 20
ATOM 11483 O O . GLN A 1 20 ? -4.364 -5.869 -4.706 1.00 1.00 20 GLN A O 20
ATOM 11497 N N . PHE A 1 21 ? -4.656 -3.656 -4.652 1.00 1.00 21 PHE A N 20
ATOM 11498 C CA . PHE A 1 21 ? -3.709 -3.476 -3.593 1.00 1.00 21 PHE A CA 20
ATOM 11499 C C . PHE A 1 21 ? -4.262 -3.813 -2.222 1.00 1.00 21 PHE A C 20
ATOM 11500 O O . PHE A 1 21 ? -3.487 -4.108 -1.316 1.00 1.00 21 PHE A O 20
ATOM 11517 N N . GLY A 1 22 ? -5.594 -3.837 -2.021 1.00 1.00 22 GLY A N 20
ATOM 11518 C CA . GLY A 1 22 ? -6.064 -4.619 -0.891 1.00 1.00 22 GLY A CA 20
ATOM 11519 C C . GLY A 1 22 ? -7.549 -4.774 -0.741 1.00 1.00 22 GLY A C 20
ATOM 11520 O O . GLY A 1 22 ? -8.363 -4.298 -1.532 1.00 1.00 22 GLY A O 20
ATOM 11524 N N . ILE A 1 23 ? -7.944 -5.508 0.303 1.00 1.00 23 ILE A N 20
ATOM 11525 C CA . ILE A 1 23 ? -9.294 -5.921 0.578 1.00 1.00 23 ILE A CA 20
ATOM 11526 C C . ILE A 1 23 ? -10.172 -4.771 1.007 1.00 1.00 23 ILE A C 20
ATOM 11527 O O . ILE A 1 23 ? -11.188 -4.480 0.380 1.00 1.00 23 ILE A O 20
ATOM 11543 N N . ARG A 1 24 ? -9.759 -4.063 2.055 1.00 1.00 24 ARG A N 20
ATOM 11544 C CA . ARG A 1 24 ? -10.454 -2.957 2.672 1.00 1.00 24 ARG A CA 20
ATOM 11545 C C . ARG A 1 24 ? -9.524 -1.749 2.601 1.00 1.00 24 ARG A C 20
ATOM 11546 O O . ARG A 1 24 ? -9.674 -0.735 3.279 1.00 1.00 24 ARG A O 20
ATOM 11567 N N . ALA A 1 25 ? -8.539 -1.845 1.686 1.00 1.00 25 ALA A N 20
ATOM 11568 C CA . ALA A 1 25 ? -7.463 -0.887 1.510 1.00 1.00 25 ALA A CA 20
ATOM 11569 C C . ALA A 1 25 ? -7.876 0.553 1.304 1.00 1.00 25 ALA A C 20
ATOM 11570 O O . ALA A 1 25 ? -8.892 0.868 0.684 1.00 1.00 25 ALA A O 20
ATOM 11577 N N . GLY A 1 26 ? -7.052 1.482 1.831 1.00 1.00 26 GLY A N 20
ATOM 11578 C CA . GLY A 1 26 ? -7.405 2.889 1.890 1.00 1.00 26 GLY A CA 20
ATOM 11579 C C . GLY A 1 26 ? -6.288 3.661 1.323 1.00 1.00 26 GLY A C 20
ATOM 11580 O O . GLY A 1 26 ? -5.177 3.172 1.192 1.00 1.00 26 GLY A O 20
ATOM 11584 N N . ALA A 1 27 ? -6.525 4.906 0.949 1.00 1.00 27 ALA A N 20
ATOM 11585 C CA . ALA A 1 27 ? -5.625 5.602 0.091 1.00 1.00 27 ALA A CA 20
ATOM 11586 C C . ALA A 1 27 ? -5.556 7.018 0.567 1.00 1.00 27 ALA A C 20
ATOM 11587 O O . ALA A 1 27 ? -6.572 7.653 0.836 1.00 1.00 27 ALA A O 20
ATOM 11594 N N . LYS A 1 28 ? -4.348 7.560 0.721 1.00 1.00 28 LYS A N 20
ATOM 11595 C CA . LYS A 1 28 ? -4.208 8.907 1.199 1.00 1.00 28 LYS A CA 20
ATOM 11596 C C . LYS A 1 28 ? -3.065 9.527 0.438 1.00 1.00 28 LYS A C 20
ATOM 11597 O O . LYS A 1 28 ? -2.119 8.860 0.033 1.00 1.00 28 LYS A O 20
ATOM 11616 N N . CYS A 1 29 ? -3.119 10.843 0.189 1.00 1.00 29 CYS A N 20
ATOM 11617 C CA . CYS A 1 29 ? -2.122 11.520 -0.610 1.00 1.00 29 CYS A CA 20
ATOM 11618 C C . CYS A 1 29 ? -1.100 12.219 0.267 1.00 1.00 29 CYS A C 20
ATOM 11619 O O . CYS A 1 29 ? -1.418 12.697 1.361 1.00 1.00 29 CYS A O 20
ATOM 11626 N N . MET A 1 30 ? 0.167 12.260 -0.153 1.00 1.00 30 MET A N 20
ATOM 11627 C CA . MET A 1 30 ? 1.183 13.099 0.428 1.00 1.00 30 MET A CA 20
ATOM 11628 C C . MET A 1 30 ? 2.344 13.229 -0.530 1.00 1.00 30 MET A C 20
ATOM 11629 O O . MET A 1 30 ? 2.667 12.294 -1.263 1.00 1.00 30 MET A O 20
ATOM 11643 N N . ASN A 1 31 ? 2.978 14.417 -0.574 1.00 1.00 31 ASN A N 20
ATOM 11644 C CA . ASN A 1 31 ? 4.105 14.751 -1.439 1.00 1.00 31 ASN A CA 20
ATOM 11645 C C . ASN A 1 31 ? 3.712 14.641 -2.911 1.00 1.00 31 ASN A C 20
ATOM 11646 O O . ASN A 1 31 ? 4.486 14.252 -3.783 1.00 1.00 31 ASN A O 20
ATOM 11657 N N . GLY A 1 32 ? 2.428 14.946 -3.173 1.00 1.00 32 GLY A N 20
ATOM 11658 C CA . GLY A 1 32 ? 1.795 14.820 -4.480 1.00 1.00 32 GLY A CA 20
ATOM 11659 C C . GLY A 1 32 ? 1.590 13.410 -4.980 1.00 1.00 32 GLY A C 20
ATOM 11660 O O . GLY A 1 32 ? 1.306 13.215 -6.155 1.00 1.00 32 GLY A O 20
ATOM 11664 N N . LYS A 1 33 ? 1.734 12.362 -4.137 1.00 1.00 33 LYS A N 20
ATOM 11665 C CA . LYS A 1 33 ? 1.599 11.001 -4.589 1.00 1.00 33 LYS A CA 20
ATOM 11666 C C . LYS A 1 33 ? 0.912 10.183 -3.515 1.00 1.00 33 LYS A C 20
ATOM 11667 O O . LYS A 1 33 ? 0.996 10.457 -2.314 1.00 1.00 33 LYS A O 20
ATOM 11686 N N . CYS A 1 34 ? 0.225 9.113 -3.910 1.00 1.00 34 CYS A N 20
ATOM 11687 C CA . CYS A 1 34 ? -0.538 8.286 -3.003 1.00 1.00 34 CYS A CA 20
ATOM 11688 C C . CYS A 1 34 ? 0.274 7.449 -2.031 1.00 1.00 34 CYS A C 20
ATOM 11689 O O . CYS A 1 34 ? 1.475 7.221 -2.179 1.00 1.00 34 CYS A O 20
ATOM 11696 N N . LYS A 1 35 ? -0.389 6.996 -0.972 1.00 1.00 35 LYS A N 20
ATOM 11697 C CA . LYS A 1 35 ? 0.034 6.015 -0.033 1.00 1.00 35 LYS A CA 20
ATOM 11698 C C . LYS A 1 35 ? -1.217 5.204 0.146 1.00 1.00 35 LYS A C 20
ATOM 11699 O O . LYS A 1 35 ? -2.150 5.576 0.850 1.00 1.00 35 LYS A O 20
ATOM 11718 N N . CYS A 1 36 ? -1.289 4.118 -0.617 1.00 1.00 36 CYS A N 20
ATOM 11719 C CA . CYS A 1 36 ? -2.294 3.077 -0.529 1.00 1.00 36 CYS A CA 20
ATOM 11720 C C . CYS A 1 36 ? -1.929 2.091 0.564 1.00 1.00 36 CYS A C 20
ATOM 11721 O O . CYS A 1 36 ? -0.901 1.417 0.493 1.00 1.00 36 CYS A O 20
ATOM 11728 N N . TYR A 1 37 ? -2.765 1.995 1.607 1.00 1.00 37 TYR A N 20
ATOM 11729 C CA . TYR A 1 37 ? -2.542 1.237 2.807 1.00 1.00 37 TYR A CA 20
ATOM 11730 C C . TYR A 1 37 ? -3.294 -0.069 2.672 1.00 1.00 37 TYR A C 20
ATOM 11731 O O . TYR A 1 37 ? -4.527 -0.036 2.672 1.00 1.00 37 TYR A O 20
ATOM 11749 N N . PRO A 1 38 ? -2.665 -1.224 2.520 1.00 1.00 38 PRO A N 20
ATOM 11750 C CA . PRO A 1 38 ? -3.380 -2.470 2.299 1.00 1.00 38 PRO A CA 20
ATOM 11751 C C . PRO A 1 38 ? -3.929 -3.056 3.591 1.00 1.00 38 PRO A C 20
ATOM 11752 O O . PRO A 1 38 ? -3.387 -4.034 4.099 1.00 1.00 38 PRO A O 20
ATOM 11763 N N . HIS A 1 39 ? -5.002 -2.471 4.138 1.00 1.00 39 HIS A N 20
ATOM 11764 C CA . HIS A 1 39 ? -5.678 -3.023 5.294 1.00 1.00 39 HIS A CA 20
ATOM 11765 C C . HIS A 1 39 ? -6.700 -4.129 4.921 1.00 1.00 39 HIS A C 20
ATOM 11766 O O . HIS A 1 39 ? -7.739 -3.844 4.271 1.00 1.00 39 HIS A O 20
ATOM 11781 N N . THR A 1 1 ? 1.237 0.162 0.115 1.00 1.00 1 THR A N 21
ATOM 11782 C CA . THR A 1 1 ? 2.047 0.461 -1.118 1.00 1.00 1 THR A CA 21
ATOM 11783 C C . THR A 1 1 ? 2.063 1.933 -1.446 1.00 1.00 1 THR A C 21
ATOM 11784 O O . THR A 1 1 ? 1.313 2.714 -0.874 1.00 1.00 1 THR A O 21
ATOM 11797 N N . VAL A 1 2 ? 2.913 2.359 -2.383 1.00 1.00 2 VAL A N 21
ATOM 11798 C CA . VAL A 1 2 ? 2.962 3.683 -2.938 1.00 1.00 2 VAL A CA 21
ATOM 11799 C C . VAL A 1 2 ? 2.994 3.301 -4.390 1.00 1.00 2 VAL A C 21
ATOM 11800 O O . VAL A 1 2 ? 3.717 2.385 -4.767 1.00 1.00 2 VAL A O 21
ATOM 11813 N N . ILE A 1 3 ? 2.135 3.905 -5.196 1.00 1.00 3 ILE A N 21
ATOM 11814 C CA . ILE A 1 3 ? 1.994 3.672 -6.597 1.00 1.00 3 ILE A CA 21
ATOM 11815 C C . ILE A 1 3 ? 2.592 4.888 -7.290 1.00 1.00 3 ILE A C 21
ATOM 11816 O O . ILE A 1 3 ? 3.388 5.638 -6.729 1.00 1.00 3 ILE A O 21
ATOM 11832 N N . ASP A 1 4 ? 2.154 5.152 -8.521 1.00 1.00 4 ASP A N 21
ATOM 11833 C CA . ASP A 1 4 ? 2.450 6.349 -9.256 1.00 1.00 4 ASP A CA 21
ATOM 11834 C C . ASP A 1 4 ? 1.160 6.931 -9.809 1.00 1.00 4 ASP A C 21
ATOM 11835 O O . ASP A 1 4 ? 0.982 7.244 -10.988 1.00 1.00 4 ASP A O 21
ATOM 11844 N N . VAL A 1 5 ? 0.209 7.104 -8.883 1.00 1.00 5 VAL A N 21
ATOM 11845 C CA . VAL A 1 5 ? -1.035 7.788 -9.079 1.00 1.00 5 VAL A CA 21
ATOM 11846 C C . VAL A 1 5 ? -0.892 9.101 -8.343 1.00 1.00 5 VAL A C 21
ATOM 11847 O O . VAL A 1 5 ? -0.676 9.130 -7.131 1.00 1.00 5 VAL A O 21
ATOM 11860 N N . LYS A 1 6 ? -0.925 10.220 -9.084 1.00 1.00 6 LYS A N 21
ATOM 11861 C CA . LYS A 1 6 ? -0.592 11.535 -8.577 1.00 1.00 6 LYS A CA 21
ATOM 11862 C C . LYS A 1 6 ? -1.865 12.275 -8.219 1.00 1.00 6 LYS A C 21
ATOM 11863 O O . LYS A 1 6 ? -2.879 12.194 -8.912 1.00 1.00 6 LYS A O 21
ATOM 11882 N N . CYS A 1 7 ? -1.853 12.970 -7.073 1.00 1.00 7 CYS A N 21
ATOM 11883 C CA . CYS A 1 7 ? -3.047 13.502 -6.478 1.00 1.00 7 CYS A CA 21
ATOM 11884 C C . CYS A 1 7 ? -2.902 14.837 -5.796 1.00 1.00 7 CYS A C 21
ATOM 11885 O O . CYS A 1 7 ? -1.843 15.257 -5.338 1.00 1.00 7 CYS A O 21
ATOM 11892 N N . THR A 1 8 ? -4.065 15.491 -5.653 1.00 1.00 8 THR A N 21
ATOM 11893 C CA . THR A 1 8 ? -4.339 16.479 -4.623 1.00 1.00 8 THR A CA 21
ATOM 11894 C C . THR A 1 8 ? -5.206 15.860 -3.547 1.00 1.00 8 THR A C 21
ATOM 11895 O O . THR A 1 8 ? -5.084 16.112 -2.352 1.00 1.00 8 THR A O 21
ATOM 11906 N N . SER A 1 9 ? -6.091 14.955 -3.961 1.00 1.00 9 SER A N 21
ATOM 11907 C CA . SER A 1 9 ? -7.169 14.429 -3.142 1.00 1.00 9 SER A CA 21
ATOM 11908 C C . SER A 1 9 ? -6.908 12.990 -2.759 1.00 1.00 9 SER A C 21
ATOM 11909 O O . SER A 1 9 ? -6.401 12.230 -3.584 1.00 1.00 9 SER A O 21
ATOM 11917 N N . PRO A 1 10 ? -7.286 12.502 -1.575 1.00 1.00 10 PRO A N 21
ATOM 11918 C CA . PRO A 1 10 ? -7.133 11.090 -1.224 1.00 1.00 10 PRO A CA 21
ATOM 11919 C C . PRO A 1 10 ? -8.014 10.203 -2.080 1.00 1.00 10 PRO A C 21
ATOM 11920 O O . PRO A 1 10 ? -7.656 9.066 -2.359 1.00 1.00 10 PRO A O 21
ATOM 11931 N N . LYS A 1 11 ? -9.159 10.717 -2.567 1.00 1.00 11 LYS A N 21
ATOM 11932 C CA . LYS A 1 11 ? -10.104 9.973 -3.384 1.00 1.00 11 LYS A CA 21
ATOM 11933 C C . LYS A 1 11 ? -9.485 9.388 -4.646 1.00 1.00 11 LYS A C 21
ATOM 11934 O O . LYS A 1 11 ? -9.764 8.260 -5.038 1.00 1.00 11 LYS A O 21
ATOM 11953 N N . GLN A 1 12 ? -8.541 10.127 -5.251 1.00 1.00 12 GLN A N 21
ATOM 11954 C CA . GLN A 1 12 ? -7.795 9.719 -6.437 1.00 1.00 12 GLN A CA 21
ATOM 11955 C C . GLN A 1 12 ? -6.938 8.474 -6.238 1.00 1.00 12 GLN A C 21
ATOM 11956 O O . GLN A 1 12 ? -6.613 7.752 -7.175 1.00 1.00 12 GLN A O 21
ATOM 11970 N N . CYS A 1 13 ? -6.575 8.189 -4.982 1.00 1.00 13 CYS A N 21
ATOM 11971 C CA . CYS A 1 13 ? -5.786 7.038 -4.598 1.00 1.00 13 CYS A CA 21
ATOM 11972 C C . CYS A 1 13 ? -6.668 5.804 -4.423 1.00 1.00 13 CYS A C 21
ATOM 11973 O O . CYS A 1 13 ? -6.214 4.663 -4.544 1.00 1.00 13 CYS A O 21
ATOM 11980 N N . LEU A 1 14 ? -7.980 5.998 -4.146 1.00 1.00 14 LEU A N 21
ATOM 11981 C CA . LEU A 1 14 ? -8.849 4.934 -3.688 1.00 1.00 14 LEU A CA 21
ATOM 11982 C C . LEU A 1 14 ? -9.176 3.879 -4.736 1.00 1.00 14 LEU A C 21
ATOM 11983 O O . LEU A 1 14 ? -8.927 2.707 -4.443 1.00 1.00 14 LEU A O 21
ATOM 11999 N N . PRO A 1 15 ? -9.681 4.142 -5.943 1.00 1.00 15 PRO A N 21
ATOM 12000 C CA . PRO A 1 15 ? -9.917 3.083 -6.916 1.00 1.00 15 PRO A CA 21
ATOM 12001 C C . PRO A 1 15 ? -8.666 2.316 -7.359 1.00 1.00 15 PRO A C 21
ATOM 12002 O O . PRO A 1 15 ? -8.866 1.117 -7.533 1.00 1.00 15 PRO A O 21
ATOM 12013 N N . PRO A 1 16 ? -7.420 2.781 -7.538 1.00 1.00 16 PRO A N 21
ATOM 12014 C CA . PRO A 1 16 ? -6.288 1.880 -7.728 1.00 1.00 16 PRO A CA 21
ATOM 12015 C C . PRO A 1 16 ? -5.934 1.115 -6.478 1.00 1.00 16 PRO A C 21
ATOM 12016 O O . PRO A 1 16 ? -5.641 -0.069 -6.534 1.00 1.00 16 PRO A O 21
ATOM 12027 N N . CYS A 1 17 ? -5.955 1.754 -5.306 1.00 1.00 17 CYS A N 21
ATOM 12028 C CA . CYS A 1 17 ? -5.647 1.106 -4.055 1.00 1.00 17 CYS A CA 21
ATOM 12029 C C . CYS A 1 17 ? -6.544 -0.089 -3.793 1.00 1.00 17 CYS A C 21
ATOM 12030 O O . CYS A 1 17 ? -6.122 -1.214 -3.538 1.00 1.00 17 CYS A O 21
ATOM 12037 N N . LYS A 1 18 ? -7.846 0.133 -3.930 1.00 1.00 18 LYS A N 21
ATOM 12038 C CA . LYS A 1 18 ? -8.873 -0.872 -3.833 1.00 1.00 18 LYS A CA 21
ATOM 12039 C C . LYS A 1 18 ? -8.927 -1.855 -4.993 1.00 1.00 18 LYS A C 21
ATOM 12040 O O . LYS A 1 18 ? -9.627 -2.865 -4.945 1.00 1.00 18 LYS A O 21
ATOM 12059 N N . ALA A 1 19 ? -8.163 -1.613 -6.060 1.00 1.00 19 ALA A N 21
ATOM 12060 C CA . ALA A 1 19 ? -8.148 -2.471 -7.228 1.00 1.00 19 ALA A CA 21
ATOM 12061 C C . ALA A 1 19 ? -7.468 -3.784 -6.938 1.00 1.00 19 ALA A C 21
ATOM 12062 O O . ALA A 1 19 ? -8.026 -4.877 -6.991 1.00 1.00 19 ALA A O 21
ATOM 12069 N N . GLN A 1 20 ? -6.179 -3.624 -6.646 1.00 1.00 20 GLN A N 21
ATOM 12070 C CA . GLN A 1 20 ? -5.164 -4.612 -6.664 1.00 1.00 20 GLN A CA 21
ATOM 12071 C C . GLN A 1 20 ? -4.545 -4.795 -5.303 1.00 1.00 20 GLN A C 21
ATOM 12072 O O . GLN A 1 20 ? -4.048 -5.867 -4.975 1.00 1.00 20 GLN A O 21
ATOM 12086 N N . PHE A 1 21 ? -4.531 -3.737 -4.471 1.00 1.00 21 PHE A N 21
ATOM 12087 C CA . PHE A 1 21 ? -3.716 -3.739 -3.290 1.00 1.00 21 PHE A CA 21
ATOM 12088 C C . PHE A 1 21 ? -4.414 -4.166 -2.020 1.00 1.00 21 PHE A C 21
ATOM 12089 O O . PHE A 1 21 ? -3.755 -4.677 -1.120 1.00 1.00 21 PHE A O 21
ATOM 12106 N N . GLY A 1 22 ? -5.741 -4.005 -1.863 1.00 1.00 22 GLY A N 21
ATOM 12107 C CA . GLY A 1 22 ? -6.321 -4.625 -0.680 1.00 1.00 22 GLY A CA 21
ATOM 12108 C C . GLY A 1 22 ? -7.813 -4.703 -0.599 1.00 1.00 22 GLY A C 21
ATOM 12109 O O . GLY A 1 22 ? -8.565 -4.174 -1.420 1.00 1.00 22 GLY A O 21
ATOM 12113 N N . ILE A 1 23 ? -8.294 -5.441 0.410 1.00 1.00 23 ILE A N 21
ATOM 12114 C CA . ILE A 1 23 ? -9.667 -5.820 0.592 1.00 1.00 23 ILE A CA 21
ATOM 12115 C C . ILE A 1 23 ? -10.551 -4.664 0.984 1.00 1.00 23 ILE A C 21
ATOM 12116 O O . ILE A 1 23 ? -11.539 -4.379 0.315 1.00 1.00 23 ILE A O 21
ATOM 12132 N N . ARG A 1 24 ? -10.186 -3.939 2.041 1.00 1.00 24 ARG A N 21
ATOM 12133 C CA . ARG A 1 24 ? -10.908 -2.802 2.540 1.00 1.00 24 ARG A CA 21
ATOM 12134 C C . ARG A 1 24 ? -9.938 -1.624 2.586 1.00 1.00 24 ARG A C 21
ATOM 12135 O O . ARG A 1 24 ? -10.031 -0.731 3.430 1.00 1.00 24 ARG A O 21
ATOM 12156 N N . ALA A 1 25 ? -8.973 -1.645 1.643 1.00 1.00 25 ALA A N 21
ATOM 12157 C CA . ALA A 1 25 ? -7.801 -0.785 1.636 1.00 1.00 25 ALA A CA 21
ATOM 12158 C C . ALA A 1 25 ? -8.051 0.708 1.676 1.00 1.00 25 ALA A C 21
ATOM 12159 O O . ALA A 1 25 ? -9.036 1.224 1.146 1.00 1.00 25 ALA A O 21
ATOM 12166 N N . GLY A 1 26 ? -7.121 1.458 2.312 1.00 1.00 26 GLY A N 21
ATOM 12167 C CA . GLY A 1 26 ? -7.292 2.877 2.562 1.00 1.00 26 GLY A CA 21
ATOM 12168 C C . GLY A 1 26 ? -6.294 3.582 1.741 1.00 1.00 26 GLY A C 21
ATOM 12169 O O . GLY A 1 26 ? -5.326 3.006 1.276 1.00 1.00 26 GLY A O 21
ATOM 12173 N N . ALA A 1 27 ? -6.477 4.863 1.497 1.00 1.00 27 ALA A N 21
ATOM 12174 C CA . ALA A 1 27 ? -5.843 5.431 0.346 1.00 1.00 27 ALA A CA 21
ATOM 12175 C C . ALA A 1 27 ? -5.748 6.913 0.552 1.00 1.00 27 ALA A C 21
ATOM 12176 O O . ALA A 1 27 ? -6.741 7.598 0.787 1.00 1.00 27 ALA A O 21
ATOM 12183 N N . LYS A 1 28 ? -4.528 7.465 0.531 1.00 1.00 28 LYS A N 21
ATOM 12184 C CA . LYS A 1 28 ? -4.376 8.815 0.975 1.00 1.00 28 LYS A CA 21
ATOM 12185 C C . LYS A 1 28 ? -3.243 9.417 0.187 1.00 1.00 28 LYS A C 21
ATOM 12186 O O . LYS A 1 28 ? -2.386 8.717 -0.336 1.00 1.00 28 LYS A O 21
ATOM 12205 N N . CYS A 1 29 ? -3.238 10.752 0.039 1.00 1.00 29 CYS A N 21
ATOM 12206 C CA . CYS A 1 29 ? -2.250 11.443 -0.752 1.00 1.00 29 CYS A CA 21
ATOM 12207 C C . CYS A 1 29 ? -1.130 11.989 0.120 1.00 1.00 29 CYS A C 21
ATOM 12208 O O . CYS A 1 29 ? -1.359 12.468 1.236 1.00 1.00 29 CYS A O 21
ATOM 12215 N N . MET A 1 30 ? 0.117 11.907 -0.331 1.00 1.00 30 MET A N 21
ATOM 12216 C CA . MET A 1 30 ? 1.238 12.567 0.288 1.00 1.00 30 MET A CA 21
ATOM 12217 C C . MET A 1 30 ? 2.322 12.778 -0.729 1.00 1.00 30 MET A C 21
ATOM 12218 O O . MET A 1 30 ? 2.600 11.906 -1.545 1.00 1.00 30 MET A O 21
ATOM 12232 N N . ASN A 1 31 ? 2.962 13.958 -0.707 1.00 1.00 31 ASN A N 21
ATOM 12233 C CA . ASN A 1 31 ? 4.046 14.343 -1.605 1.00 1.00 31 ASN A CA 21
ATOM 12234 C C . ASN A 1 31 ? 3.556 14.422 -3.050 1.00 1.00 31 ASN A C 21
ATOM 12235 O O . ASN A 1 31 ? 4.283 14.173 -4.007 1.00 1.00 31 ASN A O 21
ATOM 12246 N N . GLY A 1 32 ? 2.256 14.737 -3.197 1.00 1.00 32 GLY A N 21
ATOM 12247 C CA . GLY A 1 32 ? 1.546 14.736 -4.472 1.00 1.00 32 GLY A CA 21
ATOM 12248 C C . GLY A 1 32 ? 1.230 13.370 -5.030 1.00 1.00 32 GLY A C 21
ATOM 12249 O O . GLY A 1 32 ? 0.839 13.250 -6.186 1.00 1.00 32 GLY A O 21
ATOM 12253 N N . LYS A 1 33 ? 1.389 12.275 -4.256 1.00 1.00 33 LYS A N 21
ATOM 12254 C CA . LYS A 1 33 ? 1.239 10.948 -4.789 1.00 1.00 33 LYS A CA 21
ATOM 12255 C C . LYS A 1 33 ? 0.553 10.031 -3.784 1.00 1.00 33 LYS A C 21
ATOM 12256 O O . LYS A 1 33 ? 0.566 10.232 -2.569 1.00 1.00 33 LYS A O 21
ATOM 12275 N N . CYS A 1 34 ? -0.127 9.014 -4.303 1.00 1.00 34 CYS A N 21
ATOM 12276 C CA . CYS A 1 34 ? -0.935 8.061 -3.559 1.00 1.00 34 CYS A CA 21
ATOM 12277 C C . CYS A 1 34 ? -0.156 7.131 -2.671 1.00 1.00 34 CYS A C 21
ATOM 12278 O O . CYS A 1 34 ? 0.926 6.649 -2.972 1.00 1.00 34 CYS A O 21
ATOM 12285 N N . LYS A 1 35 ? -0.775 6.838 -1.532 1.00 1.00 35 LYS A N 21
ATOM 12286 C CA . LYS A 1 35 ? -0.226 6.073 -0.458 1.00 1.00 35 LYS A CA 21
ATOM 12287 C C . LYS A 1 35 ? -1.371 5.236 0.021 1.00 1.00 35 LYS A C 21
ATOM 12288 O O . LYS A 1 35 ? -2.221 5.631 0.813 1.00 1.00 35 LYS A O 21
ATOM 12307 N N . CYS A 1 36 ? -1.417 4.056 -0.581 1.00 1.00 36 CYS A N 21
ATOM 12308 C CA . CYS A 1 36 ? -2.340 2.975 -0.354 1.00 1.00 36 CYS A CA 21
ATOM 12309 C C . CYS A 1 36 ? -1.951 2.135 0.848 1.00 1.00 36 CYS A C 21
ATOM 12310 O O . CYS A 1 36 ? -0.824 1.643 0.957 1.00 1.00 36 CYS A O 21
ATOM 12317 N N . TYR A 1 37 ? -2.889 1.932 1.780 1.00 1.00 37 TYR A N 21
ATOM 12318 C CA . TYR A 1 37 ? -2.739 1.182 2.997 1.00 1.00 37 TYR A CA 21
ATOM 12319 C C . TYR A 1 37 ? -3.422 -0.144 2.753 1.00 1.00 37 TYR A C 21
ATOM 12320 O O . TYR A 1 37 ? -4.653 -0.171 2.760 1.00 1.00 37 TYR A O 21
ATOM 12338 N N . PRO A 1 38 ? -2.733 -1.246 2.477 1.00 1.00 38 PRO A N 21
ATOM 12339 C CA . PRO A 1 38 ? -3.362 -2.437 1.922 1.00 1.00 38 PRO A CA 21
ATOM 12340 C C . PRO A 1 38 ? -3.962 -3.327 2.995 1.00 1.00 38 PRO A C 21
ATOM 12341 O O . PRO A 1 38 ? -3.525 -4.457 3.194 1.00 1.00 38 PRO A O 21
ATOM 12352 N N . HIS A 1 39 ? -4.977 -2.823 3.691 1.00 1.00 39 HIS A N 21
ATOM 12353 C CA . HIS A 1 39 ? -5.781 -3.577 4.615 1.00 1.00 39 HIS A CA 21
ATOM 12354 C C . HIS A 1 39 ? -7.253 -3.228 4.332 1.00 1.00 39 HIS A C 21
ATOM 12355 O O . HIS A 1 39 ? -7.655 -2.088 4.681 1.00 1.00 39 HIS A O 21
ATOM 12370 N N . THR A 1 1 ? 4.228 0.080 0.889 1.00 1.00 1 THR A N 22
ATOM 12371 C CA . THR A 1 1 ? 3.379 0.271 -0.345 1.00 1.00 1 THR A CA 22
ATOM 12372 C C . THR A 1 1 ? 3.276 1.716 -0.761 1.00 1.00 1 THR A C 22
ATOM 12373 O O . THR A 1 1 ? 3.213 2.603 0.075 1.00 1.00 1 THR A O 22
ATOM 12386 N N . VAL A 1 2 ? 3.280 1.982 -2.076 1.00 1.00 2 VAL A N 22
ATOM 12387 C CA . VAL A 1 2 ? 3.196 3.271 -2.715 1.00 1.00 2 VAL A CA 22
ATOM 12388 C C . VAL A 1 2 ? 2.710 2.805 -4.068 1.00 1.00 2 VAL A C 22
ATOM 12389 O O . VAL A 1 2 ? 3.071 1.713 -4.500 1.00 1.00 2 VAL A O 22
ATOM 12402 N N . ILE A 1 3 ? 1.852 3.574 -4.730 1.00 1.00 3 ILE A N 22
ATOM 12403 C CA . ILE A 1 3 ? 1.568 3.529 -6.115 1.00 1.00 3 ILE A CA 22
ATOM 12404 C C . ILE A 1 3 ? 1.893 4.928 -6.554 1.00 1.00 3 ILE A C 22
ATOM 12405 O O . ILE A 1 3 ? 1.771 5.887 -5.792 1.00 1.00 3 ILE A O 22
ATOM 12421 N N . ASP A 1 4 ? 2.227 5.070 -7.831 1.00 1.00 4 ASP A N 22
ATOM 12422 C CA . ASP A 1 4 ? 2.531 6.310 -8.490 1.00 1.00 4 ASP A CA 22
ATOM 12423 C C . ASP A 1 4 ? 1.292 6.890 -9.150 1.00 1.00 4 ASP A C 22
ATOM 12424 O O . ASP A 1 4 ? 1.265 7.340 -10.297 1.00 1.00 4 ASP A O 22
ATOM 12433 N N . VAL A 1 5 ? 0.221 6.918 -8.354 1.00 1.00 5 VAL A N 22
ATOM 12434 C CA . VAL A 1 5 ? -1.030 7.557 -8.644 1.00 1.00 5 VAL A CA 22
ATOM 12435 C C . VAL A 1 5 ? -0.893 8.969 -8.131 1.00 1.00 5 VAL A C 22
ATOM 12436 O O . VAL A 1 5 ? -0.422 9.191 -7.015 1.00 1.00 5 VAL A O 22
ATOM 12449 N N . LYS A 1 6 ? -1.222 9.967 -8.967 1.00 1.00 6 LYS A N 22
ATOM 12450 C CA . LYS A 1 6 ? -1.006 11.360 -8.646 1.00 1.00 6 LYS A CA 22
ATOM 12451 C C . LYS A 1 6 ? -2.302 11.917 -8.111 1.00 1.00 6 LYS A C 22
ATOM 12452 O O . LYS A 1 6 ? -3.393 11.554 -8.549 1.00 1.00 6 LYS A O 22
ATOM 12471 N N . CYS A 1 7 ? -2.204 12.800 -7.118 1.00 1.00 7 CYS A N 22
ATOM 12472 C CA . CYS A 1 7 ? -3.355 13.278 -6.416 1.00 1.00 7 CYS A CA 22
ATOM 12473 C C . CYS A 1 7 ? -3.278 14.684 -5.876 1.00 1.00 7 CYS A C 22
ATOM 12474 O O . CYS A 1 7 ? -2.239 15.218 -5.505 1.00 1.00 7 CYS A O 22
ATOM 12481 N N . THR A 1 8 ? -4.481 15.264 -5.781 1.00 1.00 8 THR A N 22
ATOM 12482 C CA . THR A 1 8 ? -4.857 16.402 -4.961 1.00 1.00 8 THR A CA 22
ATOM 12483 C C . THR A 1 8 ? -5.560 15.908 -3.723 1.00 1.00 8 THR A C 22
ATOM 12484 O O . THR A 1 8 ? -5.468 16.447 -2.626 1.00 1.00 8 THR A O 22
ATOM 12495 N N . SER A 1 9 ? -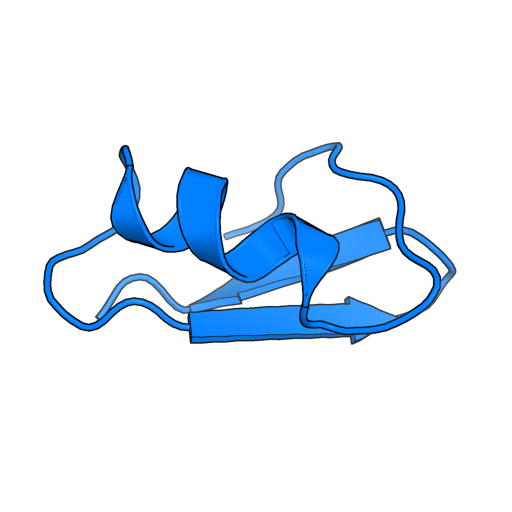6.299 14.811 -3.888 1.00 1.00 9 SER A N 22
ATOM 12496 C CA . SER A 1 9 ? -7.159 14.236 -2.863 1.00 1.00 9 SER A CA 22
ATOM 12497 C C . SER A 1 9 ? -6.727 12.821 -2.549 1.00 1.00 9 SER A C 22
ATOM 12498 O O . SER A 1 9 ? -6.352 12.101 -3.474 1.00 1.00 9 SER A O 22
ATOM 12506 N N . PRO A 1 10 ? -6.837 12.305 -1.325 1.00 1.00 10 PRO A N 22
ATOM 12507 C CA . PRO A 1 10 ? -6.716 10.870 -1.077 1.00 1.00 10 PRO A CA 22
ATOM 12508 C C . PRO A 1 10 ? -7.765 10.059 -1.813 1.00 1.00 10 PRO A C 22
ATOM 12509 O O . PRO A 1 10 ? -7.533 8.890 -2.107 1.00 1.00 10 PRO A O 22
ATOM 12520 N N . LYS A 1 11 ? -8.922 10.654 -2.161 1.00 1.00 11 LYS A N 22
ATOM 12521 C CA . LYS A 1 11 ? -10.010 9.928 -2.800 1.00 1.00 11 LYS A CA 22
ATOM 12522 C C . LYS A 1 11 ? -9.628 9.355 -4.163 1.00 1.00 11 LYS A C 22
ATOM 12523 O O . LYS A 1 11 ? -10.090 8.294 -4.576 1.00 1.00 11 LYS A O 22
ATOM 12542 N N . GLN A 1 12 ? -8.685 10.022 -4.849 1.00 1.00 12 GLN A N 22
ATOM 12543 C CA . GLN A 1 12 ? -8.153 9.606 -6.134 1.00 1.00 12 GLN A CA 22
ATOM 12544 C C . GLN A 1 12 ? -7.370 8.309 -6.088 1.00 1.00 12 GLN A C 22
ATOM 12545 O O . GLN A 1 12 ? -7.185 7.630 -7.093 1.00 1.00 12 GLN A O 22
ATOM 12559 N N . CYS A 1 13 ? -6.927 7.901 -4.896 1.00 1.00 13 CYS A N 22
ATOM 12560 C CA . CYS A 1 13 ? -6.273 6.650 -4.704 1.00 1.00 13 CYS A CA 22
ATOM 12561 C C . CYS A 1 13 ? -7.232 5.491 -4.484 1.00 1.00 13 CYS A C 22
ATOM 12562 O O . CYS A 1 13 ? -6.818 4.337 -4.552 1.00 1.00 13 CYS A O 22
ATOM 12569 N N . LEU A 1 14 ? -8.527 5.741 -4.191 1.00 1.00 14 LEU A N 22
ATOM 12570 C CA . LEU A 1 14 ? -9.433 4.683 -3.778 1.00 1.00 14 LEU A CA 22
ATOM 12571 C C . LEU A 1 14 ? -9.684 3.611 -4.844 1.00 1.00 14 LEU A C 22
ATOM 12572 O O . LEU A 1 14 ? -9.526 2.433 -4.516 1.00 1.00 14 LEU A O 22
ATOM 12588 N N . PRO A 1 15 ? -10.018 3.884 -6.111 1.00 1.00 15 PRO A N 22
ATOM 12589 C CA . PRO A 1 15 ? -10.122 2.828 -7.110 1.00 1.00 15 PRO A CA 22
ATOM 12590 C C . PRO A 1 15 ? -8.824 2.057 -7.394 1.00 1.00 15 PRO A C 22
ATOM 12591 O O . PRO A 1 15 ? -8.994 0.848 -7.534 1.00 1.00 15 PRO A O 22
ATOM 12602 N N . PRO A 1 16 ? -7.571 2.529 -7.482 1.00 1.00 16 PRO A N 22
ATOM 12603 C CA . PRO A 1 16 ? -6.416 1.639 -7.594 1.00 1.00 16 PRO A CA 22
ATOM 12604 C C . PRO A 1 16 ? -6.140 0.864 -6.327 1.00 1.00 16 PRO A C 22
ATOM 12605 O O . PRO A 1 16 ? -5.757 -0.295 -6.367 1.00 1.00 16 PRO A O 22
ATOM 12616 N N . CYS A 1 17 ? -6.333 1.466 -5.156 1.00 1.00 17 CYS A N 22
ATOM 12617 C CA . CYS A 1 17 ? -6.175 0.792 -3.889 1.00 1.00 17 CYS A CA 22
ATOM 12618 C C . CYS A 1 17 ? -7.104 -0.390 -3.766 1.00 1.00 17 CYS A C 22
ATOM 12619 O O . CYS A 1 17 ? -6.724 -1.505 -3.424 1.00 1.00 17 CYS A O 22
ATOM 12626 N N . LYS A 1 18 ? -8.365 -0.190 -4.144 1.00 1.00 18 LYS A N 22
ATOM 12627 C CA . LYS A 1 18 ? -9.329 -1.264 -4.258 1.00 1.00 18 LYS A CA 22
ATOM 12628 C C . LYS A 1 18 ? -9.115 -2.225 -5.421 1.00 1.00 18 LYS A C 22
ATOM 12629 O O . LYS A 1 18 ? -9.707 -3.304 -5.482 1.00 1.00 18 LYS A O 22
ATOM 12648 N N . ALA A 1 19 ? -8.262 -1.871 -6.378 1.00 1.00 19 ALA A N 22
ATOM 12649 C CA . ALA A 1 19 ? -7.941 -2.699 -7.519 1.00 1.00 19 ALA A CA 22
ATOM 12650 C C . ALA A 1 19 ? -7.090 -3.886 -7.143 1.00 1.00 19 ALA A C 22
ATOM 12651 O O . ALA A 1 19 ? -7.458 -5.053 -7.232 1.00 1.00 19 ALA A O 22
ATOM 12658 N N . GLN A 1 20 ? -5.870 -3.517 -6.749 1.00 1.00 20 GLN A N 22
ATOM 12659 C CA . GLN A 1 20 ? -4.714 -4.332 -6.626 1.00 1.00 20 GLN A CA 22
ATOM 12660 C C . GLN A 1 20 ? -4.428 -4.610 -5.182 1.00 1.00 20 GLN A C 22
ATOM 12661 O O . GLN A 1 20 ? -4.024 -5.698 -4.792 1.00 1.00 20 GLN A O 22
ATOM 12675 N N . PHE A 1 21 ? -4.580 -3.563 -4.354 1.00 1.00 21 PHE A N 22
ATOM 12676 C CA . PHE A 1 21 ? -3.966 -3.529 -3.062 1.00 1.00 21 PHE A CA 22
ATOM 12677 C C . PHE A 1 21 ? -4.803 -4.170 -1.979 1.00 1.00 21 PHE A C 22
ATOM 12678 O O . PHE A 1 21 ? -4.265 -4.816 -1.088 1.00 1.00 21 PHE A O 22
ATOM 12695 N N . GLY A 1 22 ? -6.141 -4.040 -1.996 1.00 1.00 22 GLY A N 22
ATOM 12696 C CA . GLY A 1 22 ? -6.866 -4.787 -0.979 1.00 1.00 22 GLY A CA 22
ATOM 12697 C C . GLY A 1 22 ? -8.359 -4.710 -0.985 1.00 1.00 22 GLY A C 22
ATOM 12698 O O . GLY A 1 22 ? -9.004 -4.134 -1.861 1.00 1.00 22 GLY A O 22
ATOM 12702 N N . ILE A 1 23 ? -8.979 -5.365 0.001 1.00 1.00 23 ILE A N 22
ATOM 12703 C CA . ILE A 1 23 ? -10.404 -5.486 0.171 1.00 1.00 23 ILE A CA 22
ATOM 12704 C C . ILE A 1 23 ? -11.073 -4.190 0.591 1.00 1.00 23 ILE A C 22
ATOM 12705 O O . ILE A 1 23 ? -12.007 -3.721 -0.045 1.00 1.00 23 ILE A O 22
ATOM 12721 N N . ARG A 1 24 ? -10.581 -3.583 1.671 1.00 1.00 24 ARG A N 22
ATOM 12722 C CA . ARG A 1 24 ? -11.092 -2.409 2.332 1.00 1.00 24 ARG A CA 22
ATOM 12723 C C . ARG A 1 24 ? -10.041 -1.308 2.242 1.00 1.00 24 ARG A C 22
ATOM 12724 O O . ARG A 1 24 ? -10.062 -0.296 2.943 1.00 1.00 24 ARG A O 22
ATOM 12745 N N . ALA A 1 25 ? -9.083 -1.523 1.327 1.00 1.00 25 ALA A N 22
ATOM 12746 C CA . ALA A 1 25 ? -7.886 -0.732 1.136 1.00 1.00 25 ALA A CA 22
ATOM 12747 C C . ALA A 1 25 ? -8.073 0.755 0.925 1.00 1.00 25 ALA A C 22
ATOM 12748 O O . ALA A 1 25 ? -9.060 1.241 0.377 1.00 1.00 25 ALA A O 22
ATOM 12755 N N . GLY A 1 26 ? -7.077 1.530 1.386 1.00 1.00 26 GLY A N 22
ATOM 12756 C CA . GLY A 1 26 ? -7.222 2.958 1.577 1.00 1.00 26 GLY A CA 22
ATOM 12757 C C . GLY A 1 26 ? -5.953 3.611 1.204 1.00 1.00 26 GLY A C 22
ATOM 12758 O O . GLY A 1 26 ? -5.054 2.989 0.662 1.00 1.00 26 GLY A O 22
ATOM 12762 N N . ALA A 1 27 ? -5.806 4.901 1.475 1.00 1.00 27 ALA A N 22
ATOM 12763 C CA . ALA A 1 27 ? -4.648 5.611 1.051 1.00 1.00 27 ALA A CA 22
ATOM 12764 C C . ALA A 1 27 ? -4.574 6.898 1.795 1.00 1.00 27 ALA A C 22
ATOM 12765 O O . ALA A 1 27 ? -5.456 7.276 2.559 1.00 1.00 27 ALA A O 22
ATOM 12772 N N . LYS A 1 28 ? -3.513 7.638 1.492 1.00 1.00 28 LYS A N 22
ATOM 12773 C CA . LYS A 1 28 ? -3.641 9.073 1.444 1.00 1.00 28 LYS A CA 22
ATOM 12774 C C . LYS A 1 28 ? -2.670 9.581 0.433 1.00 1.00 28 LYS A C 22
ATOM 12775 O O . LYS A 1 28 ? -1.984 8.832 -0.246 1.00 1.00 28 LYS A O 22
ATOM 12794 N N . CYS A 1 29 ? -2.653 10.893 0.321 1.00 1.00 29 CYS A N 22
ATOM 12795 C CA . CYS A 1 29 ? -1.875 11.648 -0.622 1.00 1.00 29 CYS A CA 22
ATOM 12796 C C . CYS A 1 29 ? -0.858 12.489 0.108 1.00 1.00 29 CYS A C 22
ATOM 12797 O O . CYS A 1 29 ? -1.170 13.102 1.124 1.00 1.00 29 CYS A O 22
ATOM 12804 N N . MET A 1 30 ? 0.382 12.524 -0.370 1.00 1.00 30 MET A N 22
ATOM 12805 C CA . MET A 1 30 ? 1.395 13.447 0.062 1.00 1.00 30 MET A CA 22
ATOM 12806 C C . MET A 1 30 ? 2.421 13.500 -1.046 1.00 1.00 30 MET A C 22
ATOM 12807 O O . MET A 1 30 ? 2.536 12.558 -1.826 1.00 1.00 30 MET A O 22
ATOM 12821 N N . ASN A 1 31 ? 3.133 14.626 -1.218 1.00 1.00 31 ASN A N 22
ATOM 12822 C CA . ASN A 1 31 ? 4.066 14.894 -2.302 1.00 1.00 31 ASN A CA 22
ATOM 12823 C C . ASN A 1 31 ? 3.405 14.925 -3.679 1.00 1.00 31 ASN A C 22
ATOM 12824 O O . ASN A 1 31 ? 4.037 14.782 -4.724 1.00 1.00 31 ASN A O 22
ATOM 12835 N N . GLY A 1 32 ? 2.074 15.099 -3.660 1.00 1.00 32 GLY A N 22
ATOM 12836 C CA . GLY A 1 32 ? 1.195 15.011 -4.822 1.00 1.00 32 GLY A CA 22
ATOM 12837 C C . GLY A 1 32 ? 0.981 13.611 -5.348 1.00 1.00 32 GLY A C 22
ATOM 12838 O O . GLY A 1 32 ? 0.475 13.432 -6.452 1.00 1.00 32 GLY A O 22
ATOM 12842 N N . LYS A 1 33 ? 1.366 12.552 -4.600 1.00 1.00 33 LYS A N 22
ATOM 12843 C CA . LYS A 1 33 ? 1.233 11.193 -5.064 1.00 1.00 33 LYS A CA 22
ATOM 12844 C C . LYS A 1 33 ? 0.820 10.297 -3.905 1.00 1.00 33 LYS A C 22
ATOM 12845 O O . LYS A 1 33 ? 0.945 10.620 -2.722 1.00 1.00 33 LYS A O 22
ATOM 12864 N N . CYS A 1 34 ? 0.290 9.119 -4.221 1.00 1.00 34 CYS A N 22
ATOM 12865 C CA . CYS A 1 34 ? -0.363 8.252 -3.262 1.00 1.00 34 CYS A CA 22
ATOM 12866 C C . CYS A 1 34 ? 0.522 7.586 -2.221 1.00 1.00 34 CYS A C 22
ATOM 12867 O O . CYS A 1 34 ? 1.746 7.513 -2.348 1.00 1.00 34 CYS A O 22
ATOM 12874 N N . LYS A 1 35 ? -0.095 7.065 -1.149 1.00 1.00 35 LYS A N 22
ATOM 12875 C CA . LYS A 1 35 ? 0.491 6.186 -0.179 1.00 1.00 35 LYS A CA 22
ATOM 12876 C C . LYS A 1 35 ? -0.646 5.309 0.258 1.00 1.00 35 LYS A C 22
ATOM 12877 O O . LYS A 1 35 ? -1.405 5.658 1.159 1.00 1.00 35 LYS A O 22
ATOM 12896 N N . CYS A 1 36 ? -0.803 4.188 -0.449 1.00 1.00 36 CYS A N 22
ATOM 12897 C CA . CYS A 1 36 ? -1.850 3.192 -0.298 1.00 1.00 36 CYS A CA 22
ATOM 12898 C C . CYS A 1 36 ? -1.646 2.243 0.874 1.00 1.00 36 CYS A C 22
ATOM 12899 O O . CYS A 1 36 ? -0.529 1.800 1.144 1.00 1.00 36 CYS A O 22
ATOM 12906 N N . TYR A 1 37 ? -2.732 1.905 1.588 1.00 1.00 37 TYR A N 22
ATOM 12907 C CA . TYR A 1 37 ? -2.802 1.010 2.713 1.00 1.00 37 TYR A CA 22
ATOM 12908 C C . TYR A 1 37 ? -3.506 -0.250 2.240 1.00 1.00 37 TYR A C 22
ATOM 12909 O O . TYR A 1 37 ? -4.719 -0.186 2.022 1.00 1.00 37 TYR A O 22
ATOM 12927 N N . PRO A 1 38 ? -2.858 -1.386 2.031 1.00 1.00 38 PRO A N 22
ATOM 12928 C CA . PRO A 1 38 ? -3.523 -2.595 1.558 1.00 1.00 38 PRO A CA 22
ATOM 12929 C C . PRO A 1 38 ? -4.227 -3.342 2.681 1.00 1.00 38 PRO A C 22
ATOM 12930 O O . PRO A 1 38 ? -3.723 -4.342 3.182 1.00 1.00 38 PRO A O 22
ATOM 12941 N N . HIS A 1 39 ? -5.391 -2.850 3.118 1.00 1.00 39 HIS A N 22
ATOM 12942 C CA . HIS A 1 39 ? -6.144 -3.423 4.188 1.00 1.00 39 HIS A CA 22
ATOM 12943 C C . HIS A 1 39 ? -7.285 -4.363 3.724 1.00 1.00 39 HIS A C 22
ATOM 12944 O O . HIS A 1 39 ? -7.160 -5.603 3.864 1.00 1.00 39 HIS A O 22
ATOM 12959 N N . THR A 1 1 ? 1.682 0.668 0.706 1.00 1.00 1 THR A N 23
ATOM 12960 C CA . THR A 1 1 ? 2.332 0.678 -0.651 1.00 1.00 1 THR A CA 23
ATOM 12961 C C . THR A 1 1 ? 2.353 2.069 -1.229 1.00 1.00 1 THR A C 23
ATOM 12962 O O . THR A 1 1 ? 1.896 3.020 -0.606 1.00 1.00 1 THR A O 23
ATOM 12975 N N . VAL A 1 2 ? 2.942 2.238 -2.414 1.00 1.00 2 VAL A N 23
ATOM 12976 C CA . VAL A 1 2 ? 3.048 3.480 -3.133 1.00 1.00 2 VAL A CA 23
ATOM 12977 C C . VAL A 1 2 ? 2.852 2.967 -4.537 1.00 1.00 2 VAL A C 23
ATOM 12978 O O . VAL A 1 2 ? 3.386 1.921 -4.888 1.00 1.00 2 VAL A O 23
ATOM 12991 N N . ILE A 1 3 ? 2.013 3.636 -5.319 1.00 1.00 3 ILE A N 23
ATOM 12992 C CA . ILE A 1 3 ? 1.739 3.380 -6.701 1.00 1.00 3 ILE A CA 23
ATOM 12993 C C . ILE A 1 3 ? 2.487 4.449 -7.493 1.00 1.00 3 ILE A C 23
ATOM 12994 O O . ILE A 1 3 ? 3.487 5.010 -7.050 1.00 1.00 3 ILE A O 23
ATOM 13010 N N . ASP A 1 4 ? 1.959 4.841 -8.658 1.00 1.00 4 ASP A N 23
ATOM 13011 C CA . ASP A 1 4 ? 2.350 6.034 -9.363 1.00 1.00 4 ASP A CA 23
ATOM 13012 C C . ASP A 1 4 ? 1.117 6.805 -9.781 1.00 1.00 4 ASP A C 23
ATOM 13013 O O . ASP A 1 4 ? 0.976 7.388 -10.857 1.00 1.00 4 ASP A O 23
ATOM 13022 N N . VAL A 1 5 ? 0.197 6.876 -8.813 1.00 1.00 5 VAL A N 23
ATOM 13023 C CA . VAL A 1 5 ? -0.929 7.762 -8.814 1.00 1.00 5 VAL A CA 23
ATOM 13024 C C . VAL A 1 5 ? -0.452 9.044 -8.167 1.00 1.00 5 VAL A C 23
ATOM 13025 O O . VAL A 1 5 ? 0.011 9.052 -7.027 1.00 1.00 5 VAL A O 23
ATOM 13038 N N . LYS A 1 6 ? -0.517 10.162 -8.906 1.00 1.00 6 LYS A N 23
ATOM 13039 C CA . LYS A 1 6 ? -0.235 11.468 -8.353 1.00 1.00 6 LYS A CA 23
ATOM 13040 C C . LYS A 1 6 ? -1.575 12.032 -7.955 1.00 1.00 6 LYS A C 23
ATOM 13041 O O . LYS A 1 6 ? -2.582 11.783 -8.617 1.00 1.00 6 LYS A O 23
ATOM 13060 N N . CYS A 1 7 ? -1.617 12.727 -6.814 1.00 1.00 7 CYS A N 23
ATOM 13061 C CA . CYS A 1 7 ? -2.876 13.027 -6.165 1.00 1.00 7 CYS A CA 23
ATOM 13062 C C . CYS A 1 7 ? -3.206 14.472 -5.918 1.00 1.00 7 CYS A C 23
ATOM 13063 O O . CYS A 1 7 ? -2.371 15.332 -5.660 1.00 1.00 7 CYS A O 23
ATOM 13070 N N . THR A 1 8 ? -4.526 14.706 -5.940 1.00 1.00 8 THR A N 23
ATOM 13071 C CA . THR A 1 8 ? -5.197 15.934 -5.542 1.00 1.00 8 THR A CA 23
ATOM 13072 C C . THR A 1 8 ? -6.052 15.695 -4.315 1.00 1.00 8 THR A C 23
ATOM 13073 O O . THR A 1 8 ? -6.643 16.598 -3.733 1.00 1.00 8 THR A O 23
ATOM 13084 N N . SER A 1 9 ? -6.146 14.430 -3.897 1.00 1.00 9 SER A N 23
ATOM 13085 C CA . SER A 1 9 ? -7.002 13.988 -2.817 1.00 1.00 9 SER A CA 23
ATOM 13086 C C . SER A 1 9 ? -6.562 12.581 -2.518 1.00 1.00 9 SER A C 23
ATOM 13087 O O . SER A 1 9 ? -6.043 11.944 -3.431 1.00 1.00 9 SER A O 23
ATOM 13095 N N . PRO A 1 10 ? -6.737 11.976 -1.354 1.00 1.00 10 PRO A N 23
ATOM 13096 C CA . PRO A 1 10 ? -6.625 10.526 -1.228 1.00 1.00 10 PRO A CA 23
ATOM 13097 C C . PRO A 1 10 ? -7.723 9.817 -1.993 1.00 1.00 10 PRO A C 23
ATOM 13098 O O . PRO A 1 10 ? -7.541 8.677 -2.415 1.00 1.00 10 PRO A O 23
ATOM 13109 N N . LYS A 1 11 ? -8.886 10.466 -2.188 1.00 1.00 11 LYS A N 23
ATOM 13110 C CA . LYS A 1 11 ? -10.075 9.803 -2.696 1.00 1.00 11 LYS A CA 23
ATOM 13111 C C . LYS A 1 11 ? -9.923 9.286 -4.114 1.00 1.00 11 LYS A C 23
ATOM 13112 O O . LYS A 1 11 ? -10.381 8.202 -4.464 1.00 1.00 11 LYS A O 23
ATOM 13131 N N . GLN A 1 12 ? -9.194 10.035 -4.946 1.00 1.00 12 GLN A N 23
ATOM 13132 C CA . GLN A 1 12 ? -8.897 9.647 -6.314 1.00 1.00 12 GLN A CA 23
ATOM 13133 C C . GLN A 1 12 ? -7.943 8.465 -6.427 1.00 1.00 12 GLN A C 23
ATOM 13134 O O . GLN A 1 12 ? -7.855 7.826 -7.469 1.00 1.00 12 GLN A O 23
ATOM 13148 N N . CYS A 1 13 ? -7.262 8.091 -5.325 1.00 1.00 13 CYS A N 23
ATOM 13149 C CA . CYS A 1 13 ? -6.440 6.897 -5.301 1.00 1.00 13 CYS A CA 23
ATOM 13150 C C . CYS A 1 13 ? -7.190 5.706 -4.718 1.00 1.00 13 CYS A C 23
ATOM 13151 O O . CYS A 1 13 ? -6.719 4.570 -4.739 1.00 1.00 13 CYS A O 23
ATOM 13158 N N . LEU A 1 14 ? -8.430 5.920 -4.231 1.00 1.00 14 LEU A N 23
ATOM 13159 C CA . LEU A 1 14 ? -9.259 4.845 -3.708 1.00 1.00 14 LEU A CA 23
ATOM 13160 C C . LEU A 1 14 ? -9.566 3.753 -4.739 1.00 1.00 14 LEU A C 23
ATOM 13161 O O . LEU A 1 14 ? -9.319 2.591 -4.416 1.00 1.00 14 LEU A O 23
ATOM 13177 N N . PRO A 1 15 ? -10.051 3.988 -5.966 1.00 1.00 15 PRO A N 23
ATOM 13178 C CA . PRO A 1 15 ? -10.250 2.907 -6.926 1.00 1.00 15 PRO A CA 23
ATOM 13179 C C . PRO A 1 15 ? -8.983 2.153 -7.353 1.00 1.00 15 PRO A C 23
ATOM 13180 O O . PRO A 1 15 ? -9.157 0.942 -7.478 1.00 1.00 15 PRO A O 23
ATOM 13191 N N . PRO A 1 16 ? -7.750 2.642 -7.574 1.00 1.00 16 PRO A N 23
ATOM 13192 C CA . PRO A 1 16 ? -6.600 1.762 -7.763 1.00 1.00 16 PRO A CA 23
ATOM 13193 C C . PRO A 1 16 ? -6.223 1.018 -6.509 1.00 1.00 16 PRO A C 23
ATOM 13194 O O . PRO A 1 16 ? -5.858 -0.142 -6.560 1.00 1.00 16 PRO A O 23
ATOM 13205 N N . CYS A 1 17 ? -6.307 1.649 -5.338 1.00 1.00 17 CYS A N 23
ATOM 13206 C CA . CYS A 1 17 ? -6.013 0.993 -4.085 1.00 1.00 17 CYS A CA 23
ATOM 13207 C C . CYS A 1 17 ? -6.879 -0.215 -3.843 1.00 1.00 17 CYS A C 23
ATOM 13208 O O . CYS A 1 17 ? -6.429 -1.307 -3.501 1.00 1.00 17 CYS A O 23
ATOM 13215 N N . LYS A 1 18 ? -8.179 -0.038 -4.060 1.00 1.00 18 LYS A N 23
ATOM 13216 C CA . LYS A 1 18 ? -9.159 -1.100 -4.049 1.00 1.00 18 LYS A CA 23
ATOM 13217 C C . LYS A 1 18 ? -9.138 -2.076 -5.213 1.00 1.00 18 LYS A C 23
ATOM 13218 O O . LYS A 1 18 ? -9.891 -3.048 -5.212 1.00 1.00 18 LYS A O 23
ATOM 13237 N N . ALA A 1 19 ? -8.283 -1.846 -6.217 1.00 1.00 19 ALA A N 23
ATOM 13238 C CA . ALA A 1 19 ? -8.181 -2.678 -7.402 1.00 1.00 19 ALA A CA 23
ATOM 13239 C C . ALA A 1 19 ? -7.561 -4.018 -7.079 1.00 1.00 19 ALA A C 23
ATOM 13240 O O . ALA A 1 19 ? -8.091 -5.092 -7.351 1.00 1.00 19 ALA A O 23
ATOM 13247 N N . GLN A 1 20 ? -6.376 -3.933 -6.466 1.00 1.00 20 GLN A N 23
ATOM 13248 C CA . GLN A 1 20 ? -5.552 -5.050 -6.140 1.00 1.00 20 GLN A CA 23
ATOM 13249 C C . GLN A 1 20 ? -4.656 -4.833 -4.934 1.00 1.00 20 GLN A C 23
ATOM 13250 O O . GLN A 1 20 ? -4.079 -5.784 -4.416 1.00 1.00 20 GLN A O 23
ATOM 13264 N N . PHE A 1 21 ? -4.511 -3.597 -4.414 1.00 1.00 21 PHE A N 23
ATOM 13265 C CA . PHE A 1 21 ? -3.678 -3.363 -3.261 1.00 1.00 21 PHE A CA 23
ATOM 13266 C C . PHE A 1 21 ? -4.362 -3.735 -1.957 1.00 1.00 21 PHE A C 23
ATOM 13267 O O . PHE A 1 21 ? -3.697 -4.076 -0.982 1.00 1.00 21 PHE A O 23
ATOM 13284 N N . GLY A 1 22 ? -5.709 -3.724 -1.880 1.00 1.00 22 GLY A N 23
ATOM 13285 C CA . GLY A 1 22 ? -6.315 -4.441 -0.776 1.00 1.00 22 GLY A CA 23
ATOM 13286 C C . GLY A 1 22 ? -7.811 -4.473 -0.778 1.00 1.00 22 GLY A C 23
ATOM 13287 O O . GLY A 1 22 ? -8.506 -3.648 -1.363 1.00 1.00 22 GLY A O 23
ATOM 13291 N N . ILE A 1 23 ? -8.381 -5.444 -0.045 1.00 1.00 23 ILE A N 23
ATOM 13292 C CA . ILE A 1 23 ? -9.794 -5.728 -0.013 1.00 1.00 23 ILE A CA 23
ATOM 13293 C C . ILE A 1 23 ? -10.592 -4.628 0.670 1.00 1.00 23 ILE A C 23
ATOM 13294 O O . ILE A 1 23 ? -11.713 -4.303 0.273 1.00 1.00 23 ILE A O 23
ATOM 13310 N N . ARG A 1 24 ? -9.987 -3.994 1.688 1.00 1.00 24 ARG A N 23
ATOM 13311 C CA . ARG A 1 24 ? -10.554 -2.924 2.477 1.00 1.00 24 ARG A CA 23
ATOM 13312 C C . ARG A 1 24 ? -9.771 -1.626 2.269 1.00 1.00 24 ARG A C 23
ATOM 13313 O O . ARG A 1 24 ? -9.883 -0.679 3.039 1.00 1.00 24 ARG A O 23
ATOM 13334 N N . ALA A 1 25 ? -8.915 -1.572 1.240 1.00 1.00 25 ALA A N 23
ATOM 13335 C CA . ALA A 1 25 ? -7.867 -0.569 1.112 1.00 1.00 25 ALA A CA 23
ATOM 13336 C C . ALA A 1 25 ? -8.277 0.894 1.030 1.00 1.00 25 ALA A C 23
ATOM 13337 O O . ALA A 1 25 ? -9.422 1.258 0.774 1.00 1.00 25 ALA A O 23
ATOM 13344 N N . GLY A 1 26 ? -7.294 1.778 1.280 1.00 1.00 26 GLY A N 23
ATOM 13345 C CA . GLY A 1 26 ? -7.472 3.213 1.321 1.00 1.00 26 GLY A CA 23
ATOM 13346 C C . GLY A 1 26 ? -6.217 3.825 0.819 1.00 1.00 26 GLY A C 23
ATOM 13347 O O . GLY A 1 26 ? -5.327 3.142 0.331 1.00 1.00 26 GLY A O 23
ATOM 13351 N N . ALA A 1 27 ? -6.083 5.141 0.932 1.00 1.00 27 ALA A N 23
ATOM 13352 C CA . ALA A 1 27 ? -4.962 5.839 0.399 1.00 1.00 27 ALA A CA 23
ATOM 13353 C C . ALA A 1 27 ? -4.740 7.070 1.217 1.00 1.00 27 ALA A C 23
ATOM 13354 O O . ALA A 1 27 ? -5.647 7.618 1.845 1.00 1.00 27 ALA A O 23
ATOM 13361 N N . LYS A 1 28 ? -3.492 7.537 1.213 1.00 1.00 28 LYS A N 23
ATOM 13362 C CA . LYS A 1 28 ? -3.123 8.862 1.618 1.00 1.00 28 LYS A CA 23
ATOM 13363 C C . LYS A 1 28 ? -2.667 9.578 0.394 1.00 1.00 28 LYS A C 23
ATOM 13364 O O . LYS A 1 28 ? -2.042 9.001 -0.483 1.00 1.00 28 LYS A O 23
ATOM 13383 N N . CYS A 1 29 ? -2.939 10.877 0.358 1.00 1.00 29 CYS A N 23
ATOM 13384 C CA . CYS A 1 29 ? -2.220 11.765 -0.528 1.00 1.00 29 CYS A CA 23
ATOM 13385 C C . CYS A 1 29 ? -1.063 12.372 0.226 1.00 1.00 29 CYS A C 23
ATOM 13386 O O . CYS A 1 29 ? -1.256 12.991 1.267 1.00 1.00 29 CYS A O 23
ATOM 13393 N N . MET A 1 30 ? 0.173 12.183 -0.234 1.00 1.00 30 MET A N 23
ATOM 13394 C CA . MET A 1 30 ? 1.303 12.760 0.443 1.00 1.00 30 MET A CA 23
ATOM 13395 C C . MET A 1 30 ? 2.416 13.072 -0.513 1.00 1.00 30 MET A C 23
ATOM 13396 O O . MET A 1 30 ? 2.880 12.236 -1.291 1.00 1.00 30 MET A O 23
ATOM 13410 N N . ASN A 1 31 ? 2.872 14.328 -0.451 1.00 1.00 31 ASN A N 23
ATOM 13411 C CA . ASN A 1 31 ? 3.907 14.923 -1.285 1.00 1.00 31 ASN A CA 23
ATOM 13412 C C . ASN A 1 31 ? 3.475 14.921 -2.748 1.00 1.00 31 ASN A C 23
ATOM 13413 O O . ASN A 1 31 ? 4.272 14.766 -3.668 1.00 1.00 31 ASN A O 23
ATOM 13424 N N . GLY A 1 32 ? 2.151 15.033 -2.961 1.00 1.00 32 GLY A N 23
ATOM 13425 C CA . GLY A 1 32 ? 1.524 14.943 -4.275 1.00 1.00 32 GLY A CA 23
ATOM 13426 C C . GLY A 1 32 ? 1.451 13.552 -4.862 1.00 1.00 32 GLY A C 23
ATOM 13427 O O . GLY A 1 32 ? 1.087 13.391 -6.022 1.00 1.00 32 GLY A O 23
ATOM 13431 N N . LYS A 1 33 ? 1.772 12.478 -4.106 1.00 1.00 33 LYS A N 23
ATOM 13432 C CA . LYS A 1 33 ? 1.763 11.147 -4.654 1.00 1.00 33 LYS A CA 23
ATOM 13433 C C . LYS A 1 33 ? 1.082 10.228 -3.664 1.00 1.00 33 LYS A C 23
ATOM 13434 O O . LYS A 1 33 ? 1.168 10.400 -2.448 1.00 1.00 33 LYS A O 23
ATOM 13453 N N . CYS A 1 34 ? 0.325 9.246 -4.164 1.00 1.00 34 CYS A N 23
ATOM 13454 C CA . CYS A 1 34 ? -0.442 8.344 -3.333 1.00 1.00 34 CYS A CA 23
ATOM 13455 C C . CYS A 1 34 ? 0.375 7.363 -2.536 1.00 1.00 34 CYS A C 23
ATOM 13456 O O . CYS A 1 34 ? 1.389 6.827 -2.973 1.00 1.00 34 CYS A O 23
ATOM 13463 N N . LYS A 1 35 ? -0.101 7.099 -1.321 1.00 1.00 35 LYS A N 23
ATOM 13464 C CA . LYS A 1 35 ? 0.508 6.309 -0.300 1.00 1.00 35 LYS A CA 23
ATOM 13465 C C . LYS A 1 35 ? -0.608 5.388 0.107 1.00 1.00 35 LYS A C 23
ATOM 13466 O O . LYS A 1 35 ? -1.378 5.645 1.025 1.00 1.00 35 LYS A O 23
ATOM 13485 N N . CYS A 1 36 ? -0.764 4.325 -0.677 1.00 1.00 36 CYS A N 23
ATOM 13486 C CA . CYS A 1 36 ? -1.825 3.342 -0.624 1.00 1.00 36 CYS A CA 23
ATOM 13487 C C . CYS A 1 36 ? -1.762 2.407 0.577 1.00 1.00 36 CYS A C 23
ATOM 13488 O O . CYS A 1 36 ? -0.698 1.911 0.960 1.00 1.00 36 CYS A O 23
ATOM 13495 N N . TYR A 1 37 ? -2.913 2.167 1.231 1.00 1.00 37 TYR A N 23
ATOM 13496 C CA . TYR A 1 37 ? -3.020 1.572 2.542 1.00 1.00 37 TYR A CA 23
ATOM 13497 C C . TYR A 1 37 ? -3.839 0.290 2.468 1.00 1.00 37 TYR A C 23
ATOM 13498 O O . TYR A 1 37 ? -5.065 0.378 2.411 1.00 1.00 37 TYR A O 23
ATOM 13516 N N . PRO A 1 38 ? -3.287 -0.907 2.505 1.00 1.00 38 PRO A N 23
ATOM 13517 C CA . PRO A 1 38 ? -3.993 -2.078 3.029 1.00 1.00 38 PRO A CA 23
ATOM 13518 C C . PRO A 1 38 ? -3.980 -2.060 4.555 1.00 1.00 38 PRO A C 23
ATOM 13519 O O . PRO A 1 38 ? -3.410 -2.940 5.190 1.00 1.00 38 PRO A O 23
ATOM 13530 N N . HIS A 1 39 ? -4.584 -1.023 5.135 1.00 1.00 39 HIS A N 23
ATOM 13531 C CA . HIS A 1 39 ? -4.442 -0.612 6.507 1.00 1.00 39 HIS A CA 23
ATOM 13532 C C . HIS A 1 39 ? -5.600 0.354 6.792 1.00 1.00 39 HIS A C 23
ATOM 13533 O O . HIS A 1 39 ? -6.224 0.267 7.882 1.00 1.00 39 HIS A O 23
ATOM 13548 N N . THR A 1 1 ? 4.791 0.385 0.264 1.00 1.00 1 THR A N 24
ATOM 13549 C CA . THR A 1 1 ? 3.940 0.726 -0.932 1.00 1.00 1 THR A CA 24
ATOM 13550 C C . THR A 1 1 ? 3.686 2.209 -1.067 1.00 1.00 1 THR A C 24
ATOM 13551 O O . THR A 1 1 ? 3.431 2.879 -0.075 1.00 1.00 1 THR A O 24
ATOM 13564 N N . VAL A 1 2 ? 3.762 2.720 -2.305 1.00 1.00 2 VAL A N 24
ATOM 13565 C CA . VAL A 1 2 ? 3.523 4.070 -2.766 1.00 1.00 2 VAL A CA 24
ATOM 13566 C C . VAL A 1 2 ? 3.338 3.726 -4.224 1.00 1.00 2 VAL A C 24
ATOM 13567 O O . VAL A 1 2 ? 3.960 2.774 -4.698 1.00 1.00 2 VAL A O 24
ATOM 13580 N N . ILE A 1 3 ? 2.451 4.399 -4.941 1.00 1.00 3 ILE A N 24
ATOM 13581 C CA . ILE A 1 3 ? 2.259 4.300 -6.337 1.00 1.00 3 ILE A CA 24
ATOM 13582 C C . ILE A 1 3 ? 2.080 5.738 -6.756 1.00 1.00 3 ILE A C 24
ATOM 13583 O O . ILE A 1 3 ? 1.480 6.547 -6.056 1.00 1.00 3 ILE A O 24
ATOM 13599 N N . ASP A 1 4 ? 2.560 6.073 -7.951 1.00 1.00 4 ASP A N 24
ATOM 13600 C CA . ASP A 1 4 ? 2.619 7.411 -8.488 1.00 1.00 4 ASP A CA 24
ATOM 13601 C C . ASP A 1 4 ? 1.379 7.771 -9.298 1.00 1.00 4 ASP A C 24
ATOM 13602 O O . ASP A 1 4 ? 1.393 8.398 -10.361 1.00 1.00 4 ASP A O 24
ATOM 13611 N N . VAL A 1 5 ? 0.233 7.428 -8.703 1.00 1.00 5 VAL A N 24
ATOM 13612 C CA . VAL A 1 5 ? -1.063 7.919 -9.085 1.00 1.00 5 VAL A CA 24
ATOM 13613 C C . VAL A 1 5 ? -1.219 9.240 -8.369 1.00 1.00 5 VAL A C 24
ATOM 13614 O O . VAL A 1 5 ? -1.318 9.299 -7.144 1.00 1.00 5 VAL A O 24
ATOM 13627 N N . LYS A 1 6 ? -1.131 10.348 -9.117 1.00 1.00 6 LYS A N 24
ATOM 13628 C CA . LYS A 1 6 ? -0.924 11.652 -8.528 1.00 1.00 6 LYS A CA 24
ATOM 13629 C C . LYS A 1 6 ? -2.221 12.330 -8.150 1.00 1.00 6 LYS A C 24
ATOM 13630 O O . LYS A 1 6 ? -3.266 12.148 -8.776 1.00 1.00 6 LYS A O 24
ATOM 13649 N N . CYS A 1 7 ? -2.192 13.078 -7.035 1.00 1.00 7 CYS A N 24
ATOM 13650 C CA . CYS A 1 7 ? -3.402 13.477 -6.351 1.00 1.00 7 CYS A CA 24
ATOM 13651 C C . CYS A 1 7 ? -3.622 14.958 -6.128 1.00 1.00 7 CYS A C 24
ATOM 13652 O O . CYS A 1 7 ? -2.747 15.746 -5.798 1.00 1.00 7 CYS A O 24
ATOM 13659 N N . THR A 1 8 ? -4.909 15.309 -6.264 1.00 1.00 8 THR A N 24
ATOM 13660 C CA . THR A 1 8 ? -5.521 16.608 -5.997 1.00 1.00 8 THR A CA 24
ATOM 13661 C C . THR A 1 8 ? -6.515 16.441 -4.851 1.00 1.00 8 THR A C 24
ATOM 13662 O O . THR A 1 8 ? -7.235 17.330 -4.407 1.00 1.00 8 THR A O 24
ATOM 13673 N N . SER A 1 9 ? -6.607 15.217 -4.320 1.00 1.00 9 SER A N 24
ATOM 13674 C CA . SER A 1 9 ? -7.565 14.838 -3.310 1.00 1.00 9 SER A CA 24
ATOM 13675 C C . SER A 1 9 ? -7.191 13.430 -2.910 1.00 1.00 9 SER A C 24
ATOM 13676 O O . SER A 1 9 ? -6.638 12.731 -3.756 1.00 1.00 9 SER A O 24
ATOM 13684 N N . PRO A 1 10 ? -7.467 12.903 -1.721 1.00 1.00 10 PRO A N 24
ATOM 13685 C CA . PRO A 1 10 ? -7.131 11.515 -1.382 1.00 1.00 10 PRO A CA 24
ATOM 13686 C C . PRO A 1 10 ? -7.957 10.513 -2.150 1.00 1.00 10 PRO A C 24
ATOM 13687 O O . PRO A 1 10 ? -7.524 9.379 -2.321 1.00 1.00 10 PRO A O 24
ATOM 13698 N N . LYS A 1 11 ? -9.129 10.925 -2.659 1.00 1.00 11 LYS A N 24
ATOM 13699 C CA . LYS A 1 11 ? -10.049 10.099 -3.425 1.00 1.00 11 LYS A CA 24
ATOM 13700 C C . LYS A 1 11 ? -9.415 9.451 -4.652 1.00 1.00 11 LYS A C 24
ATOM 13701 O O . LYS A 1 11 ? -9.712 8.316 -5.001 1.00 1.00 11 LYS A O 24
ATOM 13720 N N . GLN A 1 12 ? -8.425 10.137 -5.258 1.00 1.00 12 GLN A N 24
ATOM 13721 C CA . GLN A 1 12 ? -7.665 9.655 -6.408 1.00 1.00 12 GLN A CA 24
ATOM 13722 C C . GLN A 1 12 ? -6.860 8.395 -6.127 1.00 1.00 12 GLN A C 24
ATOM 13723 O O . GLN A 1 12 ? -6.528 7.628 -7.022 1.00 1.00 12 GLN A O 24
ATOM 13737 N N . CYS A 1 13 ? -6.544 8.155 -4.846 1.00 1.00 13 CYS A N 24
ATOM 13738 C CA . CYS A 1 13 ? -5.813 6.991 -4.398 1.00 1.00 13 CYS A CA 24
ATOM 13739 C C . CYS A 1 13 ? -6.721 5.778 -4.219 1.00 1.00 13 CYS A C 24
ATOM 13740 O O . CYS A 1 13 ? -6.269 4.633 -4.246 1.00 1.00 13 CYS A O 24
ATOM 13747 N N . LEU A 1 14 ? -8.048 5.988 -4.057 1.00 1.00 14 LEU A N 24
ATOM 13748 C CA . LEU A 1 14 ? -8.962 4.909 -3.755 1.00 1.00 14 LEU A CA 24
ATOM 13749 C C . LEU A 1 14 ? -9.158 3.910 -4.899 1.00 1.00 14 LEU A C 24
ATOM 13750 O O . LEU A 1 14 ? -8.972 2.720 -4.640 1.00 1.00 14 LEU A O 24
ATOM 13766 N N . PRO A 1 15 ? -9.481 4.247 -6.153 1.00 1.00 15 PRO A N 24
ATOM 13767 C CA . PRO A 1 15 ? -9.587 3.250 -7.208 1.00 1.00 15 PRO A CA 24
ATOM 13768 C C . PRO A 1 15 ? -8.283 2.532 -7.575 1.00 1.00 15 PRO A C 24
ATOM 13769 O O . PRO A 1 15 ? -8.460 1.379 -7.963 1.00 1.00 15 PRO A O 24
ATOM 13780 N N . PRO A 1 16 ? -7.019 2.977 -7.510 1.00 1.00 16 PRO A N 24
ATOM 13781 C CA . PRO A 1 16 ? -5.888 2.062 -7.616 1.00 1.00 16 PRO A CA 24
ATOM 13782 C C . PRO A 1 16 ? -5.707 1.227 -6.379 1.00 1.00 16 PRO A C 24
ATOM 13783 O O . PRO A 1 16 ? -5.387 0.046 -6.461 1.00 1.00 16 PRO A O 24
ATOM 13794 N N . CYS A 1 17 ? -5.888 1.797 -5.186 1.00 1.00 17 CYS A N 24
ATOM 13795 C CA . CYS A 1 17 ? -5.694 1.074 -3.954 1.00 1.00 17 CYS A CA 24
ATOM 13796 C C . CYS A 1 17 ? -6.661 -0.085 -3.829 1.00 1.00 17 CYS A C 24
ATOM 13797 O O . CYS A 1 17 ? -6.301 -1.262 -3.767 1.00 1.00 17 CYS A O 24
ATOM 13804 N N . LYS A 1 18 ? -7.955 0.235 -3.860 1.00 1.00 18 LYS A N 24
ATOM 13805 C CA . LYS A 1 18 ? -9.046 -0.687 -4.046 1.00 1.00 18 LYS A CA 24
ATOM 13806 C C . LYS A 1 18 ? -9.159 -1.213 -5.473 1.00 1.00 18 LYS A C 24
ATOM 13807 O O . LYS A 1 18 ? -10.208 -1.694 -5.894 1.00 1.00 18 LYS A O 24
ATOM 13826 N N . ALA A 1 19 ? -8.097 -1.190 -6.290 1.00 1.00 19 ALA A N 24
ATOM 13827 C CA . ALA A 1 19 ? -8.039 -2.080 -7.428 1.00 1.00 19 ALA A CA 24
ATOM 13828 C C . ALA A 1 19 ? -7.812 -3.485 -6.908 1.00 1.00 19 ALA A C 24
ATOM 13829 O O . ALA A 1 19 ? -8.699 -4.330 -6.765 1.00 1.00 19 ALA A O 24
ATOM 13836 N N . GLN A 1 20 ? -6.544 -3.672 -6.544 1.00 1.00 20 GLN A N 24
ATOM 13837 C CA . GLN A 1 20 ? -5.847 -4.900 -6.395 1.00 1.00 20 GLN A CA 24
ATOM 13838 C C . GLN A 1 20 ? -5.370 -5.145 -4.985 1.00 1.00 20 GLN A C 24
ATOM 13839 O O . GLN A 1 20 ? -5.339 -6.281 -4.522 1.00 1.00 20 GLN A O 24
ATOM 13853 N N . PHE A 1 21 ? -4.984 -4.087 -4.245 1.00 1.00 21 PHE A N 24
ATOM 13854 C CA . PHE A 1 21 ? -4.249 -4.224 -3.017 1.00 1.00 21 PHE A CA 24
ATOM 13855 C C . PHE A 1 21 ? -5.126 -4.654 -1.861 1.00 1.00 21 PHE A C 24
ATOM 13856 O O . PHE A 1 21 ? -4.689 -5.347 -0.948 1.00 1.00 21 PHE A O 24
ATOM 13873 N N . GLY A 1 22 ? -6.418 -4.277 -1.867 1.00 1.00 22 GLY A N 24
ATOM 13874 C CA . GLY A 1 22 ? -7.321 -4.921 -0.940 1.00 1.00 22 GLY A CA 24
ATOM 13875 C C . GLY A 1 22 ? -8.658 -4.274 -0.781 1.00 1.00 22 GLY A C 24
ATOM 13876 O O . GLY A 1 22 ? -8.829 -3.085 -0.999 1.00 1.00 22 GLY A O 24
ATOM 13880 N N . ILE A 1 23 ? -9.662 -5.058 -0.346 1.00 1.00 23 ILE A N 24
ATOM 13881 C CA . ILE A 1 23 ? -10.885 -4.583 0.264 1.00 1.00 23 ILE A CA 24
ATOM 13882 C C . ILE A 1 23 ? -10.648 -4.028 1.675 1.00 1.00 23 ILE A C 24
ATOM 13883 O O . ILE A 1 23 ? -11.366 -3.179 2.180 1.00 1.00 23 ILE A O 24
ATOM 13899 N N . ARG A 1 24 ? -9.575 -4.508 2.331 1.00 1.00 24 ARG A N 24
ATOM 13900 C CA . ARG A 1 24 ? -9.098 -4.156 3.641 1.00 1.00 24 ARG A CA 24
ATOM 13901 C C . ARG A 1 24 ? -8.271 -2.875 3.581 1.00 1.00 24 ARG A C 24
ATOM 13902 O O . ARG A 1 24 ? -8.090 -2.182 4.578 1.00 1.00 24 ARG A O 24
ATOM 13923 N N . ALA A 1 25 ? -7.733 -2.535 2.399 1.00 1.00 25 ALA A N 24
ATOM 13924 C CA . ALA A 1 25 ? -6.816 -1.434 2.228 1.00 1.00 25 ALA A CA 24
ATOM 13925 C C . ALA A 1 25 ? -7.415 -0.031 2.373 1.00 1.00 25 ALA A C 24
ATOM 13926 O O . ALA A 1 25 ? -8.594 0.194 2.130 1.00 1.00 25 ALA A O 24
ATOM 13933 N N . GLY A 1 26 ? -6.578 0.953 2.763 1.00 1.00 26 GLY A N 24
ATOM 13934 C CA . GLY A 1 26 ? -6.953 2.359 2.863 1.00 1.00 26 GLY A CA 24
ATOM 13935 C C . GLY A 1 26 ? -6.021 3.154 2.017 1.00 1.00 26 GLY A C 24
ATOM 13936 O O . GLY A 1 26 ? -5.037 2.643 1.510 1.00 1.00 26 GLY A O 24
ATOM 13940 N N . ALA A 1 27 ? -6.272 4.439 1.802 1.00 1.00 27 ALA A N 24
ATOM 13941 C CA . ALA A 1 27 ? -5.692 5.114 0.676 1.00 1.00 27 ALA A CA 24
ATOM 13942 C C . ALA A 1 27 ? -5.581 6.586 0.994 1.00 1.00 27 ALA A C 24
ATOM 13943 O O . ALA A 1 27 ? -6.539 7.218 1.434 1.00 1.00 27 ALA A O 24
ATOM 13950 N N . LYS A 1 28 ? -4.403 7.195 0.796 1.00 1.00 28 LYS A N 24
ATOM 13951 C CA . LYS A 1 28 ? -4.323 8.637 0.975 1.00 1.00 28 LYS A CA 24
ATOM 13952 C C . LYS A 1 28 ? -3.309 9.263 0.058 1.00 1.00 28 LYS A C 24
ATOM 13953 O O . LYS A 1 28 ? -2.585 8.598 -0.661 1.00 1.00 28 LYS A O 24
ATOM 13972 N N . CYS A 1 29 ? -3.268 10.601 0.079 1.00 1.00 29 CYS A N 24
ATOM 13973 C CA . CYS A 1 29 ? -2.388 11.428 -0.716 1.00 1.00 29 CYS A CA 24
ATOM 13974 C C . CYS A 1 29 ? -1.189 11.851 0.117 1.00 1.00 29 CYS A C 24
ATOM 13975 O O . CYS A 1 29 ? -1.350 12.256 1.274 1.00 1.00 29 CYS A O 24
ATOM 13982 N N . MET A 1 30 ? 0.028 11.722 -0.408 1.00 1.00 30 MET A N 24
ATOM 13983 C CA . MET A 1 30 ? 1.249 12.202 0.196 1.00 1.00 30 MET A CA 24
ATOM 13984 C C . MET A 1 30 ? 2.342 12.296 -0.841 1.00 1.00 30 MET A C 24
ATOM 13985 O O . MET A 1 30 ? 2.449 11.455 -1.724 1.00 1.00 30 MET A O 24
ATOM 13999 N N . ASN A 1 31 ? 3.172 13.354 -0.788 1.00 1.00 31 ASN A N 24
ATOM 14000 C CA . ASN A 1 31 ? 4.276 13.610 -1.718 1.00 1.00 31 ASN A CA 24
ATOM 14001 C C . ASN A 1 31 ? 3.757 13.732 -3.159 1.00 1.00 31 ASN A C 24
ATOM 14002 O O . ASN A 1 31 ? 4.337 13.284 -4.150 1.00 1.00 31 ASN A O 24
ATOM 14013 N N . GLY A 1 32 ? 2.548 14.309 -3.259 1.00 1.00 32 GLY A N 24
ATOM 14014 C CA . GLY A 1 32 ? 1.809 14.472 -4.505 1.00 1.00 32 GLY A CA 24
ATOM 14015 C C . GLY A 1 32 ? 1.201 13.218 -5.087 1.00 1.00 32 GLY A C 24
ATOM 14016 O O . GLY A 1 32 ? 0.599 13.276 -6.153 1.00 1.00 32 GLY A O 24
ATOM 14020 N N . LYS A 1 33 ? 1.323 12.039 -4.438 1.00 1.00 33 LYS A N 24
ATOM 14021 C CA . LYS A 1 33 ? 0.805 10.808 -4.981 1.00 1.00 33 LYS A CA 24
ATOM 14022 C C . LYS A 1 33 ? 0.132 9.940 -3.936 1.00 1.00 33 LYS A C 24
ATOM 14023 O O . LYS A 1 33 ? 0.044 10.253 -2.752 1.00 1.00 33 LYS A O 24
ATOM 14042 N N . CYS A 1 34 ? -0.416 8.826 -4.403 1.00 1.00 34 CYS A N 24
ATOM 14043 C CA . CYS A 1 34 ? -1.120 7.835 -3.619 1.00 1.00 34 CYS A CA 24
ATOM 14044 C C . CYS A 1 34 ? -0.242 7.017 -2.712 1.00 1.00 34 CYS A C 24
ATOM 14045 O O . CYS A 1 34 ? 0.879 6.621 -2.998 1.00 1.00 34 CYS A O 24
ATOM 14052 N N . LYS A 1 35 ? -0.826 6.680 -1.568 1.00 1.00 35 LYS A N 24
ATOM 14053 C CA . LYS A 1 35 ? -0.221 5.848 -0.590 1.00 1.00 35 LYS A CA 24
ATOM 14054 C C . LYS A 1 35 ? -1.347 4.947 -0.176 1.00 1.00 35 LYS A C 24
ATOM 14055 O O . LYS A 1 35 ? -2.159 5.243 0.686 1.00 1.00 35 LYS A O 24
ATOM 14074 N N . CYS A 1 36 ? -1.403 3.801 -0.854 1.00 1.00 36 CYS A N 24
ATOM 14075 C CA . CYS A 1 36 ? -2.228 2.674 -0.499 1.00 1.00 36 CYS A CA 24
ATOM 14076 C C . CYS A 1 36 ? -1.671 1.910 0.698 1.00 1.00 36 CYS A C 24
ATOM 14077 O O . CYS A 1 36 ? -0.482 1.591 0.800 1.00 1.00 36 CYS A O 24
ATOM 14084 N N . TYR A 1 37 ? -2.533 1.630 1.676 1.00 1.00 37 TYR A N 24
ATOM 14085 C CA . TYR A 1 37 ? -2.279 0.906 2.893 1.00 1.00 37 TYR A CA 24
ATOM 14086 C C . TYR A 1 37 ? -3.017 -0.412 2.852 1.00 1.00 37 TYR A C 24
ATOM 14087 O O . TYR A 1 37 ? -4.089 -0.469 3.445 1.00 1.00 37 TYR A O 24
ATOM 14105 N N . PRO A 1 38 ? -2.562 -1.505 2.245 1.00 1.00 38 PRO A N 24
ATOM 14106 C CA . PRO A 1 38 ? -2.974 -2.844 2.663 1.00 1.00 38 PRO A CA 24
ATOM 14107 C C . PRO A 1 38 ? -2.265 -3.199 3.959 1.00 1.00 38 PRO A C 24
ATOM 14108 O O . PRO A 1 38 ? -1.313 -3.976 3.971 1.00 1.00 38 PRO A O 24
ATOM 14119 N N . HIS A 1 39 ? -2.663 -2.535 5.046 1.00 1.00 39 HIS A N 24
ATOM 14120 C CA . HIS A 1 39 ? -2.074 -2.541 6.331 1.00 1.00 39 HIS A CA 24
ATOM 14121 C C . HIS A 1 39 ? -3.294 -2.459 7.268 1.00 1.00 39 HIS A C 24
ATOM 14122 O O . HIS A 1 39 ? -3.535 -3.374 8.091 1.00 1.00 39 HIS A O 24
ATOM 14137 N N . THR A 1 1 ? 0.889 -0.228 0.419 1.00 1.00 1 THR A N 25
ATOM 14138 C CA . THR A 1 1 ? 1.769 -0.096 -0.793 1.00 1.00 1 THR A CA 25
ATOM 14139 C C . THR A 1 1 ? 1.964 1.334 -1.182 1.00 1.00 1 THR A C 25
ATOM 14140 O O . THR A 1 1 ? 1.510 2.244 -0.500 1.00 1.00 1 THR A O 25
ATOM 14153 N N . VAL A 1 2 ? 2.701 1.585 -2.263 1.00 1.00 2 VAL A N 25
ATOM 14154 C CA . VAL A 1 2 ? 2.926 2.885 -2.819 1.00 1.00 2 VAL A CA 25
ATOM 14155 C C . VAL A 1 2 ? 2.725 2.581 -4.275 1.00 1.00 2 VAL A C 25
ATOM 14156 O O . VAL A 1 2 ? 3.200 1.569 -4.782 1.00 1.00 2 VAL A O 25
ATOM 14169 N N . ILE A 1 3 ? 1.946 3.416 -4.935 1.00 1.00 3 ILE A N 25
ATOM 14170 C CA . ILE A 1 3 ? 1.723 3.507 -6.322 1.00 1.00 3 ILE A CA 25
ATOM 14171 C C . ILE A 1 3 ? 2.066 4.946 -6.607 1.00 1.00 3 ILE A C 25
ATOM 14172 O O . ILE A 1 3 ? 1.934 5.823 -5.755 1.00 1.00 3 ILE A O 25
ATOM 14188 N N . ASP A 1 4 ? 2.423 5.212 -7.857 1.00 1.00 4 ASP A N 25
ATOM 14189 C CA . ASP A 1 4 ? 2.613 6.515 -8.426 1.00 1.00 4 ASP A CA 25
ATOM 14190 C C . ASP A 1 4 ? 1.328 6.953 -9.112 1.00 1.00 4 ASP A C 25
ATOM 14191 O O . ASP A 1 4 ? 1.267 7.355 -10.276 1.00 1.00 4 ASP A O 25
ATOM 14200 N N . VAL A 1 5 ? 0.247 6.908 -8.337 1.00 1.00 5 VAL A N 25
ATOM 14201 C CA . VAL A 1 5 ? -1.003 7.536 -8.653 1.00 1.00 5 VAL A CA 25
ATOM 14202 C C . VAL A 1 5 ? -0.893 8.931 -8.090 1.00 1.00 5 VAL A C 25
ATOM 14203 O O . VAL A 1 5 ? -0.690 9.124 -6.890 1.00 1.00 5 VAL A O 25
ATOM 14216 N N . LYS A 1 6 ? -0.947 9.951 -8.962 1.00 1.00 6 LYS A N 25
ATOM 14217 C CA . LYS A 1 6 ? -0.758 11.317 -8.525 1.00 1.00 6 LYS A CA 25
ATOM 14218 C C . LYS A 1 6 ? -2.084 11.885 -8.081 1.00 1.00 6 LYS A C 25
ATOM 14219 O O . LYS A 1 6 ? -3.143 11.609 -8.642 1.00 1.00 6 LYS A O 25
ATOM 14238 N N . CYS A 1 7 ? -2.038 12.666 -7.003 1.00 1.00 7 CYS A N 25
ATOM 14239 C CA . CYS A 1 7 ? -3.230 13.105 -6.324 1.00 1.00 7 CYS A CA 25
ATOM 14240 C C . CYS A 1 7 ? -3.308 14.566 -5.930 1.00 1.00 7 CYS A C 25
ATOM 14241 O O . CYS A 1 7 ? -2.347 15.242 -5.589 1.00 1.00 7 CYS A O 25
ATOM 14248 N N . THR A 1 8 ? -4.562 15.046 -5.943 1.00 1.00 8 THR A N 25
ATOM 14249 C CA . THR A 1 8 ? -5.012 16.356 -5.473 1.00 1.00 8 THR A CA 25
ATOM 14250 C C . THR A 1 8 ? -5.930 16.148 -4.272 1.00 1.00 8 THR A C 25
ATOM 14251 O O . THR A 1 8 ? -6.501 17.046 -3.660 1.00 1.00 8 THR A O 25
ATOM 14262 N N . SER A 1 9 ? -6.120 14.881 -3.882 1.00 1.00 9 SER A N 25
ATOM 14263 C CA . SER A 1 9 ? -7.041 14.489 -2.841 1.00 1.00 9 SER A CA 25
ATOM 14264 C C . SER A 1 9 ? -6.823 13.009 -2.636 1.00 1.00 9 SER A C 25
ATOM 14265 O O . SER A 1 9 ? -6.416 12.360 -3.596 1.00 1.00 9 SER A O 25
ATOM 14273 N N . PRO A 1 10 ? -7.090 12.384 -1.491 1.00 1.00 10 PRO A N 25
ATOM 14274 C CA . PRO A 1 10 ? -6.895 10.940 -1.315 1.00 1.00 10 PRO A CA 25
ATOM 14275 C C . PRO A 1 10 ? -7.852 10.132 -2.171 1.00 1.00 10 PRO A C 25
ATOM 14276 O O . PRO A 1 10 ? -7.519 9.021 -2.577 1.00 1.00 10 PRO A O 25
ATOM 14287 N N . LYS A 1 11 ? -9.021 10.719 -2.500 1.00 1.00 11 LYS A N 25
ATOM 14288 C CA . LYS A 1 11 ? -10.112 10.185 -3.300 1.00 1.00 11 LYS A CA 25
ATOM 14289 C C . LYS A 1 11 ? -9.617 9.495 -4.554 1.00 1.00 11 LYS A C 25
ATOM 14290 O O . LYS A 1 11 ? -9.974 8.367 -4.877 1.00 1.00 11 LYS A O 25
ATOM 14309 N N . GLN A 1 12 ? -8.696 10.186 -5.244 1.00 1.00 12 GLN A N 25
ATOM 14310 C CA . GLN A 1 12 ? -8.147 9.809 -6.535 1.00 1.00 12 GLN A CA 25
ATOM 14311 C C . GLN A 1 12 ? -7.407 8.488 -6.509 1.00 1.00 12 GLN A C 25
ATOM 14312 O O . GLN A 1 12 ? -7.340 7.766 -7.497 1.00 1.00 12 GLN A O 25
ATOM 14326 N N . CYS A 1 13 ? -6.840 8.137 -5.346 1.00 1.00 13 CYS A N 25
ATOM 14327 C CA . CYS A 1 13 ? -6.099 6.900 -5.211 1.00 1.00 13 CYS A CA 25
ATOM 14328 C C . CYS A 1 13 ? -6.960 5.763 -4.683 1.00 1.00 13 CYS A C 25
ATOM 14329 O O . CYS A 1 13 ? -6.571 4.597 -4.687 1.00 1.00 13 CYS A O 25
ATOM 14336 N N . LEU A 1 14 ? -8.197 6.050 -4.250 1.00 1.00 14 LEU A N 25
ATOM 14337 C CA . LEU A 1 14 ? -9.061 5.026 -3.701 1.00 1.00 14 LEU A CA 25
ATOM 14338 C C . LEU A 1 14 ? -9.533 3.981 -4.720 1.00 1.00 14 LEU A C 25
ATOM 14339 O O . LEU A 1 14 ? -9.486 2.795 -4.376 1.00 1.00 14 LEU A O 25
ATOM 14355 N N . PRO A 1 15 ? -9.926 4.278 -5.965 1.00 1.00 15 PRO A N 25
ATOM 14356 C CA . PRO A 1 15 ? -10.127 3.259 -6.992 1.00 1.00 15 PRO A CA 25
ATOM 14357 C C . PRO A 1 15 ? -8.905 2.390 -7.306 1.00 1.00 15 PRO A C 25
ATOM 14358 O O . PRO A 1 15 ? -9.142 1.182 -7.322 1.00 1.00 15 PRO A O 25
ATOM 14369 N N . PRO A 1 16 ? -7.646 2.792 -7.524 1.00 1.00 16 PRO A N 25
ATOM 14370 C CA . PRO A 1 16 ? -6.548 1.843 -7.705 1.00 1.00 16 PRO A CA 25
ATOM 14371 C C . PRO A 1 16 ? -6.245 1.063 -6.448 1.00 1.00 16 PRO A C 25
ATOM 14372 O O . PRO A 1 16 ? -5.950 -0.121 -6.501 1.00 1.00 16 PRO A O 25
ATOM 14383 N N . CYS A 1 17 ? -6.361 1.691 -5.277 1.00 1.00 17 CYS A N 25
ATOM 14384 C CA . CYS A 1 17 ? -6.243 1.020 -4.006 1.00 1.00 17 CYS A CA 25
ATOM 14385 C C . CYS A 1 17 ? -7.323 -0.009 -3.789 1.00 1.00 17 CYS A C 25
ATOM 14386 O O . CYS A 1 17 ? -7.142 -0.974 -3.065 1.00 1.00 17 CYS A O 25
ATOM 14393 N N . LYS A 1 18 ? -8.500 0.142 -4.409 1.00 1.00 18 LYS A N 25
ATOM 14394 C CA . LYS A 1 18 ? -9.449 -0.952 -4.570 1.00 1.00 18 LYS A CA 25
ATOM 14395 C C . LYS A 1 18 ? -9.084 -2.050 -5.542 1.00 1.00 18 LYS A C 25
ATOM 14396 O O . LYS A 1 18 ? -9.435 -3.208 -5.348 1.00 1.00 18 LYS A O 25
ATOM 14415 N N . ALA A 1 19 ? -8.394 -1.682 -6.609 1.00 1.00 19 ALA A N 25
ATOM 14416 C CA . ALA A 1 19 ? -8.110 -2.484 -7.772 1.00 1.00 19 ALA A CA 25
ATOM 14417 C C . ALA A 1 19 ? -7.112 -3.568 -7.489 1.00 1.00 19 ALA A C 25
ATOM 14418 O O . ALA A 1 19 ? -7.356 -4.770 -7.530 1.00 1.00 19 ALA A O 25
ATOM 14425 N N . GLN A 1 20 ? -5.906 -3.072 -7.216 1.00 1.00 20 GLN A N 25
ATOM 14426 C CA . GLN A 1 20 ? -4.699 -3.800 -7.053 1.00 1.00 20 GLN A CA 25
ATOM 14427 C C . GLN A 1 20 ? -4.622 -4.333 -5.646 1.00 1.00 20 GLN A C 25
ATOM 14428 O O . GLN A 1 20 ? -4.120 -5.415 -5.367 1.00 1.00 20 GLN A O 25
ATOM 14442 N N . PHE A 1 21 ? -5.092 -3.496 -4.710 1.00 1.00 21 PHE A N 25
ATOM 14443 C CA . PHE A 1 21 ? -4.823 -3.653 -3.315 1.00 1.00 21 PHE A CA 25
ATOM 14444 C C . PHE A 1 21 ? -6.059 -4.007 -2.491 1.00 1.00 21 PHE A C 25
ATOM 14445 O O . PHE A 1 21 ? -5.967 -4.305 -1.301 1.00 1.00 21 PHE A O 25
ATOM 14462 N N . GLY A 1 22 ? -7.255 -4.055 -3.111 1.00 1.00 22 GLY A N 25
ATOM 14463 C CA . GLY A 1 22 ? -8.402 -4.744 -2.550 1.00 1.00 22 GLY A CA 25
ATOM 14464 C C . GLY A 1 22 ? -9.357 -3.912 -1.739 1.00 1.00 22 GLY A C 25
ATOM 14465 O O . GLY A 1 22 ? -9.251 -2.697 -1.573 1.00 1.00 22 GLY A O 25
ATOM 14469 N N . ILE A 1 23 ? -10.398 -4.563 -1.200 1.00 1.00 23 ILE A N 25
ATOM 14470 C CA . ILE A 1 23 ? -11.571 -3.926 -0.646 1.00 1.00 23 ILE A CA 25
ATOM 14471 C C . ILE A 1 23 ? -11.322 -3.197 0.644 1.00 1.00 23 ILE A C 25
ATOM 14472 O O . ILE A 1 23 ? -11.882 -2.140 0.914 1.00 1.00 23 ILE A O 25
ATOM 14488 N N . ARG A 1 24 ? -10.398 -3.713 1.461 1.00 1.00 24 ARG A N 25
ATOM 14489 C CA . ARG A 1 24 ? -10.051 -3.121 2.727 1.00 1.00 24 ARG A CA 25
ATOM 14490 C C . ARG A 1 24 ? -9.158 -1.908 2.519 1.00 1.00 24 ARG A C 25
ATOM 14491 O O . ARG A 1 24 ? -9.256 -0.935 3.256 1.00 1.00 24 ARG A O 25
ATOM 14512 N N . ALA A 1 25 ? -8.289 -1.924 1.496 1.00 1.00 25 ALA A N 25
ATOM 14513 C CA . ALA A 1 25 ? -7.138 -1.030 1.436 1.00 1.00 25 ALA A CA 25
ATOM 14514 C C . ALA A 1 25 ? -7.438 0.462 1.348 1.00 1.00 25 ALA A C 25
ATOM 14515 O O . ALA A 1 25 ? -8.328 0.900 0.616 1.00 1.00 25 ALA A O 25
ATOM 14522 N N . GLY A 1 26 ? -6.694 1.293 2.101 1.00 1.00 26 GLY A N 25
ATOM 14523 C CA . GLY A 1 26 ? -6.918 2.721 2.209 1.00 1.00 26 GLY A CA 25
ATOM 14524 C C . GLY A 1 26 ? -5.950 3.444 1.340 1.00 1.00 26 GLY A C 25
ATOM 14525 O O . GLY A 1 26 ? -5.057 2.851 0.750 1.00 1.00 26 GLY A O 25
ATOM 14529 N N . ALA A 1 27 ? -6.079 4.766 1.222 1.00 1.00 27 ALA A N 25
ATOM 14530 C CA . ALA A 1 27 ? -5.298 5.492 0.262 1.00 1.00 27 ALA A CA 25
ATOM 14531 C C . ALA A 1 27 ? -5.198 6.925 0.700 1.00 1.00 27 ALA A C 25
ATOM 14532 O O . ALA A 1 27 ? -6.196 7.552 1.050 1.00 1.00 27 ALA A O 25
ATOM 14539 N N . LYS A 1 28 ? -3.990 7.502 0.709 1.00 1.00 28 LYS A N 25
ATOM 14540 C CA . LYS A 1 28 ? -3.896 8.910 1.004 1.00 1.00 28 LYS A CA 25
ATOM 14541 C C . LYS A 1 28 ? -2.743 9.511 0.258 1.00 1.00 28 LYS A C 25
ATOM 14542 O O . LYS A 1 28 ? -1.947 8.816 -0.346 1.00 1.00 28 LYS A O 25
ATOM 14561 N N . CYS A 1 29 ? -2.672 10.844 0.254 1.00 1.00 29 CYS A N 25
ATOM 14562 C CA . CYS A 1 29 ? -1.782 11.595 -0.601 1.00 1.00 29 CYS A CA 25
ATOM 14563 C C . CYS A 1 29 ? -0.648 12.242 0.174 1.00 1.00 29 CYS A C 25
ATOM 14564 O O . CYS A 1 29 ? -0.881 12.897 1.187 1.00 1.00 29 CYS A O 25
ATOM 14571 N N . MET A 1 30 ? 0.603 12.071 -0.253 1.00 1.00 30 MET A N 25
ATOM 14572 C CA . MET A 1 30 ? 1.746 12.793 0.158 1.00 1.00 30 MET A CA 25
ATOM 14573 C C . MET A 1 30 ? 2.467 13.410 -1.028 1.00 1.00 30 MET A C 25
ATOM 14574 O O . MET A 1 30 ? 2.828 12.738 -1.987 1.00 1.00 30 MET A O 25
ATOM 14588 N N . ASN A 1 31 ? 2.691 14.734 -1.007 1.00 1.00 31 ASN A N 25
ATOM 14589 C CA . ASN A 1 31 ? 3.538 15.447 -1.963 1.00 1.00 31 ASN A CA 25
ATOM 14590 C C . ASN A 1 31 ? 3.004 15.345 -3.395 1.00 1.00 31 ASN A C 25
ATOM 14591 O O . ASN A 1 31 ? 3.719 15.426 -4.391 1.00 1.00 31 ASN A O 25
ATOM 14602 N N . GLY A 1 32 ? 1.682 15.143 -3.485 1.00 1.00 32 GLY A N 25
ATOM 14603 C CA . GLY A 1 32 ? 0.967 14.922 -4.738 1.00 1.00 32 GLY A CA 25
ATOM 14604 C C . GLY A 1 32 ? 1.001 13.508 -5.271 1.00 1.00 32 GLY A C 25
ATOM 14605 O O . GLY A 1 32 ? 0.652 13.285 -6.425 1.00 1.00 32 GLY A O 25
ATOM 14609 N N . LYS A 1 33 ? 1.404 12.492 -4.482 1.00 1.00 33 LYS A N 25
ATOM 14610 C CA . LYS A 1 33 ? 1.449 11.109 -4.890 1.00 1.00 33 LYS A CA 25
ATOM 14611 C C . LYS A 1 33 ? 0.890 10.244 -3.768 1.00 1.00 33 LYS A C 25
ATOM 14612 O O . LYS A 1 33 ? 0.855 10.621 -2.598 1.00 1.00 33 LYS A O 25
ATOM 14631 N N . CYS A 1 34 ? 0.381 9.057 -4.102 1.00 1.00 34 CYS A N 25
ATOM 14632 C CA . CYS A 1 34 ? -0.261 8.163 -3.158 1.00 1.00 34 CYS A CA 25
ATOM 14633 C C . CYS A 1 34 ? 0.605 7.460 -2.112 1.00 1.00 34 CYS A C 25
ATOM 14634 O O . CYS A 1 34 ? 1.813 7.275 -2.241 1.00 1.00 34 CYS A O 25
ATOM 14641 N N . LYS A 1 35 ? -0.045 6.984 -1.042 1.00 1.00 35 LYS A N 25
ATOM 14642 C CA . LYS A 1 35 ? 0.453 6.062 -0.072 1.00 1.00 35 LYS A CA 25
ATOM 14643 C C . LYS A 1 35 ? -0.761 5.294 0.361 1.00 1.00 35 LYS A C 25
ATOM 14644 O O . LYS A 1 35 ? -1.620 5.753 1.111 1.00 1.00 35 LYS A O 25
ATOM 14663 N N . CYS A 1 36 ? -0.867 4.111 -0.227 1.00 1.00 36 CYS A N 25
ATOM 14664 C CA . CYS A 1 36 ? -1.903 3.116 -0.067 1.00 1.00 36 CYS A CA 25
ATOM 14665 C C . CYS A 1 36 ? -1.687 2.280 1.191 1.00 1.00 36 CYS A C 25
ATOM 14666 O O . CYS A 1 36 ? -0.591 1.767 1.440 1.00 1.00 36 CYS A O 25
ATOM 14673 N N . TYR A 1 37 ? -2.711 2.098 2.042 1.00 1.00 37 TYR A N 25
ATOM 14674 C CA . TYR A 1 37 ? -2.585 1.358 3.272 1.00 1.00 37 TYR A CA 25
ATOM 14675 C C . TYR A 1 37 ? -3.117 -0.035 3.025 1.00 1.00 37 TYR A C 25
ATOM 14676 O O . TYR A 1 37 ? -4.135 -0.147 2.347 1.00 1.00 37 TYR A O 25
ATOM 14694 N N . PRO A 1 38 ? -2.545 -1.146 3.495 1.00 1.00 38 PRO A N 25
ATOM 14695 C CA . PRO A 1 38 ? -3.179 -2.460 3.389 1.00 1.00 38 PRO A CA 25
ATOM 14696 C C . PRO A 1 38 ? -4.101 -2.732 4.550 1.00 1.00 38 PRO A C 25
ATOM 14697 O O . PRO A 1 38 ? -4.287 -3.867 4.986 1.00 1.00 38 PRO A O 25
ATOM 14708 N N . HIS A 1 39 ? -4.711 -1.658 5.003 1.00 1.00 39 HIS A N 25
ATOM 14709 C CA . HIS A 1 39 ? -5.624 -1.538 6.080 1.00 1.00 39 HIS A CA 25
ATOM 14710 C C . HIS A 1 39 ? -6.248 -0.127 5.998 1.00 1.00 39 HIS A C 25
ATOM 14711 O O . HIS A 1 39 ? -6.795 0.361 7.020 1.00 1.00 39 HIS A O 25
#

Organism: Centruroides limbatus (NCBI:txid244936)

InterPro domains:
  IPR001947 Scorpion short chain toxin, potassium channel inhibitor [PF00451] (5-37)
  IPR001947 Scorpion short chain toxin, potassium channel inhibitor [PR00286] (7-20)
  IPR001947 Scorpion short chain toxin, potassium channel inhibitor [PR00286] (24-37)
  IPR036574 Knottin, scorpion toxin-like superfamily [G3DSA:3.30.30.10] (1-38)
  IPR036574 Knottin, scorpion toxin-like superfamily [SSF57095] (2-38)

Nearest PDB structures (foldseek):
  1hly-assembly1_A  TM=9.611E-01  e=3.183E-06  Centruroides limbatus
  1mtx-assembly1_A  TM=8.147E-01  e=4.354E-05  Centruroides margaritatus
  1sxm-assembly1_A  TM=8.514E-01  e=5.955E-04  Centruroides noxius
  2yc1-assembly2_F  TM=7.633E-01  e=1.038E-01  Centruroides noxius
  1hly-assembly1_A  TM=9.770E-01  e=2.485E-06  Centruroides limbatus

GO terms:
  GO:0005576 extracellular region (C, EXP)

Secondary structure (DSSP, 8-state):
-----B-SSSGGGHHHIIIII-SS-EEEEETTEEEEE--

Radius of gyration: 8.4 Å; Cα contacts (8 Å, |Δi|>4): 88; chains: 1; bounding box: 15×22×13 Å

Solvent-accessible surface area: 2668 Å² total; per-residue (Å²): 80,95,32,81,34,129,17,112,30,72,129,73,0,90,97,35,0,104,76,129,55,20,146,160,4,19,14,80,27,126,117,40,67,0,56,3,124,67,132

Foldseek 3Di:
DFDFQFDPFQVSCVVVCCVVLHDPKGWTDDPRGIDIGND

Sequence (39 aa):
TVIDVKCTSPKQCLPPCKAQFGIRAGAKCMNGKCKCYPHTVIDVKCTSPKQCLPPCKAQFGIRAGAKCMNGKCKCYPHTVIDVKCTSPKQCLPPCKAQFGIRAGAKCMNGKCKCYPHTVIDVKCTSPKQCLPPCKAQFGIRAGAKCMNGKCKCYPHTVIDVKCTSPKQCLPPCKAQFGIRAGAKCMNGKCKCYPHTVIDVKCTSPKQCLPPCKAQFGIRAGAKCMNGKCKCYPHTVIDVKCTSPKQCLPPCKAQFGIRAGAKCMNGKCKCYPHTVIDVKCTSPKQCLPPCKAQFGIRAGAKCMNGKCKCYPHTVIDVKCTSPKQCLPPCKAQFGIRAGAKCMNGKCKCYPHTVIDVKCTSPKQCLPPCKAQFGIRAGAKCMNGKCKCYPHTVIDVKCTSPKQCLPPCKAQFGIRAGAKCMNGKCKCYPHTVIDVKCTSPKQCLPPCKAQFGIRAGAKCMNGKCKCYPHTVIDVKCTSPKQCLPPCKAQFGIRAGAKCMNGKCKCYPHTVIDVKCTSPKQCLPPCKAQFGIRAGAKCMNGKCKCYPHTVIDVKCTSPKQCLPPCKAQFGIRAGAKCMNGKCKCYPHTVIDVKCTSPKQCLPPCKAQFGIRAGAKCMNGKCKCYPHTVIDVKCTSPKQCLPPCKAQFGIRAGAKCMNGKCKCYPHTVIDVKCTSPKQCLPPCKAQFGIRAGAKCMNGKCKCYPHTVIDVKCTSPKQCLPPCKAQFGIRAGAKCMNGKCKCYPHTVIDVKCTSPKQCLPPCKAQFGIRAGAKCMNGKCKCYPHTVIDVKCTSPKQCLPPCKAQFGIRAGAKCMNGKCKCYPHTVIDVKCTSPKQCLPPCKAQFGIRAGAKCMNGKCKCYPHTVIDVKCTSPKQCLPPCKAQFGIRAGAKCMNGKCKCYPHTVIDVKCTSPKQCLPPCKAQFGIRAGAKCMNGKCKCYPHTVIDVKCTSPKQCLPPCKAQFGIRAGAKCMNGKCKCYPH

B-factor: mean 1.0, std 0.0, range [1.0, 1.0]